Protein 8IHG (pdb70)

Foldseek 3Di:
DAFAAQKEKAQAQDLQLVLQVQDVQFDAHAPHFPVQVLQLLVVLLVVCVFQVFQEEEEEDLQQEDAQWKEKEQEQWAWDWAADPVPNNRGTGTDIAGADNLLLVQLQVLLVVLPTGYYYHHDRHDDDHSLVVRSCCSNHVVNPHHYIYMYQYCCCVVPPLVVSLVSLLSSLLSSLVSRRVVSTHYYYYYHWFFQDPFAPDADPSNRPCVPFDAPDPQQVVLVVVLLVQLQQLVQVVSVVCVVVSCVRRVTRCSSNSVSSSCSNVVNGSDGWDWSGWGTRRNTIGTIIMDRVCVVVNDPGD/DAQWEKEAALDCCCVLPCVLVQSVLRLVLLLVVLVVLVVSVFQEEEEEEQQFEDADAKEKEQAQWQWDKAQDPVRNVRDIQTAIAGADNVLLVLLCVLCVVVVGGYDYDHDHPPDDGSRVRSSCVSSVARDPRYHYMYIYDYLPQDLQNLLVSLLSSLVSVVVVVTHYHYYQYHFFQPDFDPDDDDSVPFFADDVQLVVLVVVLLVCQQQFVLVVNVVSLVCRCVRSVTRSSVSSVSSSCSNVVSGFNGKDWSDWTGDRNITGTMIITHD/DFAAFKEKAFAFDLVLVQQVPDPQFPAHAPHAPVQVLQLLVVLLVVCVFQVFQEEEEEFAQQEDAFWKEKEQEQKEWAWAADPVCNNRGTGTDIAGAPNQLLVQLQVLLVVLPTGYYYHHDRHDDPHSLVVRRCCSNPVVNPHHYIYMYQYCCCPVPPQVVSLVSLLSSLQSSLVSRVVPHTHYYYYYHWFFQPPFAPDADPSNRPCVQFDAPDPVLVVLVVVLLVCLQQLVQVVSVVCVVVSCVRRVTRCSSHSVSSNCSNVVNGSDGKDWSGWGTRRNTIGTIIMDRCDVVPNDDTD/DEQWEKEAALDCCCVLPVVLVQSVLSLVLLLVVLVVLVVSVFQEEEEEELFFEDAPAKEKEQAQWAWAKAQAPPRNVRDIQTAIAGADNVLLVLLCVLCVVVVGNYDYDHDHVPDDHSRVRSSCVSSVARDPRYHYMYIYDYLPQALVNLLQSLLSSLVSVVVVPTHYHYYQYHFFQPDADPDDDDSNVFFADDVQLVVLVVVLQVCQQQFVLVVNVVSLVCRCPRSVTRSSCSSVSSRCSNVVSGFRGKDWSDWTGDRNTTGTMIITHD

Nearest PDB structures (foldseek):
  8ihg-assembly1_D  TM=1.004E+00  e=3.276E-61  Pseudomonas sp.
  3vsj-assembly1_C  TM=9.905E-01  e=7.964E-45  Comamonas testosteroni CNB-1
  7txy-assembly2_E  TM=9.427E-01  e=2.060E-29  Micromonospora rosaria
  8ihg-assembly1_C  TM=8.913E-01  e=3.318E-23  Pseudomonas sp.
  7txy-assembly2_F  TM=9.118E-01  e=8.723E-21  Micromonospora rosaria

B-factor: mean 48.64, std 14.83, range [12.09, 132.32]

Radius of gyration: 36.92 Å; Cα contacts (8 Å, |Δi|>4): 2809; chains: 4; bounding box: 87×72×102 Å

InterPro domains:
  IPR004183 Extradiol ring-cleavage dioxygenase, class III enzyme, subunit B [PF02900] (10-280)
  IPR034943 2-aminophenol 1,6-dioxygenase, beta subunit [cd07372] (4-297)

Organism: Pseudomonas sp. (NCBI:txid306)

Solvent-accessible surface area: 40522 Å² total; per-residue (Å²): 112,107,4,20,11,0,0,0,0,1,0,0,15,9,13,4,1,0,14,4,53,54,7,130,53,2,81,12,143,14,110,15,3,7,19,29,3,55,20,1,0,74,60,0,41,58,6,1,91,109,5,132,12,68,0,2,0,1,0,0,12,56,2,84,0,17,2,4,0,0,0,1,7,19,107,83,5,122,17,61,1,3,8,19,36,23,10,38,1,0,35,1,57,8,60,2,81,13,15,22,132,2,0,68,32,1,2,88,18,0,120,146,59,64,15,43,8,31,32,0,122,14,96,140,8,71,2,8,58,1,2,0,2,0,3,2,1,1,30,36,99,48,86,23,52,3,0,2,1,0,4,5,31,9,5,129,47,114,43,41,131,86,0,20,34,55,0,26,45,2,0,108,6,1,55,74,2,0,59,118,39,41,54,32,0,0,0,0,0,0,0,6,1,4,53,98,9,19,101,115,28,23,143,46,24,17,12,22,13,114,16,52,12,68,38,66,94,0,17,70,16,1,14,114,0,0,56,11,3,72,94,4,105,4,119,52,0,44,129,30,3,54,87,2,10,142,72,0,93,3,17,2,54,4,0,0,2,7,0,0,0,3,0,11,117,85,16,85,36,86,6,84,8,11,1,12,15,17,5,16,3,8,0,1,0,0,0,5,0,19,10,29,147,42,63,117,11,136,124,83,88,20,33,10,0,2,0,0,1,7,26,4,1,0,38,24,57,47,93,18,165,50,1,65,41,0,63,63,6,0,78,71,0,0,102,102,0,62,71,25,150,13,58,0,0,0,0,3,0,2,70,12,86,0,34,23,17,3,15,0,4,9,61,109,107,9,103,52,69,20,7,12,59,33,24,2,84,52,27,58,11,79,16,54,2,44,5,24,47,113,5,0,67,22,0,7,104,33,0,118,96,65,65,54,71,3,65,26,1,75,52,84,29,11,25,12,13,4,0,0,0,2,0,5,67,13,0,137,5,1,52,78,132,19,16,0,0,1,0,0,0,15,79,113,37,78,60,53,15,2,29,154,9,0,40,38,0,16,62,17,0,32,135,116,68,70,101,0,0,0,0,0,0,1,6,1,1,20,2,39,33,45,65,83,45,81,27,90,111,20,137,14,54,98,72,90,4,36,78,17,0,102,78,0,9,52,27,0,86,73,17,70,32,156,29,1,95,136,19,24,92,52,5,35,88,99,0,93,13,55,60,19,2,15,0,1,18,0,0,3,6,5,17,126,17,110,0,136,6,14,76,40,62,56,49,15,12,6,16,0,20,0,0,0,0,0,36,8,46,79,150,4,29,8,0,0,0,0,0,0,0,16,9,13,4,0,0,13,4,52,53,7,130,49,0,91,16,119,13,119,16,2,7,18,33,2,52,21,2,0,72,61,0,34,60,18,1,78,105,5,127,12,70,0,3,0,0,0,0,10,56,1,85,0,27,4,4,0,1,0,1,5,12,113,63,2,126,34,49,2,2,7,20,28,20,10,40,1,0,36,0,64,14,62,2,84,13,17,41,133,1,0,52,28,1,4,111,19,0,134,160,56,66,16,44,4,27,34,0,120,22,106,133,6,76,0,10,60,1,0,0,2,0,2,2,0,0,26,40,97,47,86,21,52,3,0,0,0,0,4,6,30,8,1,133,72,104,66,35,122,55,0,17,34,53,0,31,44,0,0,101,4,0,49,71,1,1,55,131,38,45,55,22,0,0,0,0,0,0,0,5,2,5,52,90,29,18,128,90,27,23,144,59,23,20,14,20,12,112,18,52,14,71,44,64,98,0,17,68,17,0,13,111,0,0,56,10,4,70,102,6,110,2,126,54,0,42,138,24,4,39,85,2,10,134,69,0,113,3,18,2,53,5,0,0,1,7,0,0,0,1,0,10,119,77,20,75,46,80,8,93,13,13,4,13,12,17,3,15,2,9,1,0,0,0,1,7,0,24,20,18,142,38,68,149,12,133,114,92,93,31,24,6,0,0,0,0,2,7,27,7,1,0,39,24,58,45,106,18,82,48,1,72,38,0,61,66,4,0,73,77,0,0,97,101,0,70,75,20,157,13,62,0,0,0,0,2,0,2,74,13,80,0,34,24,18,3,15,0,2,11,54,110,101,8,104,33,47,47,8,11,66,32,26,3,85,55,29,72,8,76,15,55,1,48,6,28,48,115,4,0,68,18,0,6,104,38,0,120,95,65,63,51,58,2,62,24,1,80,54,99,20,10,40,12,13,4,0,0,0,1,0,6,68,9,0,130,3,0,55,81,142,16,23,0,0,0,0,0,0,10,74,144,34,76,61,55,17,2,33,151,7,0,38,33,0,17,65,15,0,34,143,107,62,70,106,0,0,0,0,0,0,1,9,0,1,22,10,38,26,50,66,80,38,84,32,90,98,22,137,21,54,110,74,87,2,34,87,22,0,114,77,1,8,53,26,0,91,78,14,68,18,146,35,1,90,108,22,23,165,59,7,35,87,94,0,142,10,58,62,21,1,12,0,1,17,0,2,1,6,2,18,123,17,109,2,152,7,15,70,39,54,49,48,18,12,5,14,0,20,0,1,0,0,0,32,3,59,81

Secondary structure (DSSP, 8-state):
---EEEEEEE----THHHHHH--TTB-S--S---HHHHHHHHHHHHHHHHH--SEEEEEEEEEEESSSEEEE-SSEEEEEEE-SS-TTT-EEEEEEEB-HHHHHHHHHHHHHTT--EEEE--TT----HHHHHHHHHH-TT--S-EEEEEEESHHHHS-HHHHHHHHHHHHHHHHHHHHHHT-EEEEEE---S-----SS--SSTT-GGG---S-HHHHHHHHHHHHHHHHT-HHHHHHHHHHHHHHS--GGGSSHHHHHHHHTT---SPPEEEEEEEETTEEEEEEEEEHHHHTSS---/-EEEEEEE---SHHHH-TTSHHHHHHHHHHHHHHHHHHHT--SEEEEEEEEEEESSSEEEE--SEEEEEE--SS-GGG--EEEEEEB-HHHHHHHHHHHHHTT--EEEE--TT----HHHHHHHHHTT-SSSSS-EEEEEEETT--HHHHHHHHHHHHHHHHTTT--EEEEEE--SB-----S---GGG---S-HHHHHHHHHHHHHHHHT-HHHHHHHTTTHHHHTTBGGGGHHHHHHHHHTTT--SEEEEEEEEEETTEEEEEEEEE-/--EEEEEEE----HHHHHHH--TTBSS--S---HHHHHHHHHHHHHHHHH--SEEEEEEEEEEESSSEEEE-SSEEEEEEE-SS-TTT-EEEEEEEB-HHHHHHHHHHHHHTT--EEEE--TT----HHHHHHHHHH-TT--S-EEEEEEESHHHHS-SHHHHHHHHHHHHHHHHHHHTTT-EEEEEE---S-----SS--SSTT-GGG---S-HHHHHHHHHHHHHHHHT-HHHHHHSHHHHHHHH--GGGGSHHHHHHHHTT---SPPEEEEEEEETTEEEEEEEEETTTTTSS---/-EEEEEEE---SHHHH-TTSHHHHHHHHHHHHHHHHHHTT--SEEEEEEEEEEESSSEEEE--SEEEEEE--SS-TTS--EEEEEEB-HHHHHHHHHHHHHTT--EEEE--TT----HHHHHHHHHTT-SSSSS-EEEEEEETT--HHHHHHHHHHHHHHHHTTT--EEEEEE--SB-----S---GGG---S-HHHHHHHHHHHHHHHTT-HHHHHHHHHHHHHHTTBGGGGHHHHHHHHHHTT--SEEEEEEEEEETTEEEEEEEEE-

Sequence (1139 aa):
ANGEIISGFIAPHPPHLVYGENPPQNEPKSTGGWEQLRWAYERARASIEELKPDVLLVHSPHWITSVGHHFIGVDHLQGRSVDPIFPNLFRFDYSINFDVELSEACCEEGRKAGLVTKMMRNPRFRPDYGTITTLHMIRPQWDIPVVSISANNTPYYLSMEEGLGEMDVLGKATREAILKSGKRAVLLASNTLSHWHFHEEPVPPEDMSKEHPQTKIGYEWDMRMIELMRQGRMEEVFQLLPQFIEEAFAEVKSGAFTWMHAAMQYPNLPAELHGYGTVIGTGNAVVEWNLVKAGLARVATIVSAFLVPGSPLPHLRPDVKSWESFKVAMQNVGEKLRASKPDVVLIYSTQWFAVLDEIWLTRQRSLDIHVDENWHEFGELPYDIYSDVDLANACIESCRAAGVNARGADYESFPIDTGTIVACNALKVGTSDLPVVVASNNLYDDQAATERLAALAVACISEKGKRIAVIGVGGLSGSVFTTAIDPAEDRVVKAVEDDCNKNILSLMESGNIQALREALKSYSKEARAEMGFKHFHWLLGALDGHFKGATVHHYGALYGSGAAVVEFSINGEIISGFIAPHPPHLVYGENPPQNEPKSTGGWEQLRWAYERARASIEELKPDVLLVHSPHWITSVGHHFIGVDHLQGRSVDPIFPNLFRFDYSINFDVELSEACCEEGRKAGLVTKMMRNPRFRPDYGTITTLHMIRPQWDIPVVSISANNTPYYLSMEEGLGEMDVLGKATREAILKSGKRAVLLASNTLSHWHFHEEPVPPEDMSKEHPQTKIGYEWDMRMIELMRQGRMEEVFQLLPQFIEEAFAEVKSGAFTWMHAAMQYPNLPAELHGYGTVIGTGNAVVEWNLVKAGLARVATIVSAFLVPGSPLPHLRPDVKSWESFKVAMQNVGEKLRASKPDVVLIYSTQWFAVLDEIWLTRQRSLDIHVDENWHEFGELPYDIYSDVDLANACIESCRAAGVNARGADYESFPIDTGTIVACNALKVGTSDLPVVVASNNLYDDQAATERLAALAVACISEKGKRIAVIGVGGLSGSVFTTAIDPAEDRVVKAVEDDCNKNILSLMESGNIQALREALKSYSKEARAEMGFKHFHWLLGALDGHFKGATVHHYGALYGSGAAVVEFSI

Structure (mmCIF, N/CA/C/O backbone):
data_8IHG
#
_entry.id   8IHG
#
_cell.length_a   153.475
_cell.length_b   153.475
_cell.length_c   312.036
_cell.angle_alpha   90.00
_cell.angle_beta   90.00
_cell.angle_gamma   120.00
#
_symmetry.space_group_name_H-M   'P 61 2 2'
#
loop_
_entity.id
_entity.type
_entity.pdbx_description
1 polymer '2-aminophenol 1,6-dioxygenase beta subunit'
2 polymer '2-aminophenol 1,6-dioxygenase alpha subunit'
3 non-polymer 'ZINC ION'
4 non-polymer 2-AMINOPHENOL
5 non-polymer GLYCEROL
6 water water
#
loop_
_atom_site.group_PDB
_atom_site.id
_atom_site.type_symbol
_atom_site.label_atom_id
_atom_site.label_alt_id
_atom_site.label_comp_id
_atom_site.label_asym_id
_atom_site.label_entity_id
_atom_site.label_seq_id
_atom_site.pdbx_PDB_ins_code
_atom_site.Cartn_x
_atom_site.Cartn_y
_atom_site.Cartn_z
_atom_site.occupancy
_atom_site.B_iso_or_equiv
_atom_site.auth_seq_id
_atom_site.auth_comp_id
_atom_site.auth_asym_i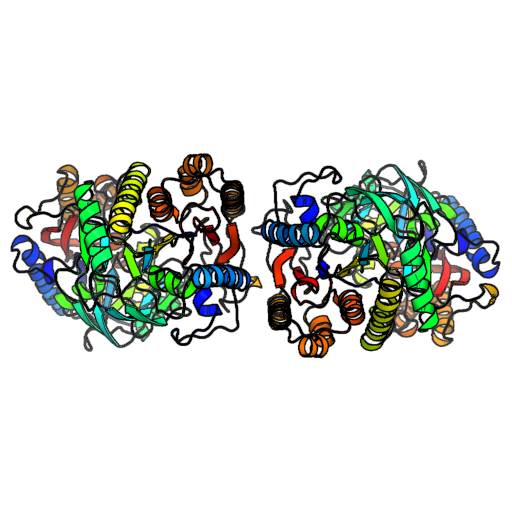d
_atom_site.auth_atom_id
_atom_site.pdbx_PDB_model_num
ATOM 1 N N . ALA A 1 2 ? 51.841 26.532 -77.034 1.00 89.07 2 ALA A N 1
ATOM 2 C CA . ALA A 1 2 ? 52.865 26.934 -76.057 1.00 101.51 2 ALA A CA 1
ATOM 3 C C . ALA A 1 2 ? 52.246 27.699 -74.876 1.00 108.75 2 ALA A C 1
ATOM 4 O O . ALA A 1 2 ? 52.743 28.760 -74.466 1.00 107.01 2 ALA A O 1
ATOM 6 N N . ASN A 1 3 ? 51.173 27.124 -74.324 1.00 105.50 3 ASN A N 1
ATOM 7 C CA . ASN A 1 3 ? 50.342 27.763 -73.309 1.00 91.75 3 ASN A CA 1
ATOM 8 C C . ASN A 1 3 ? 50.458 27.111 -71.936 1.00 84.68 3 ASN A C 1
ATOM 9 O O . ASN A 1 3 ? 49.626 27.391 -71.072 1.00 91.43 3 ASN A O 1
ATOM 14 N N . GLY A 1 4 ? 51.423 26.202 -71.773 1.00 72.46 4 GLY A N 1
ATOM 15 C CA . GLY A 1 4 ? 51.592 25.390 -70.552 1.00 66.76 4 GLY A CA 1
ATOM 16 C C . GLY A 1 4 ? 52.164 26.146 -69.374 1.00 72.89 4 GLY A C 1
ATOM 17 O O . GLY A 1 4 ? 52.776 27.184 -69.601 1.00 78.24 4 GLY A O 1
ATOM 18 N N . GLU A 1 5 ? 51.991 25.616 -68.159 1.00 64.14 5 GLU A N 1
ATOM 19 C CA . GLU A 1 5 ? 52.502 26.310 -66.951 1.00 64.21 5 GLU A CA 1
ATOM 20 C C . GLU A 1 5 ? 52.539 25.390 -65.729 1.00 62.45 5 GLU A C 1
ATOM 21 O O . GLU A 1 5 ? 51.744 24.471 -65.665 1.00 71.23 5 GLU A O 1
ATOM 27 N N . ILE A 1 6 ? 53.433 25.679 -64.785 1.00 48.02 6 ILE A N 1
ATOM 28 C CA . ILE A 1 6 ? 53.542 24.906 -63.519 1.00 49.16 6 ILE A CA 1
ATOM 29 C C . ILE A 1 6 ? 52.491 25.465 -62.568 1.00 59.29 6 ILE A C 1
ATOM 30 O O . ILE A 1 6 ? 52.560 26.648 -62.274 1.00 61.08 6 ILE A O 1
ATOM 35 N N . ILE A 1 7 ? 51.570 24.625 -62.100 1.00 55.85 7 ILE A N 1
ATOM 36 C CA . ILE A 1 7 ? 50.451 25.106 -61.246 1.00 56.75 7 ILE A CA 1
ATOM 37 C C . ILE A 1 7 ? 50.786 24.970 -59.762 1.00 61.95 7 ILE A C 1
ATOM 38 O O . ILE A 1 7 ? 50.261 25.761 -58.984 1.00 52.57 7 ILE A O 1
ATOM 43 N N . SER A 1 8 ? 51.623 24.010 -59.386 1.00 53.46 8 SER A N 1
ATOM 44 C CA . SER A 1 8 ? 51.966 23.857 -57.952 1.00 52.07 8 SER A CA 1
ATOM 45 C C . SER A 1 8 ? 53.297 23.129 -57.796 1.00 47.20 8 SER A C 1
ATOM 46 O O . SER A 1 8 ? 53.703 22.451 -58.712 1.00 45.43 8 SER A O 1
ATOM 49 N N . GLY A 1 9 ? 53.946 23.323 -56.656 1.00 38.92 9 GLY A N 1
ATOM 50 C CA . GLY A 1 9 ? 55.204 22.647 -56.314 1.00 34.00 9 GLY A CA 1
ATOM 51 C C . GLY A 1 9 ? 55.041 22.076 -54.929 1.00 48.10 9 GLY A C 1
ATOM 52 O O . GLY A 1 9 ? 54.439 22.742 -54.125 1.00 43.95 9 GLY A O 1
ATOM 53 N N . PHE A 1 10 ? 55.542 20.876 -54.669 1.00 54.22 10 PHE A N 1
ATOM 54 C CA . PHE A 1 10 ? 55.339 20.277 -53.331 1.00 50.16 10 PHE A CA 1
ATOM 55 C C . PHE A 1 10 ? 56.611 19.610 -52.835 1.00 51.17 10 PHE A C 1
ATOM 56 O O . PHE A 1 10 ? 57.382 19.157 -53.645 1.00 54.01 10 PHE A O 1
ATOM 64 N N . ILE A 1 11 ? 56.819 19.609 -51.525 1.00 53.21 11 ILE A N 1
ATOM 65 C CA . ILE A 1 11 ? 57.910 18.796 -50.930 1.00 50.84 11 ILE A CA 1
ATOM 66 C C . ILE A 1 11 ? 57.177 17.520 -50.553 1.00 51.37 11 ILE A C 1
ATOM 67 O O . ILE A 1 11 ? 56.535 17.534 -49.536 1.00 59.71 11 ILE A O 1
ATOM 72 N N . ALA A 1 12 ? 57.194 16.506 -51.404 1.00 37.50 12 ALA A N 1
ATOM 73 C CA . ALA A 1 12 ? 56.443 15.269 -51.113 1.00 36.73 12 ALA A CA 1
ATOM 74 C C . ALA A 1 12 ? 57.388 14.170 -50.645 1.00 40.58 12 ALA A C 1
ATOM 75 O O . ALA A 1 12 ? 57.785 13.371 -51.456 1.00 31.88 12 ALA A O 1
ATOM 77 N N . PRO A 1 13 ? 57.554 13.957 -49.331 1.00 34.94 13 PRO A N 1
ATOM 78 C CA . PRO A 1 13 ? 58.460 12.952 -48.816 1.00 44.91 13 PRO A CA 1
ATOM 79 C C . PRO A 1 13 ? 57.967 11.546 -49.164 1.00 45.33 13 PRO A C 1
ATOM 80 O O . PRO A 1 13 ? 56.796 11.339 -49.291 1.00 40.51 13 PRO A O 1
ATOM 84 N N . HIS A 1 14 ? 58.869 10.575 -49.145 1.00 43.06 14 HIS A N 1
ATOM 85 C CA . HIS A 1 14 ? 58.495 9.204 -49.562 1.00 37.47 14 HIS A CA 1
ATOM 86 C C . HIS A 1 14 ? 58.765 8.178 -48.462 1.00 39.34 14 HIS A C 1
ATOM 87 O O . HIS A 1 14 ? 59.372 7.166 -48.778 1.00 46.02 14 HIS A O 1
ATOM 94 N N . PRO A 1 15 ? 58.320 8.333 -47.201 1.00 34.81 15 PRO A N 1
ATOM 95 C CA . PRO A 1 15 ? 58.602 7.351 -46.201 1.00 37.42 15 PRO A CA 1
ATOM 96 C C . PRO A 1 15 ? 57.601 6.250 -46.521 1.00 36.87 15 PRO A C 1
ATOM 97 O O . PRO A 1 15 ? 56.467 6.539 -46.650 1.00 39.85 15 PRO A O 1
ATOM 101 N N . PRO A 1 16 ? 58.021 4.980 -46.617 1.00 34.77 16 PRO A N 1
ATOM 102 C CA . PRO A 1 16 ? 57.106 3.885 -46.918 1.00 30.74 16 PRO A CA 1
ATOM 103 C C . PRO A 1 16 ? 56.102 3.490 -45.824 1.00 35.01 16 PRO A C 1
ATOM 104 O O . PRO A 1 16 ? 55.208 2.772 -46.094 1.00 23.00 16 PRO A O 1
ATOM 108 N N . HIS A 1 17 ? 56.280 4.018 -44.621 1.00 38.68 17 HIS A N 1
ATOM 109 C CA . HIS A 1 17 ? 55.430 3.780 -43.437 1.00 36.55 17 HIS A CA 1
ATOM 110 C C . HIS A 1 17 ? 54.050 4.392 -43.650 1.00 39.12 17 HIS A C 1
ATOM 111 O O . HIS A 1 17 ? 53.107 3.882 -43.094 1.00 34.42 17 HIS A O 1
ATOM 118 N N . LEU A 1 18 ? 53.965 5.469 -44.418 1.00 31.04 18 LEU A N 1
ATOM 119 C CA . LEU A 1 18 ? 52.681 6.131 -44.726 1.00 35.21 18 LEU A CA 1
ATOM 120 C C . LEU A 1 18 ? 51.811 5.187 -45.548 1.00 38.74 18 LEU A C 1
ATOM 121 O O . LEU A 1 18 ? 50.626 5.127 -45.301 1.00 34.51 18 LEU A O 1
ATOM 126 N N . VAL A 1 19 ? 52.401 4.512 -46.524 1.00 31.71 19 VAL A N 1
ATOM 127 C CA . VAL A 1 19 ? 51.654 3.557 -47.384 1.00 35.91 19 VAL A CA 1
ATOM 128 C C . VAL A 1 19 ? 51.334 2.336 -46.532 1.00 37.62 19 VAL A C 1
ATOM 129 O O . VAL A 1 19 ? 50.237 1.850 -46.613 1.00 45.57 19 VAL A O 1
ATOM 133 N N . TYR A 1 20 ? 52.279 1.892 -45.721 1.00 30.64 20 TYR A N 1
ATOM 134 C CA . TYR A 1 20 ? 52.074 0.732 -44.828 1.00 31.62 20 TYR A CA 1
ATOM 135 C C . TYR A 1 20 ? 50.841 0.985 -43.978 1.00 41.05 20 TYR A C 1
ATOM 136 O O . TYR A 1 20 ? 49.960 0.130 -43.935 1.00 48.24 20 TYR A O 1
ATOM 145 N N . GLY A 1 21 ? 50.804 2.148 -43.335 1.00 36.17 21 GLY A N 1
ATOM 146 C CA . GLY A 1 21 ? 49.718 2.544 -42.425 1.00 27.44 21 GLY A CA 1
ATOM 147 C C . GLY A 1 21 ? 48.400 2.758 -43.120 1.00 32.45 21 GLY A C 1
ATOM 148 O O . GLY A 1 21 ? 47.383 2.608 -42.477 1.00 46.88 21 GLY A O 1
ATOM 149 N N . GLU A 1 22 ? 48.418 3.107 -44.392 1.00 30.50 22 GLU A N 1
ATOM 150 C CA . GLU A 1 22 ? 47.158 3.353 -45.119 1.00 34.65 22 GLU A CA 1
ATOM 151 C C . GLU A 1 22 ? 46.502 2.037 -45.519 1.00 41.78 22 GLU A C 1
ATOM 152 O O . GLU A 1 22 ? 45.307 2.055 -45.754 1.00 41.14 22 GLU A O 1
ATOM 158 N N . ASN A 1 23 ? 47.277 0.961 -45.616 1.00 40.29 23 ASN A N 1
ATOM 159 C CA . ASN A 1 23 ? 46.759 -0.374 -46.000 1.00 37.75 23 ASN A CA 1
ATOM 160 C C . ASN A 1 23 ? 45.970 -0.265 -47.302 1.00 38.71 23 ASN A C 1
ATOM 161 O O . ASN A 1 23 ? 44.814 -0.670 -47.312 1.00 34.99 23 ASN A O 1
ATOM 166 N N . PRO A 1 24 ? 46.546 0.244 -48.409 1.00 40.91 24 PRO A N 1
ATOM 167 C CA . PRO A 1 24 ? 45.843 0.315 -49.672 1.00 25.40 24 PRO A CA 1
ATOM 168 C C . PRO A 1 24 ? 45.910 -1.061 -50.334 1.00 37.62 24 PRO A C 1
ATOM 169 O O . PRO A 1 24 ? 46.742 -1.836 -49.997 1.00 40.04 24 PRO A O 1
ATOM 173 N N . PRO A 1 25 ? 45.068 -1.376 -51.330 1.00 44.73 25 PRO A N 1
ATOM 174 C CA . PRO A 1 25 ? 45.087 -2.696 -51.936 1.00 37.34 25 PRO A CA 1
ATOM 175 C C . PRO A 1 25 ? 46.352 -3.081 -52.708 1.00 36.98 25 PRO A C 1
ATOM 176 O O . PRO A 1 25 ? 46.525 -4.224 -52.919 1.00 53.37 25 PRO A O 1
ATOM 180 N N . GLN A 1 26 ? 47.180 -2.119 -53.100 1.00 26.66 26 GLN A N 1
ATOM 181 C CA . GLN A 1 26 ? 48.423 -2.392 -53.852 1.00 37.93 26 GLN A CA 1
ATOM 182 C C . GLN A 1 26 ? 49.537 -2.855 -52.915 1.00 42.98 26 GLN A C 1
ATOM 183 O O . GLN A 1 26 ? 50.494 -3.409 -53.410 1.00 52.33 26 GLN A O 1
ATOM 189 N N . ASN A 1 27 ? 49.417 -2.608 -51.615 1.00 33.47 27 ASN A N 1
ATOM 190 C CA . ASN A 1 27 ? 50.469 -3.008 -50.651 1.00 30.96 27 ASN A CA 1
ATOM 191 C C . ASN A 1 27 ? 50.118 -4.356 -50.026 1.00 40.08 27 ASN A C 1
ATOM 192 O O . ASN A 1 27 ? 49.000 -4.521 -49.597 1.00 42.49 27 ASN A O 1
ATOM 197 N N . GLU A 1 28 ? 51.084 -5.255 -49.909 1.00 37.32 28 GLU A N 1
ATOM 198 C CA . GLU A 1 28 ? 50.776 -6.611 -49.410 1.00 31.45 28 GLU A CA 1
ATOM 199 C C . GLU A 1 28 ? 50.724 -6.651 -47.891 1.00 33.17 28 GLU A C 1
ATOM 200 O O . GLU A 1 28 ? 49.829 -7.283 -47.370 1.00 36.71 28 GLU A O 1
ATOM 206 N N . PRO A 1 29 ? 51.645 -6.015 -47.152 1.00 38.27 29 PRO A N 1
ATOM 207 C CA . PRO A 1 29 ? 51.594 -6.042 -45.705 1.00 34.95 29 PRO A CA 1
ATOM 208 C C . PRO A 1 29 ? 50.349 -5.364 -45.125 1.00 38.99 29 PRO A C 1
ATOM 209 O O . PRO A 1 29 ? 49.802 -4.488 -45.721 1.00 48.03 29 PRO A O 1
ATOM 213 N N . LYS A 1 30 ? 49.952 -5.777 -43.931 1.00 32.95 30 LYS A N 1
ATOM 214 C CA . LYS A 1 30 ? 48.773 -5.154 -43.294 1.00 39.20 30 LYS A CA 1
ATOM 215 C C . LYS A 1 30 ? 49.213 -4.527 -41.974 1.00 41.26 30 LYS A C 1
ATOM 216 O O . LYS A 1 30 ? 49.951 -5.164 -41.249 1.00 40.88 30 LYS A O 1
ATOM 222 N N . SER A 1 31 ? 48.750 -3.316 -41.690 1.00 44.15 31 SER A N 1
ATOM 223 C CA . SER A 1 31 ? 49.131 -2.629 -40.434 1.00 49.16 31 SER A CA 1
ATOM 224 C C . SER A 1 31 ? 47.910 -2.428 -39.548 1.00 40.24 31 SER A C 1
ATOM 225 O O . SER A 1 31 ? 46.802 -2.692 -39.994 1.00 36.17 31 SER A O 1
ATOM 228 N N . THR A 1 32 ? 48.148 -1.969 -38.327 1.00 36.00 32 THR A N 1
ATOM 229 C CA . THR A 1 32 ? 47.067 -1.664 -37.367 1.00 33.30 32 THR A CA 1
ATOM 230 C C . THR A 1 32 ? 46.984 -0.146 -37.221 1.00 39.02 32 THR A C 1
ATOM 231 O O . THR A 1 32 ? 46.435 0.308 -36.235 1.00 44.98 32 THR A O 1
ATOM 235 N N . GLY A 1 33 ? 47.531 0.588 -38.187 1.00 37.86 33 GLY A N 1
ATOM 236 C CA . GLY A 1 33 ? 47.556 2.059 -38.189 1.00 42.58 33 GLY A CA 1
ATOM 237 C C . GLY A 1 33 ? 48.976 2.582 -38.154 1.00 52.76 33 GLY A C 1
ATOM 238 O O . GLY A 1 33 ? 49.866 1.837 -38.513 1.00 54.42 33 GLY A O 1
ATOM 239 N N . GLY A 1 34 ? 49.167 3.837 -37.754 1.00 46.53 34 GLY A N 1
ATOM 240 C CA . GLY A 1 34 ? 50.517 4.409 -37.639 1.00 35.76 34 GLY A CA 1
ATOM 241 C C . GLY A 1 34 ? 50.729 5.630 -38.499 1.00 40.74 34 GLY A C 1
ATOM 242 O O . GLY A 1 34 ? 50.227 5.659 -39.597 1.00 48.50 34 GLY A O 1
ATOM 243 N N . TRP A 1 35 ? 51.495 6.592 -37.997 1.00 42.40 35 TRP A N 1
ATOM 244 C CA . TRP A 1 35 ? 51.842 7.834 -38.726 1.00 33.22 35 TRP A CA 1
ATOM 245 C C . TRP A 1 35 ? 50.583 8.514 -39.248 1.00 36.29 35 TRP A C 1
ATOM 246 O O . TRP A 1 35 ? 50.585 8.941 -40.377 1.00 36.27 35 TRP A O 1
ATOM 257 N N . GLU A 1 36 ? 49.587 8.661 -38.389 1.00 33.87 36 GLU A N 1
ATOM 258 C CA . GLU A 1 36 ? 48.289 9.272 -38.747 1.00 35.46 36 GLU A CA 1
ATOM 259 C C . GLU A 1 36 ? 48.447 10.766 -39.008 1.00 37.73 36 GLU A C 1
ATOM 260 O O . GLU A 1 36 ? 47.785 11.256 -39.890 1.00 48.90 36 GLU A O 1
ATOM 266 N N . GLN A 1 37 ? 49.300 11.461 -38.269 1.00 38.57 37 GLN A N 1
ATOM 267 C CA . GLN A 1 37 ? 49.464 12.916 -38.496 1.00 33.07 37 GLN A CA 1
ATOM 268 C C . GLN A 1 37 ? 49.964 13.150 -39.917 1.00 38.07 37 GLN A C 1
ATOM 269 O O . GLN A 1 37 ? 49.404 13.987 -40.596 1.00 44.49 37 GLN A O 1
ATOM 275 N N . LEU A 1 38 ? 50.978 12.409 -40.345 1.00 38.11 38 LEU A N 1
ATOM 276 C CA . LEU A 1 38 ? 51.544 12.587 -41.703 1.00 37.11 38 LEU A CA 1
ATOM 277 C C . LEU A 1 38 ? 50.545 12.137 -42.761 1.00 39.99 38 LEU A C 1
ATOM 278 O O . LEU A 1 38 ? 50.563 12.691 -43.839 1.00 41.65 38 LEU A O 1
ATOM 283 N N . ARG A 1 39 ? 49.717 11.151 -42.457 1.00 36.95 39 ARG A N 1
ATOM 284 C CA . ARG A 1 39 ? 48.706 10.708 -43.440 1.00 40.24 39 ARG A CA 1
ATOM 285 C C . ARG A 1 39 ? 47.626 11.781 -43.557 1.00 43.60 39 ARG A C 1
ATOM 286 O O . ARG A 1 39 ? 47.091 11.939 -44.635 1.00 42.60 39 ARG A O 1
ATOM 294 N N . TRP A 1 40 ? 47.328 12.492 -42.475 1.00 44.61 40 TRP A N 1
ATOM 295 C CA . TRP A 1 40 ? 46.323 13.583 -42.536 1.00 42.03 40 TRP A CA 1
ATOM 296 C C . TRP A 1 40 ? 46.948 14.766 -43.270 1.00 38.90 40 TRP A C 1
ATOM 297 O O . TRP A 1 40 ? 46.231 15.493 -43.920 1.00 43.90 40 TRP A O 1
ATOM 308 N N . ALA A 1 41 ? 48.256 14.938 -43.147 1.00 34.52 41 ALA A N 1
ATOM 309 C CA . ALA A 1 41 ? 48.967 16.019 -43.853 1.00 43.59 41 ALA A CA 1
ATOM 310 C C . ALA A 1 41 ? 48.820 15.811 -45.358 1.00 50.95 41 ALA A C 1
ATOM 311 O O . ALA A 1 41 ? 48.554 16.765 -46.061 1.00 48.42 41 ALA A O 1
ATOM 313 N N . TYR A 1 42 ? 48.963 14.569 -45.806 1.00 50.02 42 TYR A N 1
ATOM 314 C CA . TYR A 1 42 ? 48.905 14.202 -47.240 1.00 48.21 42 TYR A CA 1
ATOM 315 C C . TYR A 1 42 ? 47.472 14.214 -47.756 1.00 48.60 42 TYR A C 1
ATOM 316 O O . TYR A 1 42 ? 47.273 14.364 -48.943 1.00 43.80 42 TYR A O 1
ATOM 325 N N . GLU A 1 43 ? 46.503 14.111 -46.854 1.00 46.59 43 GLU A N 1
ATOM 326 C CA . GLU A 1 43 ? 45.063 14.138 -47.197 1.00 41.79 43 GLU A CA 1
ATOM 327 C C . GLU A 1 43 ? 44.713 15.551 -47.654 1.00 47.20 43 GLU A C 1
ATOM 328 O O . GLU A 1 43 ? 43.841 15.689 -48.495 1.00 46.97 43 GLU A O 1
ATOM 334 N N . ARG A 1 44 ? 45.370 16.554 -47.078 1.00 50.57 44 ARG A N 1
ATOM 335 C CA . ARG A 1 44 ? 45.198 17.980 -47.431 1.00 47.27 44 ARG A CA 1
ATOM 336 C C . ARG A 1 44 ? 45.868 18.239 -48.775 1.00 51.62 44 ARG A C 1
ATOM 337 O O . ARG A 1 44 ? 45.315 18.991 -49.567 1.00 52.01 44 ARG A O 1
ATOM 345 N N . ALA A 1 45 ? 47.024 17.628 -49.004 1.00 43.63 45 ALA A N 1
ATOM 346 C CA . ALA A 1 45 ? 47.747 17.786 -50.280 1.00 45.84 45 ALA A CA 1
ATOM 347 C C . ALA A 1 45 ? 46.947 17.111 -51.391 1.00 40.07 45 ALA A C 1
ATOM 348 O O . ALA A 1 45 ? 46.923 17.641 -52.480 1.00 36.54 45 ALA A O 1
ATOM 350 N N . ARG A 1 46 ? 46.284 15.996 -51.078 1.00 43.31 46 ARG A N 1
ATOM 351 C CA . ARG A 1 46 ? 45.453 15.207 -52.021 1.00 38.24 46 ARG A CA 1
ATOM 352 C C . ARG A 1 46 ? 44.247 16.031 -52.471 1.00 45.19 46 ARG A C 1
ATOM 353 O O . ARG A 1 46 ? 43.793 15.838 -53.590 1.00 37.74 46 ARG A O 1
ATOM 361 N N . ALA A 1 47 ? 43.731 16.882 -51.590 1.00 50.96 47 ALA A N 1
ATOM 362 C CA . ALA A 1 47 ? 42.580 17.762 -51.871 1.00 45.16 47 ALA A CA 1
ATOM 363 C C . ALA A 1 47 ? 43.042 18.899 -52.772 1.00 46.64 47 ALA A C 1
ATOM 364 O O . ALA A 1 47 ? 42.304 19.283 -53.655 1.00 50.05 47 ALA A O 1
ATOM 366 N N . SER A 1 48 ? 44.231 19.423 -52.523 1.00 41.07 48 SER A N 1
ATOM 367 C CA . SER A 1 48 ? 44.772 20.493 -53.388 1.00 42.74 48 SER A CA 1
ATOM 368 C C . SER A 1 48 ? 44.811 19.941 -54.808 1.00 52.95 48 SER A C 1
ATOM 369 O O . SER A 1 48 ? 44.202 20.524 -55.678 1.00 59.02 48 SER A O 1
ATOM 372 N N . ILE A 1 49 ? 45.413 18.769 -54.982 1.00 49.86 49 ILE A N 1
ATOM 373 C CA . ILE A 1 49 ? 45.565 18.075 -56.292 1.00 41.69 49 ILE A CA 1
ATOM 374 C C . ILE A 1 49 ? 44.212 17.864 -56.972 1.00 40.58 49 ILE A C 1
ATOM 375 O O . ILE A 1 49 ? 44.155 17.962 -58.181 1.00 40.72 49 ILE A O 1
ATOM 380 N N . GLU A 1 50 ? 43.172 17.545 -56.215 1.00 44.70 50 GLU A N 1
ATOM 381 C CA . GLU A 1 50 ? 41.820 17.332 -56.775 1.00 38.72 50 GLU A CA 1
ATOM 382 C C . GLU A 1 50 ? 41.286 18.646 -57.345 1.00 44.75 50 GLU A C 1
ATOM 383 O O . GLU A 1 50 ? 40.575 18.587 -58.335 1.00 48.44 50 GLU A O 1
ATOM 389 N N . GLU A 1 51 ? 41.610 19.786 -56.735 1.00 50.96 51 GLU A N 1
ATOM 390 C CA . GLU A 1 51 ? 41.107 21.078 -57.265 1.00 55.45 51 GLU A CA 1
ATOM 391 C C . GLU A 1 51 ? 42.065 21.624 -58.330 1.00 52.28 51 GLU A C 1
ATOM 392 O O . GLU A 1 51 ? 41.596 22.294 -59.232 1.00 49.18 51 GLU A O 1
ATOM 398 N N . LEU A 1 52 ? 43.348 21.286 -58.252 1.00 49.65 52 LEU A N 1
ATOM 399 C CA . LEU A 1 52 ? 44.357 21.769 -59.230 1.00 49.32 52 LEU A CA 1
ATOM 400 C C . LEU A 1 52 ? 44.148 21.087 -60.579 1.00 56.48 52 LEU A C 1
ATOM 401 O O . LEU A 1 52 ? 44.484 21.683 -61.594 1.00 52.05 52 LEU A O 1
ATOM 406 N N . LYS A 1 53 ? 43.677 19.844 -60.555 1.00 55.65 53 LYS A N 1
ATOM 407 C CA . LYS A 1 53 ? 43.406 19.043 -61.774 1.00 59.97 53 LYS A CA 1
ATOM 408 C C . LYS A 1 53 ? 44.605 19.080 -62.717 1.00 63.95 53 LYS A C 1
ATOM 409 O O . LYS A 1 53 ? 44.448 19.516 -63.850 1.00 65.86 53 LYS A O 1
ATOM 415 N N . PRO A 1 54 ? 45.785 18.575 -62.320 1.00 57.17 54 PRO A N 1
ATOM 416 C CA . PRO A 1 54 ? 46.952 18.591 -63.180 1.00 42.60 54 PRO A CA 1
ATOM 417 C C . PRO A 1 54 ? 46.837 17.697 -64.416 1.00 46.22 54 PRO A C 1
ATOM 418 O O . PRO A 1 54 ? 46.051 16.801 -64.451 1.00 46.10 54 PRO A O 1
ATOM 422 N N . ASP A 1 55 ? 47.684 17.966 -65.396 1.00 58.78 55 ASP A N 1
ATOM 423 C CA . ASP A 1 55 ? 47.695 17.155 -66.632 1.00 59.52 55 ASP A CA 1
ATOM 424 C C . ASP A 1 55 ? 48.846 16.163 -66.500 1.00 58.76 55 ASP A C 1
ATOM 425 O O . ASP A 1 55 ? 48.756 15.093 -67.075 1.00 50.81 55 ASP A O 1
ATOM 430 N N . VAL A 1 56 ? 49.873 16.525 -65.734 1.00 57.06 56 VAL A N 1
ATOM 431 C CA . VAL A 1 56 ? 51.062 15.644 -65.572 1.00 54.47 56 VAL A CA 1
ATOM 432 C C . VAL A 1 56 ? 51.673 15.891 -64.194 1.00 58.28 56 VAL A C 1
ATOM 433 O O . VAL A 1 56 ? 51.530 16.990 -63.697 1.00 61.85 56 VAL A O 1
ATOM 437 N N . LEU A 1 57 ? 52.270 14.863 -63.593 1.00 48.69 57 LEU A N 1
ATOM 438 C CA . LEU A 1 57 ? 52.971 14.981 -62.298 1.00 33.26 57 LEU A CA 1
ATOM 439 C C . LEU A 1 57 ? 54.439 14.697 -62.585 1.00 40.52 57 LEU A C 1
ATOM 440 O O . LEU A 1 57 ? 54.703 13.696 -63.201 1.00 47.26 57 LEU A O 1
ATOM 445 N N . LEU A 1 58 ? 55.351 15.564 -62.170 1.00 30.60 58 LEU A N 1
ATOM 446 C CA . LEU A 1 58 ? 56.784 15.300 -62.428 1.00 38.77 58 LEU A CA 1
ATOM 447 C C . LEU A 1 58 ? 57.470 15.053 -61.093 1.00 50.13 58 LEU A C 1
ATOM 448 O O . LEU A 1 58 ? 57.394 15.921 -60.255 1.00 53.75 58 LEU A O 1
ATOM 453 N N . VAL A 1 59 ? 58.144 13.916 -60.945 1.00 48.09 59 VAL A N 1
ATOM 454 C CA . VAL A 1 59 ? 58.823 13.557 -59.670 1.00 40.97 59 VAL A CA 1
ATOM 455 C C . VAL A 1 59 ? 60.334 13.519 -59.879 1.00 37.47 59 VAL A C 1
ATOM 456 O O . VAL A 1 59 ? 60.758 13.202 -60.955 1.00 41.49 59 VAL A O 1
ATOM 460 N N . HIS A 1 60 ? 61.087 13.876 -58.849 1.00 33.45 60 HIS A N 1
ATOM 461 C CA . HIS A 1 60 ? 62.563 13.768 -58.825 1.00 38.21 60 HIS A CA 1
ATOM 462 C C . HIS A 1 60 ? 62.871 12.938 -57.581 1.00 47.73 60 HIS A C 1
ATOM 463 O O . HIS A 1 60 ? 62.588 13.411 -56.503 1.00 52.65 60 HIS A O 1
ATOM 470 N N . SER A 1 61 ? 63.381 11.721 -57.728 1.00 40.34 61 SER A N 1
ATOM 471 C CA . SER A 1 61 ? 63.579 10.878 -56.526 1.00 39.93 61 SER A CA 1
ATOM 472 C C . SER A 1 61 ? 65.044 10.585 -56.256 1.00 35.97 61 SER A C 1
ATOM 473 O O . SER A 1 61 ? 65.753 10.261 -57.171 1.00 38.14 61 SER A O 1
ATOM 476 N N . PRO A 1 62 ? 65.462 10.538 -54.983 1.00 40.54 62 PRO A N 1
ATOM 477 C CA . PRO A 1 62 ? 66.831 10.234 -54.624 1.00 51.95 62 PRO A CA 1
ATOM 478 C C . PRO A 1 62 ? 67.160 8.740 -54.633 1.00 54.40 62 PRO A C 1
ATOM 479 O O . PRO A 1 62 ? 68.286 8.417 -54.398 1.00 55.39 62 PRO A O 1
ATOM 483 N N . HIS A 1 63 ? 66.169 7.894 -54.893 1.00 39.71 63 HIS A N 1
ATOM 484 C CA . HIS A 1 63 ? 66.340 6.427 -54.807 1.00 41.96 63 HIS A CA 1
ATOM 485 C C . HIS A 1 63 ? 66.507 5.818 -56.196 1.00 41.78 63 HIS A C 1
ATOM 486 O O . HIS A 1 63 ? 66.443 4.603 -56.319 1.00 38.56 63 HIS A O 1
ATOM 493 N N . TRP A 1 64 ? 66.692 6.681 -57.187 1.00 44.16 64 TRP A N 1
ATOM 494 C CA . TRP A 1 64 ? 67.062 6.299 -58.570 1.00 44.06 64 TRP A CA 1
ATOM 495 C C . TRP A 1 64 ? 68.331 7.091 -58.871 1.00 47.09 64 TRP A C 1
ATOM 496 O O . TRP A 1 64 ? 68.235 8.126 -59.476 1.00 41.63 64 TRP A O 1
ATOM 507 N N . ILE A 1 65 ? 69.462 6.598 -58.386 1.00 52.41 65 ILE A N 1
ATOM 508 C CA . ILE A 1 65 ? 70.784 7.271 -58.502 1.00 45.14 65 ILE A CA 1
ATOM 509 C C . ILE A 1 65 ? 71.460 6.925 -59.827 1.00 50.09 65 ILE A C 1
ATOM 510 O O . ILE A 1 65 ? 71.686 5.751 -60.071 1.00 53.97 65 ILE A O 1
ATOM 515 N N . THR A 1 66 ? 71.818 7.944 -60.609 1.00 41.53 66 THR A N 1
ATOM 516 C CA . THR A 1 66 ? 72.485 7.742 -61.914 1.00 43.53 66 THR A CA 1
ATOM 517 C C . THR A 1 66 ? 73.839 8.445 -61.913 1.00 35.46 66 THR A C 1
ATOM 518 O O . THR A 1 66 ? 73.895 9.561 -61.472 1.00 41.40 66 THR A O 1
ATOM 522 N N . SER A 1 67 ? 74.880 7.781 -62.403 1.00 34.35 67 SER A N 1
ATOM 523 C CA . SER A 1 67 ? 76.243 8.363 -62.427 1.00 36.39 67 SER A CA 1
ATOM 524 C C . SER A 1 67 ? 76.486 9.090 -63.745 1.00 51.24 67 SER A C 1
ATOM 525 O O . SER A 1 67 ? 77.174 10.095 -63.737 1.00 60.12 67 SER A O 1
ATOM 528 N N . VAL A 1 68 ? 75.907 8.595 -64.832 1.00 55.66 68 VAL A N 1
ATOM 529 C CA . VAL A 1 68 ? 76.103 9.248 -66.153 1.00 50.73 68 VAL A CA 1
ATOM 530 C C . VAL A 1 68 ? 74.907 10.143 -66.460 1.00 49.55 68 VAL A C 1
ATOM 531 O O . VAL A 1 68 ? 74.025 9.706 -67.166 1.00 50.99 68 VAL A O 1
ATOM 535 N N . GLY A 1 69 ? 74.878 11.337 -65.888 1.00 45.95 69 GLY A N 1
ATOM 536 C CA . GLY A 1 69 ? 73.836 12.315 -66.227 1.00 39.50 69 GLY A CA 1
ATOM 537 C C . GLY A 1 69 ? 72.491 12.105 -65.578 1.00 47.32 69 GLY A C 1
ATOM 538 O O . GLY A 1 69 ? 72.434 11.465 -64.547 1.00 55.12 69 GLY A O 1
ATOM 539 N N . HIS A 1 70 ? 71.451 12.672 -66.188 1.00 44.58 70 HIS A N 1
ATOM 540 C CA . HIS A 1 70 ? 70.063 12.624 -65.668 1.00 36.97 70 HIS A CA 1
ATOM 541 C C . HIS A 1 70 ? 69.176 11.795 -66.593 1.00 46.08 70 HIS A C 1
ATOM 542 O O . HIS A 1 70 ? 69.065 12.147 -67.747 1.00 44.25 70 HIS A O 1
ATOM 549 N N . HIS A 1 71 ? 68.557 10.732 -66.076 1.00 48.15 71 HIS A N 1
ATOM 550 C CA . HIS A 1 71 ? 67.716 9.849 -66.922 1.00 49.71 71 HIS A CA 1
ATOM 551 C C . HIS A 1 71 ? 66.234 10.163 -66.756 1.00 45.93 71 HIS A C 1
ATOM 552 O O . HIS A 1 71 ? 65.869 10.702 -65.740 1.00 40.58 71 HIS A O 1
ATOM 559 N N . PHE A 1 72 ? 65.447 9.860 -67.785 1.00 36.15 72 PHE A N 1
ATOM 560 C CA . PHE A 1 72 ? 63.983 10.081 -67.793 1.00 38.86 72 PHE A CA 1
ATOM 561 C C . PHE A 1 72 ? 63.316 8.799 -68.281 1.00 47.15 72 PHE A C 1
ATOM 562 O O . PHE A 1 72 ? 63.836 8.165 -69.177 1.00 52.46 72 PHE A O 1
ATOM 570 N N . ILE A 1 73 ? 62.190 8.429 -67.690 1.00 46.64 73 ILE A N 1
ATOM 571 C CA . ILE A 1 73 ? 61.528 7.167 -68.108 1.00 43.70 73 ILE A CA 1
ATOM 572 C C . ILE A 1 73 ? 60.845 7.414 -69.448 1.00 49.31 73 ILE A C 1
ATOM 573 O O . ILE A 1 73 ? 60.079 8.366 -69.530 1.00 46.80 73 ILE A O 1
ATOM 578 N N . GLY A 1 74 ? 61.120 6.566 -70.443 1.00 53.00 74 GLY A N 1
ATOM 579 C CA . GLY A 1 74 ? 60.574 6.772 -71.794 1.00 46.48 74 GLY A CA 1
ATOM 580 C C . GLY A 1 74 ? 59.753 5.629 -72.337 1.00 43.65 74 GLY A C 1
ATOM 581 O O . GLY A 1 74 ? 59.785 5.426 -73.535 1.00 47.31 74 GLY A O 1
ATOM 582 N N . VAL A 1 75 ? 59.061 4.894 -71.484 1.00 44.41 75 VAL A N 1
ATOM 583 C CA . VAL A 1 75 ? 58.143 3.832 -71.976 1.00 46.35 75 VAL A CA 1
ATOM 584 C C . VAL A 1 75 ? 56.736 4.264 -71.579 1.00 55.49 75 VAL A C 1
ATOM 585 O O . VAL A 1 75 ? 56.596 4.928 -70.571 1.00 52.92 75 VAL A O 1
ATOM 589 N N . ASP A 1 76 ? 55.727 3.904 -72.356 1.00 58.48 76 ASP A N 1
ATOM 590 C CA . ASP A 1 76 ? 54.364 4.379 -72.030 1.00 52.86 76 ASP A CA 1
ATOM 591 C C . ASP A 1 76 ? 53.854 3.773 -70.726 1.00 55.67 76 ASP A C 1
ATOM 592 O O . ASP A 1 76 ? 53.094 4.446 -70.052 1.00 48.42 76 ASP A O 1
ATOM 597 N N . HIS A 1 77 ? 54.239 2.545 -70.390 1.00 44.01 77 HIS A N 1
ATOM 598 C CA . HIS A 1 77 ? 53.644 1.932 -69.180 1.00 38.30 77 HIS A CA 1
ATOM 599 C C . HIS A 1 77 ? 54.570 0.882 -68.578 1.00 37.33 77 HIS A C 1
ATOM 600 O O . HIS A 1 77 ? 55.218 0.202 -69.333 1.00 52.65 77 HIS A O 1
ATOM 607 N N . LEU A 1 78 ? 54.612 0.787 -67.253 1.00 32.61 78 LEU A N 1
ATOM 608 C CA . LEU A 1 78 ? 55.447 -0.207 -66.538 1.00 37.62 78 LEU A CA 1
ATOM 609 C C . LEU A 1 78 ? 54.593 -0.840 -65.438 1.00 45.44 78 LEU A C 1
ATOM 610 O O . LEU A 1 78 ? 53.781 -0.133 -64.875 1.00 50.56 78 LEU A O 1
ATOM 615 N N . GLN A 1 79 ? 54.750 -2.142 -65.194 1.00 44.51 79 GLN A N 1
ATOM 616 C CA . GLN A 1 79 ? 53.995 -2.870 -64.143 1.00 35.10 79 GLN A CA 1
ATOM 617 C C . GLN A 1 79 ? 54.957 -3.800 -63.431 1.00 35.33 79 GLN A C 1
ATOM 618 O O . GLN A 1 79 ? 55.795 -4.365 -64.081 1.00 42.42 79 GLN A O 1
ATOM 624 N N . GLY A 1 80 ? 54.835 -3.912 -62.122 1.00 33.59 80 GLY A N 1
ATOM 625 C CA . GLY A 1 80 ? 55.693 -4.839 -61.379 1.00 39.77 80 GLY A CA 1
ATOM 626 C C . GLY A 1 80 ? 55.435 -4.737 -59.901 1.00 47.26 80 GLY A C 1
ATOM 627 O O . GLY A 1 80 ? 54.481 -4.083 -59.524 1.00 49.93 80 GLY A O 1
ATOM 628 N N . ARG A 1 81 ? 56.263 -5.399 -59.106 1.00 40.22 81 ARG A N 1
ATOM 629 C CA . ARG A 1 81 ? 56.132 -5.294 -57.643 1.00 34.20 81 ARG A CA 1
ATOM 630 C C . ARG A 1 81 ? 57.365 -4.588 -57.097 1.00 41.99 81 ARG A C 1
ATOM 631 O O . ARG A 1 81 ? 58.453 -5.073 -57.314 1.00 55.45 81 ARG A O 1
ATOM 639 N N . SER A 1 82 ? 57.166 -3.452 -56.446 1.00 36.76 82 SER A N 1
ATOM 640 C CA . SER A 1 82 ? 58.280 -2.682 -55.855 1.00 36.46 82 SER A CA 1
ATOM 641 C C . SER A 1 82 ? 58.381 -3.032 -54.377 1.00 36.93 82 SER A C 1
ATOM 642 O O . SER A 1 82 ? 57.482 -2.696 -53.646 1.00 45.03 82 SER A O 1
ATOM 645 N N . VAL A 1 83 ? 59.446 -3.715 -53.987 1.00 37.73 83 VAL A N 1
ATOM 646 C CA . VAL A 1 83 ? 59.672 -4.121 -52.577 1.00 36.75 83 VAL A CA 1
ATOM 647 C C . VAL A 1 83 ? 60.794 -3.253 -52.017 1.00 39.26 83 VAL A C 1
ATOM 648 O O . VAL A 1 83 ? 61.873 -3.305 -52.565 1.00 37.33 83 VAL A O 1
ATOM 652 N N . ASP A 1 84 ? 60.517 -2.477 -50.973 1.00 30.86 84 ASP A N 1
ATOM 653 C CA . ASP A 1 84 ? 61.550 -1.617 -50.353 1.00 39.07 84 ASP A CA 1
ATOM 654 C C . ASP A 1 84 ? 62.635 -2.538 -49.830 1.00 37.30 84 ASP A C 1
ATOM 655 O O . ASP A 1 84 ? 62.291 -3.467 -49.165 1.00 45.85 84 ASP A O 1
ATOM 660 N N . PRO A 1 85 ? 63.929 -2.300 -50.083 1.00 29.58 85 PRO A N 1
ATOM 661 C CA . PRO A 1 85 ? 64.952 -3.210 -49.620 1.00 29.42 85 PRO A CA 1
ATOM 662 C C . PRO A 1 85 ? 65.312 -3.051 -48.148 1.00 36.55 85 PRO A C 1
ATOM 663 O O . PRO A 1 85 ? 65.997 -3.877 -47.647 1.00 41.21 85 PRO A O 1
ATOM 667 N N . ILE A 1 86 ? 64.850 -1.977 -47.523 1.00 40.40 86 ILE A N 1
ATOM 668 C CA . ILE A 1 86 ? 65.211 -1.693 -46.110 1.00 39.55 86 ILE A CA 1
ATOM 669 C C . ILE A 1 86 ? 64.007 -2.009 -45.243 1.00 35.82 86 ILE A C 1
ATOM 670 O O . ILE A 1 86 ? 64.198 -2.471 -44.126 1.00 34.28 86 ILE A O 1
ATOM 675 N N . PHE A 1 87 ? 62.825 -1.776 -45.794 1.00 29.92 87 PHE A N 1
ATOM 676 C CA . PHE A 1 87 ? 61.546 -2.019 -45.094 1.00 36.82 87 PHE A CA 1
ATOM 677 C C . PHE A 1 87 ? 60.678 -2.913 -45.964 1.00 35.31 87 PHE A C 1
ATOM 678 O O . PHE A 1 87 ? 59.607 -2.495 -46.332 1.00 34.58 87 PHE A O 1
ATOM 686 N N . PRO A 1 88 ? 61.049 -4.188 -46.202 1.00 35.14 88 PRO A N 1
ATOM 687 C CA . PRO A 1 88 ? 60.270 -5.099 -47.024 1.00 37.72 88 PRO A CA 1
ATOM 688 C C . PRO A 1 88 ? 59.055 -5.663 -46.279 1.00 37.10 88 PRO A C 1
ATOM 689 O O . PRO A 1 88 ? 58.216 -6.230 -46.887 1.00 37.01 88 PRO A O 1
ATOM 693 N N . ASN A 1 89 ? 59.033 -5.478 -44.964 1.00 37.63 89 ASN A N 1
ATOM 694 C CA . ASN A 1 89 ? 57.942 -5.895 -44.062 1.00 43.07 89 ASN A CA 1
ATOM 695 C C . ASN A 1 89 ? 56.800 -4.883 -44.149 1.00 41.52 89 ASN A C 1
ATOM 696 O O . ASN A 1 89 ? 55.688 -5.251 -43.792 1.00 35.72 89 ASN A O 1
ATOM 701 N N . LEU A 1 90 ? 57.090 -3.670 -44.631 1.00 37.75 90 LEU A N 1
ATOM 702 C CA . LEU A 1 90 ? 56.111 -2.559 -44.723 1.00 36.47 90 LEU A CA 1
ATOM 703 C C . LEU A 1 90 ? 55.755 -2.231 -46.168 1.00 39.34 90 LEU A C 1
ATOM 704 O O . LEU A 1 90 ? 54.655 -1.762 -46.390 1.00 32.37 90 LEU A O 1
ATOM 709 N N . PHE A 1 91 ? 56.677 -2.425 -47.102 1.00 39.88 91 PHE A N 1
ATOM 710 C CA . PHE A 1 91 ? 56.394 -2.012 -48.497 1.00 36.20 91 PHE A CA 1
ATOM 711 C C . PHE A 1 91 ? 56.687 -3.115 -49.506 1.00 38.60 91 PHE A C 1
ATOM 712 O O . PHE A 1 91 ? 57.831 -3.426 -49.731 1.00 47.06 91 PHE A O 1
ATOM 720 N N . ARG A 1 92 ? 55.630 -3.664 -50.090 1.00 41.82 92 ARG A N 1
ATOM 721 C CA . ARG A 1 92 ? 55.664 -4.671 -51.176 1.00 36.82 92 ARG A CA 1
ATOM 722 C C . ARG A 1 92 ? 54.521 -4.250 -52.093 1.00 40.11 92 ARG A C 1
ATOM 723 O O . ARG A 1 92 ? 53.482 -4.879 -52.065 1.00 50.85 92 ARG A O 1
ATOM 731 N N . PHE A 1 93 ? 54.747 -3.192 -52.863 1.00 44.74 93 PHE A N 1
ATOM 732 C CA . PHE A 1 93 ? 53.709 -2.528 -53.692 1.00 43.52 93 PHE A CA 1
ATOM 733 C C . PHE A 1 93 ? 53.679 -3.021 -55.134 1.00 40.77 93 PHE A C 1
ATOM 734 O O . PHE A 1 93 ? 54.714 -3.141 -55.743 1.00 39.15 93 PHE A O 1
ATOM 742 N N . ASP A 1 94 ? 52.478 -3.257 -55.648 1.00 38.62 94 ASP A N 1
ATOM 743 C CA . ASP A 1 94 ? 52.270 -3.659 -57.057 1.00 33.71 94 ASP A CA 1
ATOM 744 C C . ASP A 1 94 ? 51.864 -2.393 -57.800 1.00 41.74 94 ASP A C 1
ATOM 745 O O . ASP A 1 94 ? 50.778 -1.907 -57.536 1.00 46.15 94 ASP A O 1
ATOM 750 N N . TYR A 1 95 ? 52.704 -1.916 -58.714 1.00 32.29 95 TYR A N 1
ATOM 751 C CA . TYR A 1 95 ? 52.443 -0.635 -59.409 1.00 31.80 95 TYR A CA 1
ATOM 752 C C . TYR A 1 95 ? 52.078 -0.856 -60.868 1.00 32.11 95 TYR A C 1
ATOM 753 O O . TYR A 1 95 ? 52.494 -1.813 -61.445 1.00 39.56 95 TYR A O 1
ATOM 762 N N . SER A 1 96 ? 51.301 0.070 -61.406 1.00 40.02 96 SER A N 1
ATOM 763 C CA . SER A 1 96 ? 50.845 0.105 -62.814 1.00 41.05 96 SER A CA 1
ATOM 764 C C . SER A 1 96 ? 50.863 1.578 -63.196 1.00 36.76 96 SER A C 1
ATOM 765 O O . SER A 1 96 ? 49.861 2.243 -63.004 1.00 37.70 96 SER A O 1
ATOM 768 N N . ILE A 1 97 ? 51.990 2.051 -63.711 1.00 35.35 97 ILE A N 1
ATOM 769 C CA . ILE A 1 97 ? 52.143 3.506 -63.971 1.00 39.05 97 ILE A CA 1
ATOM 770 C C . ILE A 1 97 ? 52.139 3.819 -65.463 1.00 49.36 97 ILE A C 1
ATOM 771 O O . ILE A 1 97 ? 52.737 3.085 -66.215 1.00 46.65 97 ILE A O 1
ATOM 776 N N . ASN A 1 98 ? 51.456 4.899 -65.829 1.00 44.99 98 ASN A N 1
ATOM 777 C CA . ASN A 1 98 ? 51.406 5.422 -67.212 1.00 42.69 98 ASN A CA 1
ATOM 778 C C . ASN A 1 98 ? 52.269 6.680 -67.234 1.00 41.76 98 ASN A C 1
ATOM 779 O O . ASN A 1 98 ? 51.967 7.585 -66.495 1.00 43.16 98 ASN A O 1
ATOM 784 N N . PHE A 1 99 ? 53.297 6.722 -68.074 1.00 43.95 99 PHE A N 1
ATOM 785 C CA . PHE A 1 99 ? 54.217 7.883 -68.115 1.00 46.96 99 PHE A CA 1
ATOM 786 C C . PHE A 1 99 ? 53.923 8.805 -69.295 1.00 51.04 99 PHE A C 1
ATOM 787 O O . PHE A 1 99 ? 53.360 8.364 -70.279 1.00 57.26 99 PHE A O 1
ATOM 795 N N . ASP A 1 100 ? 54.298 10.073 -69.155 1.00 47.71 100 ASP A N 1
ATOM 796 C CA . ASP A 1 100 ? 54.145 11.076 -70.237 1.00 51.71 100 ASP A CA 1
ATOM 797 C C . ASP A 1 100 ? 55.479 11.137 -70.970 1.00 50.69 100 ASP A C 1
ATOM 798 O O . ASP A 1 100 ? 56.328 11.918 -70.576 1.00 42.41 100 ASP A O 1
ATOM 803 N N . VAL A 1 101 ? 55.627 10.300 -71.987 1.00 49.60 101 VAL A N 1
ATOM 804 C CA . VAL A 1 101 ? 56.897 10.156 -72.746 1.00 44.30 101 VAL A CA 1
ATOM 805 C C . VAL A 1 101 ? 57.160 11.427 -73.535 1.00 52.29 101 VAL A C 1
ATOM 806 O O . VAL A 1 101 ? 58.300 11.856 -73.578 1.00 61.29 101 VAL A O 1
ATOM 810 N N . GLU A 1 102 ? 56.120 12.001 -74.119 1.00 61.35 102 GLU A N 1
ATOM 811 C CA . GLU A 1 102 ? 56.292 13.227 -74.928 1.00 60.88 102 GLU A CA 1
ATOM 812 C C . GLU A 1 102 ? 56.963 14.304 -74.081 1.00 53.84 102 GLU A C 1
ATOM 813 O O . GLU A 1 102 ? 57.933 14.866 -74.554 1.00 54.82 102 GLU A O 1
ATOM 819 N N . LEU A 1 103 ? 56.476 14.532 -72.864 1.00 48.19 103 LEU A N 1
ATOM 820 C CA . LEU A 1 103 ? 57.025 15.577 -71.967 1.00 51.50 103 LEU A CA 1
ATOM 821 C C . LEU A 1 103 ? 58.348 15.128 -71.355 1.00 52.26 103 LEU A C 1
ATOM 822 O O . LEU A 1 103 ? 59.186 15.976 -71.119 1.00 55.44 103 LEU A O 1
ATOM 827 N N . SER A 1 104 ? 58.533 13.838 -71.107 1.00 53.15 104 SER A N 1
ATOM 828 C CA . SER A 1 104 ? 59.832 13.377 -70.562 1.00 50.69 104 SER A CA 1
ATOM 829 C C . SER A 1 104 ? 60.889 13.591 -71.636 1.00 48.10 104 SER A C 1
ATOM 830 O O . SER A 1 104 ? 61.982 14.010 -71.304 1.00 48.61 104 SER A O 1
ATOM 833 N N . GLU A 1 105 ? 60.537 13.308 -72.888 1.00 48.70 105 GLU A N 1
ATOM 834 C CA . GLU A 1 105 ? 61.443 13.506 -74.039 1.00 43.18 105 GLU A CA 1
ATOM 835 C C . GLU A 1 105 ? 61.794 14.988 -74.118 1.00 45.53 105 GLU A C 1
ATOM 836 O O . GLU A 1 105 ? 62.954 15.299 -74.320 1.00 47.56 105 GLU A O 1
ATOM 842 N N . ALA A 1 106 ? 60.798 15.853 -73.957 1.00 44.83 106 ALA A N 1
ATOM 843 C CA . ALA A 1 106 ? 60.974 17.319 -74.001 1.00 39.73 106 ALA A CA 1
ATOM 844 C C . ALA A 1 106 ? 61.971 17.767 -72.936 1.00 49.17 106 ALA A C 1
ATOM 845 O O . ALA A 1 106 ? 62.874 18.529 -73.261 1.00 48.62 106 ALA A O 1
ATOM 847 N N . CYS A 1 107 ? 61.826 17.272 -71.709 1.00 46.72 107 CYS A N 1
ATOM 848 C CA . CYS A 1 107 ? 62.743 17.647 -70.601 1.00 48.38 107 CYS A CA 1
ATOM 849 C C . CYS A 1 107 ? 64.156 17.142 -70.894 1.00 55.51 107 CYS A C 1
ATOM 850 O O . CYS A 1 107 ? 65.099 17.774 -70.458 1.00 55.99 107 CYS A O 1
ATOM 853 N N . CYS A 1 108 ? 64.283 15.997 -71.551 1.00 60.20 108 CYS A N 1
ATOM 854 C CA . CYS A 1 108 ? 65.607 15.444 -71.904 1.00 57.71 108 CYS A CA 1
ATOM 855 C C . CYS A 1 108 ? 66.250 16.315 -72.982 1.00 56.58 108 CYS A C 1
ATOM 856 O O . CYS A 1 108 ? 67.445 16.547 -72.913 1.00 53.16 108 CYS A O 1
ATOM 859 N N . GLU A 1 109 ? 65.464 16.767 -73.950 1.00 50.52 109 GLU A N 1
ATOM 860 C CA . GLU A 1 109 ? 66.029 17.593 -75.040 1.00 53.35 109 GLU A CA 1
ATOM 861 C C . GLU A 1 109 ? 66.407 18.966 -74.488 1.00 56.71 109 GLU A C 1
ATOM 862 O O . GLU A 1 109 ? 67.400 19.520 -74.927 1.00 52.94 109 GLU A O 1
ATOM 868 N N . GLU A 1 110 ? 65.659 19.464 -73.509 1.00 53.06 110 GLU A N 1
ATOM 869 C CA . GLU A 1 110 ? 65.957 20.792 -72.925 1.00 52.70 110 GLU A CA 1
ATOM 870 C C . GLU A 1 110 ? 67.148 20.707 -71.973 1.00 59.44 110 GLU A C 1
ATOM 871 O O . GLU A 1 110 ? 67.736 21.739 -71.702 1.00 61.59 110 GLU A O 1
ATOM 877 N N . GLY A 1 111 ? 67.484 19.521 -71.490 1.00 56.22 111 GLY A N 1
ATOM 878 C CA . GLY A 1 111 ? 68.636 19.377 -70.593 1.00 50.25 111 GLY A CA 1
ATOM 879 C C . GLY A 1 111 ? 69.915 19.212 -71.373 1.00 52.56 111 GLY A C 1
ATOM 880 O O . GLY A 1 111 ? 70.962 19.518 -70.836 1.00 52.56 111 GLY A O 1
ATOM 881 N N . ARG A 1 112 ? 69.824 18.709 -72.599 1.00 51.86 112 ARG A N 1
ATOM 882 C CA . ARG A 1 112 ? 71.037 18.536 -73.432 1.00 60.83 112 ARG A CA 1
ATOM 883 C C . ARG A 1 112 ? 71.439 19.895 -73.997 1.00 58.28 112 ARG A C 1
ATOM 884 O O . ARG A 1 112 ? 72.628 20.201 -73.999 1.00 60.76 112 ARG A O 1
ATOM 892 N N . LYS A 1 113 ? 70.454 20.694 -74.400 1.00 47.75 113 LYS A N 1
ATOM 893 C CA . LYS A 1 113 ? 70.679 22.052 -74.945 1.00 48.30 113 LYS A CA 1
ATOM 894 C C . LYS A 1 113 ? 71.393 22.919 -73.908 1.00 54.34 113 LYS A C 1
ATOM 895 O O . LYS A 1 113 ? 72.271 23.685 -74.302 1.00 54.50 113 LYS A O 1
ATOM 901 N N . ALA A 1 114 ? 71.027 22.786 -72.632 1.00 56.28 114 ALA A N 1
ATOM 902 C CA . ALA A 1 114 ? 71.602 23.559 -71.512 1.00 47.43 114 ALA A CA 1
ATOM 903 C C . ALA A 1 114 ? 72.971 23.016 -71.095 1.00 51.11 114 ALA A C 1
ATOM 904 O O . ALA A 1 114 ? 73.613 23.661 -70.268 1.00 36.46 114 ALA A O 1
ATOM 906 N N . GLY A 1 115 ? 73.361 21.842 -71.587 1.00 43.42 115 GLY A N 1
ATOM 907 C CA . GLY A 1 115 ? 74.713 21.327 -71.318 1.00 44.78 115 GLY A CA 1
ATOM 908 C C . GLY A 1 115 ? 74.776 20.169 -70.354 1.00 49.85 115 GLY A C 1
ATOM 909 O O . GLY A 1 115 ? 75.879 19.830 -69.943 1.00 50.76 115 GLY A O 1
ATOM 910 N N . LEU A 1 116 ? 73.643 19.582 -70.000 1.00 49.19 116 LEU A N 1
ATOM 911 C CA . LEU A 1 116 ? 73.703 18.444 -69.056 1.00 51.12 116 LEU A CA 1
ATOM 912 C C . LEU A 1 116 ? 73.745 17.150 -69.854 1.00 51.41 116 LEU A C 1
ATOM 913 O O . LEU A 1 116 ? 73.343 17.163 -71.004 1.00 53.99 116 LEU A O 1
ATOM 918 N N . VAL A 1 117 ? 74.218 16.083 -69.225 1.00 49.34 117 VAL A N 1
ATOM 919 C CA . VAL A 1 117 ? 74.213 14.737 -69.857 1.00 53.21 117 VAL A CA 1
ATOM 920 C C . VAL A 1 117 ? 72.829 14.153 -69.573 1.00 58.34 117 VAL A C 1
ATOM 921 O O . VAL A 1 117 ? 72.434 14.159 -68.431 1.00 58.46 117 VAL A O 1
ATOM 925 N N . THR A 1 118 ? 72.078 13.748 -70.587 1.00 45.21 118 THR A N 1
ATOM 926 C CA . THR A 1 118 ? 70.736 13.213 -70.281 1.00 41.68 118 THR A CA 1
ATOM 927 C C . THR A 1 118 ? 70.504 11.929 -71.062 1.00 54.05 118 THR A C 1
ATOM 928 O O . TH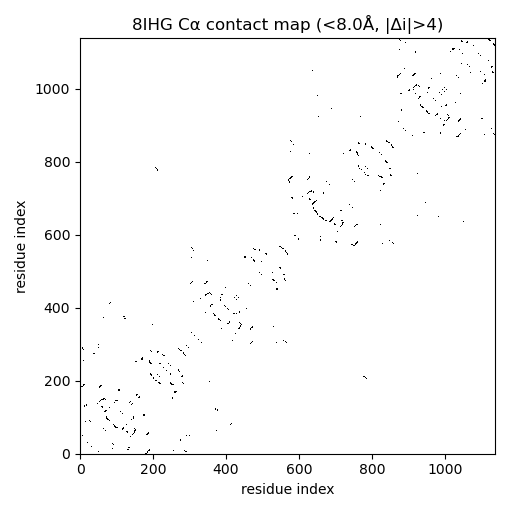R A 1 118 ? 71.046 11.807 -72.149 1.00 60.41 118 THR A O 1
ATOM 932 N N . LYS A 1 119 ? 69.719 11.014 -70.502 1.00 55.47 119 LYS A N 1
ATOM 933 C CA . LYS A 1 119 ? 69.405 9.739 -71.183 1.00 51.14 119 LYS A CA 1
ATOM 934 C C . LYS A 1 119 ? 67.921 9.449 -71.016 1.00 52.64 119 LYS A C 1
ATOM 935 O O . LYS A 1 119 ? 67.327 9.982 -70.104 1.00 48.79 119 LYS A O 1
ATOM 941 N N . MET A 1 120 ? 67.360 8.663 -71.923 1.00 52.51 120 MET A N 1
ATOM 942 C CA . MET A 1 120 ? 65.948 8.251 -71.814 1.00 47.34 120 MET A CA 1
ATOM 943 C C . MET A 1 120 ? 65.972 6.774 -71.451 1.00 47.29 120 MET A C 1
ATOM 944 O O . MET A 1 120 ? 66.782 6.061 -72.017 1.00 58.65 120 MET A O 1
ATOM 949 N N . MET A 1 121 ? 65.167 6.379 -70.476 1.00 40.56 121 MET A N 1
ATOM 950 C CA . MET A 1 121 ? 65.069 4.965 -70.075 1.00 36.08 121 MET A CA 1
ATOM 951 C C . MET A 1 121 ? 64.045 4.347 -71.020 1.00 37.15 121 MET A C 1
ATOM 952 O O . MET A 1 121 ? 62.899 4.733 -70.926 1.00 42.88 121 MET A O 1
ATOM 957 N N . ARG A 1 122 ? 64.466 3.463 -71.922 1.00 36.57 122 ARG A N 1
ATOM 958 C CA . ARG A 1 122 ? 63.534 2.874 -72.918 1.00 44.03 122 ARG A CA 1
ATOM 959 C C . ARG A 1 122 ? 63.352 1.377 -72.665 1.00 48.11 122 ARG A C 1
ATOM 960 O O . ARG A 1 122 ? 62.617 0.747 -73.414 1.00 46.52 122 ARG A O 1
ATOM 968 N N . ASN A 1 123 ? 64.021 0.841 -71.651 1.00 47.76 123 ASN A N 1
ATOM 969 C CA . ASN A 1 123 ? 63.895 -0.590 -71.291 1.00 39.78 123 ASN A CA 1
ATOM 970 C C . ASN A 1 123 ? 62.483 -0.802 -70.762 1.00 39.45 123 ASN A C 1
ATOM 971 O O . ASN A 1 123 ? 62.069 -0.022 -69.939 1.00 49.22 123 ASN A O 1
ATOM 976 N N . PRO A 1 124 ? 61.720 -1.818 -71.194 1.00 45.92 124 PRO A N 1
ATOM 977 C CA . PRO A 1 124 ? 60.370 -1.996 -70.712 1.00 43.93 124 PRO A CA 1
ATOM 978 C C . PRO A 1 124 ? 60.247 -2.924 -69.500 1.00 35.78 124 PRO A C 1
ATOM 979 O O . PRO A 1 124 ? 59.167 -3.151 -69.074 1.00 40.18 124 PRO A O 1
ATOM 983 N N . ARG A 1 125 ? 61.369 -3.420 -68.991 1.00 36.68 125 ARG A N 1
ATOM 984 C CA . ARG A 1 125 ? 61.376 -4.307 -67.806 1.00 36.81 125 ARG A CA 1
ATOM 985 C C . ARG A 1 125 ? 61.990 -3.562 -66.626 1.00 49.24 125 ARG A C 1
ATOM 986 O O . ARG A 1 125 ? 62.190 -4.174 -65.589 1.00 53.04 125 ARG A O 1
ATOM 994 N N . PHE A 1 126 ? 62.262 -2.273 -66.802 1.00 46.33 126 PHE A N 1
ATOM 995 C CA . PHE A 1 126 ? 62.835 -1.425 -65.736 1.00 41.08 126 PHE A CA 1
ATOM 996 C C . PHE A 1 126 ? 61.837 -1.333 -64.593 1.00 45.04 126 PHE A C 1
ATOM 997 O O . PHE A 1 126 ? 60.643 -1.259 -64.836 1.00 50.58 126 PHE A O 1
ATOM 1005 N N . ARG A 1 127 ? 62.350 -1.327 -63.373 1.00 44.61 127 ARG A N 1
ATOM 1006 C CA . ARG A 1 127 ? 61.488 -1.214 -62.186 1.00 41.45 127 ARG A CA 1
ATOM 1007 C C . ARG A 1 127 ? 61.661 0.195 -61.638 1.00 45.37 127 ARG A C 1
ATOM 1008 O O . ARG A 1 127 ? 62.760 0.519 -61.230 1.00 43.40 127 ARG A O 1
ATOM 1016 N N . PRO A 1 128 ? 60.617 1.046 -61.618 1.00 48.53 128 PRO A N 1
ATOM 1017 C CA . PRO A 1 128 ? 60.720 2.378 -61.054 1.00 44.30 128 PRO A CA 1
ATOM 1018 C C . PRO A 1 128 ? 61.029 2.290 -59.557 1.00 41.36 128 PRO A C 1
ATOM 1019 O O . PRO A 1 128 ? 60.559 1.415 -58.906 1.00 53.68 128 PRO A O 1
ATOM 1023 N N . ASP A 1 129 ? 61.746 3.271 -59.032 1.00 35.66 129 ASP A N 1
ATOM 1024 C CA . ASP A 1 129 ? 62.170 3.218 -57.612 1.00 45.23 129 ASP A CA 1
ATOM 1025 C C . ASP A 1 129 ? 60.997 3.298 -56.630 1.00 52.29 129 ASP A C 1
ATOM 1026 O O . ASP A 1 129 ? 59.952 3.851 -56.962 1.00 36.02 129 ASP A O 1
ATOM 1031 N N . TYR A 1 130 ? 61.236 2.774 -55.429 1.00 52.78 130 TYR A N 1
ATOM 1032 C CA . TYR A 1 130 ? 60.251 2.684 -54.331 1.00 40.49 130 TYR A CA 1
ATOM 1033 C C . TYR A 1 130 ? 59.863 4.069 -53.841 1.00 44.50 130 TYR A C 1
ATOM 1034 O O . TYR A 1 130 ? 58.728 4.222 -53.408 1.00 44.70 130 TYR A O 1
ATOM 1043 N N . GLY A 1 131 ? 60.801 5.011 -53.876 1.00 34.58 131 GLY A N 1
ATOM 1044 C CA . GLY A 1 131 ? 60.536 6.383 -53.431 1.00 33.97 131 GLY A CA 1
ATOM 1045 C C . GLY A 1 131 ? 59.632 7.102 -54.397 1.00 40.56 131 GLY A C 1
ATOM 1046 O O . GLY A 1 131 ? 58.774 7.821 -53.950 1.00 49.14 131 GLY A O 1
ATOM 1047 N N . THR A 1 132 ? 59.826 6.907 -55.691 1.00 36.94 132 THR A N 1
ATOM 1048 C CA . THR A 1 132 ? 58.979 7.593 -56.688 1.00 41.75 132 THR A CA 1
ATOM 1049 C C . THR A 1 132 ? 57.549 7.080 -56.568 1.00 49.16 132 THR A C 1
ATOM 1050 O O . THR A 1 132 ? 56.633 7.875 -56.700 1.00 47.33 132 THR A O 1
ATOM 1054 N N . ILE A 1 133 ? 57.394 5.781 -56.345 1.00 43.38 133 ILE A N 1
ATOM 1055 C CA . ILE A 1 133 ? 56.055 5.147 -56.237 1.00 38.34 133 ILE A CA 1
ATOM 1056 C C . ILE A 1 133 ? 55.362 5.609 -54.958 1.00 47.92 133 ILE A C 1
ATOM 1057 O O . ILE A 1 133 ? 54.160 5.795 -54.994 1.00 48.79 133 ILE A O 1
ATOM 1062 N N . THR A 1 134 ? 56.100 5.769 -53.866 1.00 45.44 134 THR A N 1
ATOM 1063 C CA . THR A 1 134 ? 55.491 6.198 -52.587 1.00 32.52 134 THR A CA 1
ATOM 1064 C C . THR A 1 134 ? 55.058 7.653 -52.697 1.00 41.25 134 THR A C 1
ATOM 1065 O O . THR A 1 134 ? 53.945 7.951 -52.317 1.00 47.08 134 THR A O 1
ATOM 1069 N N . THR A 1 135 ? 55.906 8.518 -53.238 1.00 40.86 135 THR A N 1
ATOM 1070 C CA . THR A 1 135 ? 55.529 9.944 -53.370 1.00 41.40 135 THR A CA 1
ATOM 1071 C C . THR A 1 135 ? 54.293 10.074 -54.255 1.00 43.27 135 THR A C 1
ATOM 1072 O O . THR A 1 135 ? 53.450 10.875 -53.929 1.00 46.47 135 THR A O 1
ATOM 1076 N N . LEU A 1 136 ? 54.220 9.313 -55.341 1.00 40.86 136 LEU A N 1
ATOM 1077 C CA . LEU A 1 136 ? 53.093 9.381 -56.296 1.00 36.67 136 LEU A CA 1
ATOM 1078 C C . LEU A 1 136 ? 51.812 8.860 -55.662 1.00 39.20 136 LEU A C 1
ATOM 1079 O O . LEU A 1 136 ? 50.788 9.451 -55.910 1.00 46.13 136 LEU A O 1
ATOM 1084 N N . HIS A 1 137 ? 51.882 7.775 -54.902 1.00 31.35 137 HIS A N 1
ATOM 1085 C CA . HIS A 1 137 ? 50.668 7.191 -54.285 1.00 38.10 137 HIS A CA 1
ATOM 1086 C C . HIS A 1 137 ? 50.155 8.065 -53.151 1.00 47.71 137 HIS A C 1
ATOM 1087 O O . HIS A 1 137 ? 48.962 8.052 -52.896 1.00 35.44 137 HIS A O 1
ATOM 1094 N N . MET A 1 138 ? 51.046 8.772 -52.474 1.00 44.38 138 MET A N 1
ATOM 1095 C CA . MET A 1 138 ? 50.601 9.616 -51.346 1.00 38.41 138 MET A CA 1
ATOM 1096 C C . MET A 1 138 ? 50.013 10.906 -51.900 1.00 37.74 138 MET A C 1
ATOM 1097 O O . MET A 1 138 ? 49.193 11.500 -51.233 1.00 40.18 138 MET A O 1
ATOM 1102 N N . ILE A 1 139 ? 50.424 11.299 -53.095 1.00 31.44 139 ILE A N 1
ATOM 1103 C CA . ILE A 1 139 ? 49.921 12.561 -53.697 1.00 36.12 139 ILE A CA 1
ATOM 1104 C C . ILE A 1 139 ? 48.663 12.253 -54.501 1.00 48.34 139 ILE A C 1
ATOM 1105 O O . ILE A 1 139 ? 47.723 13.029 -54.434 1.00 57.76 139 ILE A O 1
ATOM 1110 N N . ARG A 1 140 ? 48.672 11.155 -55.242 1.00 39.82 140 ARG A N 1
ATOM 1111 C CA . ARG A 1 140 ? 47.501 10.790 -56.065 1.00 38.44 140 ARG A CA 1
ATOM 1112 C C . ARG A 1 140 ? 47.344 9.277 -56.067 1.00 48.40 140 ARG A C 1
ATOM 1113 O O . ARG A 1 140 ? 47.839 8.647 -56.987 1.00 50.11 140 ARG A O 1
ATOM 1121 N N . PRO A 1 141 ? 46.585 8.686 -55.125 1.00 48.32 141 PRO A N 1
ATOM 1122 C CA . PRO A 1 141 ? 46.389 7.244 -55.056 1.00 45.82 141 PRO A CA 1
ATOM 1123 C C . PRO A 1 141 ? 45.418 6.629 -56.068 1.00 39.43 141 PRO A C 1
ATOM 1124 O O . PRO A 1 141 ? 45.186 5.462 -55.986 1.00 45.46 141 PRO A O 1
ATOM 1128 N N . GLN A 1 142 ? 44.860 7.436 -56.960 1.00 40.36 142 GLN A N 1
ATOM 1129 C CA . GLN A 1 142 ? 43.948 6.923 -58.000 1.00 42.79 142 GLN A CA 1
ATOM 1130 C C . GLN A 1 142 ? 44.786 6.464 -59.182 1.00 39.18 142 GLN A C 1
ATOM 1131 O O . GLN A 1 142 ? 44.260 5.749 -60.001 1.00 56.06 142 GLN A O 1
ATOM 1137 N N . TRP A 1 143 ? 46.030 6.917 -59.264 1.00 39.33 143 TRP A N 1
ATOM 1138 C CA . TRP A 1 143 ? 46.956 6.542 -60.361 1.00 39.63 143 TRP A CA 1
ATOM 1139 C C . TRP A 1 143 ? 46.309 6.818 -61.716 1.00 43.19 143 TRP A C 1
ATOM 1140 O O . TRP A 1 143 ? 46.428 5.980 -62.594 1.00 49.25 143 TRP A O 1
ATOM 1151 N N . ASP A 1 144 ? 45.720 8.001 -61.877 1.00 43.56 144 ASP A N 1
ATOM 1152 C CA . ASP A 1 144 ? 44.993 8.361 -63.115 1.00 41.35 144 ASP A CA 1
ATOM 1153 C C . ASP A 1 144 ? 45.598 9.617 -63.726 1.00 47.70 144 ASP A C 1
ATOM 1154 O O . ASP A 1 144 ? 44.942 10.231 -64.557 1.00 43.58 144 ASP A O 1
ATOM 1159 N N . ILE A 1 145 ? 46.805 9.976 -63.314 1.00 43.85 145 ILE A N 1
ATOM 1160 C CA . ILE A 1 145 ? 47.470 11.169 -63.900 1.00 44.53 145 ILE A CA 1
ATOM 1161 C C . ILE A 1 145 ? 48.817 10.719 -64.457 1.00 51.32 145 ILE A C 1
ATOM 1162 O O . ILE A 1 145 ? 49.499 9.980 -63.770 1.00 51.15 145 ILE A O 1
ATOM 1167 N N . PRO A 1 146 ? 49.181 11.073 -65.704 1.00 51.39 146 PRO A N 1
ATOM 1168 C CA . PRO A 1 146 ? 50.463 10.696 -66.284 1.00 48.08 146 PRO A CA 1
ATOM 1169 C C . PRO A 1 146 ? 51.649 11.232 -65.477 1.00 50.01 146 PRO A C 1
ATOM 1170 O O . PRO A 1 146 ? 51.571 12.296 -64.948 1.00 48.62 146 PRO A O 1
ATOM 1174 N N . VAL A 1 147 ? 52.750 10.494 -65.499 1.00 44.72 147 VAL A N 1
ATOM 1175 C CA . VAL A 1 147 ? 53.928 10.807 -64.653 1.00 40.54 147 VAL A CA 1
ATOM 1176 C C . VAL A 1 147 ? 55.163 11.070 -65.510 1.00 45.25 147 VAL A C 1
ATOM 1177 O O . VAL A 1 147 ? 55.246 10.522 -66.585 1.00 52.87 147 VAL A O 1
ATOM 1181 N N . VAL A 1 148 ? 56.026 11.977 -65.066 1.00 31.40 148 VAL A N 1
ATOM 1182 C CA . VAL A 1 148 ? 57.371 12.147 -65.671 1.00 43.30 148 VAL A CA 1
ATOM 1183 C C . VAL A 1 148 ? 58.302 11.713 -64.544 1.00 48.81 148 VAL A C 1
ATOM 1184 O O . VAL A 1 148 ? 58.152 12.242 -63.470 1.00 60.18 148 VAL A O 1
ATOM 1188 N N . SER A 1 149 ? 59.162 10.727 -64.751 1.00 43.68 149 SER A N 1
ATOM 1189 C CA . SER A 1 149 ? 60.024 10.284 -63.631 1.00 46.84 149 SER A CA 1
ATOM 1190 C C . SER A 1 149 ? 61.474 10.654 -63.924 1.00 52.20 149 SER A C 1
ATOM 1191 O O . SER A 1 149 ? 62.011 10.107 -64.858 1.00 60.66 149 SER A O 1
ATOM 1194 N N . ILE A 1 150 ? 62.066 11.545 -63.131 1.00 46.57 150 ILE A N 1
ATOM 1195 C CA . ILE A 1 150 ? 63.470 11.988 -63.354 1.00 42.01 150 ILE A CA 1
ATOM 1196 C C . ILE A 1 150 ? 64.382 11.344 -62.315 1.00 45.68 150 ILE A C 1
ATOM 1197 O O . ILE A 1 150 ? 64.017 11.311 -61.170 1.00 53.32 150 ILE A O 1
ATOM 1202 N N . SER A 1 151 ? 65.544 10.867 -62.742 1.00 47.14 151 SER A N 1
ATOM 1203 C CA . SER A 1 151 ? 66.531 10.225 -61.845 1.00 44.55 151 SER A CA 1
ATOM 1204 C C . SER A 1 151 ? 67.323 11.296 -61.112 1.00 43.06 151 SER A C 1
ATOM 1205 O O . SER A 1 151 ? 67.309 12.426 -61.548 1.00 61.71 151 SER A O 1
ATOM 1208 N N . ALA A 1 152 ? 68.007 10.919 -60.040 1.00 40.94 152 ALA A N 1
ATOM 1209 C CA . ALA A 1 152 ? 68.817 11.868 -59.259 1.00 38.10 152 ALA A CA 1
ATOM 1210 C C . ALA A 1 152 ? 70.282 11.674 -59.617 1.00 49.66 152 ALA A C 1
ATOM 1211 O O . ALA A 1 152 ? 70.874 10.737 -59.108 1.00 42.63 152 ALA A O 1
ATOM 1213 N N . ASN A 1 153 ? 70.839 12.564 -60.434 1.00 54.15 153 ASN A N 1
ATOM 1214 C CA . ASN A 1 153 ? 72.265 12.460 -60.818 1.00 45.81 153 ASN A CA 1
ATOM 1215 C C . ASN A 1 153 ? 73.105 12.555 -59.549 1.00 47.54 153 ASN A C 1
ATOM 1216 O O . ASN A 1 153 ? 72.830 13.419 -58.737 1.00 55.99 153 ASN A O 1
ATOM 1221 N N . ASN A 1 154 ? 74.132 11.726 -59.436 1.00 45.98 154 ASN A N 1
ATOM 1222 C CA . ASN A 1 154 ? 74.931 11.662 -58.192 1.00 51.49 154 ASN A CA 1
ATOM 1223 C C . ASN A 1 154 ? 76.073 12.666 -58.144 1.00 57.01 154 ASN A C 1
ATOM 1224 O O . ASN A 1 154 ? 76.992 12.386 -57.414 1.00 70.40 154 ASN A O 1
ATOM 1229 N N . THR A 1 155 ? 76.020 13.798 -58.836 1.00 58.07 155 THR A N 1
ATOM 1230 C CA . THR A 1 155 ? 77.206 14.692 -58.749 1.00 66.95 155 THR A CA 1
ATOM 1231 C C . THR A 1 155 ? 77.331 15.264 -57.339 1.00 62.83 155 THR A C 1
ATOM 1232 O O . THR A 1 155 ? 78.446 15.301 -56.833 1.00 53.65 155 THR A O 1
ATOM 1236 N N . PRO A 1 156 ? 76.238 15.632 -56.638 1.00 67.84 156 PRO A N 1
ATOM 1237 C CA . PRO A 1 156 ? 76.319 16.127 -55.258 1.00 72.53 156 PRO A CA 1
ATOM 1238 C C . PRO A 1 156 ? 77.097 15.260 -54.251 1.00 77.16 156 PRO A C 1
ATOM 1239 O O . PRO A 1 156 ? 77.626 15.806 -53.324 1.00 77.20 156 PRO A O 1
ATOM 1243 N N . TYR A 1 157 ? 77.105 13.941 -54.432 1.00 72.92 157 TYR A N 1
ATOM 1244 C CA . TYR A 1 157 ? 77.852 13.004 -53.569 1.00 65.76 157 TYR A CA 1
ATOM 1245 C C . TYR A 1 157 ? 79.153 12.582 -54.252 1.00 62.49 157 TYR A C 1
ATOM 1246 O O . TYR A 1 157 ? 79.991 12.006 -53.568 1.00 66.50 157 TYR A O 1
ATOM 1255 N N . TYR A 1 158 ? 79.307 12.847 -55.550 1.00 59.23 158 TYR A N 1
ATOM 1256 C CA . TYR A 1 158 ? 80.524 12.418 -56.290 1.00 69.96 158 TYR A CA 1
ATOM 1257 C C . TYR A 1 158 ? 81.558 13.542 -56.368 1.00 80.20 158 TYR A C 1
ATOM 1258 O O . TYR A 1 158 ? 82.741 13.278 -56.134 1.00 85.76 158 TYR A O 1
ATOM 1267 N N . LEU A 1 159 ? 81.117 14.749 -56.717 1.00 81.32 159 LEU A N 1
ATOM 1268 C CA . LEU A 1 159 ? 82.028 15.914 -56.837 1.00 90.15 159 LEU A CA 1
ATOM 1269 C C . LEU A 1 159 ? 81.854 16.807 -55.611 1.00 87.09 159 LEU A C 1
ATOM 1270 O O . LEU A 1 159 ? 82.102 16.339 -54.505 1.00 91.16 159 LEU A O 1
ATOM 1275 N N . SER A 1 160 ? 81.452 18.056 -55.830 1.00 80.66 160 SER A N 1
ATOM 1276 C CA . SER A 1 160 ? 81.225 19.007 -54.717 1.00 80.59 160 SER A CA 1
ATOM 1277 C C . SER A 1 160 ? 79.722 19.190 -54.535 1.00 82.90 160 SER A C 1
ATOM 1278 O O . SER A 1 160 ? 78.998 19.042 -55.507 1.00 85.87 160 SER A O 1
ATOM 1281 N N . MET A 1 161 ? 79.290 19.566 -53.336 1.00 83.38 161 MET A N 1
ATOM 1282 C CA . MET A 1 161 ? 77.842 19.717 -53.056 1.00 83.91 161 MET A CA 1
ATOM 1283 C C . MET A 1 161 ? 77.292 20.987 -53.700 1.00 74.82 161 MET A C 1
ATOM 1284 O O . MET A 1 161 ? 76.083 21.050 -53.883 1.00 76.97 161 MET A O 1
ATOM 1289 N N . GLU A 1 162 ? 78.139 21.963 -54.009 1.00 68.46 162 GLU A N 1
ATOM 1290 C CA . GLU A 1 162 ? 77.631 23.196 -54.655 1.00 70.08 162 GLU A CA 1
ATOM 1291 C C . GLU A 1 162 ? 77.558 22.944 -56.157 1.00 69.12 162 GLU A C 1
ATOM 1292 O O . GLU A 1 162 ? 76.656 23.466 -56.801 1.00 66.95 162 GLU A O 1
ATOM 1298 N N . GLU A 1 163 ? 78.482 22.147 -56.677 1.00 71.82 163 GLU A N 1
ATOM 1299 C CA . GLU A 1 163 ? 78.485 21.840 -58.126 1.00 78.17 163 GLU A CA 1
ATOM 1300 C C . GLU A 1 163 ? 77.256 21.000 -58.460 1.00 75.59 163 GLU A C 1
ATOM 1301 O O . GLU A 1 163 ? 76.549 21.345 -59.407 1.00 70.47 163 GLU A O 1
ATOM 1307 N N . GLY A 1 164 ? 77.025 19.940 -57.687 1.00 69.19 164 GLY A N 1
ATOM 1308 C CA . GLY A 1 164 ? 75.884 19.041 -57.910 1.00 63.86 164 GLY A CA 1
ATOM 1309 C C . GLY A 1 164 ? 74.571 19.775 -57.802 1.00 66.82 164 GLY A C 1
ATOM 1310 O O . GLY A 1 164 ? 73.686 19.513 -58.601 1.00 66.81 164 GLY A O 1
ATOM 1311 N N . LEU A 1 165 ? 74.461 20.694 -56.852 1.00 63.17 165 LEU A N 1
ATOM 1312 C CA . LEU A 1 165 ? 73.213 21.473 -56.694 1.00 67.69 165 LEU A CA 1
ATOM 1313 C C . LEU A 1 165 ? 73.063 22.438 -57.875 1.00 64.18 165 LEU A C 1
ATOM 1314 O O . LEU A 1 165 ? 71.931 22.722 -58.249 1.00 54.44 165 LEU A O 1
ATOM 1319 N N . GLY A 1 166 ? 74.172 22.912 -58.446 1.00 61.63 166 GLY A N 1
ATOM 1320 C CA . GLY A 1 166 ? 74.119 23.778 -59.633 1.00 40.59 166 GLY A CA 1
ATOM 1321 C C . GLY A 1 166 ? 73.551 23.022 -60.811 1.00 47.64 166 GLY A C 1
ATOM 1322 O O . GLY A 1 166 ? 72.799 23.610 -61.565 1.00 49.76 166 GLY A O 1
ATOM 1323 N N . GLU A 1 167 ? 73.873 21.736 -60.939 1.00 45.04 167 GLU A N 1
ATOM 1324 C CA . GLU A 1 167 ? 73.341 20.911 -62.052 1.00 51.04 167 GLU A CA 1
ATOM 1325 C C . GLU A 1 167 ? 71.835 20.738 -61.881 1.00 58.06 167 GLU A C 1
ATOM 1326 O O . GLU A 1 167 ? 71.133 20.730 -62.886 1.00 58.12 167 GLU A O 1
ATOM 1332 N N . MET A 1 168 ? 71.361 20.654 -60.636 1.00 52.24 168 MET A N 1
ATOM 1333 C CA . MET A 1 168 ? 69.916 20.511 -60.333 1.00 51.00 168 MET A CA 1
ATOM 1334 C C . MET A 1 168 ? 69.190 21.808 -60.683 1.00 54.39 168 MET A C 1
ATOM 1335 O O . MET A 1 168 ? 68.013 21.745 -61.013 1.00 49.73 168 MET A O 1
ATOM 1340 N N . ASP A 1 169 ? 69.879 22.938 -60.564 1.00 48.38 169 ASP A N 1
ATOM 1341 C CA . ASP A 1 169 ? 69.321 24.252 -60.945 1.00 48.43 169 ASP A CA 1
ATOM 1342 C C . ASP A 1 169 ? 69.170 24.273 -62.463 1.00 53.11 169 ASP A C 1
ATOM 1343 O O . ASP A 1 169 ? 68.146 24.732 -62.944 1.00 51.08 169 ASP A O 1
ATOM 1348 N N . VAL A 1 170 ? 70.168 23.784 -63.188 1.00 46.29 170 VAL A N 1
ATOM 1349 C CA . VAL A 1 170 ? 70.032 23.781 -64.669 1.00 56.06 170 VAL A CA 1
ATOM 1350 C C . VAL A 1 170 ? 68.869 22.859 -65.019 1.00 62.33 170 VAL A C 1
ATOM 1351 O O . VAL A 1 170 ? 67.981 23.296 -65.737 1.00 59.37 170 VAL A O 1
ATOM 1355 N N . LEU A 1 171 ? 68.851 21.651 -64.455 1.00 65.93 171 LEU A N 1
ATOM 1356 C CA . LEU A 1 171 ? 67.774 20.658 -64.711 1.00 62.79 171 LEU A CA 1
ATOM 1357 C C . LEU A 1 171 ? 66.402 21.289 -64.490 1.00 54.98 171 LEU A C 1
ATOM 1358 O O . LEU A 1 171 ? 65.531 21.074 -65.314 1.00 44.57 171 LEU A O 1
ATOM 1363 N N . GLY A 1 172 ? 66.218 21.998 -63.383 1.00 47.32 172 GLY A N 1
ATOM 1364 C CA . GLY A 1 172 ? 64.943 22.675 -63.116 1.00 44.59 172 GLY A CA 1
ATOM 1365 C C . GLY A 1 172 ? 64.650 23.712 -64.174 1.00 56.42 172 GLY A C 1
ATOM 1366 O O . GLY A 1 172 ? 63.529 23.765 -64.648 1.00 59.15 172 GLY A O 1
ATOM 1367 N N . LYS A 1 173 ? 65.652 24.483 -64.584 1.00 54.81 173 LYS A N 1
ATOM 1368 C CA . LYS A 1 173 ? 65.425 25.536 -65.605 1.00 47.04 173 LYS A CA 1
ATOM 1369 C C . LYS A 1 173 ? 64.973 24.901 -66.921 1.00 50.39 173 LYS A C 1
ATOM 1370 O O . LYS A 1 173 ? 64.144 25.498 -67.589 1.00 54.47 173 LYS A O 1
ATOM 1376 N N . ALA A 1 174 ? 65.539 23.751 -67.277 1.00 54.55 174 ALA A N 1
ATOM 1377 C CA . ALA A 1 174 ? 65.180 23.010 -68.502 1.00 52.30 174 ALA A CA 1
ATOM 1378 C C . ALA A 1 174 ? 63.782 22.410 -68.358 1.00 50.26 174 ALA A C 1
ATOM 1379 O O . ALA A 1 174 ? 63.083 22.312 -69.351 1.00 57.35 174 ALA A O 1
ATOM 1381 N N . THR A 1 175 ? 63.407 22.001 -67.154 1.00 46.87 175 THR A N 1
ATOM 1382 C CA . THR A 1 175 ? 62.068 21.402 -66.944 1.00 52.34 175 THR A CA 1
ATOM 1383 C C . THR A 1 175 ? 61.010 22.457 -67.236 1.00 55.24 175 THR A C 1
ATOM 1384 O O . THR A 1 175 ? 60.037 22.136 -67.900 1.00 55.85 175 THR A O 1
ATOM 1388 N N . ARG A 1 176 ? 61.223 23.668 -66.738 1.00 56.85 176 ARG A N 1
ATOM 1389 C CA . ARG A 1 176 ? 60.288 24.798 -66.942 1.00 62.83 176 ARG A CA 1
ATOM 1390 C C . ARG A 1 176 ? 60.157 25.075 -68.438 1.00 56.47 176 ARG A C 1
ATOM 1391 O O . ARG A 1 176 ? 59.042 25.289 -68.906 1.00 46.83 176 ARG A O 1
ATOM 1399 N N . GLU A 1 177 ? 61.282 25.071 -69.143 1.00 48.02 177 GLU A N 1
ATOM 1400 C CA . GLU A 1 177 ? 61.308 25.320 -70.601 1.00 54.40 177 GLU A CA 1
ATOM 1401 C C . GLU A 1 177 ? 60.442 24.284 -71.302 1.00 53.86 177 GLU A C 1
ATOM 1402 O O . GLU A 1 177 ? 59.665 24.665 -72.161 1.00 57.43 177 GLU A O 1
ATOM 1408 N N . ALA A 1 178 ? 60.590 23.020 -70.932 1.00 51.22 178 ALA A N 1
ATOM 1409 C CA . ALA A 1 178 ? 59.815 21.935 -71.566 1.00 52.91 178 ALA A CA 1
ATOM 1410 C C . ALA A 1 178 ? 58.351 22.037 -71.154 1.00 56.69 178 ALA A C 1
ATOM 1411 O O . ALA A 1 178 ? 57.495 21.771 -71.978 1.00 63.95 178 ALA A O 1
ATOM 1413 N N . ILE A 1 179 ? 58.080 22.428 -69.916 1.00 52.49 179 ILE A N 1
ATOM 1414 C CA . ILE A 1 179 ? 56.667 22.516 -69.460 1.00 55.29 179 ILE A CA 1
ATOM 1415 C C . ILE A 1 179 ? 55.947 23.598 -70.257 1.00 51.53 179 ILE A C 1
ATOM 1416 O O . ILE A 1 179 ? 54.917 23.305 -70.842 1.00 44.93 179 ILE A O 1
ATOM 1421 N N . LEU A 1 180 ? 56.501 24.801 -70.277 1.00 56.45 180 LEU A N 1
ATOM 1422 C CA . LEU A 1 180 ? 55.868 25.940 -70.980 1.00 63.54 180 LEU A CA 1
ATOM 1423 C C . LEU A 1 180 ? 55.552 25.576 -72.425 1.00 59.07 180 LEU A C 1
ATOM 1424 O O . LEU A 1 180 ? 54.505 25.981 -72.897 1.00 64.63 180 LEU A O 1
ATOM 1429 N N . LYS A 1 181 ? 56.452 24.881 -73.106 1.00 57.88 181 LYS A N 1
ATOM 1430 C CA . LYS A 1 181 ? 56.196 24.526 -74.500 1.00 59.74 181 LYS A CA 1
ATOM 1431 C C . LYS A 1 181 ? 55.147 23.429 -74.616 1.00 64.79 181 LYS A C 1
ATOM 1432 O O . LYS A 1 181 ? 54.459 23.338 -75.636 1.00 67.02 181 LYS A O 1
ATOM 1438 N N . SER A 1 182 ? 54.993 22.615 -73.573 1.00 68.53 182 SER A N 1
ATOM 1439 C CA . SER A 1 182 ? 54.139 21.434 -73.624 1.00 64.75 182 SER A CA 1
ATOM 1440 C C . SER A 1 182 ? 52.649 21.765 -73.715 1.00 58.38 182 SER A C 1
ATOM 1441 O O . SER A 1 182 ? 51.859 20.912 -74.144 1.00 50.39 182 SER A O 1
ATOM 1444 N N . GLY A 1 183 ? 52.245 22.962 -73.303 1.00 62.65 183 GLY A N 1
ATOM 1445 C CA . GLY A 1 183 ? 50.836 23.288 -73.250 1.00 57.56 183 GLY A CA 1
ATOM 1446 C C . GLY A 1 183 ? 50.073 22.652 -72.114 1.00 59.87 183 GLY A C 1
ATOM 1447 O O . GLY A 1 183 ? 48.853 22.809 -72.049 1.00 62.16 183 GLY A O 1
ATOM 1448 N N . LYS A 1 184 ? 50.749 21.945 -71.211 1.00 61.19 184 LYS A N 1
ATOM 1449 C CA . LYS A 1 184 ? 50.114 21.181 -70.145 1.00 50.25 184 LYS A CA 1
ATOM 1450 C C . LYS A 1 184 ? 50.199 21.915 -68.805 1.00 53.55 184 LYS A C 1
ATOM 1451 O O . LYS A 1 184 ? 50.962 22.868 -68.626 1.00 57.17 184 LYS A O 1
ATOM 1457 N N . ARG A 1 185 ? 49.383 21.467 -67.855 1.00 56.54 185 ARG A N 1
ATOM 1458 C CA . ARG A 1 185 ? 49.360 22.041 -66.488 1.00 53.92 185 ARG A CA 1
ATOM 1459 C C . ARG A 1 185 ? 50.085 21.057 -65.581 1.00 48.96 185 ARG A C 1
ATOM 1460 O O . ARG A 1 185 ? 49.520 20.025 -65.286 1.00 49.54 185 ARG A O 1
ATOM 1468 N N . ALA A 1 186 ? 51.291 21.406 -65.155 1.00 44.55 186 ALA A N 1
ATOM 1469 C CA . ALA A 1 186 ? 52.128 20.457 -64.404 1.00 41.69 186 ALA A CA 1
ATOM 1470 C C . ALA A 1 186 ? 52.189 20.761 -62.914 1.00 46.04 186 ALA A C 1
ATOM 1471 O O . ALA A 1 186 ? 52.014 21.900 -62.525 1.00 52.65 186 ALA A O 1
ATOM 1473 N N . VAL A 1 187 ? 52.460 19.717 -62.140 1.00 43.09 187 VAL A N 1
ATOM 1474 C CA . VAL A 1 187 ? 52.654 19.799 -60.671 1.00 43.14 187 VAL A CA 1
ATOM 1475 C C . VAL A 1 187 ? 54.014 19.166 -60.411 1.00 49.47 187 VAL A C 1
ATOM 1476 O O . VAL A 1 187 ? 54.208 18.058 -60.848 1.00 55.18 187 VAL A O 1
ATOM 1480 N N . LEU A 1 188 ? 54.929 19.878 -59.771 1.00 43.08 188 LEU A N 1
ATOM 1481 C CA . LEU A 1 188 ? 56.263 19.304 -59.498 1.00 37.82 188 LEU A CA 1
ATOM 1482 C C . LEU A 1 188 ? 56.224 18.668 -58.119 1.00 42.24 188 LEU A C 1
ATOM 1483 O O . LEU A 1 188 ? 55.582 19.217 -57.263 1.00 56.13 188 LEU A O 1
ATOM 1488 N N . LEU A 1 189 ? 56.908 17.553 -57.932 1.00 33.38 189 LEU A N 1
ATOM 1489 C CA . LEU A 1 189 ? 56.921 16.899 -56.611 1.00 28.96 189 LEU A CA 1
ATOM 1490 C C . LEU A 1 189 ? 58.362 16.599 -56.226 1.00 40.33 189 LEU A C 1
ATOM 1491 O O . LEU A 1 189 ? 58.970 15.782 -56.885 1.00 39.25 189 LEU A O 1
ATOM 1496 N N . ALA A 1 190 ? 58.882 17.263 -55.202 1.00 37.55 190 ALA A N 1
ATOM 1497 C CA . ALA A 1 190 ? 60.246 16.945 -54.747 1.00 38.28 190 ALA A CA 1
ATOM 1498 C C . ALA A 1 190 ? 60.133 15.835 -53.706 1.00 41.87 190 ALA A C 1
ATOM 1499 O O . ALA A 1 190 ? 59.731 16.120 -52.604 1.00 48.37 190 ALA A O 1
ATOM 1501 N N . SER A 1 191 ? 60.466 14.603 -54.066 1.00 46.33 191 SER A N 1
ATOM 1502 C CA . SER A 1 191 ? 60.380 13.480 -53.105 1.00 45.56 191 SER A CA 1
ATOM 1503 C C . SER A 1 191 ? 61.609 13.516 -52.209 1.00 54.90 191 SER A C 1
ATOM 1504 O O . SER A 1 191 ? 62.523 12.741 -52.439 1.00 53.63 191 SER A O 1
ATOM 1507 N N . ASN A 1 192 ? 61.596 14.388 -51.208 1.00 59.86 192 ASN A N 1
ATOM 1508 C CA . ASN A 1 192 ? 62.762 14.555 -50.318 1.00 55.72 192 ASN A CA 1
ATOM 1509 C C . ASN A 1 192 ? 62.310 14.678 -48.878 1.00 56.45 192 ASN A C 1
ATOM 1510 O O . ASN A 1 192 ? 61.292 15.302 -48.633 1.00 55.54 192 ASN A O 1
ATOM 1515 N N . THR A 1 193 ? 63.119 14.119 -47.991 1.00 53.58 193 THR A N 1
ATOM 1516 C CA . THR A 1 193 ? 62.940 14.176 -46.528 1.00 45.22 193 THR A CA 1
ATOM 1517 C C . THR A 1 193 ? 63.807 15.332 -46.018 1.00 45.32 193 THR A C 1
ATOM 1518 O O . THR A 1 193 ? 64.733 15.727 -46.710 1.00 45.68 193 THR A O 1
ATOM 1522 N N . LEU A 1 194 ? 63.520 15.873 -44.841 1.00 39.41 194 LEU A N 1
ATOM 1523 C CA . LEU A 1 194 ? 64.372 16.944 -44.279 1.00 38.73 194 LEU A CA 1
ATOM 1524 C C . LEU A 1 194 ? 65.454 16.275 -43.440 1.00 45.83 194 LEU A C 1
ATOM 1525 O O . LEU A 1 194 ? 66.279 15.616 -44.017 1.00 56.92 194 LEU A O 1
ATOM 1530 N N . SER A 1 195 ? 65.445 16.459 -42.127 1.00 43.62 195 SER A N 1
ATOM 1531 C CA . SER A 1 195 ? 66.432 15.779 -41.255 1.00 45.95 195 SER A CA 1
ATOM 1532 C C . SER A 1 195 ? 66.402 14.276 -41.541 1.00 54.81 195 SER A C 1
ATOM 1533 O O . SER A 1 195 ? 65.327 13.706 -41.507 1.00 63.19 195 SER A O 1
ATOM 1536 N N . HIS A 1 196 ? 67.547 13.662 -41.808 1.00 41.52 196 HIS A N 1
ATOM 1537 C CA . HIS A 1 196 ? 67.537 12.212 -42.105 1.00 40.59 196 HIS A CA 1
ATOM 1538 C C . HIS A 1 196 ? 68.372 11.446 -41.091 1.00 52.71 196 HIS A C 1
ATOM 1539 O O . HIS A 1 196 ? 68.813 10.365 -41.438 1.00 59.68 196 HIS A O 1
ATOM 1546 N N . TRP A 1 197 ? 68.621 12.022 -39.920 1.00 52.51 197 TRP A N 1
ATOM 1547 C CA . TRP A 1 197 ? 69.274 11.235 -38.848 1.00 45.66 197 TRP A CA 1
ATOM 1548 C C . TRP A 1 197 ? 68.194 10.241 -38.451 1.00 48.93 197 TRP A C 1
ATOM 1549 O O . TRP A 1 197 ? 67.086 10.688 -38.244 1.00 66.66 197 TRP A O 1
ATOM 1560 N N . HIS A 1 198 ? 68.500 8.959 -38.316 1.00 47.80 198 HIS A N 1
ATOM 1561 C CA . HIS A 1 198 ? 67.393 8.006 -38.062 1.00 44.68 198 HIS A CA 1
ATOM 1562 C C . HIS A 1 198 ? 67.725 7.017 -36.953 1.00 44.90 198 HIS A C 1
ATOM 1563 O O . HIS A 1 198 ? 68.846 7.028 -36.469 1.00 51.86 198 HIS A O 1
ATOM 1570 N N . PHE A 1 199 ? 66.743 6.194 -36.594 1.00 42.64 199 PHE A N 1
ATOM 1571 C CA . PHE A 1 199 ? 66.880 5.155 -35.550 1.00 43.51 199 PHE A CA 1
ATOM 1572 C C . PHE A 1 199 ? 67.746 4.035 -36.108 1.00 49.16 199 PHE A C 1
ATOM 1573 O O . PHE A 1 199 ? 67.564 3.701 -37.251 1.00 55.85 199 PHE A O 1
ATOM 1581 N N . HIS A 1 200 ? 68.608 3.431 -35.301 1.00 49.09 200 HIS A N 1
ATOM 1582 C CA . HIS A 1 200 ? 69.447 2.328 -35.830 1.00 59.58 200 HIS A CA 1
ATOM 1583 C C . HIS A 1 200 ? 68.732 0.987 -35.640 1.00 58.43 200 HIS A C 1
ATOM 1584 O O . HIS A 1 200 ? 69.158 -0.009 -36.217 1.00 56.65 200 HIS A O 1
ATOM 1591 N N . GLU A 1 201 ? 67.652 0.994 -34.871 1.00 53.31 201 GLU A N 1
ATOM 1592 C CA . GLU A 1 201 ? 66.867 -0.230 -34.617 1.00 44.91 201 GLU A CA 1
ATOM 1593 C C . GLU A 1 201 ? 65.399 0.105 -34.849 1.00 44.53 201 GLU A C 1
ATOM 1594 O O . GLU A 1 201 ? 65.027 1.234 -34.613 1.00 41.10 201 GLU A O 1
ATOM 1600 N N . GLU A 1 202 ? 64.615 -0.866 -35.294 1.00 45.46 202 GLU A N 1
ATOM 1601 C CA . GLU A 1 202 ? 63.184 -0.651 -35.605 1.00 43.53 202 GLU A CA 1
ATOM 1602 C C . GLU A 1 202 ? 62.312 -1.138 -34.445 1.00 43.39 202 GLU A C 1
ATOM 1603 O O . GLU A 1 202 ? 62.624 -2.180 -33.880 1.00 43.73 202 GLU A O 1
ATOM 1609 N N . PRO A 1 203 ? 61.252 -0.401 -34.059 1.00 40.97 203 PRO A N 1
ATOM 1610 C CA . PRO A 1 203 ? 60.367 -0.796 -32.969 1.00 34.14 203 PRO A CA 1
ATOM 1611 C C . PRO A 1 203 ? 59.702 -2.139 -33.278 1.00 38.16 203 PRO A C 1
ATOM 1612 O O . PRO A 1 203 ? 59.310 -2.299 -34.383 1.00 48.46 203 PRO A O 1
ATOM 1616 N N . VAL A 1 204 ? 59.563 -3.020 -32.280 1.00 38.23 204 VAL A N 1
ATOM 1617 C CA . VAL A 1 204 ? 59.060 -4.411 -32.509 1.00 50.50 204 VAL A CA 1
ATOM 1618 C C . VAL A 1 204 ? 57.765 -4.421 -33.308 1.00 48.92 204 VAL A C 1
ATOM 1619 O O . VAL A 1 204 ? 57.710 -5.226 -34.243 1.00 46.96 204 VAL A O 1
ATOM 1623 N N . PRO A 1 205 ? 56.668 -3.761 -32.893 1.00 59.57 205 PRO A N 1
ATOM 1624 C CA . PRO A 1 205 ? 55.528 -3.608 -33.766 1.00 45.29 205 PRO A CA 1
ATOM 1625 C C . PRO A 1 205 ? 56.013 -2.308 -34.407 1.00 44.98 205 PRO A C 1
ATOM 1626 O O . PRO A 1 205 ? 56.097 -1.334 -33.727 1.00 40.58 205 PRO A O 1
ATOM 1630 N N . PRO A 1 206 ? 56.328 -2.254 -35.713 1.00 39.87 206 PRO A N 1
ATOM 1631 C CA . PRO A 1 206 ? 56.836 -1.033 -36.312 1.00 32.53 206 PRO A CA 1
ATOM 1632 C C . PRO A 1 206 ? 55.940 0.198 -36.135 1.00 30.15 206 PRO A C 1
ATOM 1633 O O . PRO A 1 206 ? 56.467 1.254 -36.027 1.00 40.01 206 PRO A O 1
ATOM 1637 N N . GLU A 1 207 ? 54.622 0.011 -36.159 1.00 28.14 207 GLU A N 1
ATOM 1638 C CA . GLU A 1 207 ? 53.637 1.108 -36.040 1.00 35.87 207 GLU A CA 1
ATOM 1639 C C . GLU A 1 207 ? 53.333 1.448 -34.581 1.00 34.96 207 GLU A C 1
ATOM 1640 O O . GLU A 1 207 ? 52.335 2.089 -34.351 1.00 30.12 207 GLU A O 1
ATOM 1646 N N . ASP A 1 208 ? 54.144 0.997 -33.633 1.00 31.90 208 ASP A N 1
ATOM 1647 C CA . ASP A 1 208 ? 53.953 1.446 -32.234 1.00 34.85 208 ASP A CA 1
ATOM 1648 C C . ASP A 1 208 ? 54.392 2.904 -32.231 1.00 27.60 208 ASP A C 1
ATOM 1649 O O . ASP A 1 208 ? 55.577 3.143 -32.223 1.00 34.15 208 ASP A O 1
ATOM 1654 N N . MET A 1 209 ? 53.451 3.842 -32.184 1.00 29.24 209 MET A N 1
ATOM 1655 C CA . MET A 1 209 ? 53.771 5.285 -32.326 1.00 34.40 209 MET A CA 1
ATOM 1656 C C . MET A 1 209 ? 54.316 5.927 -31.052 1.00 39.70 209 MET A C 1
ATOM 1657 O O . MET A 1 209 ? 54.630 7.094 -31.102 1.00 51.11 209 MET A O 1
ATOM 1662 N N . SER A 1 210 ? 54.447 5.183 -29.961 1.00 41.14 210 SER A N 1
ATOM 1663 C CA . SER A 1 210 ? 55.048 5.699 -28.713 1.00 37.70 210 SER A CA 1
ATOM 1664 C C . SER A 1 210 ? 56.562 5.544 -28.814 1.00 43.36 210 SER A C 1
ATOM 1665 O O . SER A 1 210 ? 57.257 6.111 -27.999 1.00 51.88 210 SER A O 1
ATOM 1668 N N . LYS A 1 211 ? 57.043 4.765 -29.775 1.00 40.15 211 LYS A N 1
ATOM 1669 C CA . LYS A 1 211 ? 58.496 4.600 -29.988 1.00 38.52 211 LYS A CA 1
ATOM 1670 C C . LYS A 1 211 ? 58.934 5.522 -31.125 1.00 36.68 211 LYS A C 1
ATOM 1671 O O . LYS A 1 211 ? 60.058 5.411 -31.548 1.00 39.98 211 LYS A O 1
ATOM 1677 N N . GLU A 1 212 ? 58.059 6.422 -31.551 1.00 29.50 212 GLU A N 1
ATOM 1678 C CA . GLU A 1 212 ? 58.329 7.346 -32.668 1.00 33.51 212 GLU A CA 1
ATOM 1679 C C . GLU A 1 212 ? 58.601 8.756 -32.145 1.00 41.77 212 GLU A C 1
ATOM 1680 O O . GLU A 1 212 ? 57.731 9.335 -31.512 1.00 51.04 212 GLU A O 1
ATOM 1686 N N . HIS A 1 213 ? 59.784 9.283 -32.436 1.00 42.37 213 HIS A N 1
ATOM 1687 C CA . HIS A 1 213 ? 60.182 10.645 -32.014 1.00 39.46 213 HIS A CA 1
ATOM 1688 C C . HIS A 1 213 ? 61.338 11.125 -32.885 1.00 48.42 213 HIS A C 1
ATOM 1689 O O . HIS A 1 213 ? 61.876 10.328 -33.626 1.00 53.56 213 HIS A O 1
ATOM 1696 N N . PRO A 1 214 ? 61.707 12.417 -32.866 1.00 47.53 214 PRO A N 1
ATOM 1697 C CA . PRO A 1 214 ? 62.870 12.892 -33.591 1.00 41.44 214 PRO A CA 1
ATOM 1698 C C . PRO A 1 214 ? 64.132 12.180 -33.097 1.00 40.30 214 PRO A C 1
ATOM 1699 O O . PRO A 1 214 ? 64.270 12.007 -31.943 1.00 56.06 214 PRO A O 1
ATOM 1703 N N . GLN A 1 215 ? 65.048 11.837 -33.989 1.00 30.32 215 GLN A N 1
ATOM 1704 C CA . GLN A 1 215 ? 66.259 11.115 -33.545 1.00 35.46 215 GLN A CA 1
ATOM 1705 C C . GLN A 1 215 ? 67.195 12.066 -32.804 1.00 45.50 215 GLN A C 1
ATOM 1706 O O . GLN A 1 215 ? 67.749 11.674 -31.787 1.00 51.80 215 GLN A O 1
ATOM 1712 N N . THR A 1 216 ? 67.335 13.289 -33.295 1.00 48.97 216 THR A N 1
ATOM 1713 C CA . THR A 1 216 ? 68.247 14.258 -32.656 1.00 42.76 216 THR A CA 1
ATOM 1714 C C . THR A 1 216 ? 67.499 15.543 -32.349 1.00 46.56 216 THR A C 1
ATOM 1715 O O . THR A 1 216 ? 66.531 15.829 -33.024 1.00 47.62 216 THR A O 1
ATOM 1719 N N . LYS A 1 217 ? 68.010 16.302 -31.393 1.00 50.67 217 LYS A N 1
ATOM 1720 C CA . LYS A 1 217 ? 67.408 17.598 -31.027 1.00 39.22 217 LYS A CA 1
ATOM 1721 C C . LYS A 1 217 ? 67.798 18.614 -32.092 1.00 43.21 217 LYS A C 1
ATOM 1722 O O . LYS A 1 217 ? 66.968 19.411 -32.462 1.00 51.79 217 LYS A O 1
ATOM 1728 N N . ILE A 1 218 ? 69.026 18.528 -32.585 1.00 52.95 218 ILE A N 1
ATOM 1729 C CA . ILE A 1 218 ? 69.555 19.460 -33.617 1.00 50.76 218 ILE A CA 1
ATOM 1730 C C . ILE A 1 218 ? 68.780 19.303 -34.918 1.00 41.61 218 ILE A C 1
ATOM 1731 O O . ILE A 1 218 ? 68.563 20.302 -35.566 1.00 40.02 218 ILE A O 1
ATOM 1736 N N . GLY A 1 219 ? 68.434 18.079 -35.293 1.00 40.15 219 GLY A N 1
ATOM 1737 C CA . GLY A 1 219 ? 67.696 17.838 -36.542 1.00 44.72 219 GLY A CA 1
ATOM 1738 C C . GLY A 1 219 ? 66.297 18.408 -36.502 1.00 48.52 219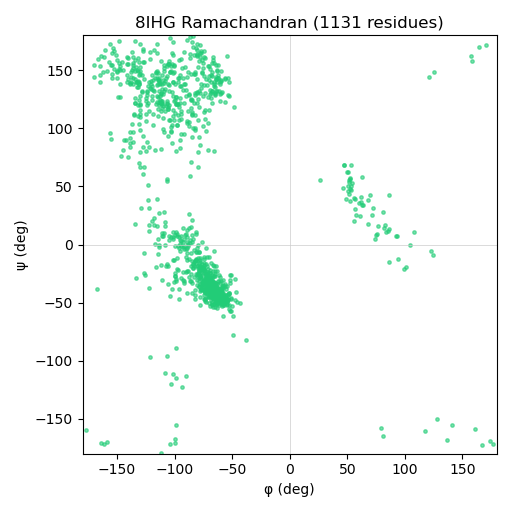 GLY A C 1
ATOM 1739 O O . GLY A 1 219 ? 65.897 19.032 -37.461 1.00 41.22 219 GLY A O 1
ATOM 1740 N N . TYR A 1 220 ? 65.571 18.182 -35.419 1.00 48.45 220 TYR A N 1
ATOM 1741 C CA . TYR A 1 220 ? 64.196 18.713 -35.305 1.00 42.90 220 TYR A CA 1
ATOM 1742 C C . TYR A 1 220 ? 64.264 20.236 -35.403 1.00 50.52 220 TYR A C 1
ATOM 1743 O O . TYR A 1 220 ? 63.519 20.831 -36.166 1.00 49.99 220 TYR A O 1
ATOM 1752 N N . GLU A 1 221 ? 65.184 20.831 -34.655 1.00 46.17 221 GLU A N 1
ATOM 1753 C CA . GLU A 1 221 ? 65.361 22.298 -34.631 1.00 43.87 221 GLU A CA 1
ATOM 1754 C C . GLU A 1 221 ? 65.682 22.804 -36.033 1.00 44.56 221 GLU A C 1
ATOM 1755 O O . GLU A 1 221 ? 65.146 23.826 -36.417 1.00 54.31 221 GLU A O 1
ATOM 1761 N N . TRP A 1 222 ? 66.544 22.112 -36.760 1.00 38.53 222 TRP A N 1
ATOM 1762 C CA . TRP A 1 222 ? 66.881 22.570 -38.126 1.00 39.12 222 TRP A CA 1
ATOM 1763 C C . TRP A 1 222 ? 65.637 22.468 -38.999 1.00 44.94 222 TRP A C 1
ATOM 1764 O O . TRP A 1 222 ? 65.397 23.363 -39.779 1.00 44.45 222 TRP A O 1
ATOM 1775 N N . ASP A 1 223 ? 64.878 21.390 -38.844 1.00 46.91 223 ASP A N 1
ATOM 1776 C CA . ASP A 1 223 ? 63.637 21.178 -39.626 1.00 43.89 223 ASP A CA 1
ATOM 1777 C C . ASP A 1 223 ? 62.637 22.277 -39.302 1.00 42.36 223 ASP A C 1
ATOM 1778 O O . ASP A 1 223 ? 61.969 22.717 -40.203 1.00 47.57 223 ASP A O 1
ATOM 1783 N N . MET A 1 224 ? 62.540 22.679 -38.042 1.00 36.10 224 MET A N 1
ATOM 1784 C CA . MET A 1 224 ? 61.540 23.704 -37.648 1.00 43.08 224 MET A CA 1
ATOM 1785 C C . MET A 1 224 ? 61.975 25.082 -38.136 1.00 45.73 224 MET A C 1
ATOM 1786 O O . MET A 1 224 ? 61.113 25.893 -38.446 1.00 45.83 224 MET A O 1
ATOM 1791 N N . ARG A 1 225 ? 63.276 25.322 -38.196 1.00 40.18 225 ARG A N 1
ATOM 1792 C CA . ARG A 1 225 ? 63.777 26.628 -38.669 1.00 44.63 225 ARG A CA 1
ATOM 1793 C C . ARG A 1 225 ? 63.459 26.775 -40.149 1.00 50.48 225 ARG A C 1
ATOM 1794 O O . ARG A 1 225 ? 62.962 27.817 -40.543 1.00 49.42 225 ARG A O 1
ATOM 1802 N N . MET A 1 226 ? 63.725 25.737 -40.925 1.00 44.20 226 MET A N 1
ATOM 1803 C CA . MET A 1 226 ? 63.520 25.822 -42.386 1.00 44.70 226 MET A CA 1
ATOM 1804 C C . MET A 1 226 ? 62.037 25.855 -42.725 1.00 43.69 226 MET A C 1
ATOM 1805 O O . MET A 1 226 ? 61.686 26.590 -43.622 1.00 42.61 226 MET A O 1
ATOM 1810 N N . ILE A 1 227 ? 61.206 25.087 -42.033 1.00 48.26 227 ILE A N 1
ATOM 1811 C CA . ILE A 1 227 ? 59.753 25.110 -42.363 1.00 47.13 227 ILE A CA 1
ATOM 1812 C C . ILE A 1 227 ? 59.200 26.497 -42.072 1.00 44.97 227 ILE A C 1
ATOM 1813 O O . ILE A 1 227 ? 58.461 26.990 -42.891 1.00 36.80 227 ILE A O 1
ATOM 1818 N N . GLU A 1 228 ? 59.551 27.095 -40.937 1.00 46.57 228 GLU A N 1
ATOM 1819 C CA . GLU A 1 228 ? 59.009 28.438 -40.614 1.00 47.52 228 GLU A CA 1
ATOM 1820 C C . GLU A 1 228 ? 59.413 29.426 -41.707 1.00 53.16 228 GLU A C 1
ATOM 1821 O O . GLU A 1 228 ? 58.549 30.153 -42.161 1.00 55.15 228 GLU A O 1
ATOM 1827 N N . LEU A 1 229 ? 60.663 29.386 -42.163 1.00 49.59 229 LEU A N 1
ATOM 1828 C CA . LEU A 1 229 ? 61.137 30.284 -43.245 1.00 42.98 229 LEU A CA 1
ATOM 1829 C C . LEU A 1 229 ? 60.306 30.071 -44.507 1.00 46.22 229 LEU A C 1
ATOM 1830 O O . LEU A 1 229 ? 59.996 31.038 -45.150 1.00 54.03 229 LEU A O 1
ATOM 1835 N N . MET A 1 230 ? 59.951 28.835 -44.835 1.00 47.51 230 MET A N 1
ATOM 1836 C CA . MET A 1 230 ? 59.142 28.539 -46.042 1.00 55.24 230 MET A CA 1
ATOM 1837 C C . MET A 1 230 ? 57.713 29.049 -45.866 1.00 56.21 230 MET A C 1
ATOM 1838 O O . MET A 1 230 ? 57.085 29.376 -46.861 1.00 53.74 230 MET A O 1
ATOM 1843 N N . ARG A 1 231 ? 57.223 29.096 -44.632 1.00 55.04 231 ARG A N 1
ATOM 1844 C CA . ARG A 1 231 ? 55.843 29.538 -44.329 1.00 42.42 231 ARG A CA 1
ATOM 1845 C C . ARG A 1 231 ? 55.758 31.058 -44.377 1.00 54.28 231 ARG A C 1
ATOM 1846 O O . ARG A 1 231 ? 54.648 31.566 -44.477 1.00 62.38 231 ARG A O 1
ATOM 1854 N N . GLN A 1 232 ? 56.897 31.739 -44.267 1.00 56.46 232 GLN A N 1
ATOM 1855 C CA . GLN A 1 232 ? 56.965 33.217 -44.300 1.00 55.83 232 GLN A CA 1
ATOM 1856 C C . GLN A 1 232 ? 57.348 33.664 -45.706 1.00 62.21 232 GLN A C 1
ATOM 1857 O O . GLN A 1 232 ? 57.285 34.854 -45.975 1.00 69.20 232 GLN A O 1
ATOM 1863 N N . GLY A 1 233 ? 57.774 32.736 -46.548 1.00 56.46 233 GLY A N 1
ATOM 1864 C CA . GLY A 1 233 ? 58.122 33.090 -47.931 1.00 57.36 233 GLY A CA 1
ATOM 1865 C C . GLY A 1 233 ? 59.541 33.579 -48.061 1.00 53.98 233 GLY A C 1
ATOM 1866 O O . GLY A 1 233 ? 59.877 34.078 -49.117 1.00 56.54 233 GLY A O 1
ATOM 1867 N N . ARG A 1 234 ? 60.343 33.417 -47.016 1.00 49.46 234 ARG A N 1
ATOM 1868 C CA . ARG A 1 234 ? 61.752 33.873 -47.028 1.00 55.76 234 ARG A CA 1
ATOM 1869 C C . ARG A 1 234 ? 62.622 32.773 -47.629 1.00 63.35 234 ARG A C 1
ATOM 1870 O O . ARG A 1 234 ? 63.571 32.353 -46.982 1.00 64.83 234 ARG A O 1
ATOM 1878 N N . MET A 1 235 ? 62.317 32.390 -48.866 1.00 63.42 235 MET A N 1
ATOM 1879 C CA . MET A 1 235 ? 62.996 31.287 -49.589 1.00 58.63 235 MET A CA 1
ATOM 1880 C C . MET A 1 235 ? 64.465 31.603 -49.856 1.00 60.32 235 MET A C 1
ATOM 1881 O O . MET A 1 235 ? 65.269 30.679 -49.856 1.00 51.63 235 MET A O 1
ATOM 1886 N N . GLU A 1 236 ? 64.794 32.870 -50.071 1.00 63.56 236 GLU A N 1
ATOM 1887 C CA . GLU A 1 236 ? 66.198 33.262 -50.336 1.00 65.12 236 GLU A CA 1
ATOM 1888 C C . GLU A 1 236 ? 67.074 32.817 -49.167 1.00 58.43 236 GLU A C 1
ATOM 1889 O O . GLU A 1 236 ? 68.146 32.267 -49.408 1.00 52.68 236 GLU A O 1
ATOM 1895 N N . GLU A 1 237 ? 66.625 33.083 -47.946 1.00 57.94 237 GLU A N 1
ATOM 1896 C CA . GLU A 1 237 ? 67.373 32.698 -46.728 1.00 60.03 237 GLU A CA 1
ATOM 1897 C C . GLU A 1 237 ? 67.431 31.177 -46.634 1.00 58.51 237 GLU A C 1
ATOM 1898 O O . GLU A 1 237 ? 68.446 30.644 -46.201 1.00 40.06 237 GLU A O 1
ATOM 1904 N N . VAL A 1 238 ? 66.350 30.518 -47.027 1.00 60.16 238 VAL A N 1
ATOM 1905 C CA . VAL A 1 238 ? 66.294 29.031 -46.994 1.00 58.85 238 VAL A CA 1
ATOM 1906 C C . VAL A 1 238 ? 67.434 28.497 -47.850 1.00 61.48 238 VAL A C 1
ATOM 1907 O O . VAL A 1 238 ? 68.211 27.710 -47.340 1.00 60.26 238 VAL A O 1
ATOM 1911 N N . PHE A 1 239 ? 67.573 29.008 -49.073 1.00 56.63 239 PHE A N 1
ATOM 1912 C CA . PHE A 1 239 ? 68.617 28.547 -50.024 1.00 56.09 239 PHE A CA 1
ATOM 1913 C C . PHE A 1 239 ? 70.006 29.064 -49.650 1.00 61.14 239 PHE A C 1
ATOM 1914 O O . PHE A 1 239 ? 70.973 28.555 -50.210 1.00 62.78 239 PHE A O 1
ATOM 1922 N N . GLN A 1 240 ? 70.087 30.075 -48.789 1.00 64.20 240 GLN A N 1
ATOM 1923 C CA . GLN A 1 240 ? 71.387 30.578 -48.300 1.00 64.40 240 GLN A CA 1
ATOM 1924 C C . GLN A 1 240 ? 71.894 29.576 -47.269 1.00 55.74 240 GLN A C 1
ATOM 1925 O O . GLN A 1 240 ? 73.090 29.346 -47.218 1.00 48.93 240 GLN A O 1
ATOM 1931 N N . LEU A 1 241 ? 70.979 28.965 -46.519 1.00 54.60 241 LEU A N 1
ATOM 1932 C CA . LEU A 1 241 ? 71.357 28.037 -45.423 1.00 56.72 241 LEU A CA 1
ATOM 1933 C C . LEU A 1 241 ? 71.355 26.569 -45.843 1.00 53.52 241 LEU A C 1
ATOM 1934 O O . LEU A 1 241 ? 71.766 25.775 -45.015 1.00 42.30 241 LEU A O 1
ATOM 1939 N N . LEU A 1 242 ? 70.926 26.232 -47.056 1.00 49.42 242 LEU A N 1
ATOM 1940 C CA . LEU A 1 242 ? 70.813 24.805 -47.459 1.00 52.63 242 LEU A CA 1
ATOM 1941 C C . LEU A 1 242 ? 72.087 24.003 -47.189 1.00 58.93 242 LEU A C 1
ATOM 1942 O O . LEU A 1 242 ? 71.970 22.903 -46.664 1.00 51.74 242 LEU A O 1
ATOM 1947 N N . PRO A 1 243 ? 73.296 24.476 -47.530 1.00 62.99 243 PRO A N 1
ATOM 1948 C CA . PRO A 1 243 ? 74.503 23.705 -47.276 1.00 57.72 243 PRO A CA 1
ATOM 1949 C C . PRO A 1 243 ? 74.730 23.362 -45.802 1.00 59.18 243 PRO A C 1
ATOM 1950 O O . PRO A 1 243 ? 75.228 22.314 -45.541 1.00 55.47 243 PRO A O 1
ATOM 1954 N N . GLN A 1 244 ? 74.370 24.268 -44.896 1.00 67.40 244 GLN A N 1
ATOM 1955 C CA . GLN A 1 244 ? 74.554 24.052 -43.437 1.00 56.18 244 GLN A CA 1
ATOM 1956 C C . GLN A 1 244 ? 73.468 23.114 -42.928 1.00 54.24 244 GLN A C 1
ATOM 1957 O O . GLN A 1 244 ? 73.757 22.288 -42.077 1.00 56.13 244 GLN A O 1
ATOM 1963 N N . PHE A 1 245 ? 72.263 23.275 -43.453 1.00 46.51 245 PHE A N 1
ATOM 1964 C CA . PHE A 1 245 ? 71.114 22.421 -43.091 1.00 49.37 245 PHE A CA 1
ATOM 1965 C C . PHE A 1 245 ? 71.433 20.989 -43.509 1.00 57.00 245 PHE A C 1
ATOM 1966 O O . PHE A 1 245 ? 71.223 20.056 -42.738 1.00 51.82 245 PHE A O 1
ATOM 1974 N N . ILE A 1 246 ? 71.976 20.845 -44.710 1.00 53.43 246 ILE A N 1
ATOM 1975 C CA . ILE A 1 246 ? 72.318 19.510 -45.267 1.00 52.66 246 ILE A CA 1
ATOM 1976 C C . ILE A 1 246 ? 73.446 18.891 -44.452 1.00 54.87 246 ILE A C 1
ATOM 1977 O O . ILE A 1 246 ? 73.442 17.695 -44.296 1.00 53.93 246 ILE A O 1
ATOM 1982 N N . GLU A 1 247 ? 74.376 19.688 -43.950 1.00 54.31 247 GLU A N 1
ATOM 1983 C CA . GLU A 1 247 ? 75.525 19.087 -43.238 1.00 54.05 247 GLU A CA 1
ATOM 1984 C C . GLU A 1 247 ? 75.185 18.818 -41.780 1.00 48.72 247 GLU A C 1
ATOM 1985 O O . GLU A 1 247 ? 75.570 17.772 -41.274 1.00 45.08 247 GLU A O 1
ATOM 1991 N N . GLU A 1 248 ? 74.490 19.748 -41.143 1.00 50.72 248 GLU A N 1
ATOM 1992 C CA . GLU A 1 248 ? 74.194 19.615 -39.698 1.00 52.67 248 GLU A CA 1
ATOM 1993 C C . GLU A 1 248 ? 73.008 18.684 -39.456 1.00 50.65 248 GLU A C 1
ATOM 1994 O O . GLU A 1 248 ? 72.998 18.028 -38.423 1.00 41.78 248 GLU A O 1
ATOM 2000 N N . ALA A 1 249 ? 72.058 18.628 -40.382 1.00 44.29 249 ALA A N 1
ATOM 2001 C CA . ALA A 1 249 ? 70.875 17.778 -40.151 1.00 37.03 249 ALA A CA 1
ATOM 2002 C C . ALA A 1 249 ? 70.861 16.575 -41.086 1.00 44.45 249 ALA A C 1
ATOM 2003 O O . ALA A 1 249 ? 69.836 15.907 -41.116 1.00 47.58 249 ALA A O 1
ATOM 2005 N N . PHE A 1 250 ? 71.929 16.357 -41.855 1.00 31.97 250 PHE A N 1
ATOM 2006 C CA . PHE A 1 250 ? 72.020 15.229 -42.818 1.00 48.26 250 PHE A CA 1
ATOM 2007 C C . PHE A 1 250 ? 70.773 15.226 -43.693 1.00 44.70 250 PHE A C 1
ATOM 2008 O O . PHE A 1 250 ? 70.213 14.179 -43.871 1.00 45.75 250 PHE A O 1
ATOM 2016 N N . ALA A 1 251 ? 70.433 16.371 -44.272 1.00 40.21 251 ALA A N 1
ATOM 2017 C CA . ALA A 1 251 ? 69.176 16.556 -45.017 1.00 38.45 251 ALA A CA 1
ATOM 2018 C C . ALA A 1 251 ? 69.171 15.791 -46.328 1.00 41.01 251 ALA A C 1
ATOM 2019 O O . ALA A 1 251 ? 70.177 15.795 -47.008 1.00 36.48 251 ALA A O 1
ATOM 2021 N N . GLU A 1 252 ? 67.997 15.284 -46.710 1.00 34.49 252 GLU A N 1
ATOM 2022 C CA . GLU A 1 252 ? 67.813 14.501 -47.954 1.00 29.28 252 GLU A CA 1
ATOM 2023 C C . GLU A 1 252 ? 67.471 15.418 -49.124 1.00 39.83 252 GLU A C 1
ATOM 2024 O O . GLU A 1 252 ? 67.180 14.897 -50.171 1.00 48.90 252 GLU A O 1
ATOM 2030 N N . VAL A 1 253 ? 67.631 16.738 -48.976 1.00 47.49 253 VAL A N 1
ATOM 2031 C CA . VAL A 1 253 ? 67.425 17.748 -50.057 1.00 46.67 253 VAL A CA 1
ATOM 2032 C C . VAL A 1 253 ? 68.737 17.920 -50.828 1.00 40.50 253 VAL A C 1
ATOM 2033 O O . VAL A 1 253 ? 68.751 18.669 -51.788 1.00 40.82 253 VAL A O 1
ATOM 2037 N N . LYS A 1 254 ? 69.779 17.186 -50.434 1.00 41.21 254 LYS A N 1
ATOM 2038 C CA . LYS A 1 254 ? 71.107 17.109 -51.073 1.00 44.39 254 LYS A CA 1
ATOM 2039 C C . LYS A 1 254 ? 71.016 16.242 -52.330 1.00 47.28 254 LYS A C 1
ATOM 2040 O O . LYS A 1 254 ? 71.946 16.284 -53.107 1.00 49.67 254 LYS A O 1
ATOM 2046 N N . SER A 1 255 ? 69.953 15.451 -52.484 1.00 45.02 255 SER A N 1
ATOM 2047 C CA . SER A 1 255 ? 69.712 14.653 -53.707 1.00 48.05 255 SER A CA 1
ATOM 2048 C C . SER A 1 255 ? 69.493 15.635 -54.854 1.00 49.48 255 SER A C 1
ATOM 2049 O O . SER A 1 255 ? 69.969 15.360 -55.948 1.00 47.94 255 SER A O 1
ATOM 2052 N N . GLY A 1 256 ? 68.754 16.716 -54.599 1.00 48.17 256 GLY A N 1
ATOM 2053 C CA . GLY A 1 256 ? 68.560 17.782 -55.594 1.00 51.92 256 GLY A CA 1
ATOM 2054 C C . GLY A 1 256 ? 67.117 18.051 -55.941 1.00 55.18 256 GLY A C 1
ATOM 2055 O O . GLY A 1 256 ? 66.855 19.011 -56.640 1.00 44.81 256 GLY A O 1
ATOM 2056 N N . ALA A 1 257 ? 66.190 17.269 -55.426 1.00 51.26 257 ALA A N 1
ATOM 2057 C CA . ALA A 1 257 ? 64.791 17.479 -55.840 1.00 47.04 257 ALA A CA 1
ATOM 2058 C C . ALA A 1 257 ? 64.291 18.859 -55.429 1.00 44.13 257 ALA A C 1
ATOM 2059 O O . ALA A 1 257 ? 63.551 19.445 -56.191 1.00 37.39 257 ALA A O 1
ATOM 2061 N N . PHE A 1 258 ? 64.669 19.337 -54.251 1.00 45.33 258 PHE A N 1
ATOM 2062 C CA . PHE A 1 258 ? 64.176 20.647 -53.766 1.00 41.27 258 PHE A CA 1
ATOM 2063 C C . PHE A 1 258 ? 64.653 21.773 -54.680 1.00 52.23 258 PHE A C 1
ATOM 2064 O O . PHE A 1 258 ? 63.843 22.613 -55.070 1.00 46.55 258 PHE A O 1
ATOM 2072 N N . THR A 1 259 ? 65.945 21.763 -54.999 1.00 62.57 259 THR A N 1
ATOM 2073 C CA . THR A 1 259 ? 66.617 22.796 -55.827 1.00 53.48 259 THR A CA 1
ATOM 2074 C C . THR A 1 259 ? 66.080 22.749 -57.252 1.00 46.07 259 THR A C 1
ATOM 2075 O O . THR A 1 259 ? 65.954 23.803 -57.846 1.00 41.59 259 THR A O 1
ATOM 2079 N N . TRP A 1 260 ? 65.799 21.553 -57.754 1.00 53.09 260 TRP A N 1
ATOM 2080 C CA . TRP A 1 260 ? 65.237 21.347 -59.110 1.00 48.08 260 TRP A CA 1
ATOM 2081 C C . TRP A 1 260 ? 63.844 21.960 -59.143 1.00 40.89 260 TRP A C 1
ATOM 2082 O O . TRP A 1 260 ? 63.549 22.694 -60.050 1.00 41.14 260 TRP A O 1
ATOM 2093 N N . MET A 1 261 ? 63.046 21.678 -58.130 1.00 50.63 261 MET A N 1
ATOM 2094 C CA . MET A 1 261 ? 61.648 22.158 -58.042 1.00 47.95 261 MET A CA 1
ATOM 2095 C C . MET A 1 261 ? 61.599 23.674 -57.925 1.00 46.16 261 MET A C 1
ATOM 2096 O O . MET A 1 261 ? 60.702 24.252 -58.491 1.00 46.92 261 MET A O 1
ATOM 2101 N N . HIS A 1 262 ? 62.518 24.273 -57.179 1.00 52.33 262 HIS A N 1
ATOM 2102 C CA . HIS A 1 262 ? 62.498 25.745 -56.997 1.00 55.68 262 HIS A CA 1
ATOM 2103 C C . HIS A 1 262 ? 63.057 26.440 -58.229 1.00 52.25 262 HIS A C 1
ATOM 2104 O O . HIS A 1 262 ? 62.528 27.484 -58.585 1.00 52.56 262 HIS A O 1
ATOM 2111 N N . ALA A 1 263 ? 64.036 25.827 -58.887 1.00 50.03 263 ALA A N 1
ATOM 2112 C CA . ALA A 1 263 ? 64.615 26.406 -60.114 1.00 51.84 263 ALA A CA 1
ATOM 2113 C C . ALA A 1 263 ? 63.563 26.419 -61.220 1.00 54.34 263 ALA A C 1
ATOM 2114 O O . ALA A 1 263 ? 63.524 27.377 -61.971 1.00 54.57 263 ALA A O 1
ATOM 2116 N N . ALA A 1 264 ? 62.705 25.404 -61.271 1.00 52.73 264 ALA A N 1
ATOM 2117 C CA . ALA A 1 264 ? 61.658 25.304 -62.306 1.00 45.24 264 ALA A CA 1
ATOM 2118 C C . ALA A 1 264 ? 60.519 26.272 -62.015 1.00 51.24 264 ALA A C 1
ATOM 2119 O O . ALA A 1 264 ? 59.784 26.590 -62.932 1.00 58.48 264 ALA A O 1
ATOM 2121 N N . MET A 1 265 ? 60.375 26.700 -60.766 1.00 53.15 265 MET A N 1
ATOM 2122 C CA . MET A 1 265 ? 59.306 27.651 -60.376 1.00 52.99 265 MET A CA 1
ATOM 2123 C C . MET A 1 265 ? 59.855 29.080 -60.405 1.00 56.09 265 MET A C 1
ATOM 2124 O O . MET A 1 265 ? 59.107 29.995 -60.060 1.00 47.29 265 MET A O 1
ATOM 2129 N N . GLN A 1 266 ? 61.114 29.222 -60.815 1.00 65.75 266 GLN A N 1
ATOM 2130 C CA . GLN A 1 266 ? 61.875 30.492 -60.929 1.00 64.37 266 GLN A CA 1
ATOM 2131 C C . GLN A 1 266 ? 62.129 31.070 -59.541 1.00 67.95 266 GLN A C 1
ATOM 2132 O O . GLN A 1 266 ? 62.054 32.279 -59.401 1.00 78.78 266 GLN A O 1
ATOM 2138 N N . TYR A 1 267 ? 62.417 30.203 -58.575 1.00 57.57 267 TYR A N 1
ATOM 2139 C CA . TYR A 1 267 ? 62.751 30.606 -57.188 1.00 60.48 267 TYR A CA 1
ATOM 2140 C C . TYR A 1 267 ? 61.758 31.638 -56.653 1.00 66.59 267 TYR A C 1
ATOM 2141 O O . TYR A 1 267 ? 62.155 32.780 -56.414 1.00 57.01 267 TYR A O 1
ATOM 2150 N N . PRO A 1 268 ? 60.485 31.272 -56.413 1.00 58.94 268 PRO A N 1
ATOM 2151 C CA . PRO A 1 268 ? 59.501 32.211 -55.908 1.00 53.02 268 PRO A CA 1
ATOM 2152 C C . PRO A 1 268 ? 59.693 32.502 -54.418 1.00 56.55 268 PRO A C 1
ATOM 2153 O O . PRO A 1 268 ? 60.183 31.674 -53.734 1.00 56.05 268 PRO A O 1
ATOM 2157 N N . ASN A 1 269 ? 59.296 33.693 -53.981 1.00 64.28 269 ASN A N 1
ATOM 2158 C CA . ASN A 1 269 ? 59.459 34.116 -52.569 1.00 66.88 269 ASN A CA 1
ATOM 2159 C C . ASN A 1 269 ? 58.076 34.293 -51.954 1.00 68.60 269 ASN A C 1
ATOM 2160 O O . ASN A 1 269 ? 57.901 35.235 -51.192 1.00 77.00 269 ASN A O 1
ATOM 2165 N N . LEU A 1 270 ? 57.138 33.411 -52.287 1.00 60.41 270 LEU A N 1
ATOM 2166 C CA . LEU A 1 270 ? 55.773 33.520 -51.725 1.00 62.17 270 LEU A CA 1
ATOM 2167 C C . LEU A 1 270 ? 55.614 32.518 -50.586 1.00 64.85 270 LEU A C 1
ATOM 2168 O O . LEU A 1 270 ? 56.320 31.517 -50.578 1.00 56.24 270 LEU A O 1
ATOM 2173 N N . PRO A 1 271 ? 54.711 32.769 -49.622 1.00 61.54 271 PRO A N 1
ATOM 2174 C CA . PRO A 1 271 ? 54.523 31.884 -48.480 1.00 54.19 271 PRO A CA 1
ATOM 2175 C C . PRO A 1 271 ? 53.997 30.494 -48.840 1.00 49.54 271 PRO A C 1
ATOM 2176 O O . PRO A 1 271 ? 53.027 30.403 -49.531 1.00 46.48 271 PRO A O 1
ATOM 2180 N N . ALA A 1 272 ? 54.659 29.467 -48.316 1.00 53.50 272 ALA A N 1
ATOM 2181 C CA . ALA A 1 272 ? 54.291 28.062 -48.568 1.00 44.71 272 ALA A CA 1
ATOM 2182 C C . ALA A 1 272 ? 53.265 27.619 -47.539 1.00 44.67 272 ALA A C 1
ATOM 2183 O O . ALA A 1 272 ? 53.304 28.098 -46.425 1.00 49.68 272 ALA A O 1
ATOM 2185 N N . GLU A 1 273 ? 52.373 26.725 -47.928 1.00 46.70 273 GLU A N 1
ATOM 2186 C CA . GLU A 1 273 ? 51.400 26.230 -46.946 1.00 43.53 273 GLU A CA 1
ATOM 2187 C C . GLU A 1 273 ? 51.935 24.909 -46.419 1.00 49.56 273 GLU A C 1
ATOM 2188 O O . GLU A 1 273 ? 52.187 24.035 -47.222 1.00 57.13 273 GLU A O 1
ATOM 2194 N N . LEU A 1 274 ? 52.161 24.823 -45.116 1.00 48.13 274 LEU A N 1
ATOM 2195 C CA . LEU A 1 274 ? 52.610 23.562 -44.498 1.00 35.45 274 LEU A CA 1
ATOM 2196 C C . LEU A 1 274 ? 51.373 22.688 -44.338 1.00 38.20 274 LEU A C 1
ATOM 2197 O O . LEU A 1 274 ? 50.395 23.151 -43.785 1.00 43.16 274 LEU A O 1
ATOM 2202 N N . HIS A 1 275 ? 51.414 21.480 -44.872 1.00 44.91 275 HIS A N 1
ATOM 2203 C CA . HIS A 1 275 ? 50.253 20.576 -44.740 1.00 44.90 275 HIS A CA 1
ATOM 2204 C C . HIS A 1 275 ? 50.423 19.764 -43.462 1.00 43.68 275 HIS A C 1
ATOM 2205 O O . HIS A 1 275 ? 49.433 19.297 -42.931 1.00 52.69 275 HIS A O 1
ATOM 2212 N N . GLY A 1 276 ? 51.653 19.623 -42.989 1.00 37.46 276 GLY A N 1
ATOM 2213 C CA . GLY A 1 276 ? 51.884 18.870 -41.752 1.00 45.62 276 GLY A CA 1
ATOM 2214 C C . GLY A 1 276 ? 53.297 18.359 -41.669 1.00 41.27 276 GLY A C 1
ATOM 2215 O O . GLY A 1 276 ? 53.945 18.311 -42.676 1.00 38.73 276 GLY A O 1
ATOM 2216 N N . TYR A 1 277 ? 53.733 17.985 -40.477 1.00 42.59 277 TYR A N 1
ATOM 2217 C CA . TYR A 1 277 ? 55.105 17.473 -40.284 1.00 45.09 277 TYR A CA 1
ATOM 2218 C C . TYR A 1 277 ? 55.063 16.320 -39.282 1.00 43.01 277 TYR A C 1
ATOM 2219 O O . TYR A 1 277 ? 54.263 16.346 -38.370 1.00 42.51 277 TYR A O 1
ATOM 2228 N N . GLY A 1 278 ? 55.870 15.296 -39.513 1.00 39.56 278 GLY A N 1
ATOM 2229 C CA . GLY A 1 278 ? 55.968 14.178 -38.569 1.00 43.53 278 GLY A CA 1
ATOM 2230 C C . GLY A 1 278 ? 57.313 13.511 -38.672 1.00 41.12 278 GLY A C 1
ATOM 2231 O O . GLY A 1 278 ? 58.038 13.812 -39.578 1.00 49.53 278 GLY A O 1
ATOM 2232 N N . THR A 1 279 ? 57.634 12.641 -37.735 1.00 31.48 279 THR A N 1
ATOM 2233 C CA . THR A 1 279 ? 58.911 11.911 -37.821 1.00 32.19 279 THR A CA 1
ATOM 2234 C C . THR A 1 279 ? 58.610 10.496 -38.305 1.00 40.37 279 THR A C 1
ATOM 2235 O O . THR A 1 279 ? 57.501 10.033 -38.082 1.00 46.85 279 THR A O 1
ATOM 2239 N N . VAL A 1 280 ? 59.546 9.892 -39.022 1.00 40.52 280 VAL A N 1
ATOM 2240 C CA . VAL A 1 280 ? 59.431 8.486 -39.494 1.00 41.11 280 VAL A CA 1
ATOM 2241 C C . VAL A 1 280 ? 60.794 7.859 -39.230 1.00 45.51 280 VAL A C 1
ATOM 2242 O O . VAL A 1 280 ? 61.713 8.123 -39.974 1.00 41.37 280 VAL A O 1
ATOM 2246 N N . ILE A 1 281 ? 60.903 7.163 -38.102 1.00 49.55 281 ILE A N 1
ATOM 2247 C CA . ILE A 1 281 ? 62.132 6.514 -37.557 1.00 46.36 281 ILE A CA 1
ATOM 2248 C C . ILE A 1 281 ? 63.176 7.591 -37.279 1.00 42.10 281 ILE A C 1
ATOM 2249 O O . ILE A 1 281 ? 64.346 7.313 -37.438 1.00 44.39 281 ILE A O 1
ATOM 2254 N N . GLY A 1 282 ? 62.732 8.755 -36.813 1.00 43.73 282 GLY A N 1
ATOM 2255 C CA . GLY A 1 282 ? 63.610 9.847 -36.379 1.00 40.96 282 GLY A CA 1
ATOM 2256 C C . GLY A 1 282 ? 63.877 10.854 -37.463 1.00 41.36 282 GLY A C 1
ATOM 2257 O O . GLY A 1 282 ? 64.402 11.893 -37.144 1.00 48.03 282 GLY A O 1
ATOM 2258 N N . THR A 1 283 ? 63.537 10.543 -38.705 1.00 40.10 283 THR A N 1
ATOM 2259 C CA . THR A 1 283 ? 63.807 11.477 -39.820 1.00 39.73 283 THR A CA 1
ATOM 2260 C C . THR A 1 283 ? 62.679 12.499 -39.885 1.00 41.22 283 THR A C 1
ATOM 2261 O O . THR A 1 283 ? 61.580 12.123 -39.588 1.00 36.79 283 THR A O 1
ATOM 2265 N N . GLY A 1 284 ? 62.970 13.735 -40.275 1.00 35.19 284 GLY A N 1
ATOM 2266 C CA . GLY A 1 284 ? 61.937 14.779 -40.335 1.00 32.33 284 GLY A CA 1
ATOM 2267 C C . GLY A 1 284 ? 61.303 14.861 -41.698 1.00 37.51 284 GLY A C 1
ATOM 2268 O O . GLY A 1 284 ? 62.005 15.130 -42.635 1.00 37.66 284 GLY A O 1
ATOM 2269 N N . ASN A 1 285 ? 59.992 14.685 -41.776 1.00 32.67 285 ASN A N 1
ATOM 2270 C CA . ASN A 1 285 ? 59.294 14.685 -43.080 1.00 28.09 285 ASN A CA 1
ATOM 2271 C C . ASN A 1 285 ? 58.194 15.737 -43.077 1.00 37.89 285 ASN A C 1
ATOM 2272 O O . ASN A 1 285 ? 57.294 15.606 -42.285 1.00 42.00 285 ASN A O 1
ATOM 2277 N N . ALA A 1 286 ? 58.259 16.712 -43.979 1.00 43.93 286 ALA A N 1
ATOM 2278 C CA . ALA A 1 286 ? 57.239 17.780 -44.011 1.00 44.00 286 ALA A CA 1
ATOM 2279 C C . ALA A 1 286 ? 56.579 17.833 -45.382 1.00 44.35 286 ALA A C 1
ATOM 2280 O O . ALA A 1 286 ? 57.290 17.736 -46.357 1.00 58.20 286 ALA A O 1
ATOM 2282 N N . VAL A 1 287 ? 55.260 17.974 -45.423 1.00 39.96 287 VAL A N 1
ATOM 2283 C CA . VAL A 1 287 ? 54.535 18.100 -46.714 1.00 41.45 287 VAL A CA 1
ATOM 2284 C C . VAL A 1 287 ? 54.302 19.590 -46.926 1.00 44.13 287 VAL A C 1
ATOM 2285 O O . VAL A 1 287 ? 53.431 20.126 -46.285 1.00 54.48 287 VAL A O 1
ATOM 2289 N N . VAL A 1 288 ? 55.093 20.222 -47.786 1.00 39.16 288 VAL A N 1
ATOM 2290 C CA . VAL A 1 288 ? 54.976 21.684 -48.032 1.00 35.50 288 VAL A CA 1
ATOM 2291 C C . VAL A 1 288 ? 54.526 21.918 -49.469 1.00 41.53 288 VAL A C 1
ATOM 2292 O O . VAL A 1 288 ? 54.990 21.207 -50.344 1.00 34.89 288 VAL A O 1
ATOM 2296 N N . GLU A 1 289 ? 53.657 22.903 -49.677 1.00 43.39 289 GLU A N 1
ATOM 2297 C CA . GLU A 1 289 ? 53.136 23.181 -51.035 1.00 44.23 289 GLU A CA 1
ATOM 2298 C C . GLU A 1 289 ? 53.239 24.659 -51.392 1.00 47.58 289 GLU A C 1
ATOM 2299 O O . GLU A 1 289 ? 52.931 25.487 -50.557 1.00 55.84 289 GLU A O 1
ATOM 2305 N N . TRP A 1 290 ? 53.640 24.930 -52.629 1.00 46.68 290 TRP A N 1
ATOM 2306 C CA . TRP A 1 290 ? 53.705 26.285 -53.216 1.00 46.73 290 TRP A CA 1
ATOM 2307 C C . TRP A 1 290 ? 52.634 26.326 -54.298 1.00 57.33 290 TRP A C 1
ATOM 2308 O O . TRP A 1 290 ? 52.958 26.079 -55.432 1.00 61.77 290 TRP A O 1
ATOM 2319 N N . ASN A 1 291 ? 51.390 26.565 -53.906 1.00 54.80 291 ASN A N 1
ATOM 2320 C CA . ASN A 1 291 ? 50.236 26.600 -54.832 1.00 52.19 291 ASN A CA 1
ATOM 2321 C C . ASN A 1 291 ? 50.273 27.900 -55.624 1.00 58.49 291 ASN A C 1
ATOM 2322 O O . ASN A 1 291 ? 49.863 28.910 -55.085 1.00 58.14 291 ASN A O 1
ATOM 2327 N N . LEU A 1 292 ? 50.712 27.849 -56.877 1.00 65.11 292 LEU A N 1
ATOM 2328 C CA . LEU A 1 292 ? 50.842 29.078 -57.698 1.00 67.53 292 LEU A CA 1
ATOM 2329 C C . LEU A 1 292 ? 49.499 29.480 -58.296 1.00 64.11 292 LEU A C 1
ATOM 2330 O O . LEU A 1 292 ? 49.402 30.592 -58.785 1.00 59.40 292 LEU A O 1
ATOM 2335 N N . VAL A 1 293 ? 48.508 28.600 -58.259 1.00 65.22 293 VAL A N 1
ATOM 2336 C CA . VAL A 1 293 ? 47.168 28.978 -58.782 1.00 60.46 293 VAL A CA 1
ATOM 2337 C C . VAL A 1 293 ? 46.525 29.897 -57.749 1.00 66.10 293 VAL A C 1
ATOM 2338 O O . VAL A 1 293 ? 45.810 30.807 -58.140 1.00 73.38 293 VAL A O 1
ATOM 2342 N N . LYS A 1 294 ? 46.818 29.661 -56.473 1.00 63.74 294 LYS A N 1
ATOM 2343 C CA . LYS A 1 294 ? 46.291 30.461 -55.345 1.00 56.72 294 LYS A CA 1
ATOM 2344 C C . LYS A 1 294 ? 47.092 31.757 -55.249 1.00 75.80 294 LYS A C 1
ATOM 2345 O O . LYS A 1 294 ? 46.597 32.720 -54.672 1.00 91.90 294 LYS A O 1
ATOM 2351 N N . ALA A 1 295 ? 48.301 31.769 -55.799 1.00 74.19 295 ALA A N 1
ATOM 2352 C CA . ALA A 1 295 ? 49.146 32.976 -55.777 1.00 82.38 295 ALA A CA 1
ATOM 2353 C C . ALA A 1 295 ? 48.736 33.879 -56.937 1.00 90.81 295 ALA A C 1
ATOM 2354 O O . ALA A 1 295 ? 49.083 35.063 -56.908 1.00 96.59 295 ALA A O 1
ATOM 2356 N N . GLY A 1 296 ? 48.035 33.316 -57.919 1.00 86.90 296 GLY A N 1
ATOM 2357 C CA . GLY A 1 296 ? 47.566 34.076 -59.086 1.00 85.36 296 GLY A CA 1
ATOM 2358 C C . GLY A 1 296 ? 48.561 33.998 -60.221 1.00 87.86 296 GLY A C 1
ATOM 2359 O O . GLY A 1 296 ? 48.354 34.693 -61.213 1.00 92.41 296 GLY A O 1
ATOM 2360 N N . LEU A 1 297 ? 49.594 33.167 -60.079 1.00 83.40 297 LEU A N 1
ATOM 2361 C CA . LEU A 1 297 ? 50.625 33.030 -61.135 1.00 75.10 297 LEU A CA 1
ATOM 2362 C C . LEU A 1 297 ? 50.247 31.924 -62.116 1.00 73.09 297 LEU A C 1
ATOM 2363 O O . LEU A 1 297 ? 50.981 31.743 -63.077 1.00 78.22 297 LEU A O 1
ATOM 2368 N N . ALA A 1 298 ? 49.150 31.216 -61.871 1.00 67.43 298 ALA A N 1
ATOM 2369 C CA . ALA A 1 298 ? 48.738 30.123 -62.776 1.00 67.56 298 ALA A CA 1
ATOM 2370 C C . ALA A 1 298 ? 47.222 30.147 -62.936 1.00 63.14 298 ALA A C 1
ATOM 2371 O O . ALA A 1 298 ? 46.557 30.646 -62.047 1.00 62.92 298 ALA A O 1
ATOM 2373 N N . ARG A 1 299 ? 46.710 29.616 -64.039 1.00 62.25 299 ARG A N 1
ATOM 2374 C CA . ARG A 1 299 ? 45.256 29.695 -64.302 1.00 70.28 299 ARG A CA 1
ATOM 2375 C C . ARG A 1 299 ? 44.505 28.597 -63.559 1.00 79.10 299 ARG A C 1
ATOM 2376 O O . ARG A 1 299 ? 45.063 27.537 -63.369 1.00 86.49 299 ARG A O 1
ATOM 2384 N N . VAL A 1 300 ? 43.273 28.889 -63.162 1.00 77.56 300 VAL A N 1
ATOM 2385 C CA . VAL A 1 300 ? 42.373 27.936 -62.524 1.00 77.30 300 VAL A CA 1
ATOM 2386 C C . VAL A 1 300 ? 41.923 26.888 -63.540 1.00 83.70 300 VAL A C 1
ATOM 2387 O O . VAL A 1 300 ? 41.900 27.131 -64.752 1.00 92.81 300 VAL A O 1
ATOM 2391 N N . ALA A 1 301 ? 41.580 25.702 -63.050 1.00 81.75 301 ALA A N 1
ATOM 2392 C CA . ALA A 1 301 ? 40.969 24.688 -63.893 1.00 85.05 301 ALA A CA 1
ATOM 2393 C C . ALA A 1 301 ? 39.591 25.148 -64.376 1.00 83.93 301 ALA A C 1
ATOM 2394 O O . ALA A 1 301 ? 39.229 24.941 -65.541 1.00 80.63 301 ALA A O 1
ATOM 2396 N N . THR B 2 1 ? 88.326 -25.594 -44.125 1.00 74.19 2 THR B N 1
ATOM 2397 C CA . THR B 2 1 ? 86.854 -25.497 -44.298 1.00 81.34 2 THR B CA 1
ATOM 2398 C C . THR B 2 1 ? 86.522 -24.456 -45.367 1.00 75.38 2 THR B C 1
ATOM 2399 O O . THR B 2 1 ? 85.569 -24.669 -46.114 1.00 70.83 2 THR B O 1
ATOM 2403 N N . ILE B 2 2 ? 87.247 -23.341 -45.375 1.00 65.54 3 ILE B N 1
ATOM 2404 C CA . ILE B 2 2 ? 87.133 -22.374 -46.500 1.00 64.78 3 ILE B CA 1
ATOM 2405 C C . ILE B 2 2 ? 87.987 -23.023 -47.584 1.00 69.09 3 ILE B C 1
ATOM 2406 O O . ILE B 2 2 ? 89.177 -23.198 -47.328 1.00 67.39 3 ILE B O 1
ATOM 2411 N N . VAL B 2 3 ? 87.411 -23.381 -48.728 1.00 64.13 4 VAL B N 1
ATOM 2412 C CA . VAL B 2 3 ? 88.211 -24.130 -49.739 1.00 56.74 4 VAL B CA 1
ATOM 2413 C C . VAL B 2 3 ? 88.601 -23.253 -50.930 1.00 60.22 4 VAL B C 1
ATOM 2414 O O . VAL B 2 3 ? 89.501 -23.655 -51.654 1.00 59.65 4 VAL B O 1
ATOM 2418 N N . SER B 2 4 ? 87.925 -22.129 -51.149 1.00 54.41 5 SER B N 1
ATOM 2419 C CA . SER B 2 4 ? 88.314 -21.219 -52.254 1.00 63.23 5 SER B CA 1
ATOM 2420 C C . SER B 2 4 ? 87.961 -19.778 -51.887 1.00 70.79 5 SER B C 1
ATOM 2421 O O . SER B 2 4 ? 87.128 -19.594 -51.014 1.00 69.47 5 SER B O 1
ATOM 2424 N N . ALA B 2 5 ? 88.594 -18.802 -52.530 1.00 66.42 6 ALA B N 1
ATOM 2425 C CA . ALA B 2 5 ? 88.311 -17.383 -52.244 1.00 63.43 6 ALA B CA 1
ATOM 2426 C C . ALA B 2 5 ? 88.531 -16.584 -53.524 1.00 69.74 6 ALA B C 1
ATOM 2427 O O . ALA B 2 5 ? 89.587 -16.737 -54.115 1.00 72.62 6 ALA B O 1
ATOM 2429 N N . PHE B 2 6 ? 87.544 -15.796 -53.952 1.00 65.62 7 PHE B N 1
ATOM 2430 C CA . PHE B 2 6 ? 87.683 -15.029 -55.214 1.00 59.92 7 PHE B CA 1
ATOM 2431 C C . PHE B 2 6 ? 87.179 -13.601 -55.039 1.00 60.77 7 PHE B C 1
ATOM 2432 O O . PHE B 2 6 ? 86.365 -13.354 -54.175 1.00 65.63 7 PHE B O 1
ATOM 2440 N N . LEU B 2 7 ? 87.700 -12.692 -55.852 1.00 54.40 8 LEU B N 1
ATOM 2441 C CA . LEU B 2 7 ? 87.244 -11.287 -55.873 1.00 53.34 8 LEU B CA 1
ATOM 2442 C C . LEU B 2 7 ? 86.811 -11.016 -57.306 1.00 63.40 8 LEU B C 1
ATOM 2443 O O . LEU B 2 7 ? 87.628 -11.192 -58.196 1.00 75.14 8 LEU B O 1
ATOM 2448 N N . VAL B 2 8 ? 85.562 -10.627 -57.516 1.00 51.18 9 VAL B N 1
ATOM 2449 C CA . VAL B 2 8 ? 85.097 -10.400 -58.907 1.00 40.67 9 VAL B CA 1
ATOM 2450 C C . VAL B 2 8 ? 84.418 -9.041 -58.963 1.00 44.00 9 VAL B C 1
ATOM 2451 O O . VAL B 2 8 ? 83.961 -8.579 -57.937 1.00 52.43 9 VAL B O 1
ATOM 2455 N N . PRO B 2 9 ? 84.396 -8.358 -60.114 1.00 44.61 10 PRO B N 1
ATOM 2456 C CA . PRO B 2 9 ? 83.755 -7.064 -60.203 1.00 48.48 10 PRO B CA 1
ATOM 2457 C C . PRO B 2 9 ? 82.227 -7.175 -60.247 1.00 50.32 10 PRO B C 1
ATOM 2458 O O . PRO B 2 9 ? 81.730 -8.195 -60.604 1.00 48.57 10 PRO B O 1
ATOM 2462 N N . GLY B 2 10 ? 81.526 -6.104 -59.895 1.00 43.87 11 GLY B N 1
ATOM 2463 C CA . GLY B 2 10 ? 80.058 -6.154 -59.876 1.00 43.05 11 GLY B CA 1
ATOM 2464 C C . GLY B 2 10 ? 79.444 -5.432 -61.049 1.00 52.00 11 GLY B C 1
ATOM 2465 O O . GLY B 2 10 ? 78.235 -5.346 -61.105 1.00 50.73 11 GLY B O 1
ATOM 2466 N N . SER B 2 11 ? 80.256 -4.930 -61.968 1.00 50.46 12 SER B N 1
ATOM 2467 C CA . SER B 2 11 ? 79.675 -4.214 -63.126 1.00 52.33 12 SER B CA 1
ATOM 2468 C C . SER B 2 11 ? 78.931 -5.192 -64.025 1.00 57.26 12 SER B C 1
ATOM 2469 O O . SER B 2 11 ? 79.363 -6.333 -64.132 1.00 63.12 12 SER B O 1
ATOM 2472 N N . PRO B 2 12 ? 77.825 -4.781 -64.667 1.00 53.09 13 PRO B N 1
ATOM 2473 C CA . PRO B 2 12 ? 77.110 -5.644 -65.580 1.00 55.01 13 PRO B CA 1
ATOM 2474 C C . PRO B 2 12 ? 77.561 -5.423 -67.028 1.00 52.98 13 PRO B C 1
ATOM 2475 O O . PRO B 2 12 ? 77.098 -6.115 -67.869 1.00 46.83 13 PRO B O 1
ATOM 2479 N N . LEU B 2 13 ? 78.493 -4.499 -67.254 1.00 50.85 14 LEU B N 1
ATOM 2480 C CA . LEU B 2 13 ? 78.963 -4.141 -68.615 1.00 44.84 14 LEU B CA 1
ATOM 2481 C C . LEU B 2 13 ? 79.605 -5.352 -69.287 1.00 45.68 14 LEU B C 1
ATOM 2482 O O . LEU B 2 13 ? 79.314 -5.586 -70.445 1.00 50.02 14 LEU B O 1
ATOM 2487 N N . PRO B 2 14 ? 80.419 -6.169 -68.599 1.00 35.76 15 PRO B N 1
ATOM 2488 C CA . PRO B 2 14 ? 81.010 -7.352 -69.202 1.00 44.24 15 PRO B CA 1
ATOM 2489 C C . PRO B 2 14 ? 80.038 -8.474 -69.588 1.00 47.86 15 PRO B C 1
ATOM 2490 O O . PRO B 2 14 ? 80.421 -9.316 -70.327 1.00 51.71 15 PRO B O 1
ATOM 2494 N N . HIS B 2 15 ? 78.828 -8.465 -69.040 1.00 51.68 16 HIS B N 1
ATOM 2495 C CA . HIS B 2 15 ? 77.816 -9.512 -69.289 1.00 52.76 16 HIS B CA 1
ATOM 2496 C C . HIS B 2 15 ? 76.702 -8.971 -70.176 1.00 60.65 16 HIS B C 1
ATOM 2497 O O . HIS B 2 15 ? 75.982 -9.770 -70.759 1.00 71.05 16 HIS B O 1
ATOM 2504 N N . LEU B 2 16 ? 76.572 -7.657 -70.266 1.00 49.74 17 LEU B N 1
ATOM 2505 C CA . LEU B 2 16 ? 75.510 -7.078 -71.112 1.00 40.63 17 LEU B CA 1
ATOM 2506 C C . LEU B 2 16 ? 76.141 -6.655 -72.431 1.00 52.77 17 LEU B C 1
ATOM 2507 O O . LEU B 2 16 ? 75.437 -6.641 -73.428 1.00 55.02 17 LEU B O 1
ATOM 2512 N N . ARG B 2 17 ? 77.432 -6.335 -72.419 1.00 50.93 18 ARG B N 1
ATOM 2513 C CA . ARG B 2 17 ? 78.089 -5.844 -73.656 1.00 58.52 18 ARG B CA 1
ATOM 2514 C C . ARG B 2 17 ? 79.388 -6.601 -73.920 1.00 66.65 18 ARG B C 1
ATOM 2515 O O . ARG B 2 17 ? 80.434 -5.980 -73.870 1.00 62.07 18 ARG B O 1
ATOM 2523 N N . PRO B 2 18 ? 79.354 -7.894 -74.289 1.00 69.37 19 PRO B N 1
ATOM 2524 C CA . PRO B 2 18 ? 80.556 -8.668 -74.545 1.00 68.64 19 PRO B CA 1
ATOM 2525 C C . PRO B 2 18 ? 81.116 -8.501 -75.964 1.00 65.98 19 PRO B C 1
ATOM 2526 O O . PRO B 2 18 ? 82.075 -9.130 -76.277 1.00 69.74 19 PRO B O 1
ATOM 2530 N N . ASP B 2 19 ? 80.529 -7.619 -76.770 1.00 61.15 20 ASP B N 1
ATOM 2531 C CA . ASP B 2 19 ? 81.063 -7.341 -78.125 1.00 62.05 20 ASP B CA 1
ATOM 2532 C C . ASP B 2 19 ? 82.278 -6.432 -77.963 1.00 66.28 20 ASP B C 1
ATOM 2533 O O . ASP B 2 19 ? 83.121 -6.409 -78.858 1.00 76.58 20 ASP B O 1
ATOM 2538 N N . VAL B 2 20 ? 82.299 -5.650 -76.888 1.00 58.55 21 VAL B N 1
ATOM 2539 C CA . VAL B 2 20 ? 83.452 -4.790 -76.532 1.00 47.40 21 VAL B CA 1
ATOM 2540 C C . VAL B 2 20 ? 84.462 -5.725 -75.880 1.00 62.95 21 VAL B C 1
ATOM 2541 O O . VAL B 2 20 ? 84.236 -6.117 -74.748 1.00 67.75 21 VAL B O 1
ATOM 2545 N N . LYS B 2 21 ? 85.547 -6.038 -76.586 1.00 71.05 22 LYS B N 1
ATOM 2546 C CA . LYS B 2 21 ? 86.591 -6.999 -76.139 1.00 72.16 22 LYS B CA 1
ATOM 2547 C C . LYS B 2 21 ? 87.218 -6.588 -74.806 1.00 63.83 22 LYS B C 1
ATOM 2548 O O . LYS B 2 21 ? 87.564 -7.473 -74.038 1.00 60.34 22 LYS B O 1
ATOM 2554 N N . SER B 2 22 ? 87.381 -5.292 -74.567 1.00 58.87 23 SER B N 1
ATOM 2555 C CA . SER B 2 22 ? 87.943 -4.765 -73.302 1.00 57.06 23 SER B CA 1
ATOM 2556 C C . SER B 2 22 ? 87.132 -5.295 -72.115 1.00 73.96 23 SER B C 1
ATOM 2557 O O . SER B 2 22 ? 87.738 -5.734 -71.133 1.00 75.46 23 SER B O 1
ATOM 2560 N N . TRP B 2 23 ? 85.803 -5.240 -72.224 1.00 75.74 24 TRP B N 1
ATOM 2561 C CA . TRP B 2 23 ? 84.844 -5.665 -71.174 1.00 66.73 24 TRP B CA 1
ATOM 2562 C C . TRP B 2 23 ? 84.616 -7.169 -71.251 1.00 62.86 24 TRP B C 1
ATOM 2563 O O . TRP B 2 23 ? 84.209 -7.748 -70.260 1.00 58.47 24 TRP B O 1
ATOM 2574 N N . GLU B 2 24 ? 84.921 -7.781 -72.388 1.00 51.80 25 GLU B N 1
ATOM 2575 C CA . GLU B 2 24 ? 84.694 -9.237 -72.543 1.00 54.88 25 GLU B CA 1
ATOM 2576 C C . GLU B 2 24 ? 85.748 -10.035 -71.777 1.00 57.27 25 GLU B C 1
ATOM 2577 O O . GLU B 2 24 ? 85.483 -11.180 -71.470 1.00 62.04 25 GLU B O 1
ATOM 2583 N N . SER B 2 25 ? 86.896 -9.440 -71.470 1.00 58.38 26 SER B N 1
ATOM 2584 C CA . SER B 2 25 ? 87.971 -10.143 -70.731 1.00 63.23 26 SER B CA 1
ATOM 2585 C C . SER B 2 25 ? 87.523 -10.504 -69.316 1.00 63.49 26 SER B C 1
ATOM 2586 O O . SER B 2 25 ? 87.981 -11.523 -68.805 1.00 55.00 26 SER B O 1
ATOM 2589 N N . PHE B 2 26 ? 86.685 -9.673 -68.704 1.00 59.27 27 PHE B N 1
ATOM 2590 C CA . PHE B 2 26 ? 86.178 -9.937 -67.339 1.00 48.93 27 PHE B CA 1
ATOM 2591 C C . PHE B 2 26 ? 85.222 -11.126 -67.370 1.00 53.45 27 PHE B C 1
ATOM 2592 O O . PHE B 2 26 ? 85.347 -11.979 -66.509 1.00 65.12 27 PHE B O 1
ATOM 2600 N N . LYS B 2 27 ? 84.321 -11.186 -68.346 1.00 49.06 28 LYS B N 1
ATOM 2601 C CA . LYS B 2 27 ? 83.357 -12.311 -68.411 1.00 47.73 28 LYS B CA 1
ATOM 2602 C C . LYS B 2 27 ? 84.114 -13.632 -68.449 1.00 56.25 28 LYS B C 1
ATOM 2603 O O . LYS B 2 27 ? 83.813 -14.502 -67.647 1.00 63.17 28 LYS B O 1
ATOM 2609 N N . VAL B 2 28 ? 85.082 -13.743 -69.348 1.00 63.09 29 VAL B N 1
ATOM 2610 C CA . VAL B 2 28 ? 85.887 -14.985 -69.495 1.00 63.78 29 VAL B CA 1
ATOM 2611 C C . VAL B 2 28 ? 86.611 -15.286 -68.185 1.00 62.33 29 VAL B C 1
ATOM 2612 O O . VAL B 2 28 ? 86.519 -16.410 -67.722 1.00 63.76 29 VAL B O 1
ATOM 2616 N N . ALA B 2 29 ? 87.295 -14.306 -67.608 1.00 57.59 30 ALA B N 1
ATOM 2617 C CA . ALA B 2 29 ? 88.012 -14.534 -66.336 1.00 55.10 30 ALA B CA 1
ATOM 2618 C C . ALA B 2 29 ? 87.024 -15.038 -65.290 1.00 57.56 30 ALA B C 1
ATOM 2619 O O . ALA B 2 29 ? 87.324 -16.024 -64.622 1.00 51.06 30 ALA B O 1
ATOM 2621 N N . MET B 2 30 ? 85.893 -14.349 -65.164 1.00 59.00 31 MET B N 1
ATOM 2622 C CA . MET B 2 30 ? 84.825 -14.713 -64.203 1.00 59.30 31 MET B CA 1
ATOM 2623 C C . MET B 2 30 ? 84.334 -16.123 -64.518 1.00 60.53 31 MET B C 1
ATOM 2624 O O . MET B 2 30 ? 84.210 -16.911 -63.600 1.00 59.81 31 MET B O 1
ATOM 2629 N N . GLN B 2 31 ? 84.109 -16.440 -65.788 1.00 53.81 32 GLN B N 1
ATOM 2630 C CA . GLN B 2 31 ? 83.684 -17.810 -66.158 1.00 45.04 32 GLN B CA 1
ATOM 2631 C C . GLN B 2 31 ? 84.770 -18.807 -65.750 1.00 52.89 32 GLN B C 1
ATOM 2632 O O . GLN B 2 31 ? 84.417 -19.869 -65.272 1.00 56.14 32 GLN B O 1
ATOM 2638 N N . ASN B 2 32 ? 86.042 -18.459 -65.949 1.00 59.28 33 ASN B N 1
ATOM 2639 C CA . ASN B 2 32 ? 87.194 -19.332 -65.608 1.00 60.77 33 ASN B CA 1
ATOM 2640 C C . ASN B 2 32 ? 87.258 -19.581 -64.103 1.00 65.15 33 ASN B C 1
ATOM 2641 O O . ASN B 2 32 ? 87.295 -20.741 -63.715 1.00 66.76 33 ASN B O 1
ATOM 2646 N N . VAL B 2 33 ? 87.213 -18.538 -63.270 1.00 65.13 34 VAL B N 1
ATOM 2647 C CA . VAL B 2 33 ? 87.285 -18.761 -61.790 1.00 65.74 34 VAL B CA 1
ATOM 2648 C C . VAL B 2 33 ? 86.123 -19.629 -61.288 1.00 71.43 34 VAL B C 1
ATOM 2649 O O . VAL B 2 33 ? 86.338 -20.366 -60.338 1.00 70.99 34 VAL B O 1
ATOM 2653 N N . GLY B 2 34 ? 84.932 -19.548 -61.882 1.00 70.99 35 GLY B N 1
ATOM 2654 C CA . GLY B 2 34 ? 83.824 -20.429 -61.479 1.00 67.98 35 GLY B CA 1
ATOM 2655 C C . GLY B 2 34 ? 84.203 -21.891 -61.627 1.00 74.18 35 GLY B C 1
ATOM 2656 O O . GLY B 2 34 ? 83.857 -22.679 -60.741 1.00 72.12 35 GLY B O 1
ATOM 2657 N N . GLU B 2 35 ? 84.881 -22.239 -62.724 1.00 74.58 36 GLU B N 1
ATOM 2658 C CA . GLU B 2 35 ? 85.365 -23.616 -62.974 1.00 73.91 36 GLU B CA 1
ATOM 2659 C C . GLU B 2 35 ? 86.337 -24.003 -61.861 1.00 70.20 36 GLU B C 1
ATOM 2660 O O . GLU B 2 35 ? 86.274 -25.138 -61.393 1.00 65.83 36 GLU B O 1
ATOM 2666 N N . LYS B 2 36 ? 87.215 -23.084 -61.480 1.00 65.57 37 LYS B N 1
ATOM 2667 C CA . LYS B 2 36 ? 88.172 -23.343 -60.383 1.00 66.38 37 LYS B CA 1
ATOM 2668 C C . LYS B 2 36 ? 87.391 -23.385 -59.076 1.00 62.96 37 LYS B C 1
ATOM 2669 O O . LYS B 2 36 ? 87.710 -24.205 -58.234 1.00 63.30 37 LYS B O 1
ATOM 2675 N N . LEU B 2 37 ? 86.411 -22.503 -58.923 1.00 64.93 38 LEU B N 1
ATOM 2676 C CA . LEU B 2 37 ? 85.597 -22.470 -57.685 1.00 62.56 38 LEU B CA 1
ATOM 2677 C C . LEU B 2 37 ? 84.866 -23.798 -57.558 1.00 64.46 38 LEU B C 1
ATOM 2678 O O . LEU B 2 37 ? 84.909 -24.396 -56.491 1.00 62.93 38 LEU B O 1
ATOM 2683 N N . ARG B 2 38 ? 84.295 -24.268 -58.663 1.00 67.02 39 ARG B N 1
ATOM 2684 C CA . ARG B 2 38 ? 83.519 -25.531 -58.680 1.00 64.16 39 ARG B CA 1
ATOM 2685 C C . ARG B 2 38 ? 84.437 -26.742 -58.518 1.00 62.75 39 ARG B C 1
ATOM 2686 O O . ARG B 2 38 ? 83.968 -27.756 -58.013 1.00 50.72 39 ARG B O 1
ATOM 2694 N N . ALA B 2 39 ? 85.714 -26.610 -58.882 1.00 69.33 40 ALA B N 1
ATOM 2695 C CA . ALA B 2 39 ? 86.729 -27.680 -58.777 1.00 63.27 40 ALA B CA 1
ATOM 2696 C C . ALA B 2 39 ? 87.101 -27.959 -57.323 1.00 66.23 40 ALA B C 1
ATOM 2697 O O . ALA B 2 39 ? 87.575 -29.050 -57.061 1.00 66.19 40 ALA B O 1
ATOM 2699 N N . SER B 2 40 ? 86.856 -27.022 -56.406 1.00 63.70 41 SER B N 1
ATOM 2700 C CA . SER B 2 40 ? 87.184 -27.196 -54.970 1.00 56.44 41 SER B CA 1
ATOM 2701 C C . SER B 2 40 ? 86.054 -27.902 -54.226 1.00 62.40 41 SER B C 1
ATOM 2702 O O . SER B 2 40 ? 86.175 -28.039 -53.016 1.00 68.94 41 SER B O 1
ATOM 2705 N N . LYS B 2 41 ? 84.983 -28.274 -54.922 1.00 63.87 42 LYS B N 1
ATOM 2706 C CA . LYS B 2 41 ? 83.860 -29.029 -54.330 1.00 60.30 42 LYS B CA 1
ATOM 2707 C C . LYS B 2 41 ? 83.353 -28.332 -53.070 1.00 64.10 42 LYS B C 1
ATOM 2708 O O . LYS B 2 41 ? 83.324 -28.971 -52.027 1.00 66.24 42 LYS B O 1
ATOM 2714 N N . PRO B 2 42 ? 82.929 -27.056 -53.131 1.00 66.90 43 PRO B N 1
ATOM 2715 C CA . PRO B 2 42 ? 82.396 -26.371 -51.965 1.00 64.33 43 PRO B CA 1
ATOM 2716 C C . PRO B 2 42 ? 80.949 -26.819 -51.755 1.00 62.95 43 PRO B C 1
ATOM 2717 O O . PRO B 2 42 ? 80.341 -27.275 -52.684 1.00 63.01 43 PRO B O 1
ATOM 2721 N N . ASP B 2 43 ? 80.439 -26.675 -50.538 1.00 63.43 44 ASP B N 1
ATOM 2722 C CA . ASP B 2 43 ? 79.045 -27.100 -50.267 1.00 60.40 44 ASP B CA 1
ATOM 2723 C C . ASP B 2 43 ? 78.139 -25.875 -50.335 1.00 61.61 44 ASP B C 1
ATOM 2724 O O . ASP B 2 43 ? 76.949 -26.039 -50.542 1.00 59.59 44 ASP B O 1
ATOM 2729 N N . VAL B 2 44 ? 78.720 -24.693 -50.168 1.00 58.69 45 VAL B N 1
ATOM 2730 C CA . VAL B 2 44 ? 77.935 -23.432 -50.183 1.00 52.39 45 VAL B CA 1
ATOM 2731 C C . VAL B 2 44 ? 78.872 -22.298 -50.583 1.00 65.20 45 VAL B C 1
ATOM 2732 O O . VAL B 2 44 ? 80.065 -22.435 -50.362 1.00 70.59 45 VAL B O 1
ATOM 2736 N N . VAL B 2 45 ? 78.332 -21.220 -51.148 1.00 58.58 46 VAL B N 1
ATOM 2737 C CA . VAL B 2 45 ? 79.165 -20.053 -51.541 1.00 52.23 46 VAL B CA 1
ATOM 2738 C C . VAL B 2 45 ? 78.757 -18.864 -50.680 1.00 57.27 46 VAL B C 1
ATOM 2739 O O . VAL B 2 45 ? 77.576 -18.579 -50.620 1.00 60.99 46 VAL B O 1
ATOM 2743 N N . LEU B 2 46 ? 79.727 -18.227 -50.029 1.00 56.06 47 LEU B N 1
ATOM 2744 C CA . LEU B 2 46 ? 79.494 -17.048 -49.160 1.00 52.96 47 LEU B CA 1
ATOM 2745 C C . LEU B 2 46 ? 79.728 -15.794 -50.000 1.00 53.17 47 LEU B C 1
ATOM 2746 O O . LEU B 2 46 ? 80.865 -15.536 -50.344 1.00 56.93 47 LEU B O 1
ATOM 2751 N N . ILE B 2 47 ? 78.684 -15.023 -50.282 1.00 51.48 48 ILE B N 1
ATOM 2752 C CA . ILE B 2 47 ? 78.851 -13.844 -51.174 1.00 55.09 48 ILE B CA 1
ATOM 2753 C C . ILE B 2 47 ? 78.618 -12.552 -50.400 1.00 50.61 48 ILE B C 1
ATOM 2754 O O . ILE B 2 47 ? 77.765 -12.556 -49.538 1.00 51.72 48 ILE B O 1
ATOM 2759 N N . TYR B 2 48 ? 79.401 -11.517 -50.699 1.00 38.06 49 TYR B N 1
ATOM 2760 C CA . TYR B 2 48 ? 79.212 -10.168 -50.123 1.00 38.68 49 TYR B CA 1
ATOM 2761 C C . TYR B 2 48 ? 79.394 -9.155 -51.243 1.00 38.68 49 TYR B C 1
ATOM 2762 O O . TYR B 2 48 ? 80.500 -8.933 -51.628 1.00 54.25 49 TYR B O 1
ATOM 2771 N N . SER B 2 49 ? 78.314 -8.585 -51.759 1.00 46.91 50 SER B N 1
ATOM 2772 C CA . SER B 2 49 ? 78.441 -7.580 -52.840 1.00 45.58 50 SER B CA 1
ATOM 2773 C C . SER B 2 49 ? 78.309 -6.170 -52.263 1.00 43.60 50 SER B C 1
ATOM 2774 O O . SER B 2 49 ? 77.573 -5.992 -51.302 1.00 41.48 50 SER B O 1
ATOM 2777 N N . THR B 2 50 ? 78.996 -5.207 -52.867 1.00 39.66 51 THR B N 1
ATOM 2778 C CA . THR B 2 50 ? 78.987 -3.808 -52.388 1.00 40.54 51 THR B CA 1
ATOM 2779 C C . THR B 2 50 ? 77.708 -3.082 -52.796 1.00 46.83 51 THR B C 1
ATOM 2780 O O . THR B 2 50 ? 77.446 -2.046 -52.217 1.00 48.38 51 THR B O 1
ATOM 2784 N N . GLN B 2 51 ? 76.947 -3.625 -53.740 1.00 48.99 52 GLN B N 1
ATOM 2785 C CA . GLN B 2 51 ? 75.744 -2.951 -54.284 1.00 44.88 52 GLN B CA 1
ATOM 2786 C C . GLN B 2 51 ? 74.481 -3.290 -53.499 1.00 47.61 52 GLN B C 1
ATOM 2787 O O . GLN B 2 51 ? 73.445 -2.741 -53.840 1.00 53.18 52 GLN B O 1
ATOM 2793 N N . TRP B 2 52 ? 74.560 -4.164 -52.503 1.00 44.57 53 TRP B N 1
ATOM 2794 C CA . TRP B 2 52 ? 73.361 -4.487 -51.689 1.00 40.31 53 TRP B CA 1
ATOM 2795 C C . TRP B 2 52 ? 73.475 -3.761 -50.355 1.00 48.48 53 TRP B C 1
ATOM 2796 O O . TRP B 2 52 ? 74.158 -4.251 -49.483 1.00 47.43 53 TRP B O 1
ATOM 2807 N N . PHE B 2 53 ? 72.766 -2.652 -50.211 1.00 53.08 54 PHE B N 1
ATOM 2808 C CA . PHE B 2 53 ? 72.887 -1.819 -48.996 1.00 54.88 54 PHE B CA 1
ATOM 2809 C C . PHE B 2 53 ? 71.923 -2.246 -47.898 1.00 52.94 54 PHE B C 1
ATOM 2810 O O . PHE B 2 53 ? 70.792 -2.609 -48.180 1.00 59.27 54 PHE B O 1
ATOM 2818 N N . ALA B 2 54 ? 72.402 -2.139 -46.665 1.00 45.48 55 ALA B N 1
ATOM 2819 C CA . ALA B 2 54 ? 71.607 -2.368 -45.448 1.00 45.83 55 ALA B CA 1
ATOM 2820 C C . ALA B 2 54 ? 71.777 -1.111 -44.602 1.00 48.97 55 ALA B C 1
ATOM 2821 O O . ALA B 2 54 ? 72.853 -0.561 -44.605 1.00 51.71 55 ALA B O 1
ATOM 2823 N N . VAL B 2 55 ? 70.738 -0.661 -43.917 1.00 50.21 56 VAL B N 1
ATOM 2824 C CA . VAL B 2 55 ? 70.895 0.604 -43.156 1.00 52.45 56 VAL B CA 1
ATOM 2825 C C . VAL B 2 55 ? 70.591 0.367 -41.682 1.00 56.33 56 VAL B C 1
ATOM 2826 O O . VAL B 2 55 ? 71.258 0.957 -40.853 1.00 62.47 56 VAL B O 1
ATOM 2830 N N . LEU B 2 56 ? 69.608 -0.466 -41.378 1.00 57.87 57 LEU B N 1
ATOM 2831 C CA . LEU B 2 56 ? 69.268 -0.700 -39.958 1.00 45.54 57 LEU B CA 1
ATOM 2832 C C . LEU B 2 56 ? 69.937 -1.992 -39.518 1.00 42.76 57 LEU B C 1
ATOM 2833 O O . LEU B 2 56 ? 71.081 -1.942 -39.110 1.00 52.41 57 LEU B O 1
ATOM 2838 N N . ASP B 2 57 ? 69.249 -3.112 -39.691 1.00 41.20 58 ASP B N 1
ATOM 2839 C CA . ASP B 2 57 ? 69.786 -4.436 -39.299 1.00 42.82 58 ASP B CA 1
ATOM 2840 C C . ASP B 2 57 ? 70.731 -4.966 -40.379 1.00 46.10 58 ASP B C 1
ATOM 2841 O O . ASP B 2 57 ? 70.783 -4.397 -41.458 1.00 52.11 58 ASP B O 1
ATOM 2846 N N . GLU B 2 58 ? 71.454 -6.038 -40.071 1.00 44.65 59 GLU B N 1
ATOM 2847 C CA . GLU B 2 58 ? 72.314 -6.711 -41.071 1.00 47.94 59 GLU B CA 1
ATOM 2848 C C . GLU B 2 58 ? 71.405 -7.691 -41.801 1.00 49.12 59 GLU B C 1
ATOM 2849 O O . GLU B 2 58 ? 70.796 -8.506 -41.131 1.00 50.86 59 GLU B O 1
ATOM 2855 N N . ILE B 2 59 ? 71.331 -7.608 -43.121 1.00 41.38 60 ILE B N 1
ATOM 2856 C CA . ILE B 2 59 ? 70.383 -8.467 -43.876 1.00 37.10 60 ILE B CA 1
ATOM 2857 C C . ILE B 2 59 ? 71.093 -9.649 -44.522 1.00 36.83 60 ILE B C 1
ATOM 2858 O O . ILE B 2 59 ? 72.179 -9.470 -45.030 1.00 41.06 60 ILE B O 1
ATOM 2863 N N . TRP B 2 60 ? 70.442 -10.808 -44.478 1.00 49.37 61 TRP B N 1
ATOM 2864 C CA . TRP B 2 60 ? 70.913 -12.074 -45.089 1.00 43.65 61 TRP B CA 1
ATOM 2865 C C . TRP B 2 60 ? 69.818 -12.564 -46.024 1.00 42.90 61 TRP B C 1
ATOM 2866 O O . TRP B 2 60 ? 68.685 -12.562 -45.616 1.00 49.75 61 TRP B O 1
ATOM 2877 N N . LEU B 2 61 ? 70.167 -12.930 -47.246 1.00 36.29 62 LEU B N 1
ATOM 2878 C CA . LEU B 2 61 ? 69.158 -13.430 -48.202 1.00 42.72 62 LEU B CA 1
ATOM 2879 C C . LEU B 2 61 ? 68.677 -14.782 -47.689 1.00 48.62 62 LEU B C 1
ATOM 2880 O O . LEU B 2 61 ? 69.528 -15.587 -47.360 1.00 49.72 62 LEU B O 1
ATOM 2885 N N . THR B 2 62 ? 67.365 -15.003 -47.606 1.00 43.85 63 THR B N 1
ATOM 2886 C CA . THR B 2 62 ? 66.858 -16.294 -47.080 1.00 40.91 63 THR B CA 1
ATOM 2887 C C . THR B 2 62 ? 65.743 -16.860 -47.955 1.00 48.30 63 THR B C 1
ATOM 2888 O O . THR B 2 62 ? 65.034 -17.723 -47.477 1.00 58.94 63 THR B O 1
ATOM 2892 N N . ARG B 2 63 ? 65.598 -16.399 -49.188 1.00 45.79 64 ARG B N 1
ATOM 2893 C CA . ARG B 2 63 ? 64.550 -16.976 -50.056 1.00 46.04 64 ARG B CA 1
ATOM 2894 C C . ARG B 2 63 ? 65.127 -18.259 -50.640 1.00 47.06 64 ARG B C 1
ATOM 2895 O O . ARG B 2 63 ? 66.232 -18.195 -51.155 1.00 45.88 64 ARG B O 1
ATOM 2903 N N . GLN B 2 64 ? 64.400 -19.365 -50.518 1.00 45.30 65 GLN B N 1
ATOM 2904 C CA . GLN B 2 64 ? 64.854 -20.685 -51.014 1.00 47.20 65 GLN B CA 1
ATOM 2905 C C . GLN B 2 64 ? 65.331 -20.540 -52.454 1.00 48.66 65 GLN B C 1
ATOM 2906 O O . GLN B 2 64 ? 66.494 -20.798 -52.697 1.00 43.25 65 GLN B O 1
ATOM 2912 N N . ARG B 2 65 ? 64.435 -20.140 -53.354 1.00 55.57 66 ARG B N 1
ATOM 2913 C CA . ARG B 2 65 ? 64.772 -19.933 -54.783 1.00 46.14 66 ARG B CA 1
ATOM 2914 C C . ARG B 2 65 ? 64.259 -18.559 -55.208 1.00 41.87 66 ARG B C 1
ATOM 2915 O O . ARG B 2 65 ? 63.068 -18.350 -55.165 1.00 55.14 66 ARG B O 1
ATOM 2923 N N . SER B 2 66 ? 65.163 -17.653 -55.561 1.00 48.41 67 SER B N 1
ATOM 2924 C CA . SER B 2 66 ? 64.806 -16.285 -56.014 1.00 52.48 67 SER B CA 1
ATOM 2925 C C . SER B 2 66 ? 64.950 -16.210 -57.532 1.00 47.49 67 SER B C 1
ATOM 2926 O O . SER B 2 66 ? 66.048 -16.000 -58.010 1.00 41.54 67 SER B O 1
ATOM 2929 N N . LEU B 2 67 ? 63.840 -16.368 -58.237 1.00 49.20 68 LEU B N 1
ATOM 2930 C CA . LEU B 2 67 ? 63.796 -16.402 -59.715 1.00 39.04 68 LEU B CA 1
ATOM 2931 C C . LEU B 2 67 ? 63.156 -15.116 -60.239 1.00 34.37 68 LEU B C 1
ATOM 2932 O O . LEU B 2 67 ? 61.992 -14.922 -59.983 1.00 43.47 68 LEU B O 1
ATOM 2937 N N . ASP B 2 68 ? 63.914 -14.283 -60.952 1.00 40.72 69 ASP B N 1
ATOM 2938 C CA . ASP B 2 68 ? 63.384 -13.009 -61.502 1.00 45.46 69 ASP B CA 1
ATOM 2939 C C . ASP B 2 68 ? 64.238 -12.522 -62.672 1.00 51.11 69 ASP B C 1
ATOM 2940 O O . ASP B 2 68 ? 65.078 -13.274 -63.138 1.00 49.76 69 ASP B O 1
ATOM 2945 N N . ILE B 2 69 ? 63.990 -11.287 -63.108 1.00 49.21 70 ILE B N 1
ATOM 2946 C CA . ILE B 2 69 ? 64.732 -10.595 -64.202 1.00 46.27 70 ILE B CA 1
ATOM 2947 C C . ILE B 2 69 ? 65.044 -9.179 -63.718 1.00 46.81 70 ILE B C 1
ATOM 2948 O O . ILE B 2 69 ? 64.110 -8.450 -63.442 1.00 53.83 70 ILE B O 1
ATOM 2953 N N . HIS B 2 70 ? 66.316 -8.802 -63.672 1.00 48.16 71 HIS B N 1
ATOM 2954 C CA . HIS B 2 70 ? 66.735 -7.479 -63.153 1.00 41.93 71 HIS B CA 1
ATOM 2955 C C . HIS B 2 70 ? 67.189 -6.563 -64.288 1.00 44.49 71 HIS B C 1
ATOM 2956 O O . HIS B 2 70 ? 67.771 -7.052 -65.234 1.00 48.23 71 HIS B O 1
ATOM 2963 N N . VAL B 2 71 ? 66.885 -5.276 -64.181 1.00 25.80 72 VAL B N 1
ATOM 2964 C CA . VAL B 2 71 ? 67.340 -4.264 -65.167 1.00 25.30 72 VAL B CA 1
ATOM 2965 C C . VAL B 2 71 ? 68.128 -3.227 -64.380 1.00 34.19 72 VAL B C 1
ATOM 2966 O O . VAL B 2 71 ? 67.519 -2.546 -63.589 1.00 38.09 72 VAL B O 1
ATOM 2970 N N . ASP B 2 72 ? 69.427 -3.094 -64.633 1.00 36.73 73 ASP B N 1
ATOM 2971 C CA . ASP B 2 72 ? 70.305 -2.156 -63.889 1.00 32.95 73 ASP B CA 1
ATOM 2972 C C . ASP B 2 72 ? 69.775 -0.730 -63.968 1.00 38.79 73 ASP B C 1
ATOM 2973 O O . ASP B 2 72 ? 69.332 -0.329 -65.018 1.00 46.72 73 ASP B O 1
ATOM 2978 N N . GLU B 2 73 ? 69.911 0.024 -62.886 1.00 46.95 74 GLU B N 1
ATOM 2979 C CA . GLU B 2 73 ? 69.418 1.417 -62.824 1.00 45.58 74 GLU B CA 1
ATOM 2980 C C . GLU B 2 73 ? 70.278 2.330 -63.683 1.00 44.34 74 GLU B C 1
ATOM 2981 O O . GLU B 2 73 ? 69.774 3.336 -64.131 1.00 52.72 74 GLU B O 1
ATOM 2987 N N . ASN B 2 74 ? 71.544 1.991 -63.871 1.00 49.76 75 ASN B N 1
ATOM 2988 C CA . ASN B 2 74 ? 72.434 2.882 -64.651 1.00 43.71 75 ASN B CA 1
ATOM 2989 C C . ASN B 2 74 ? 72.622 2.313 -66.046 1.00 49.90 75 ASN B C 1
ATOM 2990 O O . ASN B 2 74 ? 72.688 3.083 -66.998 1.00 57.79 75 ASN B O 1
ATOM 2995 N N . TRP B 2 75 ? 72.723 0.998 -66.137 1.00 48.22 76 TRP B N 1
ATOM 2996 C CA . TRP B 2 75 ? 72.966 0.371 -67.452 1.00 52.19 76 TRP B CA 1
ATOM 2997 C C . TRP B 2 75 ? 71.699 -0.299 -67.943 1.00 48.39 76 TRP B C 1
ATOM 2998 O O . TRP B 2 75 ? 71.754 -1.449 -68.333 1.00 49.64 76 TRP B O 1
ATOM 3009 N N . HIS B 2 76 ? 70.628 0.478 -68.003 1.00 44.74 77 HIS B N 1
ATOM 3010 C CA . HIS B 2 76 ? 69.314 -0.041 -68.439 1.00 39.93 77 HIS B CA 1
ATOM 3011 C C . HIS B 2 76 ? 69.250 -0.068 -69.962 1.00 42.87 77 HIS B C 1
ATOM 3012 O O . HIS B 2 76 ? 68.409 -0.769 -70.484 1.00 45.76 77 HIS B O 1
ATOM 3019 N N . GLU B 2 77 ? 70.172 0.609 -70.639 1.00 48.71 78 GLU B N 1
ATOM 3020 C CA . GLU B 2 77 ? 70.164 0.683 -72.119 1.00 52.40 78 GLU B CA 1
ATOM 3021 C C . GLU B 2 77 ? 70.894 -0.502 -72.753 1.00 54.71 78 GLU B C 1
ATOM 3022 O O . GLU B 2 77 ? 70.988 -0.513 -73.964 1.00 51.96 78 GLU B O 1
ATOM 3028 N N . PHE B 2 78 ? 71.362 -1.470 -71.969 1.00 53.29 79 PHE B N 1
ATOM 3029 C CA . PHE B 2 78 ? 72.117 -2.601 -72.550 1.00 50.95 79 PHE B CA 1
ATOM 3030 C C . PHE B 2 78 ? 71.351 -3.913 -72.405 1.00 63.41 79 PHE B C 1
ATOM 3031 O O . PHE B 2 78 ? 71.854 -4.923 -72.876 1.00 72.47 79 PHE B O 1
ATOM 3039 N N . GLY B 2 79 ? 70.179 -3.900 -71.778 1.00 62.28 80 GLY B N 1
ATOM 3040 C CA . GLY B 2 79 ? 69.398 -5.146 -71.682 1.00 58.91 80 GLY B CA 1
ATOM 3041 C C . GLY B 2 79 ? 68.966 -5.493 -70.275 1.00 53.85 80 GLY B C 1
ATOM 3042 O O . GLY B 2 79 ? 68.751 -4.587 -69.488 1.00 55.67 80 GLY B O 1
ATOM 3043 N N . GLU B 2 80 ? 68.823 -6.787 -70.000 1.00 46.97 81 GLU B N 1
ATOM 3044 C CA . GLU B 2 80 ? 68.388 -7.261 -68.669 1.00 42.75 81 GLU B CA 1
ATOM 3045 C C . GLU B 2 80 ? 69.224 -8.461 -68.250 1.00 50.17 81 GLU B C 1
ATOM 3046 O O . GLU B 2 80 ? 69.873 -9.032 -69.094 1.00 55.10 81 GLU B O 1
ATOM 3052 N N . LEU B 2 81 ? 69.162 -8.823 -66.976 1.00 52.48 82 LEU B N 1
ATOM 3053 C CA . LEU B 2 81 ? 69.950 -9.954 -66.444 1.00 49.97 82 LEU B CA 1
ATOM 3054 C C . LEU B 2 81 ? 69.031 -10.919 -65.709 1.00 54.90 82 LEU B C 1
ATOM 3055 O O . LEU B 2 81 ? 68.812 -10.685 -64.535 1.00 53.68 82 LEU B O 1
ATOM 3060 N N . PRO B 2 82 ? 68.504 -11.981 -66.351 1.00 53.86 83 PRO B N 1
ATOM 3061 C CA . PRO B 2 82 ? 67.655 -12.951 -65.686 1.00 48.52 83 PRO B CA 1
ATOM 3062 C C . PRO B 2 82 ? 68.453 -13.757 -64.662 1.00 44.01 83 PRO B C 1
ATOM 3063 O O . PRO B 2 82 ? 69.590 -13.995 -64.885 1.00 47.95 83 PRO B O 1
ATOM 3067 N N . TYR B 2 83 ? 67.817 -14.174 -63.579 1.00 32.22 84 TYR B N 1
ATOM 3068 C CA . TYR B 2 83 ? 68.569 -14.940 -62.561 1.00 39.79 84 TYR B CA 1
ATOM 3069 C C . TYR B 2 83 ? 67.671 -15.993 -61.916 1.00 48.39 84 TYR B C 1
ATOM 3070 O O . TYR B 2 83 ? 66.459 -15.877 -61.977 1.00 43.28 84 TYR B O 1
ATOM 3079 N N . ASP B 2 84 ? 68.305 -17.019 -61.363 1.00 41.61 85 ASP B N 1
ATOM 3080 C CA . ASP B 2 84 ? 67.641 -18.137 -60.657 1.00 43.11 85 ASP B CA 1
ATOM 3081 C C . ASP B 2 84 ? 68.589 -18.505 -59.528 1.00 48.47 85 ASP B C 1
ATOM 3082 O O . ASP B 2 84 ? 69.360 -19.435 -59.705 1.00 45.99 85 ASP B O 1
ATOM 3087 N N . ILE B 2 85 ? 68.532 -17.754 -58.432 1.00 41.55 86 ILE B N 1
ATOM 3088 C CA . ILE B 2 85 ? 69.474 -17.945 -57.296 1.00 31.95 86 ILE B CA 1
ATOM 3089 C C . ILE B 2 85 ? 68.816 -18.755 -56.187 1.00 44.85 86 ILE B C 1
ATOM 3090 O O . ILE B 2 85 ? 67.779 -18.365 -55.711 1.00 43.33 86 ILE B O 1
ATOM 3095 N N . TYR B 2 86 ? 69.454 -19.855 -55.819 1.00 46.17 87 TYR B N 1
ATOM 3096 C CA . TYR B 2 86 ? 68.981 -20.730 -54.733 1.00 43.70 87 TYR B CA 1
ATOM 3097 C C . TYR B 2 86 ? 69.844 -20.433 -53.511 1.00 50.50 87 TYR B C 1
ATOM 3098 O O . TYR B 2 86 ? 71.051 -20.395 -53.661 1.00 58.95 87 TYR B O 1
ATOM 3107 N N . SER B 2 87 ? 69.236 -20.219 -52.347 1.00 47.44 88 SER B N 1
ATOM 3108 C CA . SER B 2 87 ? 70.037 -19.924 -51.137 1.00 45.36 88 SER B CA 1
ATOM 3109 C C . SER B 2 87 ? 69.925 -21.082 -50.155 1.00 46.41 88 SER B C 1
ATOM 3110 O O . SER B 2 87 ? 68.993 -21.848 -50.276 1.00 52.82 88 SER B O 1
ATOM 3113 N N . ASP B 2 88 ? 70.896 -21.208 -49.259 1.00 41.05 89 ASP B N 1
ATOM 3114 C CA . ASP B 2 88 ? 70.832 -22.228 -48.191 1.00 45.02 89 ASP B CA 1
ATOM 3115 C C . ASP B 2 88 ? 70.069 -21.566 -47.056 1.00 51.91 89 ASP B C 1
ATOM 3116 O O . ASP B 2 88 ? 70.653 -20.757 -46.356 1.00 57.10 89 ASP B O 1
ATOM 3121 N N . VAL B 2 89 ? 68.797 -21.904 -46.914 1.00 51.71 90 VAL B N 1
ATOM 3122 C CA . VAL B 2 89 ? 67.918 -21.243 -45.916 1.00 52.35 90 VAL B CA 1
ATOM 3123 C C . VAL B 2 89 ? 68.341 -21.627 -44.507 1.00 54.25 90 VAL B C 1
ATOM 3124 O O . VAL B 2 89 ? 68.163 -20.819 -43.623 1.00 58.93 90 VAL B O 1
ATOM 3128 N N . ASP B 2 90 ? 68.867 -22.827 -44.316 1.00 54.15 91 ASP B N 1
ATOM 3129 C CA . ASP B 2 90 ? 69.253 -23.243 -42.948 1.00 54.69 91 ASP B CA 1
ATOM 3130 C C . ASP B 2 90 ? 70.517 -22.509 -42.542 1.00 49.44 91 ASP B C 1
ATOM 3131 O O . ASP B 2 90 ? 70.551 -21.990 -41.445 1.00 46.16 91 ASP B O 1
ATOM 3136 N N . LEU B 2 91 ? 71.503 -22.487 -43.427 1.00 46.44 92 LEU B N 1
ATOM 3137 C CA . LEU B 2 91 ? 72.798 -21.836 -43.139 1.00 46.11 92 LEU B CA 1
ATOM 3138 C C . LEU B 2 91 ? 72.599 -20.334 -42.980 1.00 51.00 92 LEU B C 1
ATOM 3139 O O . LEU B 2 91 ? 73.160 -19.776 -42.053 1.00 43.35 92 LEU B O 1
ATOM 3144 N N . ALA B 2 92 ? 71.805 -19.717 -43.848 1.00 45.57 93 ALA B N 1
ATOM 3145 C CA . ALA B 2 92 ? 71.580 -18.260 -43.776 1.00 46.27 93 ALA B CA 1
ATOM 3146 C C . ALA B 2 92 ? 70.929 -17.889 -42.447 1.00 48.98 93 ALA B C 1
ATOM 3147 O O . ALA B 2 92 ? 71.317 -16.887 -41.870 1.00 42.68 93 ALA B O 1
ATOM 3149 N N . ASN B 2 93 ? 69.983 -18.697 -41.982 1.00 48.80 94 ASN B N 1
ATOM 3150 C CA . ASN B 2 93 ? 69.278 -18.438 -40.705 1.00 47.09 94 ASN B CA 1
ATOM 3151 C C . ASN B 2 93 ? 70.231 -18.656 -39.536 1.00 50.36 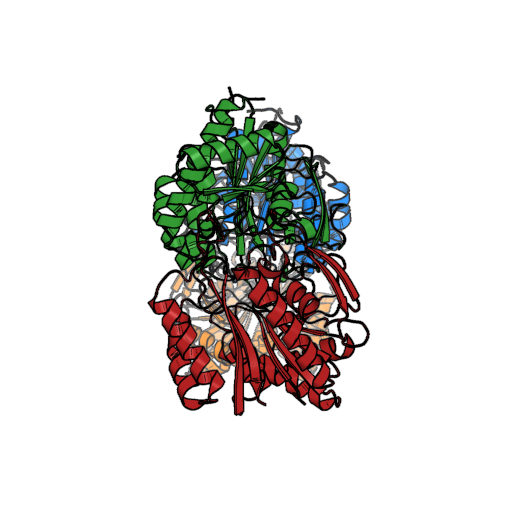94 ASN B C 1
ATOM 3152 O O . ASN B 2 93 ? 70.109 -17.956 -38.545 1.00 58.47 94 ASN B O 1
ATOM 3157 N N . ALA B 2 94 ? 71.184 -19.569 -39.688 1.00 51.19 95 ALA B N 1
ATOM 3158 C CA . ALA B 2 94 ? 72.190 -19.849 -38.645 1.00 48.74 95 ALA B CA 1
ATOM 3159 C C . ALA B 2 94 ? 73.131 -18.657 -38.542 1.00 53.98 95 ALA B C 1
ATOM 3160 O O . ALA B 2 94 ? 73.649 -18.422 -37.471 1.00 60.16 95 ALA B O 1
ATOM 3162 N N . CYS B 2 95 ? 73.378 -17.977 -39.652 1.00 45.50 96 CYS B N 1
ATOM 3163 C CA . CYS B 2 95 ? 74.235 -16.775 -39.654 1.00 49.61 96 CYS B CA 1
ATOM 3164 C C . CYS B 2 95 ? 73.454 -15.623 -39.032 1.00 53.31 96 CYS B C 1
ATOM 3165 O O . CYS B 2 95 ? 74.055 -14.779 -38.405 1.00 57.85 96 CYS B O 1
ATOM 3168 N N . ILE B 2 96 ? 72.145 -15.603 -39.219 1.00 53.79 97 ILE B N 1
ATOM 3169 C CA . ILE B 2 96 ? 71.317 -14.526 -38.619 1.00 46.38 97 ILE B CA 1
ATOM 3170 C C . ILE B 2 96 ? 71.345 -14.712 -37.106 1.00 53.24 97 ILE B C 1
ATOM 3171 O O . ILE B 2 96 ? 71.430 -13.724 -36.403 1.00 62.73 97 ILE B O 1
ATOM 3176 N N . GLU B 2 97 ? 71.294 -15.953 -36.635 1.00 54.52 98 GLU B N 1
ATOM 3177 C CA . GLU B 2 97 ? 71.297 -16.223 -35.177 1.00 59.51 98 GLU B CA 1
ATOM 3178 C C . GLU B 2 97 ? 72.712 -16.097 -34.626 1.00 53.75 98 GLU B C 1
ATOM 3179 O O . GLU B 2 97 ? 72.855 -15.904 -33.434 1.00 55.34 98 GLU B O 1
ATOM 3185 N N . SER B 2 98 ? 73.717 -16.214 -35.479 1.00 49.50 99 SER B N 1
ATOM 3186 C CA . SER B 2 98 ? 75.107 -16.117 -34.990 1.00 50.14 99 SER B CA 1
ATOM 3187 C C . SER B 2 98 ? 75.444 -14.660 -34.723 1.00 51.58 99 SER B C 1
ATOM 3188 O O . SER B 2 98 ? 76.172 -14.413 -33.785 1.00 53.19 99 SER B O 1
ATOM 3191 N N . CYS B 2 99 ? 74.928 -13.751 -35.546 1.00 53.92 100 CYS B N 1
ATOM 3192 C CA . CYS B 2 99 ? 75.189 -12.302 -35.374 1.00 47.57 100 CYS B CA 1
ATOM 3193 C C . CYS B 2 99 ? 74.519 -11.846 -34.089 1.00 55.56 100 CYS B C 1
ATOM 3194 O O . CYS B 2 99 ? 75.183 -11.257 -33.250 1.00 59.36 100 CYS B O 1
ATOM 3197 N N . ARG B 2 100 ? 73.236 -12.162 -33.957 1.00 55.80 101 ARG B N 1
ATOM 3198 C CA . ARG B 2 100 ? 72.396 -11.813 -32.789 1.00 48.25 101 ARG B CA 1
ATOM 3199 C C . ARG B 2 100 ? 73.136 -12.120 -31.490 1.00 53.93 101 ARG B C 1
ATOM 3200 O O . ARG B 2 100 ? 73.216 -11.229 -30.658 1.00 52.30 101 ARG B O 1
ATOM 3208 N N . ALA B 2 101 ? 73.701 -13.321 -31.353 1.00 60.70 102 ALA B N 1
ATOM 3209 C CA . ALA B 2 101 ? 74.476 -13.727 -30.160 1.00 65.44 102 ALA B CA 1
ATOM 3210 C C . ALA B 2 101 ? 75.705 -12.836 -29.956 1.00 60.26 102 ALA B C 1
ATOM 3211 O O . ALA B 2 101 ? 76.070 -12.636 -28.810 1.00 56.79 102 ALA B O 1
ATOM 3213 N N . ALA B 2 102 ? 76.315 -12.320 -31.025 1.00 59.83 103 ALA B N 1
ATOM 3214 C CA . ALA B 2 102 ? 77.512 -11.456 -30.927 1.00 55.91 103 ALA B CA 1
ATOM 3215 C C . ALA B 2 102 ? 77.131 -9.980 -30.822 1.00 60.61 103 ALA B C 1
ATOM 3216 O O . ALA B 2 102 ? 78.026 -9.149 -30.932 1.00 62.15 103 ALA B O 1
ATOM 3218 N N . GLY B 2 103 ? 75.847 -9.677 -30.654 1.00 57.52 104 GLY B N 1
ATOM 3219 C CA . GLY B 2 103 ? 75.383 -8.293 -30.470 1.00 48.40 104 GLY B CA 1
ATOM 3220 C C . GLY B 2 103 ? 75.142 -7.593 -31.780 1.00 54.48 104 GLY B C 1
ATOM 3221 O O . GLY B 2 103 ? 74.985 -6.381 -31.763 1.00 57.59 104 GLY B O 1
ATOM 3222 N N . VAL B 2 104 ? 75.110 -8.344 -32.874 1.00 55.28 105 VAL B N 1
ATOM 3223 C CA . VAL B 2 104 ? 74.898 -7.744 -34.218 1.00 47.41 105 VAL B CA 1
ATOM 3224 C C . VAL B 2 104 ? 73.450 -7.967 -34.633 1.00 49.34 105 VAL B C 1
ATOM 3225 O O . VAL B 2 104 ? 73.081 -9.088 -34.873 1.00 51.36 105 VAL B O 1
ATOM 3229 N N . ASN B 2 105 ? 72.667 -6.899 -34.685 1.00 52.66 106 ASN B N 1
ATOM 3230 C CA . ASN B 2 105 ? 71.243 -6.995 -35.070 1.00 43.48 106 ASN B CA 1
ATOM 3231 C C . ASN B 2 105 ? 71.169 -7.545 -36.484 1.00 50.30 106 ASN B C 1
ATOM 3232 O O . ASN B 2 105 ? 71.742 -6.930 -37.358 1.00 56.94 106 ASN B O 1
ATOM 3237 N N . ALA B 2 106 ? 70.450 -8.643 -36.683 1.00 51.93 107 ALA B N 1
ATOM 3238 C CA . ALA B 2 106 ? 70.353 -9.251 -38.023 1.00 46.67 107 ALA B CA 1
ATOM 3239 C C . ALA B 2 106 ? 68.934 -9.749 -38.262 1.00 46.55 107 ALA B C 1
ATOM 3240 O O . ALA B 2 106 ? 68.215 -9.928 -37.305 1.00 53.04 107 ALA B O 1
ATOM 3242 N N . ARG B 2 107 ? 68.569 -9.945 -39.520 1.00 40.66 108 ARG B N 1
ATOM 3243 C CA . ARG B 2 107 ? 67.234 -10.474 -39.880 1.00 41.35 108 ARG B CA 1
ATOM 3244 C C . ARG B 2 107 ? 67.299 -11.012 -41.307 1.00 42.15 108 ARG B C 1
ATOM 3245 O O . ARG B 2 107 ? 68.207 -10.642 -42.026 1.00 45.41 108 ARG B O 1
ATOM 3253 N N . GLY B 2 108 ? 66.351 -11.854 -41.693 1.00 39.83 109 GLY B N 1
ATOM 3254 C CA . GLY B 2 108 ? 66.383 -12.432 -43.043 1.00 43.21 109 GLY B CA 1
ATOM 3255 C C . GLY B 2 108 ? 65.657 -11.589 -44.061 1.00 45.09 109 GLY B C 1
ATOM 3256 O O . GLY B 2 108 ? 65.075 -10.587 -43.696 1.00 53.24 109 GLY B O 1
ATOM 3257 N N . ALA B 2 109 ? 65.718 -12.005 -45.316 1.00 42.69 110 ALA B N 1
ATOM 3258 C CA . ALA B 2 109 ? 65.026 -11.304 -46.409 1.00 37.73 110 ALA B CA 1
ATOM 3259 C C . ALA B 2 109 ? 64.439 -12.376 -47.307 1.00 41.02 110 ALA B C 1
ATOM 3260 O O . ALA B 2 109 ? 65.153 -12.879 -48.133 1.00 45.09 110 ALA B O 1
ATOM 3262 N N . ASP B 2 110 ? 63.168 -12.693 -47.122 1.00 45.88 111 ASP B N 1
ATOM 3263 C CA . ASP B 2 110 ? 62.522 -13.757 -47.922 1.00 50.41 111 ASP B CA 1
ATOM 3264 C C . ASP B 2 110 ? 61.216 -13.216 -48.493 1.00 46.21 111 ASP B C 1
ATOM 3265 O O . ASP B 2 110 ? 60.186 -13.489 -47.924 1.00 38.12 111 ASP B O 1
ATOM 3270 N N . TYR B 2 111 ? 61.288 -12.439 -49.568 1.00 46.37 112 TYR B N 1
ATOM 3271 C CA . TYR B 2 111 ? 60.076 -11.841 -50.173 1.00 40.35 112 TYR B CA 1
ATOM 3272 C C . TYR B 2 111 ? 60.157 -11.963 -51.690 1.00 40.31 112 TYR B C 1
ATOM 3273 O O . TYR B 2 111 ? 61.240 -11.981 -52.238 1.00 36.39 112 TYR B O 1
ATOM 3282 N N . GLU B 2 112 ? 59.005 -12.058 -52.334 1.00 47.13 113 GLU B N 1
ATOM 3283 C CA . GLU B 2 112 ? 58.966 -12.129 -53.807 1.00 49.06 113 GLU B CA 1
ATOM 3284 C C . GLU B 2 112 ? 59.202 -10.711 -54.304 1.00 48.98 113 GLU B C 1
ATOM 3285 O O . GLU B 2 112 ? 58.632 -9.809 -53.694 1.00 53.48 113 GLU B O 1
ATOM 3291 N N . SER B 2 113 ? 60.020 -10.573 -55.346 1.00 44.00 114 SER B N 1
ATOM 3292 C CA . SER B 2 113 ? 60.428 -9.311 -56.012 1.00 38.61 114 SER B CA 1
ATOM 3293 C C . SER B 2 113 ? 61.382 -8.509 -55.134 1.00 35.04 114 SER B C 1
ATOM 3294 O O . SER B 2 113 ? 61.457 -7.301 -55.294 1.00 37.91 114 SER B O 1
ATOM 3297 N N . PHE B 2 114 ? 62.100 -9.180 -54.250 1.00 32.26 115 PHE B N 1
ATOM 3298 C CA . PHE B 2 114 ? 63.070 -8.458 -53.404 1.00 38.82 115 PHE B CA 1
ATOM 3299 C C . PHE B 2 114 ? 64.226 -7.987 -54.282 1.00 42.44 115 PHE B C 1
ATOM 3300 O O . PHE B 2 114 ? 64.793 -8.778 -55.025 1.00 38.75 115 PHE B O 1
ATOM 3308 N N . PRO B 2 115 ? 64.604 -6.701 -54.210 1.00 46.25 116 PRO B N 1
ATOM 3309 C CA . PRO B 2 115 ? 65.655 -6.165 -55.050 1.00 41.04 116 PRO B CA 1
ATOM 3310 C C . PRO B 2 115 ? 67.070 -6.702 -54.819 1.00 46.43 116 PRO B C 1
ATOM 3311 O O . PRO B 2 115 ? 67.839 -6.032 -54.206 1.00 51.62 116 PRO B O 1
ATOM 3315 N N . ILE B 2 116 ? 67.379 -7.880 -55.359 1.00 43.21 117 ILE B N 1
ATOM 3316 C CA . ILE B 2 116 ? 68.768 -8.410 -55.279 1.00 48.19 117 ILE B CA 1
ATOM 3317 C C . ILE B 2 116 ? 69.616 -7.494 -56.159 1.00 47.20 117 ILE B C 1
ATOM 3318 O O . ILE B 2 116 ? 69.141 -7.128 -57.226 1.00 52.45 117 ILE B O 1
ATOM 3323 N N . ASP B 2 117 ? 70.830 -7.164 -55.724 1.00 37.03 118 ASP B N 1
ATOM 3324 C CA . ASP B 2 117 ? 71.704 -6.211 -56.450 1.00 43.42 118 ASP B CA 1
ATOM 3325 C C . ASP B 2 117 ? 72.285 -6.838 -57.712 1.00 45.45 118 ASP B C 1
ATOM 3326 O O . ASP B 2 117 ? 72.341 -8.049 -57.781 1.00 50.19 118 ASP B O 1
ATOM 3331 N N . THR B 2 118 ? 72.737 -6.003 -58.643 1.00 40.63 119 THR B N 1
ATOM 3332 C CA . THR B 2 118 ? 73.322 -6.468 -59.918 1.00 44.69 119 THR B CA 1
ATOM 3333 C C . THR B 2 118 ? 74.612 -7.241 -59.668 1.00 45.98 119 THR B C 1
ATOM 3334 O O . THR B 2 118 ? 74.874 -8.179 -60.393 1.00 46.58 119 THR B O 1
ATOM 3338 N N . GLY B 2 119 ? 75.388 -6.840 -58.676 1.00 36.25 120 GLY B N 1
ATOM 3339 C CA . GLY B 2 119 ? 76.669 -7.507 -58.416 1.00 38.55 120 GLY B CA 1
ATOM 3340 C C . GLY B 2 119 ? 76.487 -8.954 -58.051 1.00 39.85 120 GLY B C 1
ATOM 3341 O O . GLY B 2 119 ? 77.221 -9.766 -58.543 1.00 48.59 120 GLY B O 1
ATOM 3342 N N . THR B 2 120 ? 75.544 -9.248 -57.173 1.00 38.30 121 THR B N 1
ATOM 3343 C CA . THR B 2 120 ? 75.292 -10.644 -56.757 1.00 37.94 121 THR B CA 1
ATOM 3344 C C . THR B 2 120 ? 74.730 -11.427 -57.944 1.00 44.21 121 THR B C 1
ATOM 3345 O O . THR B 2 120 ? 75.064 -12.592 -58.081 1.00 40.06 121 THR B O 1
ATOM 3349 N N . ILE B 2 121 ? 73.912 -10.789 -58.774 1.00 47.82 122 ILE B N 1
ATOM 3350 C CA . ILE B 2 121 ? 73.281 -11.477 -59.933 1.00 45.95 122 ILE B CA 1
ATOM 3351 C C . ILE B 2 121 ? 74.341 -11.859 -60.963 1.00 46.61 122 ILE B C 1
ATOM 3352 O O . ILE B 2 121 ? 74.373 -13.014 -61.347 1.00 42.76 122 ILE B O 1
ATOM 3357 N N . VAL B 2 122 ? 75.184 -10.924 -61.387 1.00 45.29 123 VAL B N 1
ATOM 3358 C CA . VAL B 2 122 ? 76.198 -11.261 -62.428 1.00 46.31 123 VAL B CA 1
ATOM 3359 C C . VAL B 2 122 ? 77.248 -12.214 -61.866 1.00 45.09 123 VAL B C 1
ATOM 3360 O O . VAL B 2 122 ? 77.772 -12.988 -62.629 1.00 55.56 123 VAL B O 1
ATOM 3364 N N . ALA B 2 123 ? 77.551 -12.155 -60.580 1.00 31.55 124 ALA B N 1
ATOM 3365 C CA . ALA B 2 123 ? 78.558 -13.093 -60.056 1.00 40.48 124 ALA B CA 1
ATOM 3366 C C . ALA B 2 123 ? 77.967 -14.497 -60.039 1.00 51.09 124 ALA B C 1
ATOM 3367 O O . ALA B 2 123 ? 78.692 -15.439 -60.281 1.00 50.96 124 ALA B O 1
ATOM 3369 N N . CYS B 2 124 ? 76.674 -14.613 -59.765 1.00 53.64 125 CYS B N 1
ATOM 3370 C CA . CYS B 2 124 ? 76.014 -15.938 -59.705 1.00 56.48 125 CYS B CA 1
ATOM 3371 C C . CYS B 2 124 ? 75.844 -16.480 -61.121 1.00 54.94 125 CYS B C 1
ATOM 3372 O O . CYS B 2 124 ? 76.028 -17.665 -61.322 1.00 43.52 125 CYS B O 1
ATOM 3375 N N . ASN B 2 125 ? 75.523 -15.607 -62.063 1.00 50.69 126 ASN B N 1
ATOM 3376 C CA . ASN B 2 125 ? 75.291 -16.031 -63.463 1.00 55.78 126 ASN B CA 1
ATOM 3377 C C . ASN B 2 125 ? 76.610 -16.386 -64.149 1.00 56.71 126 ASN B C 1
ATOM 3378 O O . ASN B 2 125 ? 76.642 -17.385 -64.855 1.00 55.49 126 ASN B O 1
ATOM 3383 N N . ALA B 2 126 ? 77.659 -15.601 -63.926 1.00 50.93 127 ALA B N 1
ATOM 3384 C CA . ALA B 2 126 ? 78.948 -15.831 -64.614 1.00 44.25 127 ALA B CA 1
ATOM 3385 C C . ALA B 2 126 ? 79.701 -17.006 -64.007 1.00 51.03 127 ALA B C 1
ATOM 3386 O O . ALA B 2 126 ? 80.276 -17.773 -64.752 1.00 56.51 127 ALA B O 1
ATOM 3388 N N . LEU B 2 127 ? 79.652 -17.164 -62.691 1.00 52.28 128 LEU B N 1
ATOM 3389 C CA . LEU B 2 127 ? 80.401 -18.268 -62.047 1.00 46.04 128 LEU B CA 1
ATOM 3390 C C . LEU B 2 127 ? 79.547 -19.527 -61.975 1.00 49.56 128 LEU B C 1
ATOM 3391 O O . LEU B 2 127 ? 80.019 -20.475 -61.384 1.00 56.40 128 LEU B O 1
ATOM 3396 N N . LYS B 2 128 ? 78.328 -19.506 -62.510 1.00 48.88 129 LYS B N 1
ATOM 3397 C CA . LYS B 2 128 ? 77.407 -20.669 -62.506 1.00 53.63 129 LYS B CA 1
ATOM 3398 C C . LYS B 2 128 ? 77.299 -21.184 -61.077 1.00 55.38 129 LYS B C 1
ATOM 3399 O O . LYS B 2 128 ? 77.466 -22.381 -60.852 1.00 51.78 129 LYS B O 1
ATOM 3405 N N . VAL B 2 129 ? 76.964 -20.270 -60.176 1.00 49.48 130 VAL B N 1
ATOM 3406 C CA . VAL B 2 129 ? 76.886 -20.541 -58.721 1.00 53.65 130 VAL B CA 1
ATOM 3407 C C . VAL B 2 129 ? 75.515 -20.092 -58.224 1.00 53.82 130 VAL B C 1
ATOM 3408 O O . VAL B 2 129 ? 74.895 -19.271 -58.885 1.00 52.31 130 VAL B O 1
ATOM 3412 N N . GLY B 2 130 ? 75.057 -20.641 -57.107 1.00 41.00 131 GLY B N 1
ATOM 3413 C CA . GLY B 2 130 ? 73.728 -20.268 -56.605 1.00 48.10 131 GLY B CA 1
ATOM 3414 C C . GLY B 2 130 ? 72.686 -21.135 -57.255 1.00 54.39 131 GLY B C 1
ATOM 3415 O O . GLY B 2 130 ? 71.654 -20.625 -57.655 1.00 49.75 131 GLY B O 1
ATOM 3416 N N . THR B 2 131 ? 72.994 -22.419 -57.360 1.00 56.48 132 THR B N 1
ATOM 3417 C CA . THR B 2 131 ? 72.094 -23.388 -58.015 1.00 54.51 132 THR B CA 1
ATOM 3418 C C . THR B 2 131 ? 71.540 -24.347 -56.972 1.00 68.46 132 THR B C 1
ATOM 3419 O O . THR B 2 131 ? 71.889 -24.230 -55.805 1.00 73.33 132 THR B O 1
ATOM 3423 N N . SER B 2 132 ? 70.717 -25.280 -57.415 1.00 69.17 133 SER B N 1
ATOM 3424 C CA . SER B 2 132 ? 70.097 -26.255 -56.490 1.00 76.52 133 SER B CA 1
ATOM 3425 C C . SER B 2 132 ? 71.171 -27.035 -55.729 1.00 80.46 133 SER B C 1
ATOM 3426 O O . SER B 2 132 ? 71.011 -27.204 -54.513 1.00 73.95 133 SER B O 1
ATOM 3429 N N . ASP B 2 133 ? 72.231 -27.471 -56.415 1.00 79.85 134 ASP B N 1
ATOM 3430 C CA . ASP B 2 133 ? 73.273 -28.315 -55.776 1.00 79.63 134 ASP B CA 1
ATOM 3431 C C . ASP B 2 133 ? 74.392 -27.469 -55.175 1.00 72.21 134 ASP B C 1
ATOM 3432 O O . ASP B 2 133 ? 75.087 -27.969 -54.288 1.00 74.11 134 ASP B O 1
ATOM 3437 N N . LEU B 2 134 ? 74.576 -26.253 -55.666 1.00 59.43 135 LEU B N 1
ATOM 3438 C CA . LEU B 2 134 ? 75.617 -25.364 -55.105 1.00 50.24 135 LEU B CA 1
ATOM 3439 C C . LEU B 2 134 ? 74.926 -24.047 -54.773 1.00 55.35 135 LEU B C 1
ATOM 3440 O O . LEU B 2 134 ? 74.936 -23.152 -55.608 1.00 55.24 135 LEU B O 1
ATOM 3445 N N . PRO B 2 135 ? 74.288 -23.919 -53.596 1.00 54.05 136 PRO B N 1
ATOM 3446 C CA . PRO B 2 135 ? 73.552 -22.720 -53.239 1.00 52.05 136 PRO B CA 1
ATOM 3447 C C . PRO B 2 135 ? 74.458 -21.632 -52.660 1.00 51.86 136 PRO B C 1
ATOM 3448 O O . PRO B 2 135 ? 75.627 -21.853 -52.532 1.00 44.36 136 PRO B O 1
ATOM 3452 N N . VAL B 2 136 ? 73.873 -20.489 -52.315 1.00 43.46 137 VAL B N 1
ATOM 3453 C CA . VAL B 2 136 ? 74.684 -19.359 -51.793 1.00 37.85 137 VAL B CA 1
ATOM 3454 C C . VAL B 2 136 ? 74.113 -18.867 -50.473 1.00 39.79 137 VAL B C 1
ATOM 3455 O O . VAL B 2 136 ? 73.019 -19.248 -50.128 1.00 32.63 137 VAL B O 1
ATOM 3459 N N . VAL B 2 137 ? 74.900 -18.057 -49.777 1.00 39.44 138 VAL B N 1
ATOM 3460 C CA . VAL B 2 137 ? 74.487 -17.360 -48.532 1.00 38.44 138 VAL B CA 1
ATOM 3461 C C . VAL B 2 137 ? 75.007 -15.946 -48.736 1.00 45.16 138 VAL B C 1
ATOM 3462 O O . VAL B 2 137 ? 76.205 -15.805 -48.774 1.00 55.97 138 VAL B O 1
ATOM 3466 N N . VAL B 2 138 ? 74.129 -14.967 -48.916 1.00 34.22 139 VAL B N 1
ATOM 3467 C CA . VAL B 2 138 ? 74.597 -13.589 -49.227 1.00 33.41 139 VAL B CA 1
ATOM 3468 C C . VAL B 2 138 ? 74.369 -12.656 -48.047 1.00 39.48 139 VAL B C 1
ATOM 3469 O O . VAL B 2 138 ? 73.280 -12.652 -47.516 1.00 51.38 139 VAL B O 1
ATOM 3473 N N . ALA B 2 139 ? 75.391 -11.887 -47.691 1.00 34.82 140 ALA B N 1
ATOM 3474 C CA . ALA B 2 139 ? 75.304 -10.894 -46.604 1.00 34.05 140 ALA B CA 1
ATOM 3475 C C . ALA B 2 139 ? 75.271 -9.505 -47.228 1.00 41.20 140 ALA B C 1
ATOM 3476 O O . ALA B 2 139 ? 75.936 -9.288 -48.229 1.00 45.24 140 ALA B O 1
ATOM 3478 N N . SER B 2 140 ? 74.535 -8.588 -46.620 1.00 41.88 141 SER B N 1
ATOM 3479 C CA . SER B 2 140 ? 74.403 -7.241 -47.212 1.00 43.35 141 SER B CA 1
ATOM 3480 C C . SER B 2 140 ? 75.561 -6.340 -46.803 1.00 43.46 141 SER B C 1
ATOM 3481 O O . SER B 2 140 ? 76.395 -6.741 -46.021 1.00 44.46 141 SER B O 1
ATOM 3484 N N . ASN B 2 141 ? 75.581 -5.153 -47.378 1.00 42.57 142 ASN B N 1
ATOM 3485 C CA . ASN B 2 141 ? 76.615 -4.151 -47.074 1.00 45.17 142 ASN B CA 1
ATOM 3486 C C . ASN B 2 141 ? 75.995 -3.131 -46.131 1.00 54.22 142 ASN B C 1
ATOM 3487 O O . ASN B 2 141 ? 75.429 -2.169 -46.611 1.00 55.87 142 ASN B O 1
ATOM 3492 N N . ASN B 2 142 ? 76.041 -3.380 -44.830 1.00 49.68 143 ASN B N 1
ATOM 3493 C CA . ASN B 2 142 ? 75.515 -2.346 -43.915 1.00 45.54 143 ASN B CA 1
ATOM 3494 C C . ASN B 2 142 ? 76.419 -1.130 -44.069 1.00 48.03 143 ASN B C 1
ATOM 3495 O O . ASN B 2 142 ? 77.609 -1.274 -43.894 1.00 53.12 143 ASN B O 1
ATOM 3500 N N . LEU B 2 143 ? 75.846 0.043 -44.306 1.00 41.92 144 LEU B N 1
ATOM 3501 C CA . LEU B 2 143 ? 76.636 1.274 -44.547 1.00 40.01 144 LEU B CA 1
ATOM 3502 C C . LEU B 2 143 ? 77.293 1.803 -43.273 1.00 44.71 144 LEU B C 1
ATOM 3503 O O . LEU B 2 143 ? 78.200 2.608 -43.399 1.00 55.36 144 LEU B O 1
ATOM 3508 N N . TYR B 2 144 ? 76.851 1.373 -42.096 1.00 45.60 145 TYR B N 1
ATOM 3509 C CA . TYR B 2 144 ? 77.460 1.826 -40.827 1.00 37.91 145 TYR B CA 1
ATOM 3510 C C . TYR B 2 144 ? 78.460 0.781 -40.349 1.00 44.92 145 TYR B C 1
ATOM 3511 O O . TYR B 2 144 ? 78.919 0.877 -39.228 1.00 55.06 145 TYR B O 1
ATOM 3520 N N . ASP B 2 145 ? 78.758 -0.202 -41.189 1.00 49.18 146 ASP B N 1
ATOM 3521 C CA . ASP B 2 145 ? 79.762 -1.234 -40.842 1.00 51.60 146 ASP B CA 1
ATOM 3522 C C . ASP B 2 145 ? 81.066 -0.837 -41.520 1.00 51.22 146 ASP B C 1
ATOM 3523 O O . ASP B 2 145 ? 81.065 -0.742 -42.735 1.00 55.81 146 ASP B O 1
ATOM 3528 N N . ASP B 2 146 ? 82.128 -0.637 -40.744 1.00 52.67 147 ASP B N 1
ATOM 3529 C CA . ASP B 2 146 ? 83.430 -0.204 -41.309 1.00 49.96 147 ASP B CA 1
ATOM 3530 C C . ASP B 2 146 ? 84.249 -1.414 -41.749 1.00 55.56 147 ASP B C 1
ATOM 3531 O O . ASP B 2 146 ? 83.792 -2.534 -41.592 1.00 55.22 147 ASP B O 1
ATOM 3536 N N . GLN B 2 147 ? 85.425 -1.157 -42.302 1.00 57.91 148 GLN B N 1
ATOM 3537 C CA . GLN B 2 147 ? 86.313 -2.216 -42.827 1.00 60.08 148 GLN B CA 1
ATOM 3538 C C . GLN B 2 147 ? 86.572 -3.276 -41.761 1.00 59.12 148 GLN B C 1
ATOM 3539 O O . GLN B 2 147 ? 86.437 -4.458 -42.057 1.00 55.76 148 GLN B O 1
ATOM 3545 N N . ALA B 2 148 ? 86.906 -2.851 -40.554 1.00 54.55 149 ALA B N 1
ATOM 3546 C CA . ALA B 2 148 ? 87.218 -3.804 -39.472 1.00 50.78 149 ALA B CA 1
ATOM 3547 C C . ALA B 2 148 ? 85.982 -4.604 -39.083 1.00 50.88 149 ALA B C 1
ATOM 3548 O O . ALA B 2 148 ? 86.139 -5.750 -38.708 1.00 49.36 149 ALA B O 1
ATOM 3550 N N . ALA B 2 149 ? 84.805 -3.993 -39.142 1.00 49.25 150 ALA B N 1
ATOM 3551 C CA . ALA B 2 149 ? 83.563 -4.684 -38.742 1.00 44.29 150 ALA B CA 1
ATOM 3552 C C . ALA B 2 149 ? 83.202 -5.728 -39.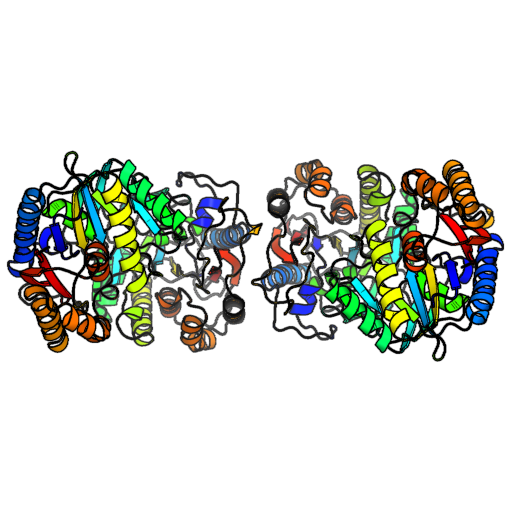789 1.00 49.31 150 ALA B C 1
ATOM 3553 O O . ALA B 2 149 ? 82.656 -6.755 -39.422 1.00 44.21 150 ALA B O 1
ATOM 3555 N N . THR B 2 150 ? 83.525 -5.448 -41.048 1.00 55.40 151 THR B N 1
ATOM 3556 C CA . THR B 2 150 ? 83.231 -6.362 -42.177 1.00 53.98 151 THR B CA 1
ATOM 3557 C C . THR B 2 150 ? 84.071 -7.629 -42.058 1.00 47.85 151 THR B C 1
ATOM 3558 O O . THR B 2 150 ? 83.606 -8.661 -42.487 1.00 56.42 151 THR B O 1
ATOM 3562 N N . GLU B 2 151 ? 85.276 -7.524 -41.518 1.00 44.72 152 GLU B N 1
ATOM 3563 C CA . GLU B 2 151 ? 86.146 -8.703 -41.327 1.00 46.43 152 GLU B CA 1
ATOM 3564 C C . GLU B 2 151 ? 85.546 -9.570 -40.228 1.00 49.20 152 GLU B C 1
ATOM 3565 O O . GLU B 2 151 ? 85.579 -10.781 -40.346 1.00 43.96 152 GLU B O 1
ATOM 3571 N N . ARG B 2 152 ? 85.006 -8.934 -39.198 1.00 48.98 153 ARG B N 1
ATOM 3572 C CA . ARG B 2 152 ? 84.397 -9.660 -38.064 1.00 53.78 153 ARG B CA 1
ATOM 3573 C C . ARG B 2 152 ? 83.138 -10.372 -38.545 1.00 54.27 153 ARG B C 1
ATOM 3574 O O . ARG B 2 152 ? 82.870 -11.453 -38.064 1.00 57.52 153 ARG B O 1
ATOM 3582 N N . LEU B 2 153 ? 82.399 -9.756 -39.460 1.00 56.08 154 LEU B N 1
ATOM 3583 C CA . LEU B 2 153 ? 81.151 -10.348 -39.991 1.00 51.41 154 LEU B CA 1
ATOM 3584 C C . LEU B 2 153 ? 81.515 -11.532 -40.873 1.00 52.23 154 LEU B C 1
ATOM 3585 O O . LEU B 2 153 ? 80.803 -12.518 -40.847 1.00 57.96 154 LEU B O 1
ATOM 3590 N N . ALA B 2 154 ? 82.599 -11.420 -41.627 1.00 45.30 155 ALA B N 1
ATOM 3591 C CA . ALA B 2 154 ? 83.017 -12.536 -42.494 1.00 41.68 155 ALA B CA 1
ATOM 3592 C C . ALA B 2 154 ? 83.579 -13.636 -41.605 1.00 47.76 155 ALA B C 1
ATOM 3593 O O . ALA B 2 154 ? 83.292 -14.794 -41.841 1.00 47.77 155 ALA B O 1
ATOM 3595 N N . ALA B 2 155 ? 84.303 -13.252 -40.562 1.00 48.25 156 ALA B N 1
ATOM 3596 C CA . ALA B 2 155 ? 84.915 -14.234 -39.647 1.00 56.80 156 ALA B CA 1
ATOM 3597 C C . ALA B 2 155 ? 83.838 -15.042 -38.927 1.00 64.22 156 ALA B C 1
ATOM 3598 O O . ALA B 2 155 ? 84.052 -16.229 -38.693 1.00 72.16 156 ALA B O 1
ATOM 3600 N N . LEU B 2 156 ? 82.742 -14.383 -38.570 1.00 61.73 157 LEU B N 1
ATOM 3601 C CA . LEU B 2 156 ? 81.601 -14.954 -37.820 1.00 58.37 157 LEU B CA 1
ATOM 3602 C C . LEU B 2 156 ? 80.824 -15.917 -38.710 1.00 60.99 157 LEU B C 1
ATOM 3603 O O . LEU B 2 156 ? 80.469 -16.989 -38.244 1.00 65.23 157 LEU B O 1
ATOM 3608 N N . ALA B 2 157 ? 80.575 -15.518 -39.950 1.00 55.61 158 ALA B N 1
ATOM 3609 C CA . ALA B 2 157 ? 79.793 -16.333 -40.898 1.00 51.18 158 ALA B CA 1
ATOM 3610 C C . ALA B 2 157 ? 80.576 -17.578 -41.292 1.00 60.04 158 ALA B C 1
ATOM 3611 O O . ALA B 2 157 ? 79.956 -18.590 -41.580 1.00 66.23 158 ALA B O 1
ATOM 3613 N N . VAL B 2 158 ? 81.897 -17.479 -41.343 1.00 62.40 159 VAL B N 1
ATOM 3614 C CA . VAL B 2 158 ? 82.713 -18.663 -41.718 1.00 61.12 159 VAL B CA 1
ATOM 3615 C C . VAL B 2 158 ? 82.712 -19.627 -40.539 1.00 55.94 159 VAL B C 1
ATOM 3616 O O . VAL B 2 158 ? 82.396 -20.761 -40.754 1.00 50.70 159 VAL B O 1
ATOM 3620 N N . ALA B 2 159 ? 82.989 -19.149 -39.332 1.00 56.36 160 ALA B N 1
ATOM 3621 C CA . ALA B 2 159 ? 83.015 -20.025 -38.141 1.00 54.62 160 ALA B CA 1
ATOM 3622 C C . ALA B 2 159 ? 81.696 -20.775 -38.015 1.00 52.48 160 ALA B C 1
ATOM 3623 O O . ALA B 2 159 ? 81.706 -21.981 -37.827 1.00 57.41 160 ALA B O 1
ATOM 3625 N N . CYS B 2 160 ? 80.602 -20.042 -38.120 1.00 53.76 161 CYS B N 1
ATOM 3626 C CA . CYS B 2 160 ? 79.239 -20.597 -38.039 1.00 47.32 161 CYS B CA 1
ATOM 3627 C C . CYS B 2 160 ? 79.054 -21.732 -39.048 1.00 52.00 161 CYS B C 1
ATOM 3628 O O . CYS B 2 160 ? 78.605 -22.789 -38.644 1.00 63.09 161 CYS B O 1
ATOM 3631 N N . ILE B 2 161 ? 79.376 -21.506 -40.319 1.00 48.21 162 ILE B N 1
ATOM 3632 C CA . ILE B 2 161 ? 79.169 -22.526 -41.386 1.00 43.67 162 ILE B CA 1
ATOM 3633 C C . ILE B 2 161 ? 80.219 -23.624 -41.272 1.00 54.73 162 ILE B C 1
ATOM 3634 O O . ILE B 2 161 ? 79.913 -24.749 -41.615 1.00 63.89 162 ILE B O 1
ATOM 3639 N N . SER B 2 162 ? 81.416 -23.292 -40.795 1.00 63.08 163 SER B N 1
ATOM 3640 C CA . SER B 2 162 ? 82.512 -24.280 -40.633 1.00 66.26 163 SER B CA 1
ATOM 3641 C C . SER B 2 162 ? 82.126 -25.343 -39.610 1.00 69.72 163 SER B C 1
ATOM 3642 O O . SER B 2 162 ? 82.477 -26.505 -39.823 1.00 69.44 163 SER B O 1
ATOM 3645 N N . GLU B 2 163 ? 81.388 -24.949 -38.568 1.00 63.02 164 GLU B N 1
ATOM 3646 C CA . GLU B 2 163 ? 80.957 -25.836 -37.458 1.00 63.88 164 GLU B CA 1
ATOM 3647 C C . GLU B 2 163 ? 79.825 -26.776 -37.875 1.00 68.79 164 GLU B C 1
ATOM 3648 O O . GLU B 2 163 ? 79.507 -27.655 -37.087 1.00 71.72 164 GLU B O 1
ATOM 3654 N N . LYS B 2 164 ? 79.218 -26.576 -39.041 1.00 60.61 165 LYS B N 1
ATOM 3655 C CA . LYS B 2 164 ? 78.165 -27.482 -39.543 1.00 56.26 165 LYS B CA 1
ATOM 3656 C C . LYS B 2 164 ? 78.803 -28.509 -40.483 1.00 57.52 165 LYS B C 1
ATOM 3657 O O . LYS B 2 164 ? 78.069 -29.297 -41.067 1.00 57.06 165 LYS B O 1
ATOM 3663 N N . GLY B 2 165 ? 80.128 -28.474 -40.621 1.00 66.41 166 GLY B N 1
ATOM 3664 C CA . GLY B 2 165 ? 80.880 -29.422 -41.461 1.00 72.93 166 GLY B CA 1
ATOM 3665 C C . GLY B 2 165 ? 80.699 -29.178 -42.944 1.00 70.83 166 GLY B C 1
ATOM 3666 O O . GLY B 2 165 ? 80.773 -30.144 -43.706 1.00 72.37 166 GLY B O 1
ATOM 3667 N N . LYS B 2 166 ? 80.507 -27.925 -43.344 1.00 56.85 167 LYS B N 1
ATOM 3668 C CA . LYS B 2 166 ? 80.296 -27.619 -44.775 1.00 52.48 167 LYS B CA 1
ATOM 3669 C C . LYS B 2 166 ? 81.576 -27.021 -45.334 1.00 53.92 167 LYS B C 1
ATOM 3670 O O . LYS B 2 166 ? 82.258 -26.386 -44.584 1.00 56.84 167 LYS B O 1
ATOM 3676 N N . ARG B 2 167 ? 81.858 -27.247 -46.613 1.00 51.59 168 ARG B N 1
ATOM 3677 C CA . ARG B 2 167 ? 83.049 -26.703 -47.309 1.00 62.47 168 ARG B CA 1
ATOM 3678 C C . ARG B 2 167 ? 82.642 -25.358 -47.901 1.00 62.95 168 ARG B C 1
ATOM 3679 O O . ARG B 2 167 ? 81.659 -25.325 -48.630 1.00 62.20 168 ARG B O 1
ATOM 3687 N N . ILE B 2 168 ? 83.400 -24.305 -47.623 1.00 57.19 169 ILE B N 1
ATOM 3688 C CA . ILE B 2 168 ? 82.963 -22.953 -48.058 1.00 51.37 169 ILE B CA 1
ATOM 3689 C C . ILE B 2 168 ? 83.869 -22.366 -49.132 1.00 56.96 169 ILE B C 1
ATOM 3690 O O . ILE B 2 168 ? 85.081 -22.485 -49.019 1.00 67.36 169 ILE B O 1
ATOM 3695 N N . ALA B 2 169 ? 83.245 -21.741 -50.125 1.00 53.45 170 ALA B N 1
ATOM 3696 C CA . ALA B 2 169 ? 83.928 -20.948 -51.160 1.00 49.97 170 ALA B CA 1
ATOM 3697 C C . ALA B 2 169 ? 83.488 -19.509 -50.881 1.00 53.62 170 ALA B C 1
ATOM 3698 O O . ALA B 2 169 ? 82.306 -19.317 -50.682 1.00 53.99 170 ALA B O 1
ATOM 3700 N N . VAL B 2 170 ? 84.401 -18.547 -50.803 1.00 41.25 171 VAL B N 1
ATOM 3701 C CA . VAL B 2 170 ? 83.943 -17.173 -50.463 1.00 42.30 171 VAL B CA 1
ATOM 3702 C C . VAL B 2 170 ? 84.252 -16.211 -51.602 1.00 51.70 171 VAL B C 1
ATOM 3703 O O . VAL B 2 170 ? 85.375 -16.190 -52.059 1.00 61.37 171 VAL B O 1
ATOM 3707 N N . ILE B 2 171 ? 83.268 -15.409 -51.993 1.00 52.35 172 ILE B N 1
ATOM 3708 C CA . ILE B 2 171 ? 83.438 -14.419 -53.088 1.00 45.73 172 ILE B CA 1
ATOM 3709 C C . ILE B 2 171 ? 83.170 -13.031 -52.530 1.00 51.06 172 ILE B C 1
ATOM 3710 O O . ILE B 2 171 ? 82.248 -12.888 -51.762 1.00 55.09 172 ILE B O 1
ATOM 3715 N N . GLY B 2 172 ? 83.979 -12.056 -52.910 1.00 47.57 173 GLY B N 1
ATOM 3716 C CA . GLY B 2 172 ? 83.717 -10.661 -52.542 1.00 36.41 173 GLY B CA 1
ATOM 3717 C C . GLY B 2 172 ? 83.421 -9.939 -53.827 1.00 37.22 173 GLY B C 1
ATOM 3718 O O . GLY B 2 172 ? 84.281 -9.953 -54.666 1.00 47.69 173 GLY B O 1
ATOM 3719 N N . VAL B 2 173 ? 82.222 -9.398 -54.002 1.00 39.60 174 VAL B N 1
ATOM 3720 C CA . VAL B 2 173 ? 81.886 -8.729 -55.290 1.00 42.93 174 VAL B CA 1
ATOM 3721 C C . VAL B 2 173 ? 82.050 -7.215 -55.148 1.00 53.20 174 VAL B C 1
ATOM 3722 O O . VAL B 2 173 ? 81.503 -6.642 -54.226 1.00 65.22 174 VAL B O 1
ATOM 3726 N N . GLY B 2 174 ? 82.816 -6.604 -56.039 1.00 51.80 175 GLY B N 1
ATOM 3727 C CA . GLY B 2 174 ? 83.045 -5.151 -55.989 1.00 58.27 175 GLY B CA 1
ATOM 3728 C C . GLY B 2 174 ? 84.229 -4.764 -56.844 1.00 55.82 175 GLY B C 1
ATOM 3729 O O . GLY B 2 174 ? 84.944 -5.658 -57.264 1.00 64.52 175 GLY B O 1
ATOM 3730 N N . GLY B 2 175 ? 84.450 -3.474 -57.066 1.00 46.95 176 GLY B N 1
ATOM 3731 C CA . GLY B 2 175 ? 85.552 -3.063 -57.956 1.00 57.30 176 GLY B CA 1
ATOM 3732 C C . GLY B 2 175 ? 86.811 -2.654 -57.227 1.00 56.71 176 GLY B C 1
ATOM 3733 O O . GLY B 2 175 ? 87.047 -3.148 -56.159 1.00 53.91 176 GLY B O 1
ATOM 3734 N N . LEU B 2 176 ? 87.638 -1.826 -57.850 1.00 54.18 177 LEU B N 1
ATOM 3735 C CA . LEU B 2 176 ? 88.876 -1.332 -57.204 1.00 49.82 177 LEU B CA 1
ATOM 3736 C C . LEU B 2 176 ? 88.781 0.189 -57.177 1.00 49.58 177 LEU B C 1
ATOM 3737 O O . LEU B 2 176 ? 88.099 0.699 -56.317 1.00 45.00 177 LEU B O 1
ATOM 3742 N N . SER B 2 177 ? 89.388 0.869 -58.141 1.00 53.44 178 SER B N 1
ATOM 3743 C CA . SER B 2 177 ? 89.304 2.348 -58.216 1.00 61.33 178 SER B CA 1
ATOM 3744 C C . SER B 2 177 ? 87.844 2.746 -58.462 1.00 64.75 178 SER B C 1
ATOM 3745 O O . SER B 2 177 ? 87.173 2.064 -59.221 1.00 67.87 178 SER B O 1
ATOM 3748 N N . GLY B 2 178 ? 87.376 3.849 -57.889 1.00 60.14 179 GLY B N 1
ATOM 3749 C CA . GLY B 2 178 ? 85.950 4.173 -58.047 1.00 55.43 179 GLY B CA 1
ATOM 3750 C C . GLY B 2 178 ? 85.638 5.316 -58.984 1.00 58.18 179 GLY B C 1
ATOM 3751 O O . GLY B 2 178 ? 84.483 5.426 -59.354 1.00 62.16 179 GLY B O 1
ATOM 3752 N N . SER B 2 179 ? 86.602 6.161 -59.333 1.00 70.49 180 SER B N 1
ATOM 3753 C CA . SER B 2 179 ? 86.269 7.284 -60.246 1.00 78.51 180 SER B CA 1
ATOM 3754 C C . SER B 2 179 ? 85.766 6.686 -61.549 1.00 67.41 180 SER B C 1
ATOM 3755 O O . SER B 2 179 ? 86.443 5.827 -62.056 1.00 75.37 180 SER B O 1
ATOM 3758 N N . VAL B 2 180 ? 84.617 7.129 -62.041 1.00 54.69 181 VAL B N 1
ATOM 3759 C CA . VAL B 2 180 ? 84.088 6.583 -63.320 1.00 59.77 181 VAL B CA 1
ATOM 3760 C C . VAL B 2 180 ? 83.783 7.743 -64.263 1.00 64.87 181 VAL B C 1
ATOM 3761 O O . VAL B 2 180 ? 83.798 8.880 -63.816 1.00 75.69 181 VAL B O 1
ATOM 3765 N N . PHE B 2 181 ? 83.521 7.451 -65.531 1.00 63.02 182 PHE B N 1
ATOM 3766 C CA . PHE B 2 181 ? 83.194 8.536 -66.483 1.00 64.02 182 PHE B CA 1
ATOM 3767 C C . PHE B 2 181 ? 81.761 8.973 -66.208 1.00 60.36 182 PHE B C 1
ATOM 3768 O O . PHE B 2 181 ? 80.971 8.144 -65.799 1.00 59.03 182 PHE B O 1
ATOM 3776 N N . THR B 2 182 ? 81.459 10.246 -66.424 1.00 61.94 183 THR B N 1
ATOM 3777 C CA . THR B 2 182 ? 80.098 10.755 -66.160 1.00 60.14 183 THR B CA 1
ATOM 3778 C C . THR B 2 182 ? 79.495 11.255 -67.465 1.00 58.44 183 THR B C 1
ATOM 3779 O O . THR B 2 182 ? 78.582 12.061 -67.414 1.00 58.07 183 THR B O 1
ATOM 3783 N N . THR B 2 183 ? 80.004 10.758 -68.586 1.00 65.66 184 THR B N 1
ATOM 3784 C CA . THR B 2 183 ? 79.510 11.156 -69.924 1.00 68.94 184 THR B CA 1
ATOM 3785 C C . THR B 2 183 ? 79.485 9.928 -70.829 1.00 68.12 184 THR B C 1
ATOM 3786 O O . THR B 2 183 ? 80.148 8.954 -70.507 1.00 66.79 184 THR B O 1
ATOM 3790 N N . ALA B 2 184 ? 78.730 9.990 -71.918 1.00 64.34 185 ALA B N 1
ATOM 3791 C CA . ALA B 2 184 ? 78.665 8.855 -72.857 1.00 57.34 185 ALA B CA 1
ATOM 3792 C C . ALA B 2 184 ? 79.955 8.805 -73.671 1.00 68.92 185 ALA B C 1
ATOM 3793 O O . ALA B 2 184 ? 80.183 9.730 -74.444 1.00 80.16 185 ALA B O 1
ATOM 3795 N N . ILE B 2 185 ? 80.755 7.755 -73.491 1.00 58.07 186 ILE B N 1
ATOM 3796 C CA . ILE B 2 185 ? 82.033 7.597 -74.239 1.00 57.47 186 ILE B CA 1
ATOM 3797 C C . ILE B 2 185 ? 81.934 6.372 -75.140 1.00 60.56 186 ILE B C 1
ATOM 3798 O O . ILE B 2 185 ? 81.025 5.577 -74.948 1.00 57.67 186 ILE B O 1
ATOM 3803 N N . ASP B 2 186 ? 82.851 6.250 -76.094 1.00 63.07 187 ASP B N 1
ATOM 3804 C CA . ASP B 2 186 ? 82.888 5.049 -76.957 1.00 68.10 187 ASP B CA 1
ATOM 3805 C C . ASP B 2 186 ? 83.608 3.994 -76.132 1.00 59.81 187 ASP B C 1
ATOM 3806 O O . ASP B 2 186 ? 84.667 4.295 -75.618 1.00 56.59 187 ASP B O 1
ATOM 3811 N N . PRO B 2 187 ? 83.097 2.761 -75.990 1.00 51.84 188 PRO B N 1
ATOM 3812 C CA . PRO B 2 187 ? 83.764 1.745 -75.188 1.00 54.09 188 PRO B CA 1
ATOM 3813 C C . PRO B 2 187 ? 85.244 1.435 -75.458 1.00 55.97 188 PRO B C 1
ATOM 3814 O O . PRO B 2 187 ? 85.890 1.020 -74.549 1.00 61.46 188 PRO B O 1
ATOM 3818 N N . ALA B 2 188 ? 85.755 1.662 -76.669 1.00 55.24 189 ALA B N 1
ATOM 3819 C CA . ALA B 2 188 ? 87.164 1.366 -77.014 1.00 57.55 189 ALA B CA 1
ATOM 3820 C C . ALA B 2 188 ? 88.131 2.382 -76.401 1.00 60.39 189 ALA B C 1
ATOM 3821 O O . ALA B 2 188 ? 89.316 2.070 -76.324 1.00 64.43 189 ALA B O 1
ATOM 3823 N N . GLU B 2 189 ? 87.636 3.541 -75.971 1.00 52.76 190 GLU B N 1
ATOM 3824 C CA . GLU B 2 189 ? 88.473 4.592 -75.347 1.00 67.11 190 GLU B CA 1
ATOM 3825 C C . GLU B 2 189 ? 88.495 4.413 -73.827 1.00 72.07 190 GLU B C 1
ATOM 3826 O O . GLU B 2 189 ? 89.065 5.261 -73.150 1.00 85.07 190 GLU B O 1
ATOM 3832 N N . ASP B 2 190 ? 87.891 3.345 -73.323 1.00 61.76 191 ASP B N 1
ATOM 3833 C CA . ASP B 2 190 ? 87.821 3.071 -71.870 1.00 61.89 191 ASP B CA 1
ATOM 3834 C C . ASP B 2 190 ? 89.213 2.787 -71.311 1.00 62.26 191 ASP B C 1
ATOM 3835 O 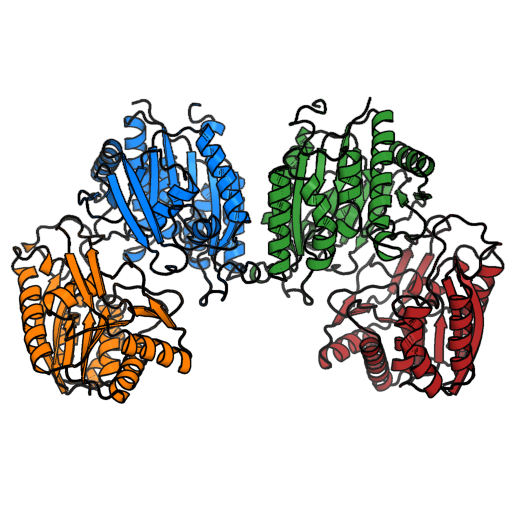O . ASP B 2 190 ? 89.973 2.069 -71.946 1.00 59.54 191 ASP B O 1
ATOM 3840 N N . ARG B 2 191 ? 89.483 3.312 -70.120 1.00 65.41 192 ARG B N 1
ATOM 3841 C CA . ARG B 2 191 ? 90.766 3.138 -69.399 1.00 62.00 192 ARG B CA 1
ATOM 3842 C C . ARG B 2 191 ? 90.582 3.686 -67.986 1.00 63.77 192 ARG B C 1
ATOM 3843 O O . ARG B 2 191 ? 89.731 4.548 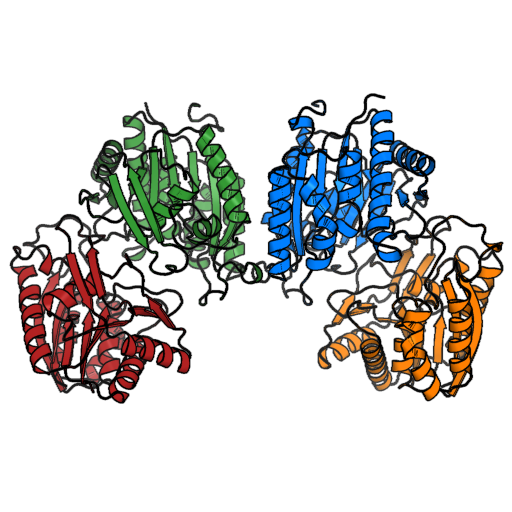-67.813 1.00 67.56 192 ARG B O 1
ATOM 3851 N N . VAL B 2 192 ? 91.341 3.217 -67.003 1.00 63.59 193 VAL B N 1
ATOM 3852 C CA . VAL B 2 192 ? 91.111 3.819 -65.661 1.00 68.06 193 VAL B CA 1
ATOM 3853 C C . VAL B 2 192 ? 91.500 5.294 -65.720 1.00 77.96 193 VAL B C 1
ATOM 3854 O O . VAL B 2 192 ? 92.598 5.602 -66.183 1.00 62.61 193 VAL B O 1
ATOM 3858 N N . VAL B 2 193 ? 90.583 6.136 -65.249 1.00 92.45 194 VAL B N 1
ATOM 3859 C CA . VAL B 2 193 ? 90.625 7.629 -65.225 1.00 94.30 194 VAL B CA 1
ATOM 3860 C C . VAL B 2 193 ? 92.021 8.186 -64.920 1.00 86.66 194 VAL B C 1
ATOM 3861 O O . VAL B 2 193 ? 92.699 8.608 -65.869 1.00 63.28 194 VAL B O 1
ATOM 3865 N N . LYS B 2 194 ? 92.389 8.251 -63.638 1.00 84.23 195 LYS B N 1
ATOM 3866 C CA . LYS B 2 194 ? 93.686 8.836 -63.217 1.00 78.24 195 LYS B CA 1
ATOM 3867 C C . LYS B 2 194 ? 94.764 7.760 -63.162 1.00 79.23 195 LYS B C 1
ATOM 3868 O O . LYS B 2 194 ? 94.437 6.611 -62.913 1.00 77.39 195 LYS B O 1
ATOM 3874 N N . ALA B 2 195 ? 96.015 8.160 -63.359 1.00 86.37 196 ALA B N 1
ATOM 3875 C CA . ALA B 2 195 ? 97.147 7.213 -63.346 1.00 81.53 196 ALA B CA 1
ATOM 3876 C C . ALA B 2 195 ? 97.504 6.849 -61.904 1.00 91.17 196 ALA B C 1
ATOM 3877 O O . ALA B 2 195 ? 98.052 5.761 -61.681 1.00 93.46 196 ALA B O 1
ATOM 3879 N N . VAL B 2 196 ? 97.218 7.742 -60.963 1.00 90.29 197 VAL B N 1
ATOM 3880 C CA . VAL B 2 196 ? 97.540 7.453 -59.539 1.00 85.69 197 VAL B CA 1
ATOM 3881 C C . VAL B 2 196 ? 96.827 6.163 -59.153 1.00 81.48 197 VAL B C 1
ATOM 3882 O O . VAL B 2 196 ? 97.485 5.250 -58.653 1.00 73.32 197 VAL B O 1
ATOM 3886 N N . GLU B 2 197 ? 95.523 6.113 -59.406 1.00 80.01 198 GLU B N 1
ATOM 3887 C CA . GLU B 2 197 ? 94.697 4.925 -59.087 1.00 72.56 198 GLU B CA 1
ATOM 3888 C C . GLU B 2 197 ? 95.193 3.729 -59.891 1.00 70.70 198 GLU B C 1
ATOM 3889 O O . GLU B 2 197 ? 95.236 2.639 -59.335 1.00 65.56 198 GLU B O 1
ATOM 3895 N N . ASP B 2 198 ? 95.554 3.930 -61.153 1.00 70.84 199 ASP B N 1
ATOM 3896 C CA . ASP B 2 198 ? 96.035 2.775 -61.946 1.00 65.94 199 ASP B CA 1
ATOM 3897 C C . ASP B 2 198 ? 97.266 2.176 -61.275 1.00 64.96 199 ASP B C 1
ATOM 3898 O O . ASP B 2 198 ? 97.332 0.967 -61.164 1.00 63.10 199 ASP B O 1
ATOM 3903 N N . ASP B 2 199 ? 98.211 3.003 -60.847 1.00 72.61 200 ASP B N 1
ATOM 3904 C CA . ASP B 2 199 ? 99.421 2.453 -60.190 1.00 79.15 200 ASP B CA 1
ATOM 3905 C C . ASP B 2 199 ? 99.013 1.873 -58.840 1.00 70.05 200 ASP B C 1
ATOM 3906 O O . ASP B 2 199 ? 99.490 0.800 -58.484 1.00 67.35 200 ASP B O 1
ATOM 3911 N N . CYS B 2 200 ? 98.133 2.569 -58.133 1.00 68.82 201 CYS B N 1
ATOM 3912 C CA . CYS B 2 200 ? 97.653 2.079 -56.822 1.00 67.60 201 CYS B CA 1
ATOM 3913 C C . CYS B 2 200 ? 96.991 0.723 -57.026 1.00 69.01 201 CYS B C 1
ATOM 3914 O O . CYS B 2 200 ? 97.279 -0.188 -56.267 1.00 73.29 201 CYS B O 1
ATOM 3917 N N . ASN B 2 201 ? 96.134 0.615 -58.036 1.00 66.17 202 ASN B N 1
ATOM 3918 C CA . ASN B 2 201 ? 95.441 -0.659 -58.343 1.00 64.10 202 ASN B CA 1
ATOM 3919 C C . ASN B 2 201 ? 96.488 -1.727 -58.629 1.00 63.17 202 ASN B C 1
ATOM 3920 O O . ASN B 2 201 ? 96.373 -2.825 -58.095 1.00 59.82 202 ASN B O 1
ATOM 3925 N N . LYS B 2 202 ? 97.487 -1.386 -59.439 1.00 67.08 203 LYS B N 1
ATOM 3926 C CA . LYS B 2 202 ? 98.557 -2.341 -59.815 1.00 63.85 203 LYS B CA 1
ATOM 3927 C C . LYS B 2 202 ? 99.369 -2.710 -58.579 1.00 60.65 203 LYS B C 1
ATOM 3928 O O . LYS B 2 202 ? 99.760 -3.863 -58.464 1.00 64.92 203 LYS B O 1
ATOM 3934 N N . ASN B 2 203 ? 99.593 -1.752 -57.690 1.00 58.54 204 ASN B N 1
ATOM 3935 C CA . ASN B 2 203 ? 100.404 -2.005 -56.476 1.00 67.94 204 ASN B CA 1
ATOM 3936 C C . ASN B 2 203 ? 99.658 -2.926 -55.510 1.00 72.31 204 ASN B C 1
ATOM 3937 O O . ASN B 2 203 ? 100.241 -3.924 -55.102 1.00 72.84 204 ASN B O 1
ATOM 3942 N N . ILE B 2 204 ? 98.402 -2.627 -55.185 1.00 72.08 205 ILE B N 1
ATOM 3943 C CA . ILE B 2 204 ? 97.677 -3.488 -54.204 1.00 75.45 205 ILE B CA 1
ATOM 3944 C C . ILE B 2 204 ? 97.483 -4.895 -54.772 1.00 78.76 205 ILE B C 1
ATOM 3945 O O . ILE B 2 204 ? 97.587 -5.844 -54.006 1.00 73.20 205 ILE B O 1
ATOM 3950 N N . LEU B 2 205 ? 97.247 -5.020 -56.075 1.00 83.30 206 LEU B N 1
ATOM 3951 C CA . LEU B 2 205 ? 97.081 -6.362 -56.674 1.00 80.69 206 LEU B CA 1
ATOM 3952 C C . LEU B 2 205 ? 98.398 -7.118 -56.505 1.00 87.48 206 LEU B C 1
ATOM 3953 O O . LEU B 2 205 ? 98.368 -8.259 -56.058 1.00 90.54 206 LEU B O 1
ATOM 3958 N N . SER B 2 206 ? 99.516 -6.447 -56.774 1.00 83.12 207 SER B N 1
ATOM 3959 C CA . SER B 2 206 ? 100.877 -7.030 -56.666 1.00 74.59 207 SER B CA 1
ATOM 3960 C C . SER B 2 206 ? 101.113 -7.647 -55.287 1.00 72.56 207 SER B C 1
ATOM 3961 O O . SER B 2 206 ? 101.715 -8.715 -55.224 1.00 69.74 207 SER B O 1
ATOM 3964 N N . LEU B 2 207 ? 100.681 -6.971 -54.224 1.00 68.05 208 LEU B N 1
ATOM 3965 C CA . LEU B 2 207 ? 100.875 -7.470 -52.844 1.00 69.76 208 LEU B CA 1
ATOM 3966 C C . LEU B 2 207 ? 99.983 -8.681 -52.590 1.00 71.70 208 LEU B C 1
ATOM 3967 O O . LEU B 2 207 ? 100.353 -9.503 -51.762 1.00 73.44 208 LEU B O 1
ATOM 3972 N N . MET B 2 208 ? 98.863 -8.779 -53.294 1.00 63.98 209 MET B N 1
ATOM 3973 C CA . MET B 2 208 ? 97.955 -9.929 -53.090 1.00 59.09 209 MET B CA 1
ATOM 3974 C C . MET B 2 208 ? 98.574 -11.177 -53.711 1.00 69.53 209 MET B C 1
ATOM 3975 O O . MET B 2 208 ? 98.448 -12.242 -53.124 1.00 70.06 209 MET B O 1
ATOM 3980 N N . GLU B 2 209 ? 99.249 -11.039 -54.848 1.00 78.22 210 GLU B N 1
ATOM 3981 C CA . GLU B 2 209 ? 99.835 -12.237 -55.499 1.00 80.67 210 GLU B CA 1
ATOM 3982 C C . GLU B 2 209 ? 101.105 -12.659 -54.760 1.00 74.20 210 GLU B C 1
ATOM 3983 O O . GLU B 2 209 ? 101.450 -13.839 -54.825 1.00 74.03 210 GLU B O 1
ATOM 3989 N N . SER B 2 210 ? 101.752 -11.723 -54.068 1.00 78.64 211 SER B N 1
ATOM 3990 C CA . SER B 2 210 ? 103.009 -12.019 -53.336 1.00 76.51 211 SER B CA 1
ATOM 3991 C C . SER B 2 210 ? 102.733 -12.724 -52.008 1.00 76.04 211 SER B C 1
ATOM 3992 O O . SER B 2 210 ? 103.642 -13.381 -51.508 1.00 74.00 211 SER B O 1
ATOM 3995 N N . GLY B 2 211 ? 101.551 -12.533 -51.427 1.00 74.59 212 GLY B N 1
ATOM 3996 C CA . GLY B 2 211 ? 101.221 -13.175 -50.141 1.00 70.92 212 GLY B CA 1
ATOM 3997 C C . GLY B 2 211 ? 101.754 -12.382 -48.965 1.00 71.58 212 GLY B C 1
ATOM 3998 O O . GLY B 2 211 ? 101.718 -12.893 -47.849 1.00 61.04 212 GLY B O 1
ATOM 3999 N N . ASN B 2 212 ? 102.213 -11.158 -49.221 1.00 75.04 213 ASN B N 1
ATOM 4000 C CA . ASN B 2 212 ? 102.785 -10.259 -48.189 1.00 83.35 213 ASN B CA 1
ATOM 4001 C C . ASN B 2 212 ? 101.653 -9.628 -47.388 1.00 85.93 213 ASN B C 1
ATOM 4002 O O . ASN B 2 212 ? 101.269 -8.510 -47.714 1.00 89.85 213 ASN B O 1
ATOM 4007 N N . ILE B 2 213 ? 101.171 -10.315 -46.360 1.00 80.06 214 ILE B N 1
ATOM 4008 C CA . ILE B 2 213 ? 100.054 -9.765 -45.545 1.00 79.64 214 ILE B CA 1
ATOM 4009 C C . ILE B 2 213 ? 100.529 -8.502 -44.832 1.00 77.48 214 ILE B C 1
ATOM 4010 O O . ILE B 2 213 ? 99.844 -7.484 -44.922 1.00 78.80 214 ILE B O 1
ATOM 4015 N N . GLN B 2 214 ? 101.680 -8.574 -44.172 1.00 73.46 215 GLN B N 1
ATOM 4016 C CA . GLN B 2 214 ? 102.221 -7.416 -43.422 1.00 81.81 215 GLN B CA 1
ATOM 4017 C C . GLN B 2 214 ? 102.299 -6.189 -44.331 1.00 88.24 215 GLN B C 1
ATOM 4018 O O . GLN B 2 214 ? 101.872 -5.120 -43.903 1.00 89.02 215 GLN B O 1
ATOM 4024 N N . ALA B 2 215 ? 102.830 -6.340 -45.541 1.00 87.07 216 ALA B N 1
ATOM 4025 C CA . ALA B 2 215 ? 102.940 -5.192 -46.464 1.00 86.22 216 ALA B CA 1
ATOM 4026 C C . ALA B 2 215 ? 101.559 -4.793 -46.970 1.00 81.34 216 ALA B C 1
ATOM 4027 O O . ALA B 2 215 ? 101.354 -3.614 -47.246 1.00 75.11 216 ALA B O 1
ATOM 4029 N N . LEU B 2 216 ? 100.662 -5.765 -47.105 1.00 80.57 217 LEU B N 1
ATOM 4030 C CA . LEU B 2 216 ? 99.301 -5.479 -47.612 1.00 72.56 217 LEU B CA 1
ATOM 4031 C C . LEU B 2 216 ? 98.573 -4.567 -46.632 1.00 74.41 217 LEU B C 1
ATOM 4032 O O . LEU B 2 216 ? 97.913 -3.646 -47.081 1.00 82.00 217 LEU B O 1
ATOM 4037 N N . ARG B 2 217 ? 98.722 -4.803 -45.335 1.00 72.05 218 ARG B N 1
ATOM 4038 C CA . ARG B 2 217 ? 98.014 -3.957 -44.346 1.00 73.63 218 ARG B CA 1
ATOM 4039 C C . ARG B 2 217 ? 98.571 -2.536 -44.388 1.00 78.92 218 ARG B C 1
ATOM 4040 O O . ARG B 2 217 ? 97.798 -1.594 -44.229 1.00 82.34 218 ARG B O 1
ATOM 4048 N N . GLU B 2 218 ? 99.872 -2.396 -44.609 1.00 87.50 219 GLU B N 1
ATOM 4049 C CA . GLU B 2 218 ? 100.507 -1.059 -44.676 1.00 91.69 219 GLU B CA 1
ATOM 4050 C C . GLU B 2 218 ? 99.937 -0.294 -45.870 1.00 93.88 219 GLU B C 1
ATOM 4051 O O . GLU B 2 218 ? 99.676 0.901 -45.737 1.00 89.29 219 GLU B O 1
ATOM 4057 N N . ALA B 2 219 ? 99.722 -0.989 -46.987 1.00 89.70 220 ALA B N 1
ATOM 4058 C CA . ALA B 2 219 ? 99.204 -0.379 -48.227 1.00 74.40 220 ALA B CA 1
ATOM 4059 C C . ALA B 2 219 ? 97.716 -0.074 -48.084 1.00 79.05 220 ALA B C 1
ATOM 4060 O O . ALA B 2 219 ? 97.241 0.859 -48.730 1.00 80.59 220 ALA B O 1
ATOM 4062 N N . LEU B 2 220 ? 97.030 -0.795 -47.200 1.00 79.78 221 LEU B N 1
ATOM 4063 C CA . LEU B 2 220 ? 95.567 -0.645 -47.007 1.00 76.94 221 LEU B CA 1
ATOM 4064 C C . LEU B 2 220 ? 95.214 0.575 -46.152 1.00 84.92 221 LEU B C 1
ATOM 4065 O O . LEU B 2 220 ? 94.021 0.868 -46.051 1.00 90.83 221 LEU B O 1
ATOM 4070 N N . LYS B 2 221 ? 96.197 1.271 -45.583 1.00 78.07 222 LYS B N 1
ATOM 4071 C CA . LYS B 2 221 ? 95.925 2.464 -44.748 1.00 69.88 222 LYS B CA 1
ATOM 4072 C C . LYS B 2 221 ? 95.809 3.709 -45.628 1.00 68.81 222 LYS B C 1
ATOM 4073 O O . LYS B 2 221 ? 95.421 4.747 -45.110 1.00 69.88 222 LYS B O 1
ATOM 4075 N N . SER B 2 222 ? 96.104 3.592 -46.918 1.00 70.30 223 SER B N 1
ATOM 4076 C CA . SER B 2 222 ? 96.056 4.756 -47.833 1.00 69.75 223 SER B CA 1
ATOM 4077 C C . SER B 2 222 ? 95.327 4.380 -49.118 1.00 72.40 223 SER B C 1
ATOM 4078 O O . SER B 2 222 ? 94.724 5.262 -49.727 1.00 68.29 223 SER B O 1
ATOM 4081 N N . TYR B 2 223 ? 95.390 3.105 -49.488 1.00 76.05 224 TYR B N 1
ATOM 4082 C CA . TYR B 2 223 ? 94.793 2.624 -50.757 1.00 76.96 224 TYR B CA 1
ATOM 4083 C C . TYR B 2 223 ? 93.349 3.084 -50.904 1.00 75.99 224 TYR B C 1
ATOM 4084 O O . TYR B 2 223 ? 93.015 3.643 -51.945 1.00 76.53 224 TYR B O 1
ATOM 4093 N N . SER B 2 224 ? 92.526 2.821 -49.895 1.00 74.44 225 SER B N 1
ATOM 4094 C CA . SER B 2 224 ? 91.100 3.213 -49.975 1.00 72.64 225 SER B CA 1
ATOM 4095 C C . SER B 2 224 ? 90.979 4.706 -50.286 1.00 78.03 225 SER B C 1
ATOM 4096 O O . SER B 2 224 ? 90.244 5.055 -51.204 1.00 77.76 225 SER B O 1
ATOM 4099 N N . LYS B 2 225 ? 91.710 5.554 -49.571 1.00 76.74 226 LYS B N 1
ATOM 4100 C CA . LYS B 2 225 ? 91.580 7.011 -49.807 1.00 76.50 226 LYS B CA 1
ATOM 4101 C C . LYS B 2 225 ? 92.278 7.404 -51.104 1.00 77.33 226 LYS B C 1
ATOM 4102 O O . LYS B 2 225 ? 91.680 8.134 -51.888 1.00 76.23 226 LYS B O 1
ATOM 4104 N N . GLU B 2 226 ? 93.499 6.922 -51.311 1.00 78.60 227 GLU B N 1
ATOM 4105 C CA . GLU B 2 226 ? 94.283 7.322 -52.503 1.00 81.08 227 GLU B CA 1
ATOM 4106 C C . GLU B 2 226 ? 93.581 6.921 -53.798 1.00 88.28 227 GLU B C 1
ATOM 4107 O O . GLU B 2 226 ? 93.424 7.779 -54.667 1.00 93.71 227 GLU B O 1
ATOM 4113 N N . ALA B 2 227 ? 93.201 5.656 -53.925 1.00 83.64 228 ALA B N 1
ATOM 4114 C CA . ALA B 2 227 ? 92.619 5.164 -55.188 1.00 71.24 228 ALA B CA 1
ATOM 4115 C C . ALA B 2 227 ? 91.122 5.437 -55.270 1.00 74.68 228 ALA B C 1
ATOM 4116 O O . ALA B 2 227 ? 90.538 5.024 -56.267 1.00 70.87 228 ALA B O 1
ATOM 4118 N N . ARG B 2 228 ? 90.545 6.093 -54.263 1.00 77.56 229 ARG B N 1
ATOM 4119 C CA . ARG B 2 228 ? 89.082 6.346 -54.207 1.00 75.59 229 ARG B CA 1
ATOM 4120 C C . ARG B 2 228 ? 88.391 5.002 -54.430 1.00 70.95 229 ARG B C 1
ATOM 4121 O O . ARG B 2 228 ? 87.561 4.903 -55.327 1.00 75.45 229 ARG B O 1
ATOM 4129 N N . ALA B 2 229 ? 88.734 4.015 -53.605 1.00 66.02 230 ALA B N 1
ATOM 4130 C CA . ALA B 2 229 ? 88.234 2.632 -53.746 1.00 60.76 230 ALA B CA 1
ATOM 4131 C C . ALA B 2 229 ? 86.722 2.562 -53.576 1.00 53.20 230 ALA B C 1
ATOM 4132 O O . ALA B 2 229 ? 86.170 3.344 -52.815 1.00 55.30 230 ALA B O 1
ATOM 4134 N N . GLU B 2 230 ? 86.100 1.602 -54.252 1.00 58.11 231 GLU B N 1
ATOM 4135 C CA . GLU B 2 230 ? 84.634 1.430 -54.170 1.00 59.31 231 GLU B CA 1
ATOM 4136 C C . GLU B 2 230 ? 84.253 0.942 -52.776 1.00 58.17 231 GLU B C 1
ATOM 4137 O O . GLU B 2 230 ? 84.799 -0.064 -52.340 1.00 57.04 231 GLU B O 1
ATOM 4143 N N . MET B 2 231 ? 83.346 1.664 -52.128 1.00 46.02 232 MET B N 1
ATOM 4144 C CA . MET B 2 231 ? 82.828 1.318 -50.786 1.00 45.56 232 MET B CA 1
ATOM 4145 C C . MET B 2 231 ? 83.973 1.092 -49.809 1.00 50.64 232 MET B C 1
ATOM 4146 O O . MET B 2 231 ? 83.851 0.210 -48.974 1.00 43.01 232 MET B O 1
ATOM 4151 N N . GLY B 2 232 ? 85.033 1.883 -49.921 1.00 60.00 233 GLY B N 1
ATOM 4152 C CA . GLY B 2 232 ? 86.168 1.781 -48.984 1.00 59.51 233 GLY B CA 1
ATOM 4153 C C . GLY B 2 232 ? 86.851 0.429 -49.015 1.00 68.00 233 GLY B C 1
ATOM 4154 O O . GLY B 2 232 ? 87.444 0.070 -48.002 1.00 73.07 233 GLY B O 1
ATOM 4155 N N . PHE B 2 233 ? 86.749 -0.297 -50.132 1.00 62.46 234 PHE B N 1
ATOM 4156 C CA . PHE B 2 233 ? 87.309 -1.653 -50.333 1.00 54.01 234 PHE B CA 1
ATOM 4157 C C . PHE B 2 233 ? 86.793 -2.596 -49.249 1.00 53.36 234 PHE B C 1
ATOM 4158 O O . PHE B 2 233 ? 87.536 -3.466 -48.854 1.00 56.77 234 PHE B O 1
ATOM 4166 N N . LYS B 2 234 ? 85.519 -2.503 -48.875 1.00 47.01 235 LYS B N 1
ATOM 4167 C CA . LYS B 2 234 ? 84.967 -3.364 -47.801 1.00 46.51 235 LYS B CA 1
ATOM 4168 C C . LYS B 2 234 ? 84.761 -4.791 -48.306 1.00 45.91 235 LYS B C 1
ATOM 4169 O O . LYS B 2 234 ? 84.741 -5.691 -47.488 1.00 43.52 235 LYS B O 1
ATOM 4175 N N . HIS B 2 235 ? 84.650 -4.990 -49.617 1.00 44.31 236 HIS B N 1
ATOM 4176 C CA . HIS B 2 235 ? 84.448 -6.349 -50.168 1.00 45.58 236 HIS B CA 1
ATOM 4177 C C . HIS B 2 235 ? 85.745 -7.154 -50.121 1.00 50.27 236 HIS B C 1
ATOM 4178 O O . HIS B 2 235 ? 85.656 -8.369 -50.218 1.00 51.65 236 HIS B O 1
ATOM 4185 N N . PHE B 2 236 ? 86.900 -6.499 -50.019 1.00 40.91 237 PHE B N 1
ATOM 4186 C CA . PHE B 2 236 ? 88.164 -7.259 -49.917 1.00 42.56 237 PHE B CA 1
ATOM 4187 C C . PHE B 2 236 ? 88.385 -7.585 -48.444 1.00 46.83 237 PHE B C 1
ATOM 4188 O O . PHE B 2 236 ? 88.897 -8.651 -48.117 1.00 47.14 237 PHE B O 1
ATOM 4196 N N . HIS B 2 237 ? 87.914 -6.692 -47.579 1.00 43.36 238 HIS B N 1
ATOM 4197 C CA . HIS B 2 237 ? 87.980 -6.894 -46.111 1.00 47.61 238 HIS B CA 1
ATOM 4198 C C . HIS B 2 237 ? 87.076 -8.068 -45.739 1.00 54.81 238 HIS B C 1
ATOM 4199 O O . HIS B 2 237 ? 87.428 -8.828 -44.852 1.00 60.53 238 HIS B O 1
ATOM 4206 N N . TRP B 2 238 ? 85.945 -8.212 -46.421 1.00 50.99 239 TRP B N 1
ATOM 4207 C CA . TRP B 2 238 ? 85.060 -9.377 -46.207 1.00 55.46 239 TRP B CA 1
ATOM 4208 C C . TRP B 2 238 ? 85.874 -10.645 -46.462 1.00 60.57 239 TRP B C 1
ATOM 4209 O O . TRP B 2 238 ? 85.829 -11.549 -45.633 1.00 63.07 239 TRP B O 1
ATOM 4220 N N . LEU B 2 239 ? 86.599 -10.686 -47.576 1.00 62.44 240 LEU B N 1
ATOM 4221 C CA . LEU B 2 239 ? 87.444 -11.845 -47.954 1.00 57.55 240 LEU B CA 1
ATOM 4222 C C . LEU B 2 239 ? 88.523 -12.058 -46.901 1.00 58.61 240 LEU B C 1
ATOM 4223 O O . LEU B 2 239 ? 88.728 -13.194 -46.494 1.00 59.87 240 LEU B O 1
ATOM 4228 N N . LEU B 2 240 ? 89.195 -10.985 -46.511 1.00 52.21 241 LEU B N 1
ATOM 4229 C CA . LEU B 2 240 ? 90.264 -11.069 -45.493 1.00 57.10 241 LEU B CA 1
ATOM 4230 C C . LEU B 2 240 ? 89.716 -11.769 -44.254 1.00 69.46 241 LEU B C 1
ATOM 4231 O O . LEU B 2 240 ? 90.318 -12.739 -43.820 1.00 70.58 241 LEU B O 1
ATOM 4236 N N . GLY B 2 241 ? 88.580 -11.294 -43.746 1.00 73.22 242 GLY B N 1
ATOM 4237 C CA . GLY B 2 241 ? 87.947 -11.847 -42.537 1.00 68.81 242 GLY B CA 1
ATOM 4238 C C . GLY B 2 241 ? 87.723 -13.340 -42.604 1.00 61.92 242 GLY B C 1
ATOM 4239 O O . GLY B 2 241 ? 87.967 -14.005 -41.607 1.00 59.66 242 GLY B O 1
ATOM 4240 N N . ALA B 2 242 ? 87.287 -13.851 -43.748 1.00 59.09 243 ALA B N 1
ATOM 4241 C CA . ALA B 2 242 ? 87.006 -15.292 -43.899 1.00 56.94 243 ALA B CA 1
ATOM 4242 C C . ALA B 2 242 ? 88.298 -16.101 -44.010 1.00 58.88 243 ALA B C 1
ATOM 4243 O O . ALA B 2 242 ? 88.245 -17.301 -43.772 1.00 64.30 243 ALA B O 1
ATOM 4245 N N . LEU B 2 243 ? 89.412 -15.466 -44.361 1.00 48.44 244 LEU B N 1
ATOM 4246 C CA . LEU B 2 243 ? 90.689 -16.200 -44.492 1.00 44.06 244 LEU B CA 1
ATOM 4247 C C . LEU B 2 243 ? 91.510 -16.035 -43.218 1.00 57.78 244 LEU B C 1
ATOM 4248 O O . LEU B 2 243 ? 92.657 -16.440 -43.219 1.00 57.79 244 LEU B O 1
ATOM 4253 N N . ASP B 2 244 ? 90.929 -15.429 -42.190 1.00 63.21 245 ASP B N 1
ATOM 4254 C CA . ASP B 2 244 ? 91.588 -15.216 -40.875 1.00 69.78 245 ASP B CA 1
ATOM 4255 C C . ASP B 2 244 ? 92.802 -14.296 -41.006 1.00 68.23 245 ASP B C 1
ATOM 4256 O O . ASP B 2 244 ? 93.753 -14.476 -40.252 1.00 66.84 245 ASP B O 1
ATOM 4261 N N . GLY B 2 245 ? 92.728 -13.331 -41.921 1.00 69.23 246 GLY B N 1
ATOM 4262 C CA . GLY B 2 245 ? 93.770 -12.315 -42.132 1.00 65.90 246 GLY B CA 1
ATOM 4263 C C . GLY B 2 245 ? 94.993 -12.819 -42.866 1.00 76.43 246 GLY B C 1
ATOM 4264 O O . GLY B 2 245 ? 95.940 -12.039 -42.968 1.00 74.41 246 GLY B O 1
ATOM 4265 N N . HIS B 2 246 ? 94.968 -14.039 -43.409 1.00 80.83 247 HIS B N 1
ATOM 4266 C CA . HIS B 2 246 ? 96.194 -14.553 -44.072 1.00 81.19 247 HIS B CA 1
ATOM 4267 C C . HIS B 2 246 ? 95.882 -15.468 -45.257 1.00 75.98 247 HIS B C 1
ATOM 4268 O O . HIS B 2 246 ? 94.970 -16.271 -45.162 1.00 75.91 247 HIS B O 1
ATOM 4275 N N . PHE B 2 247 ? 96.629 -15.310 -46.343 1.00 75.12 248 PHE B N 1
ATOM 4276 C CA . PHE B 2 247 ? 96.550 -16.212 -47.515 1.00 85.07 248 PHE B CA 1
ATOM 4277 C C . PHE B 2 247 ? 97.970 -16.320 -48.076 1.00 92.03 248 PHE B C 1
ATOM 4278 O O . PHE B 2 247 ? 98.725 -15.363 -47.938 1.00 100.14 248 PHE B O 1
ATOM 4286 N N . LYS B 2 248 ? 98.326 -17.444 -48.689 1.00 84.68 249 LYS B N 1
ATOM 4287 C CA . LYS B 2 248 ? 99.725 -17.605 -49.158 1.00 83.34 249 LYS B CA 1
ATOM 4288 C C . LYS B 2 248 ? 100.016 -16.739 -50.389 1.00 89.76 249 LYS B C 1
ATOM 4289 O O . LYS B 2 248 ? 101.174 -16.364 -50.571 1.00 91.87 249 LYS B O 1
ATOM 4295 N N . GLY B 2 249 ? 99.013 -16.441 -51.207 1.00 87.49 250 GLY B N 1
ATOM 4296 C CA . GLY B 2 249 ? 99.235 -15.599 -52.397 1.00 78.96 250 GLY B CA 1
ATOM 4297 C C . GLY B 2 249 ? 97.990 -15.528 -53.254 1.00 76.36 250 GLY B C 1
ATOM 4298 O O . GLY B 2 249 ? 96.961 -16.037 -52.814 1.00 73.34 250 GLY B O 1
ATOM 4299 N N . ALA B 2 250 ? 98.088 -14.999 -54.468 1.00 73.37 251 ALA B N 1
ATOM 4300 C CA . ALA B 2 250 ? 96.875 -14.929 -55.302 1.00 66.88 251 ALA B CA 1
ATOM 4301 C C . ALA B 2 250 ? 97.236 -14.945 -56.785 1.00 66.70 251 ALA B C 1
ATOM 4302 O O . ALA B 2 250 ? 98.395 -14.738 -57.107 1.00 74.55 251 ALA B O 1
ATOM 4304 N N . THR B 2 251 ? 96.238 -15.167 -57.637 1.00 65.57 252 THR B N 1
ATOM 4305 C CA . THR B 2 251 ? 96.424 -15.186 -59.104 1.00 64.13 252 THR B CA 1
ATOM 4306 C C . THR B 2 251 ? 95.467 -14.184 -59.742 1.00 71.02 252 THR B C 1
ATOM 4307 O O . THR B 2 251 ? 94.280 -14.471 -59.785 1.00 66.95 252 THR B O 1
ATOM 4311 N N . VAL B 2 252 ? 95.980 -13.053 -60.210 1.00 71.72 253 VAL B N 1
ATOM 4312 C CA . VAL B 2 252 ? 95.136 -12.045 -60.906 1.00 62.64 253 VAL B CA 1
ATOM 4313 C C . VAL B 2 252 ? 94.811 -12.599 -62.293 1.00 60.62 253 VAL B C 1
ATOM 4314 O O . VAL B 2 252 ? 95.706 -12.641 -63.111 1.00 68.57 253 VAL B O 1
ATOM 4318 N N . HIS B 2 253 ? 93.571 -13.015 -62.537 1.00 58.16 254 HIS B N 1
ATOM 4319 C CA . HIS B 2 253 ? 93.179 -13.563 -63.859 1.00 61.44 254 HIS B CA 1
ATOM 4320 C C . HIS B 2 253 ? 93.064 -12.443 -64.888 1.00 64.36 254 HIS B C 1
ATOM 4321 O O . HIS B 2 253 ? 93.313 -12.718 -66.053 1.00 65.21 254 HIS B O 1
ATOM 4328 N N . HIS B 2 254 ? 92.629 -11.257 -64.472 1.00 62.93 255 HIS B N 1
ATOM 4329 C CA . HIS B 2 254 ? 92.546 -10.085 -65.379 1.00 62.30 255 HIS B CA 1
ATOM 4330 C C . HIS B 2 254 ? 92.378 -8.819 -64.552 1.00 51.91 255 HIS B C 1
ATOM 4331 O O . HIS B 2 254 ? 91.688 -8.877 -63.563 1.00 56.85 255 HIS B O 1
ATOM 4338 N N . TYR B 2 255 ? 93.047 -7.748 -64.946 1.00 48.24 256 TYR B N 1
ATOM 4339 C CA . TYR B 2 255 ? 92.877 -6.429 -64.308 1.00 50.18 256 TYR B CA 1
ATOM 4340 C C . TYR B 2 255 ? 92.638 -5.439 -65.439 1.00 52.73 256 TYR B C 1
ATOM 4341 O O . TYR B 2 255 ? 93.389 -5.446 -66.390 1.00 47.09 256 TYR B O 1
ATOM 4350 N N . GLY B 2 256 ? 91.579 -4.649 -65.355 1.00 59.57 257 GLY B N 1
ATOM 4351 C CA . GLY B 2 256 ? 91.300 -3.704 -66.446 1.00 63.38 257 GLY B CA 1
ATOM 4352 C C . GLY B 2 256 ? 90.368 -2.610 -66.002 1.00 66.46 257 GLY B C 1
ATOM 4353 O O . GLY B 2 256 ? 90.080 -2.554 -64.819 1.00 72.88 257 GLY B O 1
ATOM 4354 N N . ALA B 2 257 ? 89.906 -1.786 -66.937 1.00 65.78 258 ALA B N 1
ATOM 4355 C CA . ALA B 2 257 ? 89.002 -0.669 -66.600 1.00 66.25 258 ALA B CA 1
ATOM 4356 C C . ALA B 2 257 ? 87.565 -1.009 -66.993 1.00 68.51 258 ALA B C 1
ATOM 4357 O O . ALA B 2 257 ? 87.389 -1.756 -67.951 1.00 74.43 258 ALA B O 1
ATOM 4359 N N . LEU B 2 258 ? 86.592 -0.481 -66.245 1.00 66.87 259 LEU B N 1
ATOM 4360 C CA . LEU B 2 258 ? 85.143 -0.665 -66.524 1.00 65.15 259 LEU B CA 1
ATOM 4361 C C . LEU B 2 258 ? 84.461 0.692 -66.358 1.00 61.65 259 LEU B C 1
ATOM 4362 O O . LEU B 2 258 ? 84.047 1.010 -65.256 1.00 56.52 259 LEU B O 1
ATOM 4367 N N . TYR B 2 259 ? 84.418 1.471 -67.432 1.00 61.26 260 TYR B N 1
ATOM 4368 C CA . TYR B 2 259 ? 83.835 2.838 -67.468 1.00 57.19 260 TYR B CA 1
ATOM 4369 C C . TYR B 2 259 ? 84.599 3.785 -66.539 1.00 58.10 260 TYR B C 1
ATOM 4370 O O . TYR B 2 259 ? 83.996 4.703 -65.999 1.00 55.52 260 TYR B O 1
ATOM 4379 N N . GLY B 2 260 ? 85.909 3.586 -66.424 1.00 53.49 261 GLY B N 1
ATOM 4380 C CA . GLY B 2 260 ? 86.778 4.435 -65.598 1.00 47.65 261 GLY B CA 1
ATOM 4381 C C . GLY B 2 260 ? 87.087 3.763 -64.289 1.00 58.59 261 GLY B C 1
ATOM 4382 O O . GLY B 2 260 ? 88.041 4.148 -63.640 1.00 67.58 261 GLY B O 1
ATOM 4383 N N . SER B 2 261 ? 86.278 2.783 -63.922 1.00 69.21 262 SER B N 1
ATOM 4384 C CA . SER B 2 261 ? 86.468 2.079 -62.637 1.00 57.99 262 SER B CA 1
ATOM 4385 C C . SER B 2 261 ? 87.589 1.061 -62.802 1.00 56.04 262 SER B C 1
ATOM 4386 O O . SER B 2 261 ? 87.821 0.643 -63.917 1.00 54.87 262 SER B O 1
ATOM 4389 N N . GLY B 2 262 ? 88.288 0.737 -61.724 1.00 51.62 263 GLY B N 1
ATOM 4390 C CA . GLY B 2 262 ? 89.335 -0.289 -61.803 1.00 54.65 263 GLY B CA 1
ATOM 4391 C C . GLY B 2 262 ? 88.747 -1.608 -61.369 1.00 64.43 263 GLY B C 1
ATOM 4392 O O . GLY B 2 262 ? 88.229 -1.666 -60.270 1.00 73.04 263 GLY B O 1
ATOM 4393 N N . ALA B 2 263 ? 88.778 -2.620 -62.222 1.00 60.13 264 ALA B N 1
ATOM 4394 C CA . ALA B 2 263 ? 88.191 -3.919 -61.838 1.00 60.24 264 ALA B CA 1
ATOM 4395 C C . ALA B 2 263 ? 89.261 -5.002 -61.916 1.00 67.84 264 ALA B C 1
ATOM 4396 O O . ALA B 2 263 ? 90.293 -4.742 -62.520 1.00 76.19 264 ALA B O 1
ATOM 4398 N N . ALA B 2 264 ? 88.999 -6.168 -61.332 1.00 63.41 265 ALA B N 1
ATOM 4399 C CA . ALA B 2 264 ? 89.966 -7.284 -61.358 1.00 63.74 265 ALA B CA 1
ATOM 4400 C C . ALA B 2 264 ? 89.278 -8.582 -60.947 1.00 71.47 265 ALA B C 1
ATOM 4401 O O . ALA B 2 264 ? 88.379 -8.530 -60.125 1.00 73.27 265 ALA B O 1
ATOM 4403 N N . VAL B 2 265 ? 89.702 -9.698 -61.531 1.00 67.34 266 VAL B N 1
ATOM 4404 C CA . VAL B 2 265 ? 89.205 -11.038 -61.118 1.00 58.50 266 VAL B CA 1
ATOM 4405 C C . VAL B 2 265 ? 90.407 -11.678 -60.440 1.00 52.50 266 VAL B C 1
ATOM 4406 O O . VAL B 2 265 ? 91.357 -11.944 -61.133 1.00 50.17 266 VAL B O 1
ATOM 4410 N N . VAL B 2 266 ? 90.383 -11.837 -59.123 1.00 49.33 267 VAL B N 1
ATOM 4411 C CA . VAL B 2 266 ? 91.563 -12.412 -58.420 1.00 53.47 267 VAL B CA 1
ATOM 4412 C C . VAL B 2 266 ? 91.161 -13.735 -57.780 1.00 60.81 267 VAL B C 1
ATOM 4413 O O . VAL B 2 266 ? 90.006 -13.875 -57.428 1.00 67.87 267 VAL B O 1
ATOM 4417 N N . GLU B 2 267 ? 92.092 -14.681 -57.707 1.00 65.10 268 GLU B N 1
ATOM 4418 C CA . GLU B 2 267 ? 91.842 -16.005 -57.096 1.00 65.36 268 GLU B CA 1
ATOM 4419 C C . GLU B 2 267 ? 92.892 -16.199 -56.008 1.00 60.14 268 GLU B C 1
ATOM 4420 O O . GLU B 2 267 ? 94.048 -16.051 -56.319 1.00 61.67 268 GLU B O 1
ATOM 4426 N N . PHE B 2 268 ? 92.486 -16.554 -54.794 1.00 51.68 269 PHE B N 1
ATOM 4427 C CA . PHE B 2 268 ? 93.456 -16.660 -53.682 1.00 50.00 269 PHE B CA 1
ATOM 4428 C C . PHE B 2 268 ? 93.832 -18.110 -53.408 1.00 64.95 269 PHE B C 1
ATOM 4429 O O . PHE B 2 268 ? 93.006 -18.987 -53.613 1.00 77.56 269 PHE B O 1
ATOM 4437 N N . SER B 2 269 ? 95.075 -18.326 -52.981 1.00 65.61 270 SER B N 1
ATOM 4438 C CA . SER B 2 269 ? 95.549 -19.646 -52.603 1.00 69.01 270 SER B CA 1
ATOM 4439 C C . SER B 2 269 ? 95.553 -19.747 -51.085 1.00 80.62 270 SER B C 1
ATOM 4440 O O . SER B 2 269 ? 96.107 -18.880 -50.400 1.00 79.37 270 SER B O 1
ATOM 4443 N N . ILE B 2 270 ? 94.923 -20.790 -50.564 1.00 87.36 271 ILE B N 1
ATOM 4444 C CA . ILE B 2 270 ? 94.668 -20.847 -49.135 1.00 90.03 271 ILE B CA 1
ATOM 4445 C C . ILE B 2 270 ? 95.851 -21.458 -48.410 1.00 85.21 271 ILE B C 1
ATOM 4446 O O . ILE B 2 270 ? 96.416 -20.826 -47.525 1.00 88.77 271 ILE B O 1
ATOM 4451 N N . ASN C 1 3 ? 18.288 37.178 -32.693 1.00 50.62 3 ASN C N 1
ATOM 4452 C CA . ASN C 1 3 ? 18.519 36.226 -31.595 1.00 66.72 3 ASN C CA 1
ATOM 4453 C C . ASN C 1 3 ? 19.827 35.432 -31.751 1.00 71.55 3 ASN C C 1
ATOM 4454 O O . ASN C 1 3 ? 20.266 35.152 -32.864 1.00 71.25 3 ASN C O 1
ATOM 4459 N N . GLY C 1 4 ? 20.444 35.046 -30.621 1.00 67.07 4 GLY C N 1
ATOM 4460 C CA . GLY C 1 4 ? 21.788 34.512 -30.637 1.00 57.20 4 GLY C CA 1
ATOM 4461 C C . GLY C 1 4 ? 21.888 33.057 -31.077 1.00 60.95 4 GLY C C 1
ATOM 4462 O O . GLY C 1 4 ? 20.891 32.358 -31.287 1.00 61.83 4 GLY C O 1
ATOM 4463 N N . GLU C 1 5 ? 23.132 32.615 -31.269 1.00 49.45 5 GLU C N 1
ATOM 4464 C CA . GLU C 1 5 ? 23.418 31.230 -31.710 1.00 46.51 5 GLU C CA 1
ATOM 4465 C C . GLU C 1 5 ? 24.895 30.909 -31.519 1.00 49.65 5 GLU C C 1
ATOM 4466 O O . GLU C 1 5 ? 25.684 31.828 -31.447 1.00 47.86 5 GLU C O 1
ATOM 4472 N N . ILE C 1 6 ? 25.220 29.621 -31.464 1.00 47.60 6 ILE C N 1
ATOM 4473 C CA . ILE C 1 6 ? 26.621 29.140 -31.331 1.00 41.75 6 ILE C CA 1
ATOM 4474 C C . ILE C 1 6 ? 27.176 29.037 -32.743 1.00 39.79 6 ILE C C 1
ATOM 4475 O O . ILE C 1 6 ? 26.543 28.406 -33.548 1.00 49.79 6 ILE C O 1
ATOM 4480 N N . ILE C 1 7 ? 28.329 29.629 -33.010 1.00 39.01 7 ILE C N 1
ATOM 4481 C CA . ILE C 1 7 ? 28.861 29.640 -34.400 1.00 47.80 7 ILE C CA 1
ATOM 4482 C C . ILE C 1 7 ? 29.917 28.554 -34.600 1.00 50.22 7 ILE C C 1
ATOM 4483 O O . ILE C 1 7 ? 30.029 28.060 -35.700 1.00 46.63 7 ILE C O 1
ATOM 4488 N N . SER C 1 8 ? 30.644 28.185 -33.559 1.00 45.26 8 SER C N 1
ATOM 4489 C CA . SER C 1 8 ? 31.680 27.143 -33.709 1.00 38.86 8 SER C CA 1
ATOM 4490 C C . SER C 1 8 ? 31.981 26.552 -32.341 1.00 51.24 8 SER C C 1
ATOM 4491 O O . SER C 1 8 ? 31.831 27.251 -31.361 1.00 50.15 8 SER C O 1
ATOM 4494 N N . GLY C 1 9 ? 32.358 25.282 -32.323 1.00 53.96 9 GLY C N 1
ATOM 4495 C CA . GLY C 1 9 ? 32.736 24.571 -31.097 1.00 43.71 9 GLY C CA 1
ATOM 4496 C C . GLY C 1 9 ? 34.074 23.927 -31.327 1.00 45.23 9 GLY C C 1
ATOM 4497 O O . GLY C 1 9 ? 34.224 23.280 -32.341 1.00 49.30 9 GLY C O 1
ATOM 4498 N N . PHE C 1 10 ? 35.009 24.106 -30.407 1.00 34.36 10 PHE C N 1
ATOM 4499 C CA . PHE C 1 10 ? 36.358 23.546 -30.615 1.00 30.32 10 PHE C CA 1
ATOM 4500 C C . PHE C 1 10 ? 36.821 22.753 -29.404 1.00 35.03 10 PHE C C 1
ATOM 4501 O O . PHE C 1 10 ? 36.462 23.103 -28.309 1.00 45.84 10 PHE C O 1
ATOM 4509 N N . ILE C 1 11 ? 37.592 21.701 -29.643 1.00 34.08 11 ILE C N 1
ATOM 4510 C CA . ILE C 1 11 ? 38.313 21.013 -28.545 1.00 37.04 11 ILE C CA 1
ATOM 4511 C C . ILE C 1 11 ? 39.575 21.860 -28.443 1.00 45.44 11 ILE C C 1
ATOM 4512 O O . ILE C 1 11 ? 40.300 21.901 -29.411 1.00 48.33 11 ILE C O 1
ATOM 4517 N N . ALA C 1 12 ? 39.789 22.568 -27.346 1.00 40.72 12 ALA C N 1
ATOM 4518 C CA . ALA C 1 12 ? 40.954 23.467 -27.275 1.00 36.88 12 ALA C CA 1
ATOM 4519 C C . ALA C 1 12 ? 41.808 23.119 -26.071 1.00 43.45 12 ALA C C 1
ATOM 4520 O O . ALA C 1 12 ? 41.647 23.760 -25.064 1.00 36.84 12 ALA C O 1
ATOM 4522 N N . PRO C 1 13 ? 42.774 22.191 -26.176 1.00 42.38 13 PRO C N 1
ATOM 4523 C CA . PRO C 1 13 ? 43.622 21.810 -25.062 1.00 37.77 13 PRO C CA 1
ATOM 4524 C C . PRO C 1 13 ? 44.370 22.950 -24.365 1.00 41.15 13 PRO C C 1
ATOM 4525 O O . PRO C 1 13 ? 44.679 23.949 -24.953 1.00 44.80 13 PRO C O 1
ATOM 4529 N N . HIS C 1 14 ? 44.834 22.668 -23.155 1.00 40.64 14 HIS C N 1
ATOM 4530 C CA . HIS C 1 14 ? 45.460 23.717 -22.319 1.00 33.08 14 HIS C CA 1
ATOM 4531 C C . HIS C 1 14 ? 46.883 23.380 -21.884 1.00 36.47 14 HIS C C 1
ATOM 4532 O O . HIS C 1 14 ? 47.197 23.736 -20.765 1.00 44.57 14 HIS C O 1
ATOM 4539 N N . PRO C 1 15 ? 47.784 22.756 -22.668 1.00 35.78 15 PRO C N 1
ATOM 4540 C CA . PRO C 1 15 ? 49.118 22.489 -22.181 1.00 43.31 15 PRO C CA 1
ATOM 4541 C C . PRO C 1 15 ? 49.892 23.803 -22.083 1.00 34.19 15 PRO C C 1
ATOM 4542 O O . PRO C 1 15 ? 49.932 24.525 -23.014 1.00 36.21 15 PRO C O 1
ATOM 4546 N N . PRO C 1 16 ? 50.492 24.124 -20.933 1.00 27.73 16 PRO C N 1
ATOM 4547 C CA . PRO C 1 16 ? 51.254 25.343 -20.817 1.00 31.70 16 PRO C CA 1
ATOM 4548 C C . PRO C 1 16 ? 52.468 25.334 -21.754 1.00 41.90 16 PRO C C 1
ATOM 4549 O O . PRO C 1 16 ? 52.946 26.362 -22.074 1.00 37.64 16 PRO C O 1
ATOM 4553 N N . HIS C 1 17 ? 52.933 24.162 -22.167 1.00 29.05 17 HIS C N 1
ATOM 4554 C CA . HIS C 1 17 ? 54.072 24.121 -23.068 1.00 32.88 17 HIS C CA 1
ATOM 4555 C C . HIS C 1 17 ? 53.831 24.920 -24.353 1.00 39.07 17 HIS C C 1
ATOM 4556 O O . HIS C 1 17 ? 54.769 25.520 -24.894 1.00 43.95 17 HIS C O 1
ATOM 4563 N N . LEU C 1 18 ? 52.594 24.959 -24.853 1.00 34.45 18 LEU C N 1
ATOM 4564 C CA . LEU C 1 18 ? 52.351 25.684 -26.097 1.00 39.95 18 LEU C CA 1
ATOM 4565 C C . LEU C 1 18 ? 52.619 27.175 -25.917 1.00 47.09 18 LEU C C 1
ATOM 4566 O O . LEU C 1 18 ? 53.286 27.800 -26.752 1.00 50.17 18 LEU C O 1
ATOM 4571 N N . VAL C 1 19 ? 52.145 27.759 -24.817 1.00 44.70 19 VAL C N 1
ATOM 4572 C CA . VAL C 1 19 ? 52.461 29.159 -24.543 1.00 40.60 19 VAL C CA 1
ATOM 4573 C C . VAL C 1 19 ? 53.973 29.342 -24.405 1.00 36.32 19 VAL C C 1
ATOM 4574 O O . VAL C 1 19 ? 54.576 30.210 -25.053 1.00 42.94 19 VAL C O 1
ATOM 4578 N N . TYR C 1 20 ? 54.604 28.511 -23.578 1.00 38.68 20 TYR C N 1
ATOM 4579 C CA . TYR C 1 20 ? 56.056 28.541 -23.404 1.00 40.45 20 TYR C CA 1
ATOM 4580 C C . TYR C 1 20 ? 56.783 28.573 -24.749 1.00 43.45 20 TYR C C 1
ATOM 4581 O O . TYR C 1 20 ? 57.680 29.398 -24.972 1.00 46.24 20 TYR C O 1
ATOM 4590 N N . GLY C 1 21 ? 56.389 27.696 -25.674 1.00 38.68 21 GLY C N 1
ATOM 4591 C CA . GLY C 1 21 ? 57.043 27.677 -26.971 1.00 40.61 21 GLY C CA 1
ATOM 4592 C C . GLY C 1 21 ? 56.814 28.935 -27.784 1.00 41.60 21 GLY C C 1
ATOM 4593 O O . GLY C 1 21 ? 57.687 29.351 -28.555 1.00 43.26 21 GLY C O 1
ATOM 4594 N N . GLU C 1 22 ? 55.646 29.560 -27.625 1.00 41.67 22 GLU C N 1
ATOM 4595 C CA . GLU C 1 22 ? 55.309 30.720 -28.435 1.00 34.55 22 GLU C CA 1
ATOM 4596 C C . GLU C 1 22 ? 56.045 31.975 -27.993 1.00 40.77 22 GLU C C 1
ATOM 4597 O O . GLU C 1 22 ? 56.364 32.827 -28.832 1.00 51.22 22 GLU C O 1
ATOM 4603 N N . ASN C 1 23 ? 56.327 32.098 -26.702 1.00 36.37 23 ASN C N 1
ATOM 4604 C CA . ASN C 1 23 ? 57.039 33.242 -26.145 1.00 37.60 23 ASN C CA 1
ATOM 4605 C C . ASN C 1 23 ? 56.240 34.528 -26.341 1.00 42.71 23 ASN C C 1
ATOM 4606 O O . ASN C 1 23 ? 56.743 35.473 -26.964 1.00 47.56 23 ASN C O 1
ATOM 4611 N N . PRO C 1 24 ? 55.007 34.612 -25.832 1.00 40.19 24 PRO C N 1
ATOM 4612 C CA . PRO C 1 24 ? 54.257 35.878 -25.910 1.00 40.33 24 PRO C CA 1
ATOM 4613 C C . PRO C 1 24 ? 54.750 36.845 -24.849 1.00 41.49 24 PRO C C 1
ATOM 4614 O O . PRO C 1 24 ? 55.439 36.433 -23.904 1.00 50.75 24 PRO C O 1
ATOM 4618 N N . PRO C 1 25 ? 54.419 38.135 -24.957 1.00 38.01 25 PRO C N 1
ATOM 4619 C CA . PRO C 1 25 ? 54.916 39.096 -23.945 1.00 37.06 25 PRO C CA 1
ATOM 4620 C C . PRO C 1 25 ? 54.371 38.841 -22.544 1.00 41.27 25 PRO C C 1
ATOM 4621 O O . PRO C 1 25 ? 55.031 39.184 -21.554 1.00 36.37 25 PRO C O 1
ATOM 4625 N N . GLN C 1 26 ? 53.204 38.210 -22.426 1.00 38.86 26 GLN C N 1
ATOM 4626 C CA . GLN C 1 26 ? 52.585 37.990 -21.125 1.00 34.35 26 GLN C CA 1
ATOM 4627 C C . GLN C 1 26 ? 53.291 36.941 -20.270 1.00 38.75 26 GLN C C 1
ATOM 4628 O O . GLN C 1 26 ? 52.945 36.799 -19.095 1.00 50.38 26 GLN C O 1
ATOM 4634 N N . ASN C 1 27 ? 54.231 36.183 -20.817 1.00 35.77 27 ASN C N 1
ATOM 4635 C CA . ASN C 1 27 ? 54.772 35.005 -20.144 1.00 38.28 27 ASN C CA 1
ATOM 4636 C C . ASN C 1 27 ? 56.249 35.255 -19.860 1.00 39.83 27 ASN C C 1
ATOM 4637 O O . ASN C 1 27 ? 57.024 35.500 -20.790 1.00 42.82 27 ASN C O 1
ATOM 4642 N N . GLU C 1 28 ? 56.633 35.209 -18.571 1.00 38.94 28 GLU C N 1
ATOM 4643 C CA . GLU C 1 28 ? 57.979 35.644 -18.184 1.00 42.36 28 GLU C CA 1
ATOM 4644 C C . GLU C 1 28 ? 59.084 34.742 -18.719 1.00 49.26 28 GLU C C 1
ATOM 4645 O O . GLU C 1 28 ? 60.034 35.267 -19.333 1.00 49.05 28 GLU C O 1
ATOM 4651 N N . PRO C 1 29 ? 59.067 33.422 -18.494 1.00 48.31 29 PRO C N 1
ATOM 4652 C CA . PRO C 1 29 ? 60.159 32.590 -19.001 1.00 44.92 29 PRO C CA 1
ATOM 4653 C C . PRO C 1 29 ? 60.101 32.473 -20.514 1.00 48.99 29 PRO C C 1
ATOM 4654 O O . PRO C 1 29 ? 59.038 32.587 -21.133 1.00 57.68 29 PRO C O 1
ATOM 4658 N N . LYS C 1 30 ? 61.268 32.239 -21.110 1.00 47.31 30 LYS C N 1
ATOM 4659 C CA . LYS C 1 30 ? 61.400 32.140 -22.560 1.00 44.73 30 LYS C CA 1
ATOM 4660 C C . LYS C 1 30 ? 61.906 30.758 -22.964 1.00 42.46 30 LYS C C 1
ATOM 4661 O O . LYS C 1 30 ? 62.753 30.165 -22.277 1.00 49.77 30 LYS C O 1
ATOM 4667 N N . SER C 1 31 ? 61.368 30.239 -24.067 1.00 29.91 31 SER C N 1
ATOM 4668 C CA . SER C 1 31 ? 61.852 28.996 -24.653 1.00 41.91 31 SER C CA 1
ATOM 4669 C C . SER C 1 31 ? 62.746 29.284 -25.860 1.00 48.17 31 SER C C 1
ATOM 4670 O O . SER C 1 31 ? 62.898 30.423 -26.308 1.00 54.42 31 SER C O 1
ATOM 4673 N N . THR C 1 32 ? 63.334 28.219 -26.389 1.00 46.33 32 THR C N 1
ATOM 4674 C CA . THR C 1 32 ? 64.032 28.252 -27.663 1.00 41.69 32 THR C CA 1
ATOM 4675 C C . THR C 1 32 ? 63.202 27.675 -28.803 1.00 47.02 32 THR C C 1
ATOM 4676 O O . THR C 1 32 ? 63.697 27.601 -29.934 1.00 56.82 32 THR C O 1
ATOM 4680 N N . GLY C 1 33 ? 61.938 27.314 -28.544 1.00 43.22 33 GLY C N 1
ATOM 4681 C CA . GLY C 1 33 ? 61.090 26.611 -29.486 1.00 41.63 33 GLY C CA 1
ATOM 4682 C C . GLY C 1 33 ? 60.332 25.497 -28.788 1.00 40.25 33 GLY C C 1
ATOM 4683 O O . GLY C 1 33 ? 60.328 25.390 -27.562 1.00 43.69 33 GLY C O 1
ATOM 4684 N N . GLY C 1 34 ? 59.706 24.616 -29.559 1.00 37.28 34 GLY C N 1
ATOM 4685 C CA . GLY C 1 34 ? 59.049 23.441 -28.959 1.00 40.03 34 GLY C CA 1
ATOM 4686 C C . GLY C 1 34 ? 57.593 23.301 -29.320 1.00 39.81 34 GLY C C 1
ATOM 4687 O O . GLY C 1 34 ? 56.951 24.295 -29.483 1.00 46.82 34 GLY C O 1
ATOM 4688 N N . TRP C 1 35 ? 57.104 22.072 -29.411 1.00 40.44 35 TRP C N 1
ATOM 4689 C CA . TRP C 1 35 ? 55.681 21.761 -29.704 1.00 42.01 35 TRP C CA 1
ATOM 4690 C C . TRP C 1 35 ? 55.165 22.595 -30.870 1.00 41.50 35 TRP C C 1
ATOM 4691 O O . TRP C 1 35 ? 54.085 23.128 -30.764 1.00 44.43 35 TRP C O 1
ATOM 4702 N N . GLU C 1 36 ? 55.920 22.627 -31.952 1.00 42.53 36 GLU C N 1
ATOM 4703 C CA . GLU C 1 36 ? 55.571 23.431 -33.142 1.00 41.07 36 GLU C CA 1
ATOM 4704 C C . GLU C 1 36 ? 54.359 22.849 -33.873 1.00 38.06 36 GLU C C 1
ATOM 4705 O O . GLU C 1 36 ? 53.556 23.628 -34.328 1.00 40.46 36 GLU C O 1
ATOM 4711 N N . GLN C 1 37 ? 54.225 21.533 -33.972 1.00 41.02 37 GLN C N 1
ATOM 4712 C CA . GLN C 1 37 ? 53.073 20.960 -34.720 1.00 43.59 37 GLN C CA 1
ATOM 4713 C C . GLN C 1 37 ? 51.741 21.319 -34.049 1.00 48.03 37 GLN C C 1
ATOM 4714 O O . GLN C 1 37 ? 50.768 21.482 -34.765 1.00 47.24 37 GLN C O 1
ATOM 4720 N N . LEU C 1 38 ? 51.698 21.407 -32.722 1.00 53.16 38 LEU C N 1
ATOM 4721 C CA . LEU C 1 38 ? 50.475 21.809 -31.980 1.00 41.62 38 LEU C CA 1
ATOM 4722 C C . LEU C 1 38 ? 50.284 23.320 -32.062 1.00 40.72 38 LEU C C 1
ATOM 4723 O O . LEU C 1 38 ? 49.161 23.767 -32.017 1.00 35.69 38 LEU C O 1
ATOM 4728 N N . ARG C 1 39 ? 51.362 24.073 -32.196 1.00 33.05 39 ARG C N 1
ATOM 4729 C CA . ARG C 1 39 ? 51.226 25.541 -32.292 1.00 30.68 39 ARG C CA 1
ATOM 4730 C C . ARG C 1 39 ? 50.694 25.903 -33.677 1.00 40.92 39 ARG C C 1
ATOM 4731 O O . ARG C 1 39 ? 49.954 26.869 -33.774 1.00 39.38 39 ARG C O 1
ATOM 4739 N N . TRP C 1 40 ? 51.063 25.134 -34.700 1.00 44.72 40 TRP C N 1
ATOM 4740 C CA . TRP C 1 40 ? 50.571 25.359 -36.084 1.00 45.89 40 TRP C CA 1
ATOM 4741 C C . TRP C 1 40 ? 49.105 24.930 -36.150 1.00 53.42 40 TRP C C 1
ATOM 4742 O O . TRP C 1 40 ? 48.360 25.487 -36.944 1.00 49.92 40 TRP C O 1
ATOM 4753 N N . ALA C 1 41 ? 48.727 23.953 -35.333 1.00 44.00 41 ALA C N 1
ATOM 4754 C CA . ALA C 1 41 ? 47.331 23.491 -35.260 1.00 41.27 41 ALA C CA 1
ATOM 4755 C C . ALA C 1 41 ? 46.478 24.651 -34.764 1.00 46.71 41 ALA C C 1
ATOM 4756 O O . ALA C 1 41 ? 45.443 24.901 -35.342 1.00 49.47 41 ALA C O 1
ATOM 4758 N N . TYR C 1 42 ? 46.958 25.365 -33.752 1.00 42.30 42 TYR C N 1
ATOM 4759 C CA . TYR C 1 42 ? 46.220 26.502 -33.152 1.00 44.86 42 TYR C CA 1
ATOM 4760 C C . TYR C 1 42 ? 46.293 27.731 -34.061 1.00 49.93 42 TYR C C 1
ATOM 4761 O O . TYR C 1 42 ? 45.466 28.616 -33.910 1.00 45.63 42 TYR C O 1
ATOM 4770 N N . GLU C 1 43 ? 47.253 27.778 -34.984 1.00 37.85 43 GLU C N 1
ATOM 4771 C CA . GLU C 1 43 ? 47.352 28.902 -35.942 1.00 30.65 43 GLU C CA 1
ATOM 4772 C C . GLU C 1 43 ? 46.151 28.818 -36.873 1.00 43.80 43 GLU C C 1
ATOM 4773 O O . GLU C 1 43 ? 45.603 29.849 -37.216 1.00 43.47 43 GLU C O 1
ATOM 4779 N N . ARG C 1 44 ? 45.774 27.604 -37.251 1.00 46.69 44 ARG C N 1
ATOM 4780 C CA . ARG C 1 44 ? 44.620 27.355 -38.139 1.00 41.65 44 ARG C CA 1
ATOM 4781 C C . ARG C 1 44 ? 43.329 27.609 -37.378 1.00 44.43 44 ARG C C 1
ATOM 4782 O O . ARG C 1 44 ? 42.358 27.977 -38.007 1.00 45.01 44 ARG C O 1
ATOM 4790 N N . ALA C 1 45 ? 43.334 27.355 -36.076 1.00 51.88 45 ALA C N 1
ATOM 4791 C CA . ALA C 1 45 ? 42.138 27.582 -35.241 1.00 49.10 45 ALA C CA 1
ATOM 4792 C C . ALA C 1 45 ? 41.942 29.086 -35.110 1.00 45.85 45 ALA C C 1
ATOM 4793 O O . ALA C 1 45 ? 40.837 29.553 -35.335 1.00 45.82 45 ALA C O 1
ATOM 4795 N N . ARG C 1 46 ? 43.028 29.808 -34.841 1.00 40.72 46 ARG C N 1
ATOM 4796 C CA . ARG C 1 46 ? 43.014 31.285 -34.714 1.00 36.71 46 ARG C CA 1
ATOM 4797 C C . ARG C 1 46 ? 42.426 31.911 -35.979 1.00 45.41 46 ARG C C 1
ATOM 4798 O O . ARG C 1 46 ? 41.630 32.822 -35.846 1.00 54.29 46 ARG C O 1
ATOM 4806 N N . ALA C 1 47 ? 42.807 31.422 -37.159 1.00 42.55 47 ALA C N 1
ATOM 4807 C CA . ALA C 1 47 ? 42.311 31.917 -38.461 1.00 38.70 47 ALA C CA 1
ATOM 4808 C C . ALA C 1 47 ? 40.799 31.769 -38.563 1.00 43.53 47 ALA C C 1
ATOM 4809 O O . ALA C 1 47 ? 40.183 32.616 -39.179 1.00 52.17 47 ALA C O 1
ATOM 4811 N N . SER C 1 48 ? 40.240 30.690 -38.029 1.00 40.50 48 SER C N 1
ATOM 4812 C CA . SER C 1 48 ? 38.775 30.488 -38.056 1.00 44.14 48 SER C CA 1
ATOM 4813 C C . SER C 1 48 ? 38.143 31.518 -37.127 1.00 53.68 48 SER C C 1
ATOM 4814 O O . SER C 1 48 ? 37.125 32.068 -37.471 1.00 51.14 48 SER C O 1
ATOM 4817 N N . ILE C 1 49 ? 38.797 31.803 -36.009 1.00 51.42 49 ILE C N 1
ATOM 4818 C CA . ILE C 1 49 ? 38.287 32.789 -35.020 1.00 49.97 49 ILE C CA 1
ATOM 4819 C C . ILE C 1 49 ? 38.328 34.187 -35.634 1.00 55.16 49 ILE C C 1
ATOM 4820 O O . ILE C 1 49 ? 37.441 34.973 -35.329 1.00 58.76 49 ILE C O 1
ATOM 4825 N N . GLU C 1 50 ? 39.315 34.468 -36.482 1.00 47.83 50 GLU C N 1
ATOM 4826 C CA . GLU C 1 50 ? 39.403 35.788 -37.148 1.00 49.97 50 GLU C CA 1
ATOM 4827 C C . GLU C 1 50 ? 38.265 35.895 -38.161 1.00 48.34 50 GLU C C 1
ATOM 4828 O O . GLU C 1 50 ? 37.749 36.980 -38.351 1.00 43.90 50 GLU C O 1
ATOM 4834 N N . GLU C 1 51 ? 37.891 34.789 -38.785 1.00 39.01 51 GLU C N 1
ATOM 4835 C CA . GLU C 1 51 ? 36.811 34.834 -39.794 1.00 46.57 51 GLU C CA 1
ATOM 4836 C C . GLU C 1 51 ? 35.450 34.697 -39.121 1.00 48.36 51 GLU C C 1
ATOM 4837 O O . GLU C 1 51 ? 34.503 35.267 -39.633 1.00 54.30 51 GLU C O 1
ATOM 4843 N N . LEU C 1 52 ? 35.369 33.972 -38.012 1.00 46.65 52 LEU C N 1
ATOM 4844 C CA . LEU C 1 52 ? 34.066 33.775 -37.335 1.00 37.67 52 LEU C CA 1
ATOM 4845 C C . LEU C 1 52 ? 33.621 35.071 -36.675 1.00 49.24 52 LEU C C 1
ATOM 4846 O O . LEU C 1 52 ? 32.430 35.316 -36.674 1.00 54.37 52 LEU C O 1
ATOM 4851 N N . LYS C 1 53 ? 34.560 35.831 -36.117 1.00 55.57 53 LYS C N 1
ATOM 4852 C CA . LYS C 1 53 ? 34.268 37.100 -35.402 1.00 51.68 53 LYS C CA 1
ATOM 4853 C C . LYS C 1 53 ? 33.208 36.852 -34.334 1.00 52.02 53 LYS C C 1
ATOM 4854 O O . LYS C 1 53 ? 32.108 37.368 -34.477 1.00 55.73 53 LYS C O 1
ATOM 4860 N N . PRO C 1 54 ? 33.507 36.104 -33.256 1.00 52.37 54 PRO C N 1
ATOM 4861 C CA . PRO C 1 54 ? 32.532 35.849 -32.214 1.00 44.72 54 PRO C CA 1
ATOM 4862 C C . PRO C 1 54 ? 32.381 37.062 -31.292 1.00 39.75 54 PRO C C 1
ATOM 4863 O O . PRO C 1 54 ? 33.227 37.896 -31.290 1.00 44.37 54 PRO C O 1
ATOM 4867 N N . ASP C 1 55 ? 31.285 37.110 -30.547 1.00 37.80 55 ASP C N 1
ATOM 4868 C CA . ASP C 1 55 ? 31.021 38.238 -29.627 1.00 40.61 55 ASP C CA 1
ATOM 4869 C C . ASP C 1 55 ? 31.472 37.844 -28.223 1.00 44.24 55 ASP C C 1
ATOM 4870 O O . ASP C 1 55 ? 31.743 38.737 -27.441 1.00 40.51 55 ASP C O 1
ATOM 4875 N N . VAL C 1 56 ? 31.570 36.544 -27.950 1.00 37.96 56 VAL C N 1
ATOM 4876 C CA . VAL C 1 56 ? 31.960 36.034 -26.609 1.00 28.36 56 VAL C CA 1
ATOM 4877 C C . VAL C 1 56 ? 32.589 34.654 -26.767 1.00 40.17 56 VAL C C 1
ATOM 4878 O O . VAL C 1 56 ? 32.207 33.951 -27.674 1.00 54.86 56 VAL C O 1
ATOM 4882 N N . LEU C 1 57 ? 33.554 34.321 -25.915 1.00 36.42 57 LEU C N 1
ATOM 4883 C CA . LEU C 1 57 ? 34.190 32.989 -25.889 1.00 28.31 57 LEU C CA 1
ATOM 4884 C C . LEU C 1 57 ? 33.751 32.333 -24.587 1.00 34.98 57 LEU C C 1
ATOM 4885 O O . LEU C 1 57 ? 33.887 32.965 -23.566 1.00 45.93 57 LEU C O 1
ATOM 4890 N N . LEU C 1 58 ? 33.241 31.110 -24.638 1.00 33.32 58 LEU C N 1
ATOM 4891 C CA . LEU C 1 58 ? 32.813 30.408 -23.405 1.00 31.59 58 LEU C CA 1
ATOM 4892 C C . LEU C 1 58 ? 33.782 29.255 -23.189 1.00 43.39 58 LEU C C 1
ATOM 4893 O O . LEU C 1 58 ? 34.049 28.569 -24.138 1.00 50.00 58 LEU C O 1
ATOM 4898 N N . VAL C 1 59 ? 34.286 29.060 -21.977 1.00 41.52 59 VAL C N 1
ATOM 4899 C CA . VAL C 1 59 ? 35.284 27.976 -21.769 1.00 37.88 59 VAL C CA 1
ATOM 4900 C C . VAL C 1 59 ? 34.967 27.209 -20.486 1.00 39.45 59 VAL C C 1
ATOM 4901 O O . VAL C 1 59 ? 34.593 27.836 -19.520 1.00 50.36 59 VAL C O 1
ATOM 4905 N N . HIS C 1 60 ? 35.083 25.885 -20.531 1.00 30.25 60 HIS C N 1
ATOM 4906 C CA . HIS C 1 60 ? 34.879 24.971 -19.382 1.00 22.61 60 HIS C CA 1
ATOM 4907 C C . HIS C 1 60 ? 36.254 24.402 -19.060 1.00 36.03 60 HIS C C 1
ATOM 4908 O O . HIS C 1 60 ? 36.833 23.816 -19.940 1.00 43.47 60 HIS C O 1
ATOM 4915 N N . SER C 1 61 ? 36.764 24.579 -17.848 1.00 32.95 61 SER C N 1
ATOM 4916 C CA . SER C 1 61 ? 38.144 24.115 -17.578 1.00 25.01 61 SER C CA 1
ATOM 4917 C C . SER C 1 61 ? 38.192 23.085 -16.464 1.00 32.45 61 SER C C 1
ATOM 4918 O O . SER C 1 61 ? 37.511 23.268 -15.488 1.00 35.56 61 SER C O 1
ATOM 4921 N N . PRO C 1 62 ? 39.024 22.034 -16.576 1.00 34.58 62 PRO C N 1
ATOM 4922 C CA . PRO C 1 62 ? 39.158 21.025 -15.538 1.00 31.39 62 PRO C CA 1
ATOM 4923 C C . PRO C 1 62 ? 40.032 21.439 -14.355 1.00 40.65 62 PRO C C 1
ATOM 4924 O O . PRO C 1 62 ? 40.091 20.704 -13.422 1.00 45.89 62 PRO C O 1
ATOM 4928 N N . HIS C 1 63 ? 40.673 22.599 -14.446 1.00 33.36 63 HIS C N 1
ATOM 4929 C CA . HIS C 1 63 ? 41.616 23.069 -13.410 1.00 34.56 63 HIS C CA 1
ATOM 4930 C C . HIS C 1 63 ? 40.940 24.079 -12.493 1.00 32.11 63 HIS C C 1
ATOM 4931 O O . HIS C 1 63 ? 41.616 24.699 -11.706 1.00 46.58 63 HIS C O 1
ATOM 4938 N N . TRP C 1 64 ? 39.639 24.240 -12.644 1.00 29.42 64 TRP C N 1
ATOM 4939 C CA . TRP C 1 64 ? 38.845 25.021 -11.673 1.00 33.23 64 TRP C CA 1
ATOM 4940 C C . TRP C 1 64 ? 37.779 24.050 -11.170 1.00 41.41 64 TRP C C 1
ATOM 4941 O O . TRP C 1 64 ? 36.706 24.021 -11.734 1.00 41.84 64 TRP C O 1
ATOM 4952 N N . ILE C 1 65 ? 38.144 23.241 -10.182 1.00 43.15 65 ILE C N 1
ATOM 4953 C CA . ILE C 1 65 ? 37.280 22.172 -9.617 1.00 31.13 65 ILE C CA 1
ATOM 4954 C C . ILE C 1 65 ? 36.463 22.736 -8.462 1.00 35.75 65 ILE C C 1
ATOM 4955 O O . ILE C 1 65 ? 37.043 23.392 -7.621 1.00 46.11 65 ILE C O 1
ATOM 4960 N N . THR C 1 66 ? 35.164 22.457 -8.443 1.00 25.23 66 THR C N 1
ATOM 4961 C CA . THR C 1 66 ? 34.281 22.952 -7.367 1.00 28.28 66 THR C CA 1
ATOM 4962 C C . THR C 1 66 ? 33.410 21.810 -6.853 1.00 30.90 66 THR C C 1
ATOM 4963 O O . THR C 1 66 ? 32.950 21.054 -7.665 1.00 33.29 66 THR C O 1
ATOM 4967 N N . SER C 1 67 ? 33.196 21.742 -5.539 1.00 39.29 67 SER C N 1
ATOM 4968 C CA . SER C 1 67 ? 32.399 20.683 -4.865 1.00 32.50 67 SER C CA 1
ATOM 4969 C C . SER C 1 67 ? 30.912 20.998 -4.927 1.00 37.49 67 SER C C 1
ATOM 4970 O O . SER C 1 67 ? 30.135 20.114 -5.230 1.00 36.79 67 SER C O 1
ATOM 4973 N N . VAL C 1 68 ? 30.567 22.236 -4.615 1.00 43.78 68 VAL C N 1
ATOM 4974 C CA . VAL C 1 68 ? 29.154 22.679 -4.536 1.00 40.90 68 VAL C CA 1
ATOM 4975 C C . VAL C 1 68 ? 28.713 23.307 -5.846 1.00 41.80 68 VAL C C 1
ATOM 4976 O O . VAL C 1 68 ? 28.762 24.515 -5.943 1.00 48.47 68 VAL C O 1
ATOM 4980 N N . GLY C 1 69 ? 28.316 22.488 -6.808 1.00 45.86 69 GLY C N 1
ATOM 4981 C CA . GLY C 1 69 ? 27.729 22.986 -8.059 1.00 44.80 69 GLY C CA 1
ATOM 4982 C C . GLY C 1 69 ? 28.695 23.472 -9.107 1.00 35.66 69 GLY C C 1
ATOM 4983 O O . GLY C 1 69 ? 29.860 23.180 -9.012 1.00 32.42 69 GLY C O 1
ATOM 4984 N N . HIS C 1 70 ? 28.157 24.193 -10.085 1.00 34.12 70 HIS C N 1
ATOM 4985 C CA . HIS C 1 70 ? 28.906 24.744 -11.234 1.00 24.97 70 HIS C CA 1
ATOM 4986 C C . HIS C 1 70 ? 29.058 26.245 -11.045 1.00 31.13 70 HIS C C 1
ATOM 4987 O O . HIS C 1 70 ? 28.059 26.888 -10.880 1.00 40.45 70 HIS C O 1
ATOM 4994 N N . HIS C 1 71 ? 30.283 26.763 -11.051 1.00 30.26 71 HIS C N 1
ATOM 4995 C CA . HIS C 1 71 ? 30.508 28.214 -10.835 1.00 37.49 71 HIS C CA 1
ATOM 4996 C C . HIS C 1 71 ? 30.806 28.935 -12.153 1.00 40.94 71 HIS C C 1
ATOM 4997 O O . HIS C 1 71 ? 31.303 28.310 -13.064 1.00 39.11 71 HIS C O 1
ATOM 5004 N N . PHE C 1 72 ? 30.500 30.228 -12.207 1.00 37.39 72 PHE C N 1
ATOM 5005 C CA . PHE C 1 72 ? 30.715 31.082 -13.399 1.00 34.13 72 PHE C CA 1
ATOM 5006 C C . PHE C 1 72 ? 31.345 32.391 -12.949 1.00 43.05 72 PHE C C 1
ATOM 5007 O O . PHE C 1 72 ? 30.777 33.019 -12.090 1.00 45.14 72 PHE C O 1
ATOM 5015 N N . ILE C 1 73 ? 32.477 32.779 -13.519 1.00 33.11 73 ILE C N 1
ATOM 5016 C CA . ILE C 1 73 ? 33.093 34.061 -13.085 1.00 38.38 73 ILE C CA 1
ATOM 5017 C C . ILE C 1 73 ? 32.094 35.181 -13.360 1.00 38.69 73 ILE C C 1
ATOM 5018 O O . ILE C 1 73 ? 31.565 35.228 -14.453 1.00 45.32 73 ILE C O 1
ATOM 5023 N N . GLY C 1 74 ? 31.844 36.032 -12.374 1.00 32.83 74 GLY C N 1
ATOM 5024 C CA . GLY C 1 74 ? 30.847 37.101 -12.532 1.00 40.89 74 GLY C CA 1
ATOM 5025 C C . GLY C 1 74 ? 31.398 38.456 -12.156 1.00 44.36 74 GLY C C 1
ATOM 5026 O O . GLY C 1 74 ? 30.648 39.277 -11.668 1.00 43.12 74 GLY C O 1
ATOM 5027 N N . VAL C 1 75 ? 32.687 38.655 -12.377 1.00 39.75 75 VAL C N 1
ATOM 5028 C CA . VAL C 1 75 ? 33.327 39.960 -12.092 1.00 26.39 75 VAL C CA 1
ATOM 5029 C C . VAL C 1 75 ? 33.564 40.658 -13.420 1.00 41.19 75 VAL C C 1
ATOM 5030 O O . VAL C 1 75 ? 33.624 39.999 -14.435 1.00 48.00 75 VAL C O 1
ATOM 5034 N N . ASP C 1 76 ? 33.697 41.972 -13.354 1.00 46.86 76 ASP C N 1
ATOM 5035 C CA . ASP C 1 76 ? 33.954 42.838 -14.521 1.00 46.88 76 ASP C CA 1
ATOM 5036 C C . ASP C 1 76 ? 35.239 42.387 -15.215 1.00 64.67 76 ASP C C 1
ATOM 5037 O O . ASP C 1 76 ? 35.182 41.999 -16.369 1.00 69.91 76 ASP C O 1
ATOM 5042 N N . HIS C 1 77 ? 36.360 42.443 -14.506 1.00 58.90 77 HIS C N 1
ATOM 5043 C CA . HIS C 1 77 ? 37.670 42.081 -15.091 1.00 43.67 77 HIS C CA 1
ATOM 5044 C C . HIS C 1 77 ? 38.589 41.586 -13.978 1.00 48.32 77 HIS C C 1
ATOM 5045 O O . HIS C 1 77 ? 38.367 41.972 -12.847 1.00 52.65 77 HIS C O 1
ATOM 5052 N N . LEU C 1 78 ? 39.530 40.701 -14.295 1.00 42.22 78 LEU C N 1
ATOM 5053 C CA . LEU C 1 78 ? 40.494 40.176 -13.300 1.00 34.23 78 LEU C CA 1
ATOM 5054 C C . LEU C 1 78 ? 41.881 40.354 -13.891 1.00 34.91 78 LEU C C 1
ATOM 5055 O O . LEU C 1 78 ? 42.007 40.242 -15.083 1.00 45.22 78 LEU C O 1
ATOM 5060 N N . GLN C 1 79 ? 42.875 40.623 -13.061 1.00 42.42 79 GLN C N 1
ATOM 5061 C CA . GLN C 1 79 ? 44.260 40.786 -13.552 1.00 36.22 79 GLN C CA 1
ATOM 5062 C C . GLN C 1 79 ? 45.213 40.358 -12.450 1.00 32.78 79 GLN C C 1
ATOM 5063 O O . GLN C 1 79 ? 44.877 40.495 -11.306 1.00 39.89 79 GLN C O 1
ATOM 5069 N N . GLY C 1 80 ? 46.364 39.844 -12.825 1.00 37.56 80 GLY C N 1
ATOM 5070 C CA . GLY C 1 80 ? 47.364 39.386 -11.856 1.00 33.43 80 GLY C CA 1
ATOM 5071 C C . GLY C 1 80 ? 48.334 38.451 -12.534 1.00 37.68 80 GLY C C 1
ATOM 5072 O O . GLY C 1 80 ? 48.435 38.509 -13.736 1.00 39.15 80 GLY C O 1
ATOM 5073 N N . ARG C 1 81 ? 49.020 37.609 -11.779 1.00 31.03 81 ARG C N 1
ATOM 5074 C CA . ARG C 1 81 ? 49.952 36.678 -12.442 1.00 39.22 81 ARG C CA 1
ATOM 5075 C C . ARG C 1 81 ? 49.547 35.247 -12.122 1.00 41.67 81 ARG C C 1
ATOM 5076 O O . ARG C 1 81 ? 49.288 34.971 -10.974 1.00 55.48 81 ARG C O 1
ATOM 5084 N N . SER C 1 82 ? 49.501 34.395 -13.136 1.00 31.84 82 SER C N 1
ATOM 5085 C CA . SER C 1 82 ? 49.158 32.970 -12.955 1.00 38.94 82 SER C CA 1
ATOM 5086 C C . SER C 1 82 ? 50.432 32.150 -13.097 1.00 44.18 82 SER C C 1
ATOM 5087 O O . SER C 1 82 ? 51.041 32.217 -14.143 1.00 53.66 82 SER C O 1
ATOM 5090 N N . VAL C 1 83 ? 50.820 31.441 -12.046 1.00 34.52 83 VAL C N 1
ATOM 5091 C CA . VAL C 1 83 ? 52.030 30.579 -12.081 1.00 34.64 83 VAL C CA 1
ATOM 5092 C C . VAL C 1 83 ? 51.543 29.140 -12.020 1.00 37.85 83 VAL C C 1
ATOM 5093 O O . VAL C 1 83 ? 50.835 28.824 -11.084 1.00 41.99 83 VAL C O 1
ATOM 5097 N N . ASP C 1 84 ? 51.883 28.334 -13.020 1.00 33.10 84 ASP C N 1
ATOM 5098 C CA . ASP C 1 84 ? 51.470 26.914 -13.055 1.00 35.18 84 ASP C CA 1
ATOM 5099 C C . ASP C 1 84 ? 52.133 26.226 -11.874 1.00 39.27 84 ASP C C 1
ATOM 5100 O O . ASP C 1 84 ? 53.312 26.420 -11.699 1.00 43.19 84 ASP C O 1
ATOM 5105 N N . PRO C 1 85 ? 51.419 25.430 -11.063 1.00 34.51 85 PRO C N 1
ATOM 5106 C CA . PRO C 1 85 ? 52.034 24.796 -9.920 1.00 28.77 85 PRO C CA 1
ATOM 5107 C C . PRO C 1 85 ? 52.907 23.600 -10.288 1.00 35.02 85 PRO C C 1
ATOM 5108 O O . PRO C 1 85 ? 53.726 23.233 -9.510 1.00 41.66 85 PRO C O 1
ATOM 5112 N N . ILE C 1 86 ? 52.678 23.032 -11.463 1.00 26.30 86 ILE C N 1
ATOM 5113 C CA . ILE C 1 86 ? 53.423 21.826 -11.905 1.00 42.84 86 ILE C CA 1
ATOM 5114 C C . ILE C 1 86 ? 54.520 22.245 -12.877 1.00 40.01 86 ILE C C 1
ATOM 5115 O O . ILE C 1 86 ? 55.582 21.641 -12.852 1.00 33.01 86 ILE C O 1
ATOM 5120 N N . PHE C 1 87 ? 54.273 23.301 -13.645 1.00 44.17 87 PHE C N 1
ATOM 5121 C CA . PHE C 1 87 ? 55.239 23.790 -14.656 1.00 38.59 87 PHE C CA 1
ATOM 5122 C C . PHE C 1 87 ? 55.509 25.280 -14.476 1.00 38.74 87 PHE C C 1
ATOM 5123 O O . PHE C 1 87 ? 55.349 26.018 -15.419 1.00 33.57 87 PHE C O 1
ATOM 5131 N N . PRO C 1 88 ? 56.032 25.755 -13.329 1.00 43.53 88 PRO C N 1
ATOM 5132 C CA . PRO C 1 88 ? 56.325 27.167 -13.143 1.00 45.67 88 PRO C CA 1
ATOM 5133 C C . PRO C 1 88 ? 57.579 27.629 -13.898 1.00 53.72 88 PRO C C 1
ATOM 5134 O O . PRO C 1 88 ? 57.747 28.777 -14.063 1.00 59.41 88 PRO C O 1
ATOM 5138 N N . ASN C 1 89 ? 58.386 26.700 -14.408 1.00 51.04 89 ASN C N 1
ATOM 5139 C CA . ASN C 1 89 ? 59.585 27.019 -15.213 1.00 48.82 89 ASN C CA 1
ATOM 5140 C C . ASN C 1 89 ? 59.170 27.372 -16.640 1.00 46.80 89 ASN C C 1
ATOM 5141 O O . ASN C 1 89 ? 59.999 27.929 -17.339 1.00 39.36 89 ASN C O 1
ATOM 5146 N N . LEU C 1 90 ? 57.940 27.036 -17.045 1.00 47.88 90 LEU C N 1
ATOM 5147 C CA . LEU C 1 90 ? 57.421 27.329 -18.399 1.00 34.68 90 LEU C CA 1
ATOM 5148 C C . LEU C 1 90 ? 56.234 28.286 -18.362 1.00 39.02 90 LEU C C 1
ATOM 5149 O O . LEU C 1 90 ? 55.951 28.854 -19.393 1.00 42.27 90 LEU C O 1
ATOM 5154 N N . PHE C 1 91 ? 55.553 28.448 -17.236 1.00 35.82 91 PHE C N 1
ATOM 5155 C CA . PHE C 1 91 ? 54.344 29.310 -17.262 1.00 38.34 91 PHE C CA 1
ATOM 5156 C C . PHE C 1 91 ? 54.280 30.258 -16.067 1.00 44.85 91 PHE C C 1
ATOM 5157 O O . PHE C 1 91 ? 54.089 29.812 -14.963 1.00 58.56 91 PHE C O 1
ATOM 5165 N N . ARG C 1 92 ? 54.414 31.551 -16.337 1.00 44.49 92 ARG C N 1
ATOM 5166 C CA . ARG C 1 92 ? 54.325 32.657 -15.352 1.00 35.47 92 ARG C CA 1
ATOM 5167 C C . ARG C 1 92 ? 53.714 33.813 -16.131 1.00 33.65 92 ARG C C 1
ATOM 5168 O O . ARG C 1 92 ? 54.430 34.705 -16.516 1.00 34.60 92 ARG C O 1
ATOM 5176 N N . PHE C 1 93 ? 52.410 33.724 -16.352 1.00 40.48 93 PHE C N 1
ATOM 5177 C CA . PHE C 1 93 ? 51.622 34.619 -17.228 1.00 38.43 93 PHE C CA 1
ATOM 5178 C C . PHE C 1 93 ? 51.011 35.792 -16.480 1.00 38.39 93 PHE C C 1
ATOM 5179 O O . PHE C 1 93 ? 50.399 35.597 -15.464 1.00 43.03 93 PHE C O 1
ATOM 5187 N N . ASP C 1 94 ? 51.163 36.983 -17.031 1.00 33.51 94 ASP C N 1
ATOM 5188 C CA . ASP C 1 94 ? 50.531 38.183 -16.451 1.00 29.55 94 ASP C CA 1
ATOM 5189 C C . ASP C 1 94 ? 49.240 38.363 -17.229 1.00 33.92 94 ASP C C 1
ATOM 5190 O O . ASP C 1 94 ? 49.317 38.751 -18.365 1.00 41.46 94 ASP C O 1
ATOM 5195 N N . TYR C 1 95 ? 48.106 38.072 -16.616 1.00 29.67 95 TYR C N 1
ATOM 5196 C CA . TYR C 1 95 ? 46.837 38.130 -17.369 1.00 32.99 95 TYR C CA 1
ATOM 5197 C C . TYR C 1 95 ? 46.083 39.415 -17.061 1.00 45.91 95 TYR C C 1
ATOM 5198 O O . TYR C 1 95 ? 46.393 40.100 -16.108 1.00 46.61 95 TYR C O 1
ATOM 5207 N N . SER C 1 96 ? 45.129 39.711 -17.930 1.00 41.77 96 SER C N 1
ATOM 5208 C CA . SER C 1 96 ? 44.183 40.841 -17.837 1.00 40.76 96 SER C CA 1
ATOM 5209 C C . SER C 1 96 ? 42.986 40.408 -18.665 1.00 33.48 96 SER C C 1
ATOM 5210 O O . SER C 1 96 ? 43.051 40.536 -19.865 1.00 29.89 96 SER C O 1
ATOM 5213 N N . ILE C 1 97 ? 41.969 39.860 -18.013 1.00 32.08 97 ILE C N 1
ATOM 5214 C CA . ILE C 1 97 ? 40.793 39.290 -18.724 1.00 37.41 97 ILE C CA 1
ATOM 5215 C C . ILE C 1 97 ? 39.544 40.105 -18.433 1.00 37.13 97 ILE C C 1
ATOM 5216 O O . ILE C 1 97 ? 39.405 40.564 -17.330 1.00 45.88 97 ILE C O 1
ATOM 5221 N N . ASN C 1 98 ? 38.691 40.248 -19.441 1.00 39.63 98 ASN C N 1
ATOM 5222 C CA . ASN C 1 98 ? 37.399 40.967 -19.366 1.00 36.56 98 ASN C CA 1
ATOM 5223 C C . ASN C 1 98 ? 36.310 39.920 -19.531 1.00 43.12 98 ASN C C 1
ATOM 5224 O O . ASN C 1 98 ? 36.362 39.195 -20.505 1.00 52.06 98 ASN C O 1
ATOM 5229 N N . PHE C 1 99 ? 35.352 39.877 -18.617 1.00 37.26 99 PHE C N 1
ATOM 5230 C CA . PHE C 1 99 ? 34.329 38.814 -18.680 1.00 27.83 99 PHE C CA 1
ATOM 5231 C C . PHE C 1 99 ? 32.971 39.364 -19.090 1.00 39.88 99 PHE C C 1
ATOM 5232 O O . PHE C 1 99 ? 32.687 40.520 -18.832 1.00 43.63 99 PHE C O 1
ATOM 5240 N N . ASP C 1 100 ? 32.192 38.525 -19.766 1.00 39.24 100 ASP C N 1
ATOM 5241 C CA . ASP C 1 100 ? 30.806 38.860 -20.157 1.00 32.47 100 ASP C CA 1
ATOM 5242 C C . ASP C 1 100 ? 29.966 38.502 -18.944 1.00 40.80 100 ASP C C 1
ATOM 5243 O O . ASP C 1 100 ? 29.606 37.351 -18.815 1.00 45.94 100 ASP C O 1
ATOM 5248 N N . VAL C 1 101 ? 29.740 39.467 -18.069 1.00 44.08 101 VAL C N 1
ATOM 5249 C CA . VAL C 1 101 ? 29.017 39.249 -16.788 1.00 42.21 101 VAL C CA 1
ATOM 5250 C C . VAL C 1 101 ? 27.585 38.810 -17.058 1.00 40.01 101 VAL C C 1
ATOM 5251 O O . VAL C 1 101 ? 27.139 37.873 -16.432 1.00 37.31 101 VAL C O 1
ATOM 5255 N N . GLU C 1 102 ? 26.920 39.478 -17.985 1.00 51.06 102 GLU C N 1
ATOM 5256 C CA . GLU C 1 102 ? 25.495 39.225 -18.294 1.00 48.50 102 GLU C CA 1
ATOM 5257 C C . GLU C 1 102 ? 25.275 37.823 -18.852 1.00 49.31 102 GLU C C 1
ATOM 5258 O O . GLU C 1 102 ? 24.255 37.242 -18.523 1.00 43.04 102 GLU C O 1
ATOM 5264 N N . LEU C 1 103 ? 26.164 37.327 -19.706 1.00 42.72 103 LEU C N 1
ATOM 5265 C CA . LEU C 1 103 ? 25.962 35.966 -20.248 1.00 35.70 103 LEU C CA 1
ATOM 5266 C C . LEU C 1 103 ? 26.281 34.964 -19.147 1.00 43.62 103 LEU C C 1
ATOM 5267 O O . LEU C 1 103 ? 25.652 33.919 -19.108 1.00 49.66 103 LEU C O 1
ATOM 5272 N N . SER C 1 104 ? 27.226 35.289 -18.277 1.00 32.85 104 SER C N 1
ATOM 5273 C CA . SER C 1 104 ? 27.545 34.370 -17.165 1.00 35.32 104 SER C CA 1
ATOM 5274 C C . SER C 1 104 ? 26.350 34.291 -16.224 1.00 43.69 104 SER C C 1
ATOM 5275 O O . SER C 1 104 ? 26.000 33.193 -15.834 1.00 48.09 104 SER C O 1
ATOM 5278 N N . GLU C 1 105 ? 25.736 35.426 -15.903 1.00 37.99 105 GLU C N 1
ATOM 5279 C CA . GLU C 1 105 ? 24.576 35.429 -14.985 1.00 32.63 105 GLU C CA 1
ATOM 5280 C C . GLU C 1 105 ? 23.437 34.643 -15.624 1.00 35.76 105 GLU C C 1
ATOM 5281 O O . GLU C 1 105 ? 22.777 33.896 -14.923 1.00 46.17 105 GLU C O 1
ATOM 5287 N N . ALA C 1 106 ? 23.228 34.819 -16.920 1.00 28.40 106 ALA C N 1
ATOM 5288 C CA . ALA C 1 106 ? 22.156 34.103 -17.629 1.00 33.32 106 ALA C CA 1
ATOM 5289 C C . ALA C 1 106 ? 22.475 32.614 -17.645 1.00 43.43 106 ALA C C 1
ATOM 5290 O O . ALA C 1 106 ? 21.567 31.826 -17.488 1.00 37.05 106 ALA C O 1
ATOM 5292 N N . CYS C 1 107 ? 23.744 32.263 -17.810 1.00 44.23 107 CYS C N 1
ATOM 5293 C CA . CYS C 1 107 ? 24.175 30.845 -17.831 1.00 43.39 107 CYS C CA 1
ATOM 5294 C C . CYS C 1 107 ? 23.933 30.231 -16.458 1.00 45.30 107 CYS C C 1
ATOM 5295 O O . CYS C 1 107 ? 23.587 29.071 -16.407 1.00 33.52 107 CYS C O 1
ATOM 5298 N N . CYS C 1 108 ? 24.162 31.001 -15.400 1.00 46.71 108 CYS C N 1
ATOM 5299 C CA . CYS C 1 108 ? 23.943 30.556 -14.005 1.00 39.14 108 CYS C CA 1
ATOM 5300 C C . CYS C 1 108 ? 22.439 30.484 -13.741 1.00 42.78 108 CYS C C 1
ATOM 5301 O O . CYS C 1 108 ? 22.009 29.552 -13.089 1.00 40.58 108 CYS C O 1
ATOM 5304 N N . GLU C 1 109 ? 21.670 31.429 -14.270 1.00 41.56 109 GLU C N 1
ATOM 5305 C CA . GLU C 1 109 ? 20.203 31.436 -14.060 1.00 46.34 109 GLU C CA 1
ATOM 5306 C C . GLU C 1 109 ? 19.561 30.235 -14.750 1.00 46.92 109 GLU C C 1
ATOM 5307 O O . GLU C 1 109 ? 18.683 29.641 -14.161 1.00 48.19 109 GLU C O 1
ATOM 5313 N N . GLU C 1 110 ? 19.988 29.917 -15.964 1.00 35.37 110 GLU C N 1
ATOM 5314 C CA . GLU C 1 110 ? 19.389 28.802 -16.729 1.00 42.25 110 GLU C CA 1
ATOM 5315 C C . GLU C 1 110 ? 19.829 27.458 -16.163 1.00 53.87 110 GLU C C 1
ATOM 5316 O O . GLU C 1 110 ? 19.123 26.491 -16.383 1.00 59.66 110 GLU C O 1
ATOM 5322 N N . GLY C 1 111 ? 20.970 27.402 -15.492 1.00 50.58 111 GLY C N 1
ATOM 5323 C CA . GLY C 1 111 ? 21.422 26.126 -14.918 1.00 45.57 111 GLY C CA 1
ATOM 5324 C C . GLY C 1 111 ? 20.635 25.790 -13.677 1.00 51.15 111 GLY C C 1
ATOM 5325 O O . GLY C 1 111 ? 20.353 24.625 -13.462 1.00 48.14 111 GLY C O 1
ATOM 5326 N N . ARG C 1 112 ? 20.303 26.813 -12.900 1.00 46.85 112 ARG C N 1
ATOM 5327 C CA . ARG C 1 112 ? 19.526 26.681 -11.651 1.00 39.67 112 ARG C CA 1
ATOM 5328 C C . ARG C 1 112 ? 18.115 26.248 -12.007 1.00 44.92 112 ARG C C 1
ATOM 5329 O O . ARG C 1 112 ? 17.562 25.407 -11.312 1.00 48.70 112 ARG C O 1
ATOM 5337 N N . LYS C 1 113 ? 17.600 26.792 -13.102 1.00 43.41 113 LYS C N 1
ATOM 5338 C CA . LYS C 1 113 ? 16.245 26.515 -13.628 1.00 33.90 113 LYS C CA 1
ATOM 5339 C C . LYS C 1 113 ? 16.151 25.054 -14.049 1.00 33.93 113 LYS C C 1
ATOM 5340 O O . LYS C 1 113 ? 15.099 24.471 -13.875 1.00 31.62 113 LYS C O 1
ATOM 5346 N N . ALA C 1 114 ? 17.243 24.497 -14.569 1.00 40.89 114 ALA C N 1
ATOM 5347 C CA . ALA C 1 114 ? 17.324 23.099 -15.034 1.00 34.07 114 ALA C CA 1
ATOM 5348 C C . ALA C 1 114 ? 17.607 22.144 -13.875 1.00 38.91 114 ALA C C 1
ATOM 5349 O O . ALA C 1 114 ? 17.673 20.960 -14.126 1.00 35.40 114 ALA C O 1
ATOM 5351 N N . GLY C 1 115 ? 17.826 22.652 -12.668 1.00 35.28 115 GLY C N 1
ATOM 5352 C CA . GLY C 1 115 ? 18.006 21.773 -11.503 1.00 29.45 115 GLY C CA 1
ATOM 5353 C C . GLY C 1 115 ? 19.433 21.644 -11.030 1.00 48.92 115 GLY C C 1
ATOM 5354 O O . GLY C 1 115 ? 19.648 20.915 -10.067 1.00 54.06 115 GLY C O 1
ATOM 5355 N N . LEU C 1 116 ? 20.375 22.310 -11.687 1.00 46.53 116 LEU C N 1
ATOM 5356 C CA . LEU C 1 116 ? 21.788 22.231 -11.257 1.00 44.11 116 LEU C CA 1
ATOM 5357 C C . LEU C 1 116 ? 22.014 23.222 -10.124 1.00 47.92 116 LEU C C 1
ATOM 5358 O O . LEU C 1 116 ? 21.210 24.124 -9.965 1.00 40.09 116 LEU C O 1
ATOM 5363 N N . VAL C 1 117 ? 23.106 23.049 -9.389 1.00 46.13 117 VAL C N 1
ATOM 5364 C CA . VAL C 1 117 ? 23.474 24.002 -8.310 1.00 37.21 117 VAL C CA 1
ATOM 5365 C C . VAL C 1 117 ? 24.455 24.966 -8.958 1.00 39.01 117 VAL C C 1
ATOM 5366 O O . VAL C 1 117 ? 25.343 24.484 -9.601 1.00 40.46 117 VAL C O 1
ATOM 5370 N N . THR C 1 118 ? 24.219 26.270 -8.884 1.00 36.83 118 THR C N 1
ATOM 5371 C CA . THR C 1 118 ? 25.150 27.203 -9.555 1.00 37.83 118 THR C CA 1
ATOM 5372 C C . THR C 1 118 ? 25.509 28.364 -8.630 1.00 43.49 118 THR C C 1
ATOM 5373 O O . THR C 1 118 ? 24.715 28.691 -7.760 1.00 43.24 118 THR C O 1
ATOM 5377 N N . LYS C 1 119 ? 26.690 28.940 -8.822 1.00 37.10 119 LYS C N 1
ATOM 5378 C CA . LYS C 1 119 ? 27.132 30.085 -8.002 1.00 35.19 119 LYS C CA 1
ATOM 5379 C C . LYS C 1 119 ? 27.865 31.061 -8.907 1.00 44.20 119 LYS C C 1
ATOM 5380 O O . LYS C 1 119 ? 28.501 30.600 -9.821 1.00 49.36 119 LYS C O 1
ATOM 5386 N N . MET C 1 120 ? 27.744 32.357 -8.644 1.00 34.98 120 MET C N 1
ATOM 5387 C CA . MET C 1 120 ? 28.491 33.368 -9.419 1.00 31.67 120 MET C CA 1
ATOM 5388 C C . MET C 1 120 ? 29.741 33.690 -8.613 1.00 42.29 120 MET C C 1
ATOM 5389 O O . MET C 1 120 ? 29.644 33.695 -7.398 1.00 50.53 120 MET C O 1
ATOM 5394 N N . MET C 1 121 ? 30.859 33.927 -9.290 1.00 35.56 121 MET C N 1
ATOM 5395 C CA . MET C 1 121 ? 32.147 34.275 -8.652 1.00 24.35 121 MET C CA 1
ATOM 5396 C C . MET C 1 121 ? 32.295 35.795 -8.705 1.00 32.47 121 MET C C 1
ATOM 5397 O O . MET C 1 121 ? 32.639 36.306 -9.748 1.00 29.63 121 MET C O 1
ATOM 5402 N N . ARG C 1 122 ? 32.058 36.486 -7.597 1.00 33.16 122 ARG C N 1
ATOM 5403 C CA . ARG C 1 122 ? 32.097 37.966 -7.625 1.00 26.39 122 ARG C CA 1
ATOM 5404 C C . ARG C 1 122 ? 33.322 38.522 -6.913 1.00 33.25 122 ARG C C 1
ATOM 5405 O O . ARG C 1 122 ? 33.446 39.723 -6.893 1.00 44.42 122 ARG C O 1
ATOM 5413 N N . ASN C 1 123 ? 34.179 37.677 -6.360 1.00 32.99 123 ASN C N 1
ATOM 5414 C CA . ASN C 1 123 ? 35.385 38.143 -5.634 1.00 33.83 123 ASN C CA 1
ATOM 5415 C C . ASN C 1 123 ? 36.392 38.741 -6.605 1.00 41.12 123 ASN C C 1
ATOM 5416 O O . ASN C 1 123 ? 36.940 37.992 -7.387 1.00 43.60 123 ASN C O 1
ATOM 5421 N N . PRO C 1 124 ? 36.724 40.042 -6.527 1.00 39.44 124 PRO C N 1
ATOM 5422 C CA . PRO C 1 124 ? 37.656 40.651 -7.469 1.00 33.26 124 PRO C CA 1
ATOM 5423 C C . PRO C 1 124 ? 39.147 40.310 -7.347 1.00 37.64 124 PRO C C 1
ATOM 5424 O O . PRO C 1 124 ? 39.899 40.737 -8.161 1.00 39.35 124 PRO C O 1
ATOM 5428 N N . ARG C 1 125 ? 39.523 39.529 -6.344 1.00 38.78 125 ARG C N 1
ATOM 5429 C CA . ARG C 1 125 ? 40.934 39.125 -6.172 1.00 34.75 125 ARG C CA 1
ATOM 5430 C C . ARG C 1 125 ? 41.087 37.670 -6.595 1.00 31.41 125 ARG C C 1
ATOM 5431 O O . ARG C 1 125 ? 42.150 37.125 -6.401 1.00 32.03 125 ARG C O 1
ATOM 5439 N N . PHE C 1 126 ? 40.041 37.083 -7.158 1.00 32.91 126 PHE C N 1
ATOM 5440 C CA . PHE C 1 126 ? 40.098 35.677 -7.606 1.00 35.42 126 PHE C CA 1
ATOM 5441 C C . PHE C 1 126 ? 41.120 35.538 -8.722 1.00 39.79 126 PHE C C 1
ATOM 5442 O O . PHE C 1 126 ? 41.213 36.418 -9.555 1.00 34.15 126 PHE C O 1
ATOM 5450 N N . ARG C 1 127 ? 41.856 34.431 -8.725 1.00 33.01 127 ARG C N 1
ATOM 5451 C CA . ARG C 1 127 ? 42.824 34.181 -9.805 1.00 32.12 127 ARG C CA 1
ATOM 5452 C C . ARG C 1 127 ? 42.217 33.187 -10.782 1.00 34.45 127 ARG C C 1
ATOM 5453 O O . ARG C 1 127 ? 41.989 32.062 -10.382 1.00 29.95 127 ARG C O 1
ATOM 5461 N N . PRO C 1 128 ? 41.947 33.551 -12.051 1.00 39.13 128 PRO C N 1
ATOM 5462 C CA . PRO C 1 128 ? 41.420 32.607 -13.011 1.00 28.46 128 PRO C CA 1
ATOM 5463 C C . PRO C 1 128 ? 42.440 31.483 -13.207 1.00 26.45 128 PRO C C 1
ATOM 5464 O O . PRO C 1 128 ? 43.591 31.733 -13.278 1.00 36.20 128 PRO C O 1
ATOM 5468 N N . ASP C 1 129 ? 41.967 30.262 -13.383 1.00 25.94 129 ASP C N 1
ATOM 5469 C CA . ASP C 1 129 ? 42.873 29.093 -13.474 1.00 37.53 129 ASP C CA 1
ATOM 5470 C C . ASP C 1 129 ? 43.828 29.170 -14.665 1.00 45.48 129 ASP C C 1
ATOM 5471 O O . ASP C 1 129 ? 43.484 29.755 -15.688 1.00 42.03 129 ASP C O 1
ATOM 5476 N N . TYR C 1 130 ? 44.966 28.495 -14.532 1.00 37.07 130 TYR C N 1
ATOM 5477 C CA . TYR C 1 130 ? 46.009 28.442 -15.576 1.00 34.84 130 TYR C CA 1
ATOM 5478 C C . TYR C 1 130 ? 45.478 27.753 -16.830 1.00 39.79 130 TYR C C 1
ATOM 5479 O O . TYR C 1 130 ? 45.884 28.134 -17.918 1.00 35.56 130 TYR C O 1
ATOM 5488 N N . GLY C 1 131 ? 44.624 26.747 -16.671 1.00 35.57 131 GLY C N 1
ATOM 5489 C CA . GLY C 1 131 ? 44.063 26.019 -17.817 1.00 27.47 131 GLY C CA 1
ATOM 5490 C C . GLY C 1 131 ? 43.173 26.898 -18.659 1.00 35.29 131 GLY C C 1
ATOM 5491 O O . GLY C 1 131 ? 43.253 26.800 -19.857 1.00 33.71 131 GLY C O 1
ATOM 5492 N N . THR C 1 132 ? 42.339 27.718 -18.029 1.00 35.57 132 THR C N 1
ATOM 5493 C CA . THR C 1 132 ? 41.425 28.636 -18.748 1.00 27.62 132 THR C CA 1
ATOM 5494 C C . THR C 1 132 ? 42.253 29.709 -19.449 1.00 36.48 132 THR C C 1
ATOM 5495 O O . THR C 1 132 ? 41.919 30.058 -20.561 1.00 38.39 132 THR C O 1
ATOM 5499 N N . ILE C 1 133 ? 43.290 30.210 -18.789 1.00 30.46 133 ILE C N 1
ATOM 5500 C CA . ILE C 1 133 ? 44.162 31.255 -19.386 1.00 34.22 133 ILE C CA 1
ATOM 5501 C C . ILE C 1 133 ? 44.894 30.650 -20.578 1.00 38.71 133 ILE C C 1
ATOM 5502 O O . ILE C 1 133 ? 45.027 31.331 -21.569 1.00 41.65 133 ILE C O 1
ATOM 5507 N N . THR C 1 134 ? 45.344 29.406 -20.480 1.00 36.49 134 THR C N 1
ATOM 5508 C CA . THR C 1 134 ? 46.075 28.810 -21.621 1.00 38.77 134 THR C CA 1
ATOM 5509 C C . THR C 1 134 ? 45.143 28.652 -22.816 1.00 37.45 134 THR C C 1
ATOM 5510 O O . THR C 1 134 ? 45.499 29.099 -23.874 1.00 37.71 134 THR C O 1
ATOM 5514 N N . THR C 1 135 ? 43.986 28.037 -22.636 1.00 41.66 135 THR C N 1
ATOM 5515 C CA . THR C 1 135 ? 43.061 27.843 -23.773 1.00 40.43 135 THR C CA 1
ATOM 5516 C C . THR C 1 135 ? 42.718 29.183 -24.416 1.00 39.29 135 THR C C 1
ATOM 5517 O O . THR C 1 135 ? 42.765 29.261 -25.614 1.00 44.93 135 THR C O 1
ATOM 5521 N N . LEU C 1 136 ? 42.404 30.200 -23.629 1.00 34.28 136 LEU C N 1
ATOM 5522 C CA . LEU C 1 136 ? 42.001 31.496 -24.216 1.00 35.55 136 LEU C CA 1
ATOM 5523 C C . LEU C 1 136 ? 43.156 32.124 -24.985 1.00 42.02 136 LEU C C 1
ATOM 5524 O O . LEU C 1 136 ? 42.899 32.714 -26.007 1.00 51.09 136 LEU C O 1
ATOM 5529 N N . HIS C 1 137 ? 44.383 32.020 -24.495 1.00 37.48 137 HIS C N 1
ATOM 5530 C CA . HIS C 1 137 ? 45.520 32.639 -25.218 1.00 40.90 137 HIS C CA 1
ATOM 5531 C C . HIS C 1 137 ? 45.847 31.875 -26.492 1.00 44.66 137 HIS C C 1
ATOM 5532 O O . HIS C 1 137 ? 46.406 32.469 -27.384 1.00 48.70 137 HIS C O 1
ATOM 5539 N N . MET C 1 138 ? 45.546 30.587 -26.552 1.00 35.03 138 MET C N 1
ATOM 5540 C CA . MET C 1 138 ? 45.890 29.825 -27.769 1.00 44.31 138 MET C CA 1
ATOM 5541 C C . MET C 1 138 ? 44.792 30.009 -28.808 1.00 47.62 138 MET C C 1
ATOM 5542 O O . MET C 1 138 ? 45.057 29.779 -29.971 1.00 49.58 138 MET C O 1
ATOM 5547 N N . ILE C 1 139 ? 43.620 30.459 -28.387 1.00 37.96 139 ILE C N 1
ATOM 5548 C CA . ILE C 1 139 ? 42.488 30.628 -29.336 1.00 34.45 139 ILE C CA 1
ATOM 5549 C C . ILE C 1 139 ? 42.397 32.091 -29.761 1.00 32.49 139 ILE C C 1
ATOM 5550 O O . ILE C 1 139 ? 42.015 32.355 -30.883 1.00 43.49 139 ILE C O 1
ATOM 5555 N N . ARG C 1 140 ? 42.772 33.001 -28.881 1.00 33.99 140 ARG C N 1
ATOM 5556 C CA . ARG C 1 140 ? 42.697 34.439 -29.209 1.00 45.68 140 ARG C CA 1
ATOM 5557 C C . ARG C 1 140 ? 43.714 35.178 -28.350 1.00 44.92 140 ARG C C 1
ATOM 5558 O O . ARG C 1 140 ? 43.330 35.663 -27.303 1.00 45.32 140 ARG C O 1
ATOM 5566 N N . PRO C 1 141 ? 44.965 35.371 -28.810 1.00 40.20 141 PRO C N 1
ATOM 5567 C CA . PRO C 1 141 ? 46.002 36.031 -28.029 1.00 39.13 141 PRO C CA 1
ATOM 5568 C C . PRO C 1 141 ? 45.985 37.567 -28.026 1.00 35.72 141 PRO C C 1
ATOM 5569 O O . PRO C 1 141 ? 46.912 38.159 -27.559 1.00 34.18 141 PRO C O 1
ATOM 5573 N N . GLN C 1 142 ? 44.929 38.151 -28.575 1.00 36.05 142 GLN C N 1
ATOM 5574 C CA . GLN C 1 142 ? 44.702 39.608 -28.601 1.00 38.32 142 GLN C CA 1
ATOM 5575 C C . GLN C 1 142 ? 43.955 39.977 -27.328 1.00 40.79 142 GLN C C 1
ATOM 5576 O O . GLN C 1 142 ? 44.036 41.130 -26.927 1.00 50.03 142 GLN C O 1
ATOM 5582 N N . TRP C 1 143 ? 43.264 39.008 -26.738 1.00 34.36 143 TRP C N 1
ATOM 5583 C CA . TRP C 1 143 ? 42.473 39.193 -25.500 1.00 43.48 143 TRP C CA 1
ATOM 5584 C C . TRP C 1 143 ? 41.508 40.352 -25.718 1.00 43.64 143 TRP C C 1
ATOM 5585 O O . TRP C 1 143 ? 41.488 41.247 -24.904 1.00 40.12 143 TRP C O 1
ATOM 5596 N N . ASP C 1 144 ? 40.735 40.294 -26.795 1.00 41.89 144 ASP C N 1
ATOM 5597 C CA . ASP C 1 144 ? 39.786 41.376 -27.130 1.00 35.04 144 ASP C CA 1
ATOM 5598 C C . ASP C 1 144 ? 38.371 40.822 -27.222 1.00 40.83 144 ASP C C 1
ATOM 5599 O O . ASP C 1 144 ? 37.512 41.539 -27.697 1.00 43.36 144 ASP C O 1
ATOM 5604 N N . ILE C 1 145 ? 38.147 39.591 -26.789 1.00 37.98 145 ILE C N 1
ATOM 5605 C CA . ILE C 1 145 ? 36.769 39.038 -26.858 1.00 37.07 145 ILE C CA 1
ATOM 5606 C C . ILE C 1 145 ? 36.328 38.703 -25.441 1.00 50.11 145 ILE C C 1
ATOM 5607 O O . ILE C 1 145 ? 37.101 38.072 -24.746 1.00 49.04 145 ILE C O 1
ATOM 5612 N N . PRO C 1 146 ? 35.160 39.184 -24.972 1.00 53.20 146 PRO C N 1
ATOM 5613 C CA . PRO C 1 146 ? 34.647 38.852 -23.652 1.00 46.39 146 PRO C CA 1
ATOM 5614 C C . PRO C 1 146 ? 34.589 37.340 -23.429 1.00 48.08 146 PRO C C 1
ATOM 5615 O O . PRO C 1 146 ? 34.172 36.625 -24.283 1.00 53.18 146 PRO C O 1
ATOM 5619 N N . VAL C 1 147 ? 34.948 36.933 -22.221 1.00 42.45 147 VAL C N 1
ATOM 5620 C CA . VAL C 1 147 ? 35.065 35.507 -21.837 1.00 32.94 147 VAL C CA 1
ATOM 5621 C C . VAL C 1 147 ? 33.969 35.150 -20.844 1.00 42.52 147 VAL C C 1
ATOM 5622 O O . VAL C 1 147 ? 33.556 36.020 -20.118 1.00 50.45 147 VAL C O 1
ATOM 5626 N N . VAL C 1 148 ? 33.466 33.923 -20.917 1.00 34.14 148 VAL C N 1
ATOM 5627 C CA . VAL C 1 148 ? 32.549 33.378 -19.884 1.00 41.78 148 VAL C CA 1
ATOM 5628 C C . VAL C 1 148 ? 33.300 32.173 -19.322 1.00 45.74 148 VAL C C 1
ATOM 5629 O O . VAL C 1 148 ? 33.518 31.242 -20.067 1.00 47.47 148 VAL C O 1
ATOM 5633 N N . SER C 1 149 ? 33.727 32.229 -18.065 1.00 42.26 149 SER C N 1
ATOM 5634 C CA . SER C 1 149 ? 34.497 31.107 -17.481 1.00 30.37 149 SER C CA 1
ATOM 5635 C C . SER C 1 149 ? 33.604 30.233 -16.603 1.00 33.08 149 SER C C 1
ATOM 5636 O O . SER C 1 149 ? 33.002 30.748 -15.690 1.00 41.80 149 SER C O 1
ATOM 5639 N N . ILE C 1 150 ? 33.539 28.941 -16.905 1.00 40.49 150 ILE C N 1
ATOM 5640 C CA . ILE C 1 150 ? 32.721 27.979 -16.121 1.00 34.99 150 ILE C CA 1
ATOM 5641 C C . ILE C 1 150 ? 33.656 27.005 -15.417 1.00 33.35 150 ILE C C 1
ATOM 5642 O O . ILE C 1 150 ? 34.641 26.615 -16.005 1.00 51.19 150 ILE C O 1
ATOM 5647 N N . SER C 1 151 ? 33.341 26.643 -14.185 1.00 32.23 151 SER C N 1
ATOM 5648 C CA . SER C 1 151 ? 34.185 25.682 -13.442 1.00 36.56 151 SER C CA 1
ATOM 5649 C C . SER C 1 151 ? 33.796 24.256 -13.806 1.00 33.31 151 SER C C 1
ATOM 5650 O O . SER C 1 151 ? 32.792 24.059 -14.459 1.00 35.92 151 SER C O 1
ATOM 5653 N N . ALA C 1 152 ? 34.598 23.297 -13.367 1.00 36.49 152 ALA C N 1
ATOM 5654 C CA . ALA C 1 152 ? 34.296 21.875 -13.607 1.00 37.34 152 ALA C CA 1
ATOM 5655 C C . ALA C 1 152 ? 33.797 21.265 -12.304 1.00 40.27 152 ALA C C 1
ATOM 5656 O O . ALA C 1 152 ? 34.604 21.096 -11.410 1.00 36.55 152 ALA C O 1
ATOM 5658 N N . ASN C 1 153 ? 32.500 20.990 -12.217 1.00 44.60 153 ASN C N 1
ATOM 5659 C CA . ASN C 1 153 ? 31.926 20.364 -11.006 1.00 34.13 153 ASN C CA 1
ATOM 5660 C C . ASN C 1 153 ? 32.512 18.961 -10.897 1.00 38.88 153 ASN C C 1
ATOM 5661 O O . ASN C 1 153 ? 32.529 18.267 -11.892 1.00 36.85 153 ASN C O 1
ATOM 5666 N N . ASN C 1 154 ? 32.889 18.543 -9.692 1.00 41.55 154 ASN C N 1
ATOM 5667 C CA . ASN C 1 154 ? 33.568 17.243 -9.470 1.00 40.68 154 ASN C CA 1
ATOM 5668 C C . ASN C 1 154 ? 32.611 16.063 -9.319 1.00 49.36 154 ASN C C 1
ATOM 5669 O O . ASN C 1 154 ? 33.046 15.064 -8.783 1.00 64.06 154 ASN C O 1
ATOM 5674 N N . THR C 1 155 ? 31.377 16.150 -9.800 1.00 52.87 155 THR C N 1
ATOM 5675 C CA . THR C 1 155 ? 30.444 15.005 -9.698 1.00 64.87 155 THR C CA 1
ATOM 5676 C C . THR C 1 155 ? 31.081 13.809 -10.395 1.00 66.20 155 THR C C 1
ATOM 5677 O O . THR C 1 155 ? 31.044 12.738 -9.820 1.00 68.72 155 THR C O 1
ATOM 5681 N N . PRO C 1 156 ? 31.683 13.945 -11.594 1.00 69.18 156 PRO C N 1
ATOM 5682 C CA . PRO C 1 156 ? 32.351 12.835 -12.274 1.00 80.01 156 PRO C CA 1
ATOM 5683 C C . PRO C 1 156 ? 33.392 12.010 -11.495 1.00 82.74 156 PRO C C 1
ATOM 5684 O O . PRO C 1 156 ? 33.590 10.890 -11.862 1.00 82.54 156 PRO C O 1
ATOM 5688 N N . TYR C 1 157 ? 34.054 12.574 -10.483 1.00 80.22 157 TYR C N 1
ATOM 5689 C CA . TYR C 1 157 ? 35.059 11.803 -9.714 1.00 77.15 157 TYR C CA 1
ATOM 5690 C C . TYR C 1 157 ? 34.571 11.543 -8.290 1.00 83.97 157 TYR C C 1
ATOM 5691 O O . TYR C 1 157 ? 35.117 10.649 -7.639 1.00 88.69 157 TYR C O 1
ATOM 5700 N N . TYR C 1 158 ? 33.574 12.300 -7.837 1.00 80.87 158 TYR C N 1
ATOM 5701 C CA . TYR C 1 158 ? 33.079 12.198 -6.441 1.00 79.61 158 TYR C CA 1
ATOM 5702 C C . TYR C 1 158 ? 31.853 11.283 -6.362 1.00 74.85 158 TYR C C 1
ATOM 5703 O O . TYR C 1 158 ? 31.730 10.523 -5.401 1.00 74.47 158 TYR C O 1
ATOM 5712 N N . LEU C 1 159 ? 30.976 11.347 -7.357 1.00 66.40 159 LEU C N 1
ATOM 5713 C CA . LEU C 1 159 ? 29.754 10.513 -7.329 1.00 80.05 159 LEU C CA 1
ATOM 5714 C C . LEU C 1 159 ? 29.941 9.310 -8.250 1.00 96.51 159 LEU C C 1
ATOM 5715 O O . LEU C 1 159 ? 30.732 8.428 -7.910 1.00 100.28 159 LEU C O 1
ATOM 5720 N N . SER C 1 160 ? 29.205 9.279 -9.361 1.00 100.26 160 SER C N 1
ATOM 5721 C CA . SER C 1 160 ? 29.304 8.181 -10.356 1.00 84.99 160 SER C CA 1
ATOM 5722 C C . SER C 1 160 ? 30.307 8.597 -11.425 1.00 81.71 160 SER C C 1
ATOM 5723 O O . SER C 1 160 ? 31.441 8.899 -11.062 1.00 84.02 160 SER C O 1
ATOM 5726 N N . MET C 1 161 ? 29.879 8.619 -12.684 1.00 79.20 161 MET C N 1
ATOM 5727 C CA . MET C 1 161 ? 30.760 9.013 -13.813 1.00 74.72 161 MET C CA 1
ATOM 5728 C C . MET C 1 161 ? 29.872 9.218 -15.035 1.00 68.02 161 MET C C 1
ATOM 5729 O O . MET C 1 161 ? 30.131 10.130 -15.804 1.00 60.03 161 MET C O 1
ATOM 5734 N N . GLU C 1 162 ? 28.866 8.369 -15.188 1.00 72.46 162 GLU C N 1
ATOM 5735 C CA . GLU C 1 162 ? 27.881 8.556 -16.274 1.00 74.04 162 GLU C CA 1
ATOM 5736 C C . GLU C 1 162 ? 26.862 9.568 -15.758 1.00 60.68 162 GLU C C 1
ATOM 5737 O O . GLU C 1 162 ? 26.280 10.281 -16.565 1.00 60.82 162 GLU C O 1
ATOM 5743 N N . GLU C 1 163 ? 26.682 9.611 -14.441 1.00 49.20 163 GLU C N 1
ATOM 5744 C CA . GLU C 1 163 ? 25.763 10.565 -13.789 1.00 63.49 163 GLU C CA 1
ATOM 5745 C C . GLU C 1 163 ? 26.447 11.924 -13.778 1.00 58.08 163 GLU C C 1
ATOM 5746 O O . GLU C 1 163 ? 25.759 12.925 -13.891 1.00 53.86 163 GLU C O 1
ATOM 5748 N N . GLY C 1 164 ? 27.763 11.929 -13.623 1.00 56.74 164 GLY C N 1
ATOM 5749 C CA . GLY C 1 164 ? 28.512 13.193 -13.619 1.00 48.11 164 GLY C CA 1
ATOM 5750 C C . GLY C 1 164 ? 28.492 13.807 -14.994 1.00 54.81 164 GLY C C 1
ATOM 5751 O O . GLY C 1 164 ? 28.328 15.006 -15.082 1.00 56.31 164 GLY C O 1
ATOM 5752 N N . LEU C 1 165 ? 28.600 12.976 -16.028 1.00 52.85 165 LEU C N 1
ATOM 5753 C CA . LEU C 1 165 ? 28.571 13.437 -17.436 1.00 41.54 165 LEU C CA 1
ATOM 5754 C C . LEU C 1 165 ? 27.140 13.816 -17.806 1.00 46.61 165 LEU C C 1
ATOM 5755 O O . LEU C 1 165 ? 26.969 14.619 -18.691 1.00 52.08 165 LEU C O 1
ATOM 5760 N N . GLY C 1 166 ? 26.149 13.228 -17.146 1.00 50.85 166 GLY C N 1
ATOM 5761 C CA . GLY C 1 166 ? 24.745 13.599 -17.377 1.00 36.49 166 GLY C CA 1
ATOM 5762 C C . GLY C 1 166 ? 24.506 15.000 -16.866 1.00 44.62 166 GLY C C 1
ATOM 5763 O O . GLY C 1 166 ? 23.811 15.747 -17.514 1.00 44.38 166 GLY C O 1
ATOM 5764 N N . GLU C 1 167 ? 25.151 15.354 -15.757 1.00 48.32 167 GLU C N 1
ATOM 5765 C CA . GLU C 1 167 ? 25.077 16.710 -15.160 1.00 45.13 167 GLU C CA 1
ATOM 5766 C C . GLU C 1 167 ? 25.734 17.708 -16.114 1.00 48.94 167 GLU C C 1
ATOM 5767 O O . GLU C 1 167 ? 25.308 18.849 -16.133 1.00 49.61 167 GLU C O 1
ATOM 5773 N N . MET C 1 168 ? 26.762 17.289 -16.848 1.00 34.77 168 MET C N 1
ATOM 5774 C CA . MET C 1 168 ? 27.421 18.166 -17.837 1.00 27.02 168 MET C CA 1
ATOM 5775 C C . MET C 1 168 ? 26.508 18.334 -19.051 1.00 31.43 168 MET C C 1
ATOM 5776 O O . MET C 1 168 ? 26.542 19.381 -19.652 1.00 36.96 168 MET C O 1
ATOM 5781 N N . ASP C 1 169 ? 25.715 17.321 -19.380 1.00 40.41 169 ASP C N 1
ATOM 5782 C CA . ASP C 1 169 ? 24.751 17.409 -20.506 1.00 37.84 169 ASP C CA 1
ATOM 5783 C C . ASP C 1 169 ? 23.730 18.492 -20.170 1.00 36.19 169 ASP C C 1
ATOM 5784 O O . ASP C 1 169 ? 23.398 19.273 -21.037 1.00 31.37 169 ASP C O 1
ATOM 5789 N N . VAL C 1 170 ? 23.271 18.523 -18.927 1.00 30.93 170 VAL C N 1
ATOM 5790 C CA . VAL C 1 170 ? 22.267 19.520 -18.473 1.00 30.88 170 VAL C CA 1
ATOM 5791 C C . VAL C 1 170 ? 22.871 20.920 -18.508 1.00 40.88 170 VAL C C 1
ATOM 5792 O O . VAL C 1 170 ? 22.168 21.834 -18.899 1.00 45.09 170 VAL C O 1
ATOM 5796 N N . LEU C 1 171 ? 24.139 21.055 -18.134 1.00 45.73 171 LEU C N 1
ATOM 5797 C CA . LEU C 1 171 ? 24.838 22.363 -18.108 1.00 46.83 171 LEU C CA 1
ATOM 5798 C C . LEU C 1 171 ? 24.997 22.903 -19.525 1.00 48.68 171 LEU C C 1
ATOM 5799 O O . LEU C 1 171 ? 24.985 24.111 -19.683 1.00 45.99 171 LEU C O 1
ATOM 5804 N N . GLY C 1 172 ? 25.162 22.027 -20.509 1.00 43.64 172 GLY C N 1
ATOM 5805 C CA . GLY C 1 172 ? 25.319 22.460 -21.905 1.00 45.00 172 GLY C CA 1
ATOM 5806 C C . GLY C 1 172 ? 24.008 22.930 -22.483 1.00 44.79 172 GLY C C 1
ATOM 5807 O O . GLY C 1 172 ? 23.999 23.929 -23.172 1.00 45.03 172 GLY C O 1
ATOM 5808 N N . LYS C 1 173 ? 22.924 22.237 -22.168 1.00 45.28 173 LYS C N 1
ATOM 5809 C CA . LYS C 1 173 ? 21.582 22.608 -22.672 1.00 43.63 173 LYS C CA 1
ATOM 5810 C C . LYS C 1 173 ? 21.191 23.968 -22.107 1.00 41.54 173 LYS C C 1
ATOM 5811 O O . LYS C 1 173 ? 20.540 24.714 -22.809 1.00 40.01 173 LYS C O 1
ATOM 5817 N N . ALA C 1 174 ? 21.536 24.219 -20.850 1.00 39.79 174 ALA C N 1
ATOM 5818 C CA . ALA C 1 174 ? 21.231 25.475 -20.143 1.00 41.15 174 ALA C CA 1
ATOM 5819 C C . ALA C 1 174 ? 22.105 26.600 -20.680 1.00 40.24 174 ALA C C 1
ATOM 5820 O O . ALA C 1 174 ? 21.674 27.733 -20.638 1.00 42.32 174 ALA C O 1
ATOM 5822 N N . THR C 1 175 ? 23.295 26.261 -21.151 1.00 32.83 175 THR C N 1
ATOM 5823 C CA . THR C 1 175 ? 24.269 27.233 -21.687 1.00 34.73 175 THR C CA 1
ATOM 5824 C C . THR C 1 175 ? 23.787 27.692 -23.056 1.00 48.44 175 THR C C 1
ATOM 5825 O O . THR C 1 175 ? 24.077 28.811 -23.431 1.00 52.18 175 THR C O 1
ATOM 5829 N N . ARG C 1 176 ? 23.077 26.826 -23.767 1.00 47.79 176 ARG C N 1
ATOM 5830 C CA . ARG C 1 176 ? 22.542 27.177 -25.100 1.00 43.65 176 ARG C CA 1
ATOM 5831 C C . ARG C 1 176 ? 21.290 28.026 -24.908 1.00 44.35 176 ARG C C 1
ATOM 5832 O O . ARG C 1 176 ? 21.042 28.888 -25.715 1.00 47.75 176 ARG C O 1
ATOM 5840 N N . GLU C 1 177 ? 20.549 27.790 -23.838 1.00 32.37 177 GLU C N 1
ATOM 5841 C CA . GLU C 1 177 ? 19.319 28.566 -23.592 1.00 42.64 177 GLU C CA 1
ATOM 5842 C C . GLU C 1 177 ? 19.697 30.017 -23.352 1.00 48.11 177 GLU C C 1
ATOM 5843 O O . GLU C 1 177 ? 19.007 30.882 -23.836 1.00 50.23 177 GLU C O 1
ATOM 5849 N N . ALA C 1 178 ? 20.759 30.240 -22.596 1.00 39.61 178 ALA C N 1
ATOM 5850 C CA . ALA C 1 178 ? 21.226 31.594 -22.261 1.00 40.29 178 ALA C CA 1
ATOM 5851 C C . ALA C 1 178 ? 21.794 32.264 -23.506 1.00 41.69 178 ALA C C 1
ATOM 5852 O O . ALA C 1 178 ? 21.564 33.438 -23.686 1.00 39.38 178 ALA C O 1
ATOM 5854 N N . ILE C 1 179 ? 22.505 31.514 -24.333 1.00 43.20 179 ILE C N 1
ATOM 5855 C CA . ILE C 1 179 ? 23.105 32.092 -25.562 1.00 44.97 179 ILE C CA 1
ATOM 5856 C C . ILE C 1 179 ? 21.994 32.530 -26.508 1.00 40.28 179 ILE C C 1
ATOM 5857 O O . ILE C 1 179 ? 22.076 33.629 -27.021 1.00 42.47 179 ILE C O 1
ATOM 5862 N N . LEU C 1 180 ? 20.959 31.718 -26.671 1.00 33.57 180 LEU C N 1
ATOM 5863 C CA . LEU C 1 180 ? 19.849 32.058 -27.594 1.00 32.85 180 LEU C CA 1
ATOM 5864 C C . LEU C 1 180 ? 19.119 33.323 -27.148 1.00 37.60 180 LEU C C 1
ATOM 5865 O O . LEU C 1 180 ? 18.657 34.042 -28.002 1.00 44.15 180 LEU C O 1
ATOM 5870 N N . LYS C 1 181 ? 19.006 33.577 -25.854 1.00 40.33 181 LYS C N 1
ATOM 5871 C CA . LYS C 1 181 ? 18.282 34.777 -25.387 1.00 41.90 181 LYS C CA 1
ATOM 5872 C C . LYS C 1 181 ? 19.219 35.982 -25.299 1.00 47.33 181 LYS C C 1
ATOM 5873 O O . LYS C 1 181 ? 18.731 37.055 -24.975 1.00 52.55 181 LYS C O 1
ATOM 5879 N N . SER C 1 182 ? 20.502 35.815 -25.605 1.00 43.01 182 SER C N 1
ATOM 5880 C CA . SER C 1 182 ? 21.493 36.906 -25.454 1.00 36.92 182 SER C CA 1
ATOM 5881 C C . SER C 1 182 ? 21.652 37.709 -26.740 1.00 49.33 182 SER C C 1
ATOM 5882 O O . SER C 1 182 ? 22.010 38.880 -26.655 1.00 44.50 182 SER C O 1
ATOM 5885 N N . GLY C 1 183 ? 21.461 37.067 -27.885 1.00 56.29 183 GLY C N 1
ATOM 5886 C CA . GLY C 1 183 ? 21.586 37.746 -29.184 1.00 53.73 183 GLY C CA 1
ATOM 5887 C C . GLY C 1 183 ? 23.026 37.848 -29.618 1.00 50.46 183 GLY C C 1
ATOM 5888 O O . GLY C 1 183 ? 23.294 38.595 -30.551 1.00 56.36 183 GLY C O 1
ATOM 5889 N N . LYS C 1 184 ? 23.911 37.094 -28.975 1.00 43.18 184 LYS C N 1
ATOM 5890 C CA . LYS C 1 184 ? 25.352 37.149 -29.296 1.00 36.60 184 LYS C CA 1
ATOM 5891 C C . LYS C 1 184 ? 25.755 35.898 -30.062 1.00 41.00 184 LYS C C 1
ATOM 5892 O O . LYS C 1 184 ? 25.075 34.901 -29.938 1.00 36.32 184 LYS C O 1
ATOM 5898 N N . ARG C 1 185 ? 26.820 36.003 -30.846 1.00 33.58 185 ARG C N 1
ATOM 5899 C CA . ARG C 1 185 ? 27.371 34.859 -31.601 1.00 47.95 185 ARG C CA 1
ATOM 5900 C C . ARG C 1 185 ? 28.468 34.265 -30.722 1.00 48.61 185 ARG C C 1
ATOM 5901 O O . ARG C 1 185 ? 29.449 34.941 -30.490 1.00 49.39 185 ARG C O 1
ATOM 5909 N N . ALA C 1 186 ? 28.287 33.034 -30.261 1.00 32.21 186 ALA C N 1
ATOM 5910 C CA . ALA C 1 186 ? 29.233 32.458 -29.291 1.00 36.34 186 ALA C CA 1
ATOM 5911 C C . ALA C 1 186 ? 30.106 31.354 -29.877 1.00 42.21 186 ALA C C 1
ATOM 5912 O O . ALA C 1 186 ? 29.713 30.708 -30.825 1.00 46.70 186 ALA C O 1
ATOM 5914 N N . VAL C 1 187 ? 31.270 31.168 -29.272 1.00 36.50 187 VAL C N 1
ATOM 5915 C CA . VAL C 1 187 ? 32.214 30.087 -29.646 1.00 33.71 187 VAL C CA 1
ATOM 5916 C C . VAL C 1 187 ? 32.472 29.314 -28.362 1.00 42.12 187 VAL C C 1
ATOM 5917 O O . VAL C 1 187 ? 32.793 29.951 -27.383 1.00 45.48 187 VAL C O 1
ATOM 5921 N N . LEU C 1 188 ? 32.269 28.002 -28.363 1.00 41.86 188 LEU C N 1
ATOM 5922 C CA . LEU C 1 188 ? 32.509 27.217 -27.130 1.00 39.54 188 LEU C CA 1
ATOM 5923 C C . LEU C 1 188 ? 33.917 26.650 -27.193 1.00 36.40 188 LEU C C 1
ATOM 5924 O O . LEU C 1 188 ? 34.370 26.372 -28.272 1.00 46.95 188 LEU C O 1
ATOM 5929 N N . LEU C 1 189 ? 34.581 26.531 -26.058 1.00 29.95 189 LEU C N 1
ATOM 5930 C CA . LEU C 1 189 ? 35.948 25.983 -26.071 1.00 30.79 189 LEU C CA 1
ATOM 5931 C C . LEU C 1 189 ? 36.044 24.902 -25.005 1.00 38.68 189 LEU C C 1
ATOM 5932 O O . LEU C 1 189 ? 36.093 25.248 -23.843 1.00 35.68 189 LEU C O 1
ATOM 5937 N N . ALA C 1 190 ? 36.021 23.639 -25.416 1.00 36.83 190 ALA C N 1
ATOM 5938 C CA . ALA C 1 190 ? 36.178 22.514 -24.475 1.00 36.30 190 ALA C CA 1
ATOM 5939 C C . ALA C 1 190 ? 37.676 22.351 -24.250 1.00 35.69 190 ALA C C 1
ATOM 5940 O O . ALA C 1 190 ? 38.333 21.767 -25.072 1.00 34.88 190 ALA C O 1
ATOM 5942 N N . SER C 1 191 ? 38.171 22.870 -23.138 1.00 34.80 191 SER C N 1
ATOM 5943 C CA . SER C 1 191 ? 39.608 22.893 -22.776 1.00 41.78 191 SER C CA 1
ATOM 5944 C C . SER C 1 191 ? 40.041 21.544 -22.222 1.00 38.34 191 SER C C 1
ATOM 5945 O O . SER C 1 191 ? 40.455 21.502 -21.083 1.00 39.67 191 SER C O 1
ATOM 5948 N N . ASN C 1 192 ? 40.044 20.516 -23.059 1.00 31.31 192 ASN C N 1
ATOM 5949 C CA . ASN C 1 192 ? 40.335 19.144 -22.602 1.00 41.16 192 ASN C CA 1
ATOM 5950 C C . ASN C 1 192 ? 41.375 18.473 -23.480 1.00 37.35 192 ASN C C 1
ATOM 5951 O O . ASN C 1 192 ? 41.383 18.706 -24.667 1.00 31.59 192 ASN C O 1
ATOM 5956 N N . THR C 1 193 ? 42.180 17.640 -22.841 1.00 35.81 193 THR C N 1
ATOM 5957 C CA . THR C 1 193 ? 43.212 16.781 -23.463 1.00 33.74 193 THR C CA 1
ATOM 5958 C C . THR C 1 193 ? 42.560 15.424 -23.773 1.00 38.10 193 THR C C 1
ATOM 5959 O O . THR C 1 193 ? 41.444 15.190 -23.337 1.00 40.14 193 THR C O 1
ATOM 5963 N N . LEU C 1 194 ? 43.197 14.592 -24.587 1.00 36.96 194 LEU C N 1
ATOM 5964 C CA . LEU C 1 194 ? 42.668 13.245 -24.867 1.00 36.25 194 LEU C CA 1
ATOM 5965 C C . LEU C 1 194 ? 43.436 12.275 -23.970 1.00 45.71 194 LEU C C 1
ATOM 5966 O O . LEU C 1 194 ? 43.293 12.398 -22.774 1.00 51.55 194 LEU C O 1
ATOM 5971 N N . SER C 1 195 ? 44.219 11.370 -24.539 1.00 36.25 195 SER C N 1
ATOM 5972 C CA . SER C 1 195 ? 45.033 10.407 -23.758 1.00 40.56 195 SER C CA 1
ATOM 5973 C C . SER C 1 195 ? 45.799 11.136 -22.653 1.00 45.48 195 SER C C 1
ATOM 5974 O O . SER C 1 195 ? 46.618 11.973 -22.968 1.00 55.03 195 SER C O 1
ATOM 5977 N N . HIS C 1 196 ? 45.540 10.807 -21.395 1.00 38.67 196 HIS C N 1
ATOM 5978 C CA . HIS C 1 196 ? 46.231 11.537 -20.309 1.00 43.07 196 HIS C CA 1
ATOM 5979 C C . HIS C 1 196 ? 47.204 10.670 -19.516 1.00 50.03 196 HIS C C 1
ATOM 5980 O O . HIS C 1 196 ? 47.373 10.951 -18.348 1.00 57.73 196 HIS C O 1
ATOM 5987 N N . TRP C 1 197 ? 47.768 9.623 -20.100 1.00 42.08 197 TRP C N 1
ATOM 5988 C CA . TRP C 1 197 ? 48.877 8.948 -19.390 1.00 40.36 197 TRP C CA 1
ATOM 5989 C C . TRP C 1 197 ? 50.072 9.844 -19.710 1.00 49.16 197 TRP C C 1
ATOM 5990 O O . TRP C 1 197 ? 50.237 10.123 -20.873 1.00 56.36 197 TRP C O 1
ATOM 6001 N N . HIS C 1 198 ? 50.872 10.262 -18.736 1.00 39.47 198 HIS C N 1
ATOM 6002 C CA . HIS C 1 198 ? 51.951 11.237 -19.029 1.00 30.88 198 HIS C CA 1
ATOM 6003 C C . HIS C 1 198 ? 53.302 10.781 -18.484 1.00 37.48 198 HIS C C 1
ATOM 6004 O O . HIS C 1 198 ? 53.342 9.805 -17.777 1.00 44.42 198 HIS C O 1
ATOM 6011 N N . PHE C 1 199 ? 54.364 11.508 -18.816 1.00 36.61 199 PHE C N 1
ATOM 6012 C CA . PHE C 1 199 ? 55.739 11.190 -18.368 1.00 37.07 199 PHE C CA 1
ATOM 6013 C C . PHE C 1 199 ? 55.870 11.447 -16.874 1.00 41.32 199 PHE C C 1
ATOM 6014 O O . PHE C 1 199 ? 55.404 12.461 -16.429 1.00 44.05 199 PHE C O 1
ATOM 6022 N N . HIS C 1 200 ? 56.595 10.603 -16.153 1.00 35.88 200 HIS C N 1
ATOM 6023 C CA . HIS C 1 200 ? 56.759 10.828 -14.700 1.00 39.91 200 HIS C CA 1
ATOM 6024 C C . HIS C 1 200 ? 57.956 11.749 -14.461 1.00 40.96 200 HIS C C 1
ATOM 6025 O O . HIS C 1 200 ? 58.115 12.231 -13.352 1.00 44.68 200 HIS C O 1
ATOM 6032 N N . GLU C 1 201 ? 58.758 11.971 -15.493 1.00 41.94 201 GLU C N 1
ATOM 6033 C CA . GLU C 1 201 ? 59.970 12.814 -15.397 1.00 44.10 201 GLU C CA 1
ATOM 6034 C C . GLU C 1 201 ? 59.959 13.824 -16.537 1.00 46.43 201 GLU C C 1
ATOM 6035 O O . GLU C 1 201 ? 59.472 13.488 -17.588 1.00 49.88 201 GLU C O 1
ATOM 6041 N N . GLU C 1 202 ? 60.529 15.002 -16.325 1.00 44.50 202 GLU C N 1
ATOM 6042 C CA . GLU C 1 202 ? 60.551 16.055 -17.363 1.00 39.30 202 GLU C CA 1
ATOM 6043 C C . GLU C 1 202 ? 61.922 16.084 -18.037 1.00 36.59 202 GLU C C 1
ATOM 6044 O O . GLU C 1 202 ? 62.908 15.867 -17.352 1.00 33.75 202 GLU C O 1
ATOM 6050 N N . PRO C 1 203 ? 61.992 16.272 -19.366 1.00 33.54 203 PRO C N 1
ATOM 6051 C CA . PRO C 1 203 ? 63.256 16.373 -20.091 1.00 34.36 203 PRO C CA 1
ATOM 6052 C C . PRO C 1 203 ? 64.040 17.617 -19.668 1.00 36.11 203 PRO C C 1
ATOM 6053 O O . PRO C 1 203 ? 63.455 18.640 -19.643 1.00 43.67 203 PRO C O 1
ATOM 6057 N N . VAL C 1 204 ? 65.348 17.490 -19.438 1.00 42.91 204 VAL C N 1
ATOM 6058 C CA . VAL C 1 204 ? 66.156 18.616 -18.878 1.00 55.08 204 VAL C CA 1
ATOM 6059 C C . VAL C 1 204 ? 65.992 19.899 -19.681 1.00 59.94 204 VAL C C 1
ATOM 6060 O O . VAL C 1 204 ? 65.835 20.944 -19.035 1.00 40.71 204 VAL C O 1
ATOM 6064 N N . PRO C 1 205 ? 66.233 19.944 -21.000 1.00 63.62 205 PRO C N 1
ATOM 6065 C CA . PRO C 1 205 ? 65.842 21.122 -21.737 1.00 44.02 205 PRO C CA 1
ATOM 6066 C C . PRO C 1 205 ? 64.393 20.674 -21.954 1.00 47.72 205 PRO C C 1
ATOM 6067 O O . PRO C 1 205 ? 64.186 19.731 -22.649 1.00 40.80 205 PRO C O 1
ATOM 6071 N N . PRO C 1 206 ? 63.364 21.310 -21.359 1.00 44.23 206 PRO C N 1
ATOM 6072 C CA . PRO C 1 206 ? 61.989 20.856 -21.512 1.00 45.51 206 PRO C CA 1
ATOM 6073 C C . PRO C 1 206 ? 61.484 20.828 -22.959 1.00 52.28 206 PRO C C 1
ATOM 6074 O O . PRO C 1 206 ? 60.660 20.002 -23.243 1.00 57.35 206 PRO C O 1
ATOM 6078 N N . GLU C 1 207 ? 61.976 21.743 -23.797 1.00 43.64 207 GLU C N 1
ATOM 6079 C CA . GLU C 1 207 ? 61.588 21.872 -25.218 1.00 32.53 207 GLU C CA 1
ATOM 6080 C C . GLU C 1 207 ? 62.448 20.977 -26.108 1.00 32.68 207 GLU C C 1
ATOM 6081 O O . GLU C 1 207 ? 62.439 21.199 -27.295 1.00 39.73 207 GLU C O 1
ATOM 6087 N N . ASP C 1 208 ? 63.187 20.030 -25.542 1.00 28.37 208 ASP C N 1
ATOM 6088 C CA . ASP C 1 208 ? 63.954 19.049 -26.348 1.00 30.83 208 ASP C CA 1
ATOM 6089 C C . ASP C 1 208 ? 62.933 18.090 -26.960 1.00 38.98 208 ASP C C 1
ATOM 6090 O O . ASP C 1 208 ? 62.509 17.185 -26.271 1.00 40.23 208 ASP C O 1
ATOM 6095 N N . MET C 1 209 ? 62.537 18.312 -28.208 1.00 39.32 209 MET C N 1
ATOM 6096 C CA . MET C 1 209 ? 61.482 17.491 -28.842 1.00 30.04 209 MET C CA 1
ATOM 6097 C C . MET C 1 209 ? 61.987 16.093 -29.166 1.00 34.34 209 MET C C 1
ATOM 6098 O O . MET C 1 209 ? 61.172 15.245 -29.451 1.00 43.91 209 MET C O 1
ATOM 6103 N N . SER C 1 210 ? 63.296 15.907 -29.214 1.00 39.42 210 SER C N 1
ATOM 6104 C CA . SER C 1 210 ? 63.836 14.552 -29.242 1.00 43.09 210 SER C CA 1
ATOM 6105 C C . SER C 1 210 ? 63.202 13.645 -28.179 1.00 43.28 210 SER C C 1
ATOM 6106 O O . SER C 1 210 ? 63.056 12.440 -28.402 1.00 36.19 210 SER C O 1
ATOM 6109 N N . LYS C 1 211 ? 62.772 14.214 -27.053 1.00 44.54 211 LYS C N 1
ATOM 6110 C CA . LYS C 1 211 ? 62.274 13.470 -25.900 1.00 38.00 211 LYS C CA 1
ATOM 6111 C C . LYS C 1 211 ? 60.743 13.484 -25.778 1.00 40.95 211 LYS C C 1
ATOM 6112 O O . LYS C 1 211 ? 60.201 12.939 -24.809 1.00 50.00 211 LYS C O 1
ATOM 6118 N N . GLU C 1 212 ? 60.071 14.032 -26.780 1.00 37.94 212 GLU C N 1
ATOM 6119 C CA . GLU C 1 212 ? 58.597 14.146 -26.809 1.00 34.26 212 GLU C CA 1
ATOM 6120 C C . GLU C 1 212 ? 57.999 13.008 -27.639 1.00 44.85 212 GLU C C 1
ATOM 6121 O O . GLU C 1 212 ? 58.309 12.904 -28.814 1.00 60.46 212 GLU C O 1
ATOM 6127 N N . HIS C 1 213 ? 57.142 12.202 -27.031 1.00 39.22 213 HIS C N 1
ATOM 6128 C CA . HIS C 1 213 ? 56.490 11.069 -27.728 1.00 38.80 213 HIS C CA 1
ATOM 6129 C C . HIS C 1 213 ? 55.297 10.615 -26.905 1.00 43.35 213 HIS C C 1
ATOM 6130 O O . HIS C 1 213 ? 55.232 10.938 -25.740 1.00 46.67 213 HIS C O 1
ATOM 6137 N N . PRO C 1 214 ? 54.336 9.867 -27.459 1.00 44.11 214 PRO C N 1
ATOM 6138 C CA . PRO C 1 214 ? 53.223 9.383 -26.668 1.00 42.84 214 PRO C CA 1
ATOM 6139 C C . PRO C 1 214 ? 53.700 8.494 -25.515 1.00 42.45 214 PRO C C 1
ATOM 6140 O O . PRO C 1 214 ? 54.591 7.739 -25.691 1.00 44.66 214 PRO C O 1
ATOM 6144 N N . GLN C 1 215 ? 53.067 8.599 -24.357 1.00 33.42 215 GLN C N 1
ATOM 6145 C CA . GLN C 1 215 ? 53.489 7.777 -23.200 1.00 30.67 215 GLN C CA 1
ATOM 6146 C C . GLN C 1 215 ? 53.144 6.308 -23.439 1.00 33.03 215 GLN C C 1
ATOM 6147 O O . GLN C 1 215 ? 53.926 5.454 -23.049 1.00 38.38 215 GLN C O 1
ATOM 6153 N N . THR C 1 216 ? 51.997 6.024 -24.038 1.00 35.11 216 THR C N 1
ATOM 6154 C CA . THR C 1 216 ? 51.653 4.604 -24.256 1.00 49.45 216 THR C CA 1
ATOM 6155 C C . THR C 1 216 ? 51.193 4.380 -25.687 1.00 49.26 216 THR C C 1
ATOM 6156 O O . THR C 1 216 ? 50.784 5.329 -26.322 1.00 43.74 216 THR C O 1
ATOM 6160 N N . LYS C 1 217 ? 51.238 3.127 -26.121 1.00 42.25 217 LYS C N 1
ATOM 6161 C CA . LYS C 1 217 ? 50.807 2.713 -27.471 1.00 38.84 217 LYS C CA 1
ATOM 6162 C C . LYS C 1 217 ? 49.286 2.728 -27.507 1.00 40.64 217 LYS C C 1
ATOM 6163 O O . LYS C 1 217 ? 48.743 3.263 -28.437 1.00 37.00 217 LYS C O 1
ATOM 6169 N N . ILE C 1 218 ? 48.647 2.209 -26.469 1.00 39.62 218 ILE C N 1
ATOM 6170 C CA . ILE C 1 218 ? 47.161 2.156 -26.391 1.00 34.33 218 ILE C CA 1
ATOM 6171 C C . ILE C 1 218 ? 46.602 3.568 -26.280 1.00 32.68 218 ILE C C 1
ATOM 6172 O O . ILE C 1 218 ? 45.538 3.801 -26.811 1.00 37.95 218 ILE C O 1
ATOM 6177 N N . GLY C 1 219 ? 47.303 4.469 -25.610 1.00 30.46 219 GLY C N 1
ATOM 6178 C CA . GLY C 1 219 ? 46.791 5.840 -25.489 1.00 34.27 219 GLY C CA 1
ATOM 6179 C C . GLY C 1 219 ? 46.667 6.495 -26.841 1.00 38.28 219 GLY C C 1
ATOM 6180 O O . GLY C 1 219 ? 45.620 7.028 -27.120 1.00 41.42 219 GLY C O 1
ATOM 6181 N N . TYR C 1 220 ? 47.724 6.448 -27.641 1.00 40.40 220 TYR C N 1
ATOM 6182 C CA . TYR C 1 220 ? 47.732 7.047 -28.993 1.00 36.58 220 TYR C CA 1
ATOM 6183 C C . TYR C 1 220 ? 46.679 6.361 -29.855 1.00 37.50 220 TYR C C 1
ATOM 6184 O O . TYR C 1 220 ? 45.911 7.026 -30.508 1.00 31.58 220 TYR C O 1
ATOM 6193 N N . GLU C 1 221 ? 46.611 5.039 -29.779 1.00 37.20 221 GLU C N 1
ATOM 6194 C CA . GLU C 1 221 ? 45.666 4.233 -30.586 1.00 34.94 221 GLU C CA 1
ATOM 6195 C C . GLU C 1 221 ? 44.229 4.639 -30.280 1.00 47.90 221 GLU C C 1
ATOM 6196 O O . GLU C 1 221 ? 43.422 4.648 -31.198 1.00 48.05 221 GLU C O 1
ATOM 6202 N N . TRP C 1 222 ? 43.924 4.902 -29.015 1.00 47.18 222 TRP C N 1
ATOM 6203 C CA . TRP C 1 222 ? 42.570 5.333 -28.610 1.00 38.25 222 TRP C CA 1
ATOM 6204 C C . TRP C 1 222 ? 42.323 6.744 -29.125 1.00 43.25 222 TRP C C 1
ATOM 6205 O O . TRP C 1 222 ? 41.201 7.037 -29.498 1.00 48.89 222 TRP C O 1
ATOM 6216 N N . ASP C 1 223 ? 43.355 7.578 -29.125 1.00 35.57 223 ASP C N 1
ATOM 6217 C CA . ASP C 1 223 ? 43.233 8.973 -29.616 1.00 37.42 223 ASP C CA 1
ATOM 6218 C C . ASP C 1 223 ? 42.909 8.947 -31.102 1.00 38.00 223 ASP C C 1
ATOM 6219 O O . ASP C 1 223 ? 41.971 9.582 -31.502 1.00 42.77 223 ASP C O 1
ATOM 6224 N N . MET C 1 224 ? 43.664 8.189 -31.880 1.00 36.30 224 MET C N 1
ATOM 6225 C CA . MET C 1 224 ? 43.468 8.136 -33.346 1.00 32.90 224 MET C CA 1
ATOM 6226 C C . MET C 1 224 ? 42.090 7.588 -33.693 1.00 34.85 224 MET C C 1
ATOM 6227 O O . MET C 1 224 ? 41.522 8.043 -34.665 1.00 45.40 224 MET C O 1
ATOM 6232 N N . ARG C 1 225 ? 41.599 6.618 -32.940 1.00 32.72 225 ARG C N 1
ATOM 6233 C CA . ARG C 1 225 ? 40.266 6.043 -33.205 1.00 33.98 225 ARG C CA 1
ATOM 6234 C C . ARG C 1 225 ? 39.209 7.121 -33.015 1.00 37.49 225 ARG C C 1
ATOM 6235 O O . ARG C 1 225 ? 38.349 7.254 -33.861 1.00 42.45 225 ARG C O 1
ATOM 6243 N N . MET C 1 226 ? 39.299 7.865 -31.924 1.00 44.17 226 MET C N 1
ATOM 6244 C CA . MET C 1 226 ? 38.277 8.889 -31.604 1.00 49.45 226 MET C CA 1
ATOM 6245 C C . MET C 1 226 ? 38.384 10.097 -32.532 1.00 48.14 226 MET C C 1
ATOM 6246 O O . MET C 1 226 ? 37.350 10.644 -32.866 1.00 47.81 226 MET C O 1
ATOM 6251 N N . ILE C 1 227 ? 39.587 10.486 -32.941 1.00 44.18 227 ILE C N 1
ATOM 6252 C CA . ILE C 1 227 ? 39.732 11.651 -33.857 1.00 41.61 227 ILE C CA 1
ATOM 6253 C C . ILE C 1 227 ? 39.154 11.283 -35.220 1.00 46.43 227 ILE C C 1
ATOM 6254 O O . ILE C 1 227 ? 38.377 12.057 -35.750 1.00 38.01 227 ILE C O 1
ATOM 6259 N N . GLU C 1 228 ? 39.518 10.120 -35.746 1.00 38.04 228 GLU C N 1
ATOM 6260 C CA . GLU C 1 228 ? 39.023 9.687 -37.074 1.00 41.48 228 GLU C CA 1
ATOM 6261 C C . GLU C 1 228 ? 37.504 9.624 -37.050 1.00 40.96 228 GLU C C 1
ATOM 6262 O O . GLU C 1 228 ? 36.900 9.991 -38.034 1.00 43.79 228 GLU C O 1
ATOM 6268 N N . LEU C 1 229 ? 36.926 9.195 -35.939 1.00 34.73 229 LEU C N 1
ATOM 6269 C CA . LEU C 1 229 ? 35.452 9.104 -35.815 1.00 42.64 229 LEU C CA 1
ATOM 6270 C C . LEU C 1 229 ? 34.851 10.506 -35.862 1.00 50.80 229 LEU C C 1
ATOM 6271 O O . LEU C 1 229 ? 33.773 10.659 -36.408 1.00 36.30 229 LEU C O 1
ATOM 6276 N N . MET C 1 230 ? 35.537 11.470 -35.254 1.00 49.24 230 MET C N 1
ATOM 6277 C CA . MET C 1 230 ? 35.091 12.879 -35.208 1.00 45.96 230 MET C CA 1
ATOM 6278 C C . MET C 1 230 ? 35.155 13.455 -36.619 1.00 47.27 230 MET C C 1
ATOM 6279 O O . MET C 1 230 ? 34.291 14.231 -36.969 1.00 49.90 230 MET C O 1
ATOM 6284 N N . ARG C 1 231 ? 36.157 13.072 -37.396 1.00 47.21 231 ARG C N 1
ATOM 6285 C CA . ARG C 1 231 ? 36.281 13.597 -38.773 1.00 46.09 231 ARG C CA 1
ATOM 6286 C C . ARG C 1 231 ? 35.198 13.005 -39.666 1.00 43.11 231 ARG C C 1
ATOM 6287 O O . ARG C 1 231 ? 34.802 13.659 -40.609 1.00 42.65 231 ARG C O 1
ATOM 6295 N N . GLN C 1 232 ? 34.749 11.794 -39.376 1.00 43.22 232 GLN C N 1
ATOM 6296 C CA . GLN C 1 232 ? 33.743 11.147 -40.245 1.00 35.40 232 GLN C CA 1
ATOM 6297 C C . GLN C 1 232 ? 32.346 11.622 -39.871 1.00 34.45 232 GLN C C 1
ATOM 6298 O O . GLN C 1 232 ? 31.437 11.376 -40.634 1.00 34.17 232 GLN C O 1
ATOM 6304 N N . GLY C 1 233 ? 32.198 12.244 -38.711 1.00 37.91 233 GLY C N 1
ATOM 6305 C CA . GLY C 1 233 ? 30.891 12.759 -38.284 1.00 33.38 233 GLY C CA 1
ATOM 6306 C C . GLY C 1 233 ? 30.134 11.767 -37.439 1.00 44.31 233 GLY C C 1
ATOM 6307 O O . GLY C 1 233 ? 28.996 12.046 -37.112 1.00 55.18 233 GLY C O 1
ATOM 6308 N N . ARG C 1 234 ? 30.763 10.657 -37.070 1.00 43.53 234 ARG C N 1
ATOM 6309 C CA . ARG C 1 234 ? 30.074 9.635 -36.247 1.00 50.53 234 ARG C CA 1
ATOM 6310 C C . ARG C 1 234 ? 30.207 10.003 -34.774 1.00 49.35 234 ARG C C 1
ATOM 6311 O O . ARG C 1 234 ? 30.891 9.290 -34.077 1.00 54.75 234 ARG C O 1
ATOM 6319 N N . MET C 1 235 ? 29.509 11.049 -34.339 1.00 39.82 235 MET C N 1
ATOM 6320 C CA . MET C 1 235 ? 29.585 11.556 -32.953 1.00 36.12 235 MET C CA 1
ATOM 6321 C C . MET C 1 235 ? 28.765 10.682 -32.008 1.00 47.12 235 MET C C 1
ATOM 6322 O O . MET C 1 235 ? 29.105 10.619 -30.838 1.00 42.72 235 MET C O 1
ATOM 6327 N N . GLU C 1 236 ? 27.723 10.036 -32.515 1.00 59.01 236 GLU C N 1
ATOM 6328 C CA . GLU C 1 236 ? 26.867 9.165 -31.676 1.00 56.70 236 GLU C CA 1
ATOM 6329 C C . GLU C 1 236 ? 27.721 8.012 -31.177 1.00 52.71 236 GLU C C 1
ATOM 6330 O O . GLU C 1 236 ? 27.643 7.698 -30.003 1.00 58.21 236 GLU C O 1
ATOM 6336 N N . GLU C 1 237 ? 28.527 7.444 -32.067 1.00 47.06 237 GLU C N 1
ATOM 6337 C CA . GLU C 1 237 ? 29.426 6.317 -31.735 1.00 52.17 237 GLU C CA 1
ATOM 6338 C C . GLU C 1 237 ? 30.563 6.813 -30.846 1.00 55.16 237 GLU C C 1
ATOM 6339 O O . GLU C 1 237 ? 31.058 6.032 -30.051 1.00 53.23 237 GLU C O 1
ATOM 6345 N N . VAL C 1 238 ? 30.955 8.072 -31.004 1.00 48.58 238 VAL C N 1
ATOM 6346 C CA . VAL C 1 238 ? 32.037 8.693 -30.198 1.00 38.63 238 VAL C CA 1
ATOM 6347 C C . VAL C 1 238 ? 31.579 8.764 -28.748 1.00 41.44 238 VAL C C 1
ATOM 6348 O O . VAL C 1 238 ? 32.361 8.466 -27.879 1.00 38.56 238 VAL C O 1
ATOM 6352 N N . PHE C 1 239 ? 30.326 9.132 -28.524 1.00 50.49 239 PHE C N 1
ATOM 6353 C CA . PHE C 1 239 ? 29.792 9.266 -27.149 1.00 41.42 239 PHE C CA 1
ATOM 6354 C C . PHE C 1 239 ? 29.461 7.894 -26.566 1.00 43.31 239 PHE C C 1
ATOM 6355 O O . PHE C 1 239 ? 29.333 7.802 -25.362 1.00 57.31 239 PHE C O 1
ATOM 6363 N N . GLN C 1 240 ? 29.322 6.867 -27.397 1.00 46.54 240 GLN C N 1
ATOM 6364 C CA . GLN C 1 240 ? 29.055 5.513 -26.864 1.00 54.90 240 GLN C CA 1
ATOM 6365 C C . GLN C 1 240 ? 30.379 4.937 -26.382 1.00 50.99 240 GLN C C 1
ATOM 6366 O O . GLN C 1 240 ? 30.372 4.119 -25.476 1.00 55.49 240 GLN C O 1
ATOM 6372 N N . LEU C 1 241 ? 31.473 5.377 -26.987 1.00 46.13 241 LEU C N 1
ATOM 6373 C CA . LEU C 1 241 ? 32.817 4.868 -26.633 1.00 51.39 241 LEU C CA 1
ATOM 6374 C C . LEU C 1 241 ? 33.485 5.799 -25.628 1.00 51.82 241 LEU C C 1
ATOM 6375 O O . LEU C 1 241 ? 34.564 5.459 -25.177 1.00 51.64 241 LEU C O 1
ATOM 6380 N N . LEU C 1 242 ? 32.850 6.907 -25.268 1.00 46.44 242 LEU C N 1
ATOM 6381 C CA . LEU C 1 242 ? 33.520 7.875 -24.363 1.00 44.52 242 LEU C CA 1
ATOM 6382 C C . LEU C 1 242 ? 33.910 7.224 -23.038 1.00 47.08 242 LEU C C 1
ATOM 6383 O O . LEU C 1 242 ? 35.051 7.360 -22.645 1.00 43.42 242 LEU C O 1
ATOM 6388 N N . PRO C 1 243 ? 33.020 6.531 -22.316 1.00 40.07 243 PRO C N 1
ATOM 6389 C CA . PRO C 1 243 ? 33.399 5.914 -21.060 1.00 44.48 243 PRO C CA 1
ATOM 6390 C C . PRO C 1 243 ? 34.607 4.975 -21.161 1.00 44.42 243 PRO C C 1
ATOM 6391 O O . PRO C 1 243 ? 35.476 5.087 -20.367 1.00 43.87 243 PRO C O 1
ATOM 6395 N N . GLN C 1 244 ? 34.626 4.089 -22.148 1.00 41.63 244 GLN C N 1
ATOM 6396 C CA . GLN C 1 244 ? 35.735 3.119 -22.301 1.00 38.06 244 GLN C CA 1
ATOM 6397 C C . GLN C 1 244 ? 37.028 3.853 -22.623 1.00 46.28 244 GLN C C 1
ATOM 6398 O O . GLN C 1 244 ? 38.065 3.416 -22.155 1.00 47.10 244 GLN C O 1
ATOM 6404 N N . PHE C 1 245 ? 36.932 4.907 -23.425 1.00 39.73 245 PHE C N 1
ATOM 6405 C CA . PHE C 1 245 ? 38.077 5.751 -23.834 1.00 31.91 245 PHE C CA 1
ATOM 6406 C C . PHE C 1 245 ? 38.643 6.447 -22.603 1.00 44.91 245 PHE C C 1
ATOM 6407 O O . PHE C 1 245 ? 39.844 6.544 -22.469 1.00 43.12 245 PHE C O 1
ATOM 6415 N N . ILE C 1 246 ? 37.757 6.905 -21.728 1.00 45.24 246 ILE C N 1
ATOM 6416 C CA . ILE C 1 246 ? 38.133 7.634 -20.488 1.00 38.71 246 ILE C CA 1
ATOM 6417 C C . ILE C 1 246 ? 38.796 6.668 -19.513 1.00 44.59 246 ILE C C 1
ATOM 6418 O O . ILE C 1 246 ? 39.693 7.087 -18.819 1.00 46.35 246 ILE C O 1
ATOM 6423 N N . GLU C 1 247 ? 38.329 5.427 -19.450 1.00 43.90 247 GLU C N 1
ATOM 6424 C CA . GLU C 1 247 ? 38.884 4.441 -18.492 1.00 47.08 247 GLU C CA 1
ATOM 6425 C C . GLU C 1 247 ? 40.205 3.893 -19.022 1.00 47.18 247 GLU C C 1
ATOM 6426 O O . GLU C 1 247 ? 41.159 3.844 -18.255 1.00 45.10 247 GLU C O 1
ATOM 6432 N N . GLU C 1 248 ? 40.240 3.539 -20.303 1.00 45.29 248 GLU C N 1
ATOM 6433 C CA . GLU C 1 248 ? 41.425 2.904 -20.926 1.00 39.76 248 GLU C CA 1
ATOM 6434 C C . GLU C 1 248 ? 42.507 3.893 -21.341 1.00 43.14 248 GLU C C 1
ATOM 6435 O O . GLU C 1 248 ? 43.636 3.445 -21.453 1.00 35.59 248 GLU C O 1
ATOM 6441 N N . ALA C 1 249 ? 42.176 5.155 -21.607 1.00 38.84 249 ALA C N 1
ATOM 6442 C CA . ALA C 1 249 ? 43.224 6.104 -22.048 1.00 34.06 249 ALA C CA 1
ATOM 6443 C C . ALA C 1 249 ? 43.397 7.237 -21.048 1.00 35.23 249 ALA C C 1
ATOM 6444 O O . ALA C 1 249 ? 44.154 8.127 -21.345 1.00 37.60 249 ALA C O 1
ATOM 6446 N N . PHE C 1 250 ? 42.629 7.229 -19.961 1.00 33.29 250 PHE C N 1
ATOM 6447 C CA . PHE C 1 250 ? 42.674 8.268 -18.899 1.00 37.72 250 PHE C CA 1
ATOM 6448 C C . PHE C 1 250 ? 42.415 9.657 -19.493 1.00 39.94 250 PHE C C 1
ATOM 6449 O O . PHE C 1 250 ? 42.984 10.618 -19.001 1.00 38.21 250 PHE C O 1
ATOM 6457 N N . ALA C 1 251 ? 41.496 9.752 -20.447 1.00 31.89 251 ALA C N 1
ATOM 6458 C CA . ALA C 1 251 ? 41.246 11.000 -21.183 1.00 39.50 251 ALA C CA 1
ATOM 6459 C C . ALA C 1 251 ? 40.779 12.072 -20.220 1.00 43.16 251 ALA C C 1
ATOM 6460 O O . ALA C 1 251 ? 39.966 11.756 -19.380 1.00 45.56 251 ALA C O 1
ATOM 6462 N N . GLU C 1 252 ? 41.158 13.326 -20.485 1.00 38.91 252 GLU C N 1
ATOM 6463 C CA . GLU C 1 252 ? 40.824 14.504 -19.648 1.00 26.80 252 GLU C CA 1
ATOM 6464 C C . GLU C 1 252 ? 39.452 15.069 -20.018 1.00 37.39 252 GLU C C 1
ATOM 6465 O O . GLU C 1 252 ? 39.076 16.031 -19.402 1.00 30.77 252 GLU C O 1
ATOM 6471 N N . VAL C 1 253 ? 38.682 14.383 -20.876 1.00 34.68 253 VAL C N 1
ATOM 6472 C CA . VAL C 1 253 ? 37.292 14.688 -21.333 1.00 32.64 253 VAL C CA 1
ATOM 6473 C C . VAL C 1 253 ? 36.295 14.205 -20.279 1.00 37.29 253 VAL C C 1
ATOM 6474 O O . VAL C 1 253 ? 35.113 14.492 -20.419 1.00 44.63 253 VAL C O 1
ATOM 6478 N N . LYS C 1 254 ? 36.791 13.511 -19.255 1.00 40.63 254 LYS C N 1
ATOM 6479 C CA . LYS C 1 254 ? 36.093 13.033 -18.048 1.00 40.95 254 LYS C CA 1
ATOM 6480 C C . LYS C 1 254 ? 35.699 14.247 -17.206 1.00 42.80 254 LYS C C 1
ATOM 6481 O O . LYS C 1 254 ? 34.726 14.137 -16.491 1.00 42.97 254 LYS C O 1
ATOM 6487 N N . SER C 1 255 ? 36.455 15.350 -17.286 1.00 33.21 255 SER C N 1
ATOM 6488 C CA . SER C 1 255 ? 36.156 16.627 -16.594 1.00 24.67 255 SER C CA 1
ATOM 6489 C C . SER C 1 255 ? 34.762 17.098 -17.001 1.00 35.21 255 SER C C 1
ATOM 6490 O O . SER C 1 255 ? 34.069 17.619 -16.145 1.00 42.08 255 SER C O 1
ATOM 6493 N N . GLY C 1 256 ? 34.415 17.011 -18.283 1.00 26.28 256 GLY C N 1
ATOM 6494 C CA . GLY C 1 256 ? 33.045 17.337 -18.701 1.00 34.33 256 GLY C CA 1
ATOM 6495 C C . GLY C 1 256 ? 32.940 18.397 -19.764 1.00 40.40 256 GLY C C 1
ATOM 6496 O O . GLY C 1 256 ? 31.863 18.567 -20.287 1.00 52.19 256 GLY C O 1
ATOM 6497 N N . ALA C 1 257 ? 34.016 19.078 -20.109 1.00 41.21 257 ALA C N 1
ATOM 6498 C CA . ALA C 1 257 ? 33.866 20.142 -21.120 1.00 47.80 257 ALA C CA 1
ATOM 6499 C C . ALA C 1 257 ? 33.429 19.553 -22.454 1.00 40.03 257 ALA C C 1
ATOM 6500 O O . ALA C 1 257 ? 32.636 20.173 -23.122 1.00 36.69 257 ALA C O 1
ATOM 6502 N N . PHE C 1 258 ? 33.968 18.404 -22.831 1.00 36.91 258 PHE C N 1
ATOM 6503 C CA . PHE C 1 258 ? 33.580 17.804 -24.123 1.00 32.88 258 PHE C CA 1
ATOM 6504 C C . PHE C 1 258 ? 32.075 17.592 -24.163 1.00 37.89 258 PHE C C 1
ATOM 6505 O O . PHE C 1 258 ? 31.471 17.990 -25.133 1.00 42.81 258 PHE C O 1
ATOM 6513 N N . THR C 1 259 ? 31.510 16.964 -23.137 1.00 42.89 259 THR C N 1
ATOM 6514 C CA . THR C 1 259 ? 30.054 16.686 -23.118 1.00 35.80 259 THR C CA 1
ATOM 6515 C C . THR C 1 259 ? 29.285 17.994 -22.989 1.00 37.25 259 THR C C 1
ATOM 6516 O O . THR C 1 259 ? 28.236 18.117 -23.597 1.00 34.87 259 THR C O 1
ATOM 6520 N N . TRP C 1 260 ? 29.811 18.930 -22.216 1.00 33.46 260 TRP C N 1
ATOM 6521 C CA . TRP C 1 260 ? 29.131 20.231 -22.046 1.00 40.18 260 TRP C CA 1
ATOM 6522 C C . TRP C 1 260 ? 28.993 20.919 -23.399 1.00 43.75 260 TRP C C 1
ATOM 6523 O O . TRP C 1 260 ? 27.913 21.393 -23.703 1.00 47.15 260 TRP C O 1
ATOM 6534 N N . MET C 1 261 ? 30.070 20.963 -24.170 1.00 39.18 261 MET C N 1
ATOM 6535 C CA . MET C 1 261 ? 30.068 21.671 -25.469 1.00 42.95 261 MET C CA 1
ATOM 6536 C C . MET C 1 261 ? 29.158 20.988 -26.484 1.00 47.14 261 MET C C 1
ATOM 6537 O O . MET C 1 261 ? 28.394 21.682 -27.113 1.00 44.15 261 MET C O 1
ATOM 6542 N N . HIS C 1 262 ? 29.231 19.671 -26.620 1.00 43.83 262 HIS C N 1
ATOM 6543 C CA . HIS C 1 262 ? 28.397 18.956 -27.621 1.00 47.04 262 HIS C CA 1
ATOM 6544 C C . HIS C 1 262 ? 26.917 18.978 -27.253 1.00 48.11 262 HIS C C 1
ATOM 6545 O O . HIS C 1 262 ? 26.097 18.944 -28.148 1.00 38.62 262 HIS C O 1
ATOM 6552 N N . ALA C 1 263 ? 26.603 19.057 -25.969 1.00 52.43 263 ALA C N 1
ATOM 6553 C CA . ALA C 1 263 ? 25.196 19.090 -25.528 1.00 43.12 263 ALA C CA 1
ATOM 6554 C C . ALA C 1 263 ? 24.576 20.430 -25.901 1.00 44.09 263 ALA C C 1
ATOM 6555 O O . ALA C 1 263 ? 23.385 20.457 -26.172 1.00 49.53 263 ALA C O 1
ATOM 6557 N N . ALA C 1 264 ? 25.373 21.491 -25.916 1.00 35.81 264 ALA C N 1
ATOM 6558 C CA . ALA C 1 264 ? 24.862 22.835 -26.241 1.00 41.13 264 ALA C CA 1
ATOM 6559 C C . ALA C 1 264 ? 24.767 23.011 -27.753 1.00 50.17 264 ALA C C 1
ATOM 6560 O O . ALA C 1 264 ? 24.118 23.953 -28.179 1.00 54.81 264 ALA C O 1
ATOM 6562 N N . MET C 1 265 ? 25.426 22.144 -28.520 1.00 50.03 265 MET C N 1
ATOM 6563 C CA . MET C 1 265 ? 25.387 22.203 -29.998 1.00 38.03 265 MET C CA 1
ATOM 6564 C C . MET C 1 265 ? 24.322 21.232 -30.493 1.00 38.45 265 MET C C 1
ATOM 6565 O O . MET C 1 265 ? 24.221 21.055 -31.695 1.00 39.29 265 MET C O 1
ATOM 6570 N N . GLN C 1 266 ? 23.576 20.647 -29.560 1.00 42.37 266 GLN C N 1
ATOM 6571 C CA . GLN C 1 266 ? 22.489 19.676 -29.816 1.00 46.60 266 GLN C CA 1
ATOM 6572 C C . GLN C 1 266 ? 23.055 18.438 -30.498 1.00 52.71 266 GLN C C 1
ATOM 6573 O O . GLN C 1 266 ? 22.421 17.923 -31.410 1.00 55.49 266 GLN C O 1
ATOM 6579 N N . TYR C 1 267 ? 24.221 18.006 -30.034 1.00 48.47 267 TYR C N 1
ATOM 6580 C CA . TYR C 1 267 ? 24.895 16.778 -30.513 1.00 47.78 267 TYR C CA 1
ATOM 6581 C C . TYR C 1 267 ? 24.913 16.717 -32.035 1.00 53.17 267 TYR C C 1
ATOM 6582 O O . TYR C 1 267 ? 24.277 15.843 -32.604 1.00 52.48 267 TYR C O 1
ATOM 6591 N N . PRO C 1 268 ? 25.669 17.594 -32.714 1.00 51.74 268 PRO C N 1
ATOM 6592 C CA . PRO C 1 268 ? 25.739 17.571 -34.159 1.00 47.14 268 PRO C CA 1
ATOM 6593 C C . PRO C 1 268 ? 26.448 16.311 -34.656 1.00 51.48 268 PRO C C 1
ATOM 6594 O O . PRO C 1 268 ? 27.317 15.853 -33.993 1.00 55.45 268 PRO C O 1
ATOM 6598 N N . ASN C 1 269 ? 26.019 15.779 -35.795 1.00 51.25 269 ASN C N 1
ATOM 6599 C CA . ASN C 1 269 ? 26.683 14.598 -36.397 1.00 44.96 269 ASN C CA 1
ATOM 6600 C C . ASN C 1 269 ? 27.402 15.083 -37.651 1.00 57.71 269 ASN C C 1
ATOM 6601 O O . ASN C 1 269 ? 27.567 14.307 -38.573 1.00 61.89 269 ASN C O 1
ATOM 6606 N N . LEU C 1 270 ? 27.795 16.351 -37.636 1.00 62.55 270 LEU C N 1
ATOM 6607 C CA . LEU C 1 270 ? 28.500 17.022 -38.751 1.00 60.53 270 LEU C CA 1
ATOM 6608 C C . LEU C 1 270 ? 29.979 16.649 -38.687 1.00 62.58 270 LEU C C 1
ATOM 6609 O O . LEU C 1 270 ? 30.491 16.522 -37.589 1.00 69.11 270 LEU C O 1
ATOM 6614 N N . PRO C 1 271 ? 30.681 16.438 -39.814 1.00 56.05 271 PRO C N 1
ATOM 6615 C CA . PRO C 1 271 ? 32.082 16.068 -39.783 1.00 50.30 271 PRO C CA 1
ATOM 6616 C C . PRO C 1 271 ? 32.923 17.181 -39.164 1.00 47.24 271 PRO C C 1
ATOM 6617 O O . PRO C 1 271 ? 32.772 18.291 -39.537 1.00 55.36 271 PRO C O 1
ATOM 6621 N N . ALA C 1 272 ? 33.794 16.813 -38.239 1.00 41.03 272 ALA C N 1
ATOM 6622 C CA . ALA C 1 272 ? 34.658 17.796 -37.566 1.00 44.64 272 ALA C CA 1
ATOM 6623 C C . ALA C 1 272 ? 35.911 18.003 -38.392 1.00 44.46 272 ALA C C 1
ATOM 6624 O O . ALA C 1 272 ? 36.202 17.185 -39.239 1.00 48.89 272 ALA C O 1
ATOM 6626 N N . GLU C 1 273 ? 36.629 19.075 -38.099 1.00 37.27 273 GLU C N 1
ATOM 6627 C CA . GLU C 1 273 ? 37.884 19.344 -38.816 1.00 40.05 273 GLU C CA 1
ATOM 6628 C C . GLU C 1 273 ? 39.038 19.263 -37.826 1.00 42.45 273 GLU C C 1
ATOM 6629 O O . GLU C 1 273 ? 38.999 19.964 -36.844 1.00 37.94 273 GLU C O 1
ATOM 6635 N N . LEU C 1 274 ? 40.010 18.398 -38.086 1.00 41.32 274 LEU C N 1
ATOM 6636 C CA . LEU C 1 274 ? 41.190 18.289 -37.207 1.00 39.64 274 LEU C CA 1
ATOM 6637 C C . LEU C 1 274 ? 42.202 19.333 -37.655 1.00 38.38 274 LEU C C 1
ATOM 6638 O O . LEU C 1 274 ? 42.657 19.252 -38.772 1.00 44.17 274 LEU C O 1
ATOM 6643 N N . HIS C 1 275 ? 42.515 20.280 -36.785 1.00 33.46 275 HIS C N 1
ATOM 6644 C CA . HIS C 1 275 ? 43.496 21.335 -37.116 1.00 40.66 275 HIS C CA 1
ATOM 6645 C C . HIS C 1 275 ? 44.890 20.790 -36.850 1.00 46.18 275 HIS C C 1
ATOM 6646 O O . HIS C 1 275 ? 45.831 21.345 -37.376 1.00 54.34 275 HIS C O 1
ATOM 6653 N N . GLY C 1 276 ? 44.992 19.743 -36.043 1.00 36.38 276 GLY C N 1
ATOM 6654 C CA . GLY C 1 276 ? 46.302 19.142 -35.762 1.00 40.22 276 GLY C CA 1
ATOM 6655 C C . GLY C 1 276 ? 46.303 18.343 -34.483 1.00 45.13 276 GLY C C 1
ATOM 6656 O O . GLY C 1 276 ? 45.463 18.583 -33.654 1.00 45.32 276 GLY C O 1
ATOM 6657 N N . TYR C 1 277 ? 47.240 17.411 -34.360 1.00 43.63 277 TYR C N 1
ATOM 6658 C CA . TYR C 1 277 ? 47.384 16.580 -33.146 1.00 32.61 277 TYR C CA 1
ATOM 6659 C C . TYR C 1 277 ? 48.857 16.568 -32.755 1.00 33.03 277 TYR C C 1
ATOM 6660 O O . TYR C 1 277 ? 49.710 16.524 -33.609 1.00 44.11 277 TYR C O 1
ATOM 6669 N N . GLY C 1 278 ? 49.136 16.655 -31.468 1.00 36.90 278 GLY C N 1
ATOM 6670 C CA . GLY C 1 278 ? 50.531 16.604 -31.020 1.00 45.55 278 GLY C CA 1
ATOM 6671 C C . GLY C 1 278 ? 50.635 15.957 -29.665 1.00 46.29 278 GLY C C 1
ATOM 6672 O O . GLY C 1 278 ? 49.625 15.671 -29.080 1.00 47.65 278 GLY C O 1
ATOM 6673 N N . THR C 1 279 ? 51.842 15.753 -29.176 1.00 43.70 279 THR C N 1
ATOM 6674 C CA . THR C 1 279 ? 51.985 15.140 -27.841 1.00 45.25 279 THR C CA 1
ATOM 6675 C C . THR C 1 279 ? 52.671 16.160 -26.936 1.00 46.37 279 THR C C 1
ATOM 6676 O O . THR C 1 279 ? 53.452 16.942 -27.443 1.00 48.19 279 THR C O 1
ATOM 6680 N N . VAL C 1 280 ? 52.263 16.203 -25.677 1.00 37.08 280 VAL C N 1
ATOM 6681 C CA . VAL C 1 280 ? 52.850 17.030 -24.622 1.00 34.19 280 VAL C CA 1
ATOM 6682 C C . VAL C 1 280 ? 53.078 16.166 -23.390 1.00 39.69 280 VAL C C 1
ATOM 6683 O O . VAL C 1 280 ? 52.113 15.662 -22.797 1.00 36.62 280 VAL C O 1
ATOM 6687 N N . ILE C 1 281 ? 54.345 16.069 -22.965 1.00 37.02 281 ILE C N 1
ATOM 6688 C CA . ILE C 1 281 ? 54.859 15.073 -22.019 1.00 39.70 281 ILE C CA 1
ATOM 6689 C C . ILE C 1 281 ? 53.972 13.837 -22.097 1.00 40.11 281 ILE C C 1
ATOM 6690 O O . ILE C 1 281 ? 53.420 13.389 -21.086 1.00 41.97 281 ILE C O 1
ATOM 6695 N N . GLY C 1 282 ? 53.822 13.279 -23.299 1.00 33.21 282 GLY C N 1
ATOM 6696 C CA . GLY C 1 282 ? 53.173 12.002 -23.475 1.00 39.20 282 GLY C CA 1
ATOM 6697 C C . GLY C 1 282 ? 51.665 12.036 -23.608 1.00 37.64 282 GLY C C 1
ATOM 6698 O O . GLY C 1 282 ? 51.082 11.027 -24.034 1.00 33.82 282 GLY C O 1
ATOM 6699 N N . THR C 1 283 ? 51.011 13.149 -23.263 1.00 30.81 283 THR C N 1
ATOM 6700 C CA . THR C 1 283 ? 49.558 13.228 -23.347 1.00 31.72 283 THR C CA 1
ATOM 6701 C C . THR C 1 283 ? 49.150 13.632 -24.755 1.00 36.33 283 THR C C 1
ATOM 6702 O O . THR C 1 283 ? 49.859 14.387 -25.426 1.00 46.74 283 THR C O 1
ATOM 6706 N N . GLY C 1 284 ? 48.004 13.115 -25.199 1.00 33.58 284 GLY C N 1
ATOM 6707 C CA . GLY C 1 284 ? 47.493 13.403 -26.537 1.00 37.54 284 GLY C CA 1
ATOM 6708 C C . GLY C 1 284 ? 46.639 14.661 -26.595 1.00 37.01 284 GLY C C 1
ATOM 6709 O O . GLY C 1 284 ? 45.695 14.821 -25.817 1.00 34.46 284 GLY C O 1
ATOM 6710 N N . ASN C 1 285 ? 46.957 15.544 -27.536 1.00 30.59 285 ASN C N 1
ATOM 6711 C CA . ASN C 1 285 ? 46.234 16.800 -27.658 1.00 31.00 285 ASN C CA 1
ATOM 6712 C C . ASN C 1 285 ? 45.796 17.017 -29.096 1.00 45.93 285 ASN C C 1
ATOM 6713 O O . ASN C 1 285 ? 46.630 17.041 -30.012 1.00 49.63 285 ASN C O 1
ATOM 6718 N N . ALA C 1 286 ? 44.484 17.147 -29.290 1.00 39.47 286 ALA C N 1
ATOM 6719 C CA . ALA C 1 286 ? 43.921 17.494 -30.578 1.00 33.14 286 ALA C CA 1
ATOM 6720 C C . ALA C 1 286 ? 43.240 18.848 -30.473 1.00 37.71 286 ALA C C 1
ATOM 6721 O O . ALA C 1 286 ? 42.590 19.140 -29.464 1.00 43.46 286 ALA C O 1
ATOM 6723 N N . VAL C 1 287 ? 43.454 19.682 -31.492 1.00 31.64 287 VAL C N 1
ATOM 6724 C CA . VAL C 1 287 ? 42.633 20.853 -31.779 1.00 30.42 287 VAL C CA 1
ATOM 6725 C C . VAL C 1 287 ? 41.662 20.449 -32.877 1.00 35.62 287 VAL C C 1
ATOM 6726 O O . VAL C 1 287 ? 42.088 20.030 -33.960 1.00 37.74 287 VAL C O 1
ATOM 6730 N N . VAL C 1 288 ? 40.361 20.544 -32.592 1.00 34.49 288 VAL C N 1
ATOM 6731 C CA . VAL C 1 288 ? 39.291 20.017 -33.448 1.00 27.91 288 VAL C CA 1
ATOM 6732 C C . VAL C 1 288 ? 38.159 21.037 -33.406 1.00 41.78 288 VAL C C 1
ATOM 6733 O O . VAL C 1 288 ? 37.874 21.598 -32.342 1.00 45.46 288 VAL C O 1
ATOM 6737 N N . GLU C 1 289 ? 37.518 21.295 -34.555 1.00 43.77 289 GLU C N 1
ATOM 6738 C CA . GLU C 1 289 ? 36.504 22.348 -34.658 1.00 35.90 289 GLU C CA 1
ATOM 6739 C C . GLU C 1 289 ? 35.259 21.832 -35.371 1.00 46.50 289 GLU C C 1
ATOM 6740 O O . GLU C 1 289 ? 35.352 21.132 -36.391 1.00 48.04 289 GLU C O 1
ATOM 6746 N N . TRP C 1 290 ? 34.095 22.163 -34.806 1.00 46.04 290 TRP C N 1
ATOM 6747 C CA . TRP C 1 290 ? 32.781 21.928 -35.411 1.00 40.86 290 TRP C CA 1
ATOM 6748 C C . TRP C 1 290 ? 32.248 23.299 -35.813 1.00 47.23 290 TRP C C 1
ATOM 6749 O O . TRP C 1 290 ? 31.709 24.027 -34.975 1.00 41.41 290 TRP C O 1
ATOM 6760 N N . ASN C 1 291 ? 32.423 23.669 -37.083 1.00 48.94 291 ASN C N 1
ATOM 6761 C CA . ASN C 1 291 ? 32.103 25.015 -37.554 1.00 44.56 291 ASN C CA 1
ATOM 6762 C C . ASN C 1 291 ? 30.665 25.037 -38.066 1.00 52.28 291 ASN C C 1
ATOM 6763 O O . ASN C 1 291 ? 30.403 24.704 -39.224 1.00 68.89 291 ASN C O 1
ATOM 6768 N N . LEU C 1 292 ? 29.725 25.446 -37.206 1.00 43.41 292 LEU C N 1
ATOM 6769 C CA . LEU C 1 292 ? 28.315 25.479 -37.596 1.00 50.70 292 LEU C CA 1
ATOM 6770 C C . LEU C 1 292 ? 28.010 26.550 -38.649 1.00 60.13 292 LEU C C 1
ATOM 6771 O O . LEU C 1 292 ? 26.946 26.490 -39.275 1.00 56.44 292 LEU C O 1
ATOM 6776 N N . VAL C 1 293 ? 28.904 27.522 -38.859 1.00 61.82 293 VAL C N 1
ATOM 6777 C CA . VAL C 1 293 ? 28.676 28.532 -39.887 1.00 52.37 293 VAL C CA 1
ATOM 6778 C C . VAL C 1 293 ? 28.978 27.965 -41.262 1.00 57.52 293 VAL C C 1
ATOM 6779 O O . VAL C 1 293 ? 28.146 28.050 -42.173 1.00 67.21 293 VAL C O 1
ATOM 6783 N N . LYS C 1 294 ? 30.169 27.372 -41.439 1.00 57.17 294 LYS C N 1
ATOM 6784 C CA . LYS C 1 294 ? 30.505 26.812 -42.747 1.00 60.83 294 LYS C CA 1
ATOM 6785 C C . LYS C 1 294 ? 29.585 25.659 -43.119 1.00 62.13 294 LYS C C 1
ATOM 6786 O O . LYS C 1 294 ? 29.464 25.349 -44.307 1.00 68.80 294 LYS C O 1
ATOM 6792 N N . ALA C 1 295 ? 28.890 25.068 -42.144 1.00 62.89 295 ALA C N 1
ATOM 6793 C CA . ALA C 1 295 ? 27.899 24.021 -42.382 1.00 65.84 295 ALA C CA 1
ATOM 6794 C C . ALA C 1 295 ? 26.479 24.561 -42.544 1.00 74.00 295 ALA C C 1
ATOM 6795 O O . ALA C 1 295 ? 25.522 23.781 -42.450 1.00 76.29 295 ALA C O 1
ATOM 6797 N N . GLY C 1 296 ? 26.324 25.870 -42.753 1.00 72.70 296 GLY C N 1
ATOM 6798 C CA . GLY C 1 296 ? 25.030 26.490 -42.985 1.00 73.33 296 GLY C CA 1
ATOM 6799 C C . GLY C 1 296 ? 23.948 26.301 -41.934 1.00 76.10 296 GLY C C 1
ATOM 6800 O O . GLY C 1 296 ? 22.761 26.283 -42.280 1.00 76.93 296 GLY C O 1
ATOM 6801 N N . LEU C 1 297 ? 24.322 26.158 -40.658 1.00 80.69 297 LEU C N 1
ATOM 6802 C CA . LEU C 1 297 ? 23.362 26.139 -39.554 1.00 89.44 297 LEU C CA 1
ATOM 6803 C C . LEU C 1 297 ? 23.500 27.335 -38.616 1.00 95.53 297 LEU C C 1
ATOM 6804 O O . LEU C 1 297 ? 22.805 27.387 -37.591 1.00 97.87 297 LEU C O 1
ATOM 6809 N N . ALA C 1 298 ? 24.375 28.292 -38.937 1.00 91.72 298 ALA C N 1
ATOM 6810 C CA . ALA C 1 298 ? 24.455 29.573 -38.247 1.00 79.74 298 ALA C CA 1
ATOM 6811 C C . ALA C 1 298 ? 24.935 30.608 -39.251 1.00 84.05 298 ALA C C 1
ATOM 6812 O O . ALA C 1 298 ? 25.776 30.291 -40.097 1.00 82.45 298 ALA C O 1
ATOM 6814 N N . ARG C 1 299 ? 24.398 31.835 -39.155 1.00 84.45 299 ARG C N 1
ATOM 6815 C CA . ARG C 1 299 ? 24.694 32.895 -40.121 1.00 78.33 299 ARG C CA 1
ATOM 6816 C C . ARG C 1 299 ? 26.156 33.351 -40.037 1.00 72.51 299 ARG C C 1
ATOM 6817 O O . ARG C 1 299 ? 26.831 33.220 -39.014 1.00 65.27 299 ARG C O 1
ATOM 6825 N N . VAL C 1 300 ? 26.638 33.912 -41.144 1.00 81.25 300 VAL C N 1
ATOM 6826 C CA . VAL C 1 300 ? 27.998 34.435 -41.228 1.00 85.41 300 VAL C CA 1
ATOM 6827 C C . VAL C 1 300 ? 28.059 35.781 -40.516 1.00 93.99 300 VAL C C 1
ATOM 6828 O O . VAL C 1 300 ? 27.018 36.378 -40.212 1.00 99.29 300 VAL C O 1
ATOM 6832 N N . ALA C 1 301 ? 29.275 36.266 -40.259 1.00 92.60 301 ALA C N 1
ATOM 6833 C CA . ALA C 1 301 ? 29.501 37.578 -39.637 1.00 88.88 301 ALA C CA 1
ATOM 6834 C C . ALA C 1 301 ? 28.616 38.683 -40.216 1.00 94.08 301 ALA C C 1
ATOM 6835 O O . ALA C 1 301 ? 28.835 39.152 -41.336 1.00 97.74 301 ALA C O 1
ATOM 6837 N N . THR D 2 1 ? 65.280 16.862 16.192 1.00 38.65 2 THR D N 1
ATOM 6838 C CA . THR D 2 1 ? 64.375 15.859 16.803 1.00 58.04 2 THR D CA 1
ATOM 6839 C C . THR D 2 1 ? 62.943 16.392 16.816 1.00 60.23 2 THR D C 1
ATOM 6840 O O . THR D 2 1 ? 62.767 17.600 16.790 1.00 62.38 2 THR D O 1
ATOM 6844 N N . ILE D 2 2 ? 61.965 15.498 16.824 1.00 41.88 3 ILE D N 1
ATOM 6845 C CA . ILE D 2 2 ? 60.542 15.917 16.853 1.00 43.86 3 ILE D CA 1
ATOM 6846 C C . ILE D 2 2 ? 60.254 16.409 18.263 1.00 51.30 3 ILE D C 1
ATOM 6847 O O . ILE D 2 2 ? 60.721 15.775 19.184 1.00 59.46 3 ILE D O 1
ATOM 6852 N N . VAL D 2 3 ? 59.529 17.512 18.407 1.00 39.01 4 VAL D N 1
ATOM 6853 C CA . VAL D 2 3 ? 59.220 18.047 19.759 1.00 32.23 4 VAL D CA 1
ATOM 6854 C C . VAL D 2 3 ? 57.710 18.219 19.889 1.00 43.70 4 VAL D C 1
ATOM 6855 O O . VAL D 2 3 ? 57.227 18.181 21.003 1.00 45.08 4 VAL D O 1
ATOM 6859 N N . SER D 2 4 ? 57.005 18.405 18.777 1.00 43.31 5 SER D N 1
ATOM 6860 C CA . SER D 2 4 ? 55.527 18.516 18.817 1.00 45.39 5 SER D CA 1
ATOM 6861 C C . SER D 2 4 ? 54.959 17.956 17.517 1.00 56.85 5 SER D C 1
ATOM 6862 O O . SER D 2 4 ? 55.690 17.921 16.541 1.00 52.79 5 SER D O 1
ATOM 6865 N N . ALA D 2 5 ? 53.704 17.517 17.534 1.00 50.51 6 ALA D N 1
ATOM 6866 C CA . ALA D 2 5 ? 53.063 16.948 16.333 1.00 41.12 6 ALA D CA 1
ATOM 6867 C C . ALA D 2 5 ? 51.579 17.288 16.374 1.00 41.88 6 ALA D C 1
ATOM 6868 O O . ALA D 2 5 ? 50.973 17.066 17.397 1.00 43.23 6 ALA D O 1
ATOM 6870 N N . PHE D 2 6 ? 51.045 17.884 15.309 1.00 34.42 7 PHE D N 1
ATOM 6871 C CA . PHE D 2 6 ? 49.618 18.286 15.291 1.00 36.77 7 PHE D CA 1
ATOM 6872 C C . PHE D 2 6 ? 48.966 17.932 13.959 1.00 44.93 7 PHE D C 1
ATOM 6873 O O . PHE D 2 6 ? 49.643 17.869 12.963 1.00 45.88 7 PHE D O 1
ATOM 6881 N N . LEU D 2 7 ? 47.659 17.697 13.989 1.00 42.66 8 LEU D N 1
ATOM 6882 C CA . LEU D 2 7 ? 46.853 17.459 12.774 1.00 47.38 8 LEU D CA 1
ATOM 6883 C C . LEU D 2 7 ? 45.805 18.563 12.760 1.00 49.47 8 LEU D C 1
ATOM 6884 O O . LEU D 2 7 ? 45.128 18.701 13.757 1.00 46.95 8 LEU D O 1
ATOM 6889 N N . VAL D 2 8 ? 45.710 19.346 11.692 1.00 43.47 9 VAL D N 1
ATOM 6890 C CA . VAL D 2 8 ? 44.708 20.445 11.697 1.00 39.53 9 VAL D CA 1
ATOM 6891 C C . VAL D 2 8 ? 43.942 20.417 10.384 1.00 52.53 9 VAL D C 1
ATOM 6892 O O . VAL D 2 8 ? 44.488 19.954 9.394 1.00 57.88 9 VAL D O 1
ATOM 6896 N N . PRO D 2 9 ? 42.674 20.855 10.372 1.00 45.45 10 PRO D N 1
ATOM 6897 C CA . PRO D 2 9 ? 41.889 20.883 9.160 1.00 42.64 10 PRO D CA 1
ATOM 6898 C C . PRO D 2 9 ? 42.409 21.937 8.179 1.00 46.05 10 PRO D C 1
ATOM 6899 O O . PRO D 2 9 ? 42.921 22.908 8.621 1.00 52.55 10 PRO D O 1
ATOM 6903 N N . GLY D 2 10 ? 42.230 21.714 6.878 1.00 42.53 11 GLY D N 1
ATOM 6904 C CA . GLY D 2 10 ? 42.710 22.664 5.860 1.00 40.02 11 GLY D CA 1
ATOM 6905 C C . GLY D 2 10 ? 41.617 23.565 5.324 1.00 46.35 11 GLY D C 1
ATOM 6906 O O . GLY D 2 10 ? 41.924 24.399 4.505 1.00 43.40 11 GLY D O 1
ATOM 6907 N N . SER D 2 11 ? 40.384 23.398 5.789 1.00 42.67 12 SER D N 1
ATOM 6908 C CA . SER D 2 11 ? 39.234 24.221 5.344 1.00 40.37 12 SER D CA 1
ATOM 6909 C C . SER D 2 11 ? 39.444 25.690 5.699 1.00 41.45 12 SER D C 1
ATOM 6910 O O . SER D 2 11 ? 40.005 25.956 6.751 1.00 48.94 12 SER D O 1
ATOM 6913 N N . PRO D 2 12 ? 39.026 26.651 4.856 1.00 33.96 13 PRO D N 1
ATOM 6914 C CA . PRO D 2 12 ? 39.147 28.057 5.191 1.00 38.75 13 PRO D CA 1
ATOM 6915 C C . PRO D 2 12 ? 37.884 28.571 5.887 1.00 35.52 13 PRO D C 1
ATOM 6916 O O . PRO D 2 12 ? 37.886 29.658 6.322 1.00 31.70 13 PRO D O 1
ATOM 6920 N N . LEU D 2 13 ? 36.871 27.723 6.003 1.00 32.43 14 LEU D N 1
ATOM 6921 C CA . LEU D 2 13 ? 35.552 28.066 6.583 1.00 39.98 14 LEU D CA 1
ATOM 6922 C C . LEU D 2 13 ? 35.687 28.552 8.027 1.00 44.53 14 LEU D C 1
ATOM 6923 O O . LEU D 2 13 ? 35.014 29.502 8.385 1.00 37.42 14 LEU D O 1
ATOM 6928 N N . PRO D 2 14 ? 36.524 27.948 8.886 1.00 42.70 15 PRO D N 1
ATOM 6929 C CA . PRO D 2 14 ? 36.702 28.436 10.245 1.00 40.82 15 PRO D CA 1
ATOM 6930 C C . PRO D 2 14 ? 37.339 29.824 10.331 1.00 40.54 15 PRO D C 1
ATOM 6931 O O . PRO D 2 14 ? 37.109 30.494 11.275 1.00 43.09 15 PRO D O 1
ATOM 6935 N N . HIS D 2 15 ? 38.140 30.185 9.336 1.00 33.02 16 HIS D N 1
ATOM 6936 C CA . HIS D 2 15 ? 38.887 31.459 9.306 1.00 32.08 16 HIS D CA 1
ATOM 6937 C C . HIS D 2 15 ? 38.183 32.504 8.446 1.00 37.47 16 HIS D C 1
ATOM 6938 O O . HIS D 2 15 ? 38.414 33.672 8.678 1.00 39.65 16 HIS D O 1
ATOM 6945 N N . LEU D 2 16 ? 37.364 32.090 7.490 1.00 33.50 17 LEU D N 1
ATOM 6946 C CA . LEU D 2 16 ? 36.663 33.063 6.618 1.00 38.80 17 LEU D CA 1
ATOM 6947 C C . LEU D 2 16 ? 35.303 33.388 7.224 1.00 47.35 17 LEU D C 1
ATOM 6948 O O . LEU D 2 16 ? 34.829 34.498 7.036 1.00 47.05 17 LEU D O 1
ATOM 6953 N N . ARG D 2 17 ? 34.696 32.428 7.912 1.00 45.83 18 ARG D N 1
ATOM 6954 C CA . ARG D 2 17 ? 33.355 32.652 8.495 1.00 40.48 18 ARG D CA 1
ATOM 6955 C C . ARG D 2 17 ? 33.351 32.237 9.960 1.00 45.58 18 ARG D C 1
ATOM 6956 O O . ARG D 2 17 ? 32.615 31.324 10.298 1.00 42.40 18 ARG D O 1
ATOM 6964 N N . PRO D 2 18 ? 34.080 32.925 10.859 1.00 42.82 19 PRO D N 1
ATOM 6965 C CA . PRO D 2 18 ? 34.084 32.600 12.279 1.00 37.89 19 PRO D CA 1
ATOM 6966 C C . PRO D 2 18 ? 32.908 33.147 13.100 1.00 37.21 19 PRO D C 1
ATOM 6967 O O . PRO D 2 18 ? 32.946 33.064 14.277 1.00 36.03 19 PRO D O 1
ATOM 6971 N N . ASP D 2 19 ? 31.890 33.674 12.428 1.00 32.74 20 ASP D N 1
ATOM 6972 C CA . ASP D 2 19 ? 30.637 34.176 13.030 1.00 30.75 20 ASP D CA 1
ATOM 6973 C C . ASP D 2 19 ? 29.697 32.986 13.222 1.00 39.79 20 ASP D C 1
ATOM 6974 O O . ASP D 2 19 ? 28.714 33.125 13.943 1.00 41.72 20 ASP D O 1
ATOM 6979 N N . VAL D 2 20 ? 29.988 31.878 12.544 1.00 34.06 21 VAL D N 1
ATOM 6980 C CA . VAL D 2 20 ? 29.244 30.601 12.659 1.00 43.17 21 VAL D CA 1
ATOM 6981 C C . VAL D 2 20 ? 29.892 29.855 13.814 1.00 50.34 21 VAL D C 1
ATOM 6982 O O . VAL D 2 20 ? 30.965 29.333 13.612 1.00 57.64 21 VAL D O 1
ATOM 6986 N N . LYS D 2 21 ? 29.224 29.798 14.964 1.00 49.80 22 LYS D N 1
ATOM 6987 C CA . LYS D 2 21 ? 29.722 29.154 16.208 1.00 43.55 22 LYS D CA 1
ATOM 6988 C C . LYS D 2 21 ? 30.381 27.803 15.927 1.00 43.29 22 LYS D C 1
ATOM 6989 O O . LYS D 2 21 ? 31.486 27.602 16.400 1.00 40.91 22 LYS D O 1
ATOM 6991 N N . SER D 2 22 ? 29.710 26.929 15.180 1.00 43.27 23 SER D N 1
ATOM 6992 C CA . SER D 2 22 ? 30.174 25.574 14.793 1.00 33.79 23 SER D CA 1
ATOM 6993 C C . SER D 2 22 ? 31.541 25.597 14.096 1.00 44.57 23 SER D C 1
ATOM 6994 O O . SER D 2 22 ? 32.306 24.667 14.299 1.00 46.81 23 SER D O 1
ATOM 6997 N N . TRP D 2 23 ? 31.831 26.617 13.293 1.00 42.67 24 TRP D N 1
ATOM 6998 C CA . TRP D 2 23 ? 33.107 26.684 12.545 1.00 41.13 24 TRP D CA 1
ATOM 6999 C C . TRP D 2 23 ? 34.168 27.460 13.324 1.00 48.51 24 TRP D C 1
ATOM 7000 O O . TRP D 2 23 ? 35.337 27.209 13.102 1.00 46.32 24 TRP D O 1
ATOM 7011 N N . GLU D 2 24 ? 33.774 28.341 14.240 1.00 44.35 25 GLU D N 1
ATOM 7012 C CA . GLU D 2 24 ? 34.762 29.127 15.023 1.00 40.89 25 GLU D CA 1
ATOM 7013 C C . GLU D 2 24 ? 35.507 28.221 16.001 1.00 35.92 25 GLU D C 1
ATOM 7014 O O . GLU D 2 24 ? 36.635 28.510 16.310 1.00 36.31 25 GLU D O 1
ATOM 7020 N N . SER D 2 25 ? 34.873 27.148 16.456 1.00 41.63 26 SER D N 1
ATOM 7021 C CA . SER D 2 25 ? 35.454 26.162 17.397 1.00 47.69 26 SER D CA 1
ATOM 7022 C C . SER D 2 25 ? 36.795 25.637 16.893 1.00 51.87 26 SER D C 1
ATOM 7023 O O . SER D 2 25 ? 37.673 25.453 17.715 1.00 52.61 26 SER D O 1
ATOM 7026 N N . PHE D 2 26 ? 36.900 25.342 15.600 1.00 46.73 27 PHE D N 1
ATOM 7027 C CA . PHE D 2 26 ? 38.148 24.865 14.965 1.00 38.92 27 PHE D CA 1
ATOM 7028 C C . PHE D 2 26 ? 39.176 25.986 14.962 1.00 36.37 27 PHE D C 1
ATOM 7029 O O . PHE D 2 26 ? 40.342 25.724 15.118 1.00 36.30 27 PHE D O 1
ATOM 7037 N N . LYS D 2 27 ? 38.724 27.213 14.761 1.00 41.86 28 LYS D N 1
ATOM 7038 C CA . LYS D 2 27 ? 39.655 28.360 14.742 1.00 33.11 28 LYS D CA 1
ATOM 7039 C C . LYS D 2 27 ? 40.303 28.491 16.113 1.00 40.75 28 LYS D C 1
ATOM 7040 O O . LYS D 2 27 ? 41.512 28.515 16.165 1.00 57.91 28 LYS D O 1
ATOM 7046 N N . VAL D 2 28 ? 39.518 28.517 17.184 1.00 32.83 29 VAL D N 1
ATOM 7047 C CA . VAL D 2 28 ? 40.133 28.695 18.529 1.00 43.96 29 VAL D CA 1
ATOM 7048 C C . VAL D 2 28 ? 40.969 27.474 18.905 1.00 45.79 29 VAL D C 1
ATOM 7049 O O . VAL D 2 28 ? 41.978 27.648 19.558 1.00 53.48 29 VAL D O 1
ATOM 7053 N N . ALA D 2 29 ? 40.588 26.283 18.470 1.00 43.58 30 ALA D N 1
ATOM 7054 C CA . ALA D 2 29 ? 41.385 25.093 18.814 1.00 41.32 30 ALA D CA 1
ATOM 7055 C C . ALA D 2 29 ? 42.724 25.183 18.093 1.00 49.44 30 ALA D C 1
ATOM 7056 O O . ALA D 2 29 ? 43.732 24.825 18.685 1.00 49.41 30 ALA D O 1
ATOM 7058 N N . MET D 2 30 ? 42.710 25.659 16.853 1.00 46.51 31 MET D N 1
ATOM 7059 C CA . MET D 2 30 ? 43.940 25.794 16.040 1.00 37.81 31 MET D CA 1
ATOM 7060 C C . MET D 2 30 ? 44.822 26.887 16.641 1.00 49.65 31 MET D C 1
ATOM 7061 O O . MET D 2 30 ? 46.036 26.754 16.583 1.00 46.60 31 MET D O 1
ATOM 7066 N N . GLN D 2 31 ? 44.218 27.926 17.209 1.00 48.18 32 GLN D N 1
ATOM 7067 C CA . GLN D 2 31 ? 44.987 29.030 17.829 1.00 44.46 32 GLN D CA 1
ATOM 7068 C C . GLN D 2 31 ? 45.648 28.511 19.104 1.00 47.56 32 GLN D C 1
ATOM 7069 O O . GLN D 2 31 ? 46.735 28.953 19.416 1.00 51.27 32 GLN D O 1
ATOM 7075 N N . ASN D 2 32 ? 44.979 27.600 19.800 1.00 40.69 33 ASN D N 1
ATOM 7076 C CA . ASN D 2 32 ? 45.484 26.983 21.048 1.00 42.76 33 ASN D CA 1
ATOM 7077 C C . ASN D 2 32 ? 46.617 26.013 20.732 1.00 42.98 33 ASN D C 1
ATOM 7078 O O . ASN D 2 32 ? 47.552 25.955 21.498 1.00 38.78 33 ASN D O 1
ATOM 7083 N N . VAL D 2 33 ? 46.554 25.291 19.617 1.00 39.39 34 VAL D N 1
ATOM 7084 C CA . VAL D 2 33 ? 47.662 24.333 19.331 1.00 45.17 34 VAL D CA 1
ATOM 7085 C C . VAL D 2 33 ? 48.925 25.075 18.900 1.00 43.14 34 VAL D C 1
ATOM 7086 O O . VAL D 2 33 ? 49.979 24.485 19.011 1.00 46.66 34 VAL D O 1
ATOM 7090 N N . GLY D 2 34 ? 48.810 26.296 18.388 1.00 35.81 35 GLY D N 1
ATOM 7091 C CA . GLY D 2 34 ? 50.002 27.077 18.036 1.00 40.80 35 GLY D CA 1
ATOM 7092 C C . GLY D 2 34 ? 50.701 27.507 19.301 1.00 44.62 35 GLY D C 1
ATOM 7093 O O . GLY D 2 34 ? 51.921 27.533 19.328 1.00 49.54 35 GLY D O 1
ATOM 7094 N N . GLU D 2 35 ? 49.924 27.815 20.328 1.00 41.12 36 GLU D N 1
ATOM 7095 C CA . GLU D 2 35 ? 50.489 28.215 21.633 1.00 44.65 36 GLU D CA 1
ATOM 7096 C C . GLU D 2 35 ? 51.254 27.026 22.211 1.00 50.07 36 GLU D C 1
ATOM 7097 O O . GLU D 2 35 ? 52.318 27.231 22.773 1.00 48.89 36 GLU D O 1
ATOM 7103 N N . LYS D 2 36 ? 50.694 25.831 22.081 1.00 49.11 37 LYS D N 1
ATOM 7104 C CA . LYS D 2 36 ? 51.335 24.595 22.575 1.00 48.69 37 LYS D CA 1
ATOM 7105 C C . LYS D 2 36 ? 52.513 24.261 21.664 1.00 51.46 37 LYS D C 1
ATOM 7106 O O . LYS D 2 36 ? 53.469 23.682 22.146 1.00 57.76 37 LYS D O 1
ATOM 7112 N N . LEU D 2 37 ? 52.425 24.606 20.386 1.00 41.22 38 LEU D N 1
ATOM 7113 C CA . LEU D 2 37 ? 53.521 24.298 19.438 1.00 46.35 38 LEU D CA 1
ATOM 7114 C C . LEU D 2 37 ? 54.710 25.198 19.731 1.00 50.62 38 LEU D C 1
ATOM 7115 O O . LEU D 2 37 ? 55.828 24.741 19.582 1.00 50.46 38 LEU D O 1
ATOM 7120 N N . ARG D 2 38 ? 54.454 26.430 20.158 1.00 41.43 39 ARG D N 1
ATOM 7121 C CA . ARG D 2 38 ? 55.553 27.381 20.440 1.00 41.26 39 ARG D CA 1
ATOM 7122 C C . ARG D 2 38 ? 56.149 27.090 21.814 1.00 47.80 39 ARG D C 1
ATOM 7123 O O . ARG D 2 38 ? 57.296 27.434 22.033 1.00 46.16 39 ARG D O 1
ATOM 7131 N N . ALA D 2 39 ? 55.418 26.369 22.659 1.00 45.99 40 ALA D N 1
ATOM 7132 C CA . ALA D 2 39 ? 55.886 25.975 24.001 1.00 37.95 40 ALA D CA 1
ATOM 7133 C C . ALA D 2 39 ? 56.901 24.839 23.908 1.00 43.79 40 ALA D C 1
ATOM 7134 O O . ALA D 2 39 ? 57.611 24.634 24.868 1.00 57.34 40 ALA D O 1
ATOM 7136 N N . SER D 2 40 ? 56.899 24.130 22.784 1.00 42.02 41 SER D N 1
ATOM 7137 C CA . SER D 2 40 ? 57.865 23.036 22.526 1.00 47.54 41 SER D CA 1
ATOM 7138 C C . SER D 2 40 ? 59.185 23.642 22.063 1.00 51.05 41 SER D C 1
ATOM 7139 O O . SER D 2 40 ? 60.136 22.899 21.911 1.00 49.17 41 SER D O 1
ATOM 7142 N N . LYS D 2 41 ? 59.204 24.951 21.841 1.00 48.88 42 LYS D N 1
ATOM 7143 C CA . LYS D 2 41 ? 60.415 25.683 21.416 1.00 49.75 42 LYS D CA 1
ATOM 7144 C C . LYS D 2 41 ? 61.056 24.985 20.224 1.00 54.98 42 LYS D C 1
ATOM 7145 O O . LYS D 2 41 ? 62.191 24.539 20.357 1.00 57.09 42 LYS D O 1
ATOM 7151 N N . PRO D 2 42 ? 60.372 24.879 19.072 1.00 45.93 43 PRO D N 1
ATOM 7152 C CA . PRO D 2 42 ? 60.942 24.251 17.900 1.00 40.19 43 PRO D CA 1
ATOM 7153 C C . PRO D 2 42 ? 61.743 25.270 17.097 1.00 43.90 43 PRO D C 1
ATOM 7154 O O . PRO D 2 42 ? 61.519 26.419 17.258 1.00 41.90 43 PRO D O 1
ATOM 7158 N N . ASP D 2 43 ? 62.639 24.784 16.245 1.00 47.18 44 ASP D N 1
ATOM 7159 C CA . ASP D 2 43 ? 63.511 25.642 15.413 1.00 38.99 44 ASP D CA 1
ATOM 7160 C C . ASP D 2 43 ? 62.953 25.708 13.996 1.00 41.56 44 ASP D C 1
ATOM 7161 O O . ASP D 2 43 ? 63.389 26.555 13.240 1.00 42.41 44 ASP D O 1
ATOM 7166 N N . VAL D 2 44 ? 62.018 24.826 13.672 1.00 43.05 45 VAL D N 1
ATOM 7167 C CA . VAL D 2 44 ? 61.412 24.798 12.316 1.00 41.07 45 VAL D CA 1
ATOM 7168 C C . VAL D 2 44 ? 60.112 24.007 12.388 1.00 44.84 45 VAL D C 1
ATOM 7169 O O . VAL D 2 44 ? 60.018 23.135 13.217 1.00 56.50 45 VAL D O 1
ATOM 7173 N N . VAL D 2 45 ? 59.139 24.363 11.561 1.00 35.24 46 VAL D N 1
ATOM 7174 C CA . VAL D 2 45 ? 57.846 23.636 11.519 1.00 32.93 46 VAL D CA 1
ATOM 7175 C C . VAL D 2 45 ? 57.804 22.911 10.183 1.00 42.77 46 VAL D C 1
ATOM 7176 O O . VAL D 2 45 ? 57.954 23.556 9.181 1.00 42.10 46 VAL D O 1
ATOM 7180 N N . LEU D 2 46 ? 57.634 21.594 10.217 1.00 47.37 47 LEU D N 1
ATOM 7181 C CA . LEU D 2 46 ? 57.577 20.755 9.000 1.00 38.47 47 LEU D CA 1
ATOM 7182 C C . LEU D 2 46 ? 56.108 20.550 8.649 1.00 41.64 47 LEU D C 1
ATOM 7183 O O . LEU D 2 46 ? 55.417 19.936 9.435 1.00 38.09 47 LEU D O 1
ATOM 7188 N N . ILE D 2 47 ? 55.685 21.013 7.478 1.00 37.18 48 ILE D N 1
ATOM 7189 C CA . ILE D 2 47 ? 54.244 20.962 7.113 1.00 36.19 48 ILE D CA 1
ATOM 7190 C C . ILE D 2 47 ? 54.013 20.182 5.825 1.00 43.12 48 ILE D C 1
ATOM 7191 O O . ILE D 2 47 ? 54.783 20.319 4.909 1.00 46.19 48 ILE D O 1
ATOM 7196 N N . TYR D 2 48 ? 52.954 19.389 5.811 1.00 37.07 49 TYR D N 1
ATOM 7197 C CA . TYR D 2 48 ? 52.491 18.676 4.607 1.00 36.33 49 TYR D CA 1
ATOM 7198 C C . TYR D 2 48 ? 50.985 18.883 4.556 1.00 36.39 49 TYR D C 1
ATOM 7199 O O . TYR D 2 48 ? 50.334 18.584 5.520 1.00 31.78 49 TYR D O 1
ATOM 7208 N N . SER D 2 49 ? 50.495 19.466 3.471 1.00 38.15 50 SER D N 1
ATOM 7209 C CA . SER D 2 49 ? 49.053 19.745 3.299 1.00 38.43 50 SER D CA 1
ATOM 7210 C C . SER D 2 49 ? 48.533 18.931 2.125 1.00 38.64 50 SER D C 1
ATOM 7211 O O . SER D 2 49 ? 49.284 18.730 1.198 1.00 50.73 50 SER D O 1
ATOM 7214 N N . THR D 2 50 ? 47.273 18.522 2.182 1.00 25.84 51 THR D N 1
ATOM 7215 C CA . THR D 2 50 ? 46.662 17.687 1.131 1.00 29.28 51 THR D CA 1
ATOM 7216 C C . THR D 2 50 ? 46.332 18.502 -0.111 1.00 34.89 51 THR D C 1
ATOM 7217 O O . THR D 2 50 ? 46.229 17.898 -1.154 1.00 43.36 51 THR D O 1
ATOM 7221 N N . GLN D 2 51 ? 46.197 19.816 0.003 1.00 26.88 52 GLN D N 1
ATOM 7222 C CA . GLN D 2 51 ? 45.754 20.633 -1.152 1.00 34.03 52 GLN D CA 1
ATOM 7223 C C . GLN D 2 51 ? 46.903 21.122 -2.032 1.00 42.49 52 GLN D C 1
ATOM 7224 O O . GLN D 2 51 ? 46.608 21.725 -3.059 1.00 42.72 52 GLN D O 1
ATOM 7230 N N . TRP D 2 52 ? 48.152 20.917 -1.634 1.00 32.70 53 TRP D N 1
ATOM 7231 C CA . TRP D 2 52 ? 49.257 21.312 -2.534 1.00 23.07 53 TRP D CA 1
ATOM 7232 C C . TRP D 2 52 ? 49.657 20.079 -3.335 1.00 43.59 53 TRP D C 1
ATOM 7233 O O . TRP D 2 52 ? 50.272 19.189 -2.781 1.00 34.92 53 TRP D O 1
ATOM 7244 N N . PHE D 2 53 ? 49.327 20.073 -4.616 1.00 45.31 54 PHE D N 1
ATOM 7245 C CA . PHE D 2 53 ? 49.569 18.902 -5.481 1.00 43.67 54 PHE D CA 1
ATOM 7246 C C . PHE D 2 53 ? 50.894 18.992 -6.223 1.00 42.35 54 PHE D C 1
ATOM 7247 O O . PHE D 2 53 ? 51.363 20.065 -6.536 1.00 45.46 54 PHE D O 1
ATOM 7255 N N . ALA D 2 54 ? 51.430 17.815 -6.508 1.00 39.16 55 ALA D N 1
ATOM 7256 C CA . ALA D 2 54 ? 52.638 17.593 -7.317 1.00 30.24 55 ALA D CA 1
ATOM 7257 C C . ALA D 2 54 ? 52.309 16.429 -8.251 1.00 35.66 55 ALA D C 1
ATOM 7258 O O . ALA D 2 54 ? 51.564 15.565 -7.846 1.00 40.54 55 ALA D O 1
ATOM 7260 N N . VAL D 2 55 ? 52.781 16.436 -9.494 1.00 41.58 56 VAL D N 1
ATOM 7261 C CA . VAL D 2 55 ? 52.439 15.293 -10.393 1.00 42.67 56 VAL D CA 1
ATOM 7262 C C . VAL D 2 55 ? 53.708 14.686 -10.985 1.00 38.58 56 VAL D C 1
ATOM 7263 O O . VAL D 2 55 ? 53.665 13.524 -11.342 1.00 41.21 56 VAL D O 1
ATOM 7267 N N . LEU D 2 56 ? 54.787 15.454 -11.076 1.00 39.31 57 LEU D N 1
ATOM 7268 C CA . LEU D 2 56 ? 56.061 14.923 -11.611 1.00 36.87 57 LEU D CA 1
ATOM 7269 C C . LEU D 2 56 ? 57.024 14.743 -10.444 1.00 37.88 57 LEU D C 1
ATOM 7270 O O . LEU D 2 56 ? 56.926 13.741 -9.763 1.00 47.70 57 LEU D O 1
ATOM 7275 N N . ASP D 2 57 ? 57.884 15.720 -10.198 1.00 28.88 58 ASP D N 1
ATOM 7276 C CA . ASP D 2 57 ? 58.844 15.634 -9.074 1.00 37.23 58 ASP D CA 1
ATOM 7277 C C . ASP D 2 57 ? 58.137 16.016 -7.774 1.00 39.30 58 ASP D C 1
ATOM 7278 O O . ASP D 2 57 ? 57.079 16.616 -7.840 1.00 35.73 58 ASP D O 1
ATOM 7283 N N . GLU D 2 58 ? 58.722 15.663 -6.634 1.00 34.95 59 GLU D N 1
ATOM 7284 C CA . GLU D 2 58 ? 58.184 16.099 -5.326 1.00 39.10 59 GLU D CA 1
ATOM 7285 C C . GLU D 2 58 ? 58.638 17.541 -5.157 1.00 45.07 59 GLU D C 1
ATOM 7286 O O . GLU D 2 58 ? 59.805 17.790 -5.356 1.00 44.91 59 GLU D O 1
ATOM 7292 N N . ILE D 2 59 ? 57.738 18.437 -4.779 1.00 47.67 60 ILE D N 1
ATOM 7293 C CA . ILE D 2 59 ? 58.107 19.872 -4.692 1.00 39.82 60 ILE D CA 1
ATOM 7294 C C . ILE D 2 59 ? 58.255 20.312 -3.243 1.00 40.28 60 ILE D C 1
ATOM 7295 O O . ILE D 2 59 ? 57.427 19.952 -2.430 1.00 38.15 60 ILE D O 1
ATOM 7300 N N . TRP D 2 60 ? 59.290 21.102 -2.985 1.00 49.35 61 TRP D N 1
ATOM 7301 C CA . TRP D 2 60 ? 59.567 21.693 -1.655 1.00 42.13 61 TRP D CA 1
ATOM 7302 C C . TRP D 2 60 ? 59.520 23.204 -1.835 1.00 42.13 61 TRP D C 1
ATOM 7303 O O . TRP D 2 60 ? 60.070 23.666 -2.797 1.00 54.67 61 TRP D O 1
ATOM 7314 N N . LEU D 2 61 ? 58.833 23.916 -0.954 1.00 40.35 62 LEU D N 1
ATOM 7315 C CA . LEU D 2 61 ? 58.714 25.387 -1.055 1.00 35.33 62 LEU D CA 1
ATOM 7316 C C . LEU D 2 61 ? 60.050 25.987 -0.654 1.00 34.67 62 LEU D C 1
ATOM 7317 O O . LEU D 2 61 ? 60.412 25.809 0.479 1.00 44.13 62 LEU D O 1
ATOM 7322 N N . THR D 2 62 ? 60.742 26.664 -1.565 1.00 33.09 63 THR D N 1
ATOM 7323 C CA . THR D 2 62 ? 62.078 27.217 -1.235 1.00 41.17 63 THR D CA 1
ATOM 7324 C C . THR D 2 62 ? 62.094 28.741 -1.345 1.00 43.92 63 THR D C 1
ATOM 7325 O O . THR D 2 62 ? 63.171 29.298 -1.413 1.00 40.92 63 THR D O 1
ATOM 7329 N N . ARG D 2 63 ? 60.929 29.375 -1.360 1.00 44.58 64 ARG D N 1
ATOM 7330 C CA . ARG D 2 63 ? 60.882 30.851 -1.411 1.00 40.98 64 ARG D CA 1
ATOM 7331 C C . ARG D 2 63 ? 61.118 31.362 0.004 1.00 42.76 64 ARG D C 1
ATOM 7332 O O . ARG D 2 63 ? 60.357 31.003 0.884 1.00 49.94 64 ARG D O 1
ATOM 7340 N N . GLN D 2 64 ? 62.154 32.171 0.185 1.00 41.55 65 GLN D N 1
ATOM 7341 C CA . GLN D 2 64 ? 62.529 32.710 1.510 1.00 49.79 65 GLN D CA 1
ATOM 7342 C C . GLN D 2 64 ? 61.313 33.353 2.159 1.00 46.56 65 GLN D C 1
ATOM 7343 O O . GLN D 2 64 ? 60.982 32.984 3.270 1.00 50.92 65 GLN D O 1
ATOM 7349 N N . ARG D 2 65 ? 60.709 34.318 1.486 1.00 42.69 66 ARG D N 1
ATOM 7350 C CA . ARG D 2 65 ? 59.506 34.977 2.040 1.00 41.08 66 ARG D CA 1
ATOM 7351 C C . ARG D 2 65 ? 58.436 34.989 0.960 1.00 43.10 66 ARG D C 1
ATOM 7352 O O . ARG D 2 65 ? 58.675 35.524 -0.101 1.00 44.33 66 ARG D O 1
ATOM 7360 N N . SER D 2 66 ? 57.314 34.355 1.249 1.00 42.12 67 SER D N 1
ATOM 7361 C CA . SER D 2 66 ? 56.177 34.284 0.309 1.00 36.36 67 SER D CA 1
ATOM 7362 C C . SER D 2 66 ? 55.070 35.147 0.894 1.00 37.70 67 SER D C 1
ATOM 7363 O O . SER D 2 66 ? 54.410 34.695 1.799 1.00 37.89 67 SER D O 1
ATOM 7366 N N . LEU D 2 67 ? 54.943 36.371 0.402 1.00 38.36 68 LEU D N 1
ATOM 7367 C CA . LEU D 2 67 ? 53.935 37.333 0.894 1.00 31.59 68 LEU D CA 1
ATOM 7368 C C . LEU D 2 67 ? 52.889 37.533 -0.193 1.00 38.01 68 LEU D C 1
ATOM 7369 O O . LEU D 2 67 ? 53.256 38.032 -1.228 1.00 54.13 68 LEU D O 1
ATOM 7374 N N . ASP D 2 68 ? 51.634 37.187 0.068 1.00 29.38 69 ASP D N 1
ATOM 7375 C CA . ASP D 2 68 ? 50.587 37.336 -0.967 1.00 37.74 69 ASP D CA 1
ATOM 7376 C C . ASP D 2 68 ? 49.201 37.257 -0.333 1.00 40.90 69 ASP D C 1
ATOM 7377 O O . ASP D 2 68 ? 49.110 37.298 0.876 1.00 27.61 69 ASP D O 1
ATOM 7382 N N . ILE D 2 69 ? 48.182 37.181 -1.182 1.00 43.96 70 ILE D N 1
ATOM 7383 C CA . ILE D 2 69 ? 46.749 37.037 -0.806 1.00 39.45 70 ILE D CA 1
ATOM 7384 C C . ILE D 2 69 ? 46.181 35.937 -1.703 1.00 46.90 70 ILE D C 1
ATOM 7385 O O . ILE D 2 69 ? 46.569 35.889 -2.857 1.00 49.51 70 ILE D O 1
ATOM 7390 N N . HIS D 2 70 ? 45.329 35.070 -1.171 1.00 25.62 71 HIS D N 1
ATOM 7391 C CA . HIS D 2 70 ? 44.756 33.958 -1.959 1.00 27.09 71 HIS D CA 1
ATOM 7392 C C . HIS D 2 70 ? 43.245 33.887 -1.775 1.00 34.83 71 HIS D C 1
ATOM 7393 O O . HIS D 2 70 ? 42.784 34.034 -0.671 1.00 43.66 71 HIS D O 1
ATOM 7400 N N . VAL D 2 71 ? 42.512 33.699 -2.861 1.00 30.40 72 VAL D N 1
ATOM 7401 C CA . VAL D 2 71 ? 41.036 33.536 -2.794 1.00 38.46 72 VAL D CA 1
ATOM 7402 C C . VAL D 2 71 ? 40.739 32.066 -3.058 1.00 36.42 72 VAL D C 1
ATOM 7403 O O . VAL D 2 71 ? 41.079 31.600 -4.118 1.00 42.31 72 VAL D O 1
ATOM 7407 N N . ASP D 2 72 ? 40.095 31.378 -2.126 1.00 32.14 73 ASP D N 1
ATOM 7408 C CA . ASP D 2 72 ? 39.784 29.944 -2.318 1.00 35.07 73 ASP D CA 1
ATOM 7409 C C . ASP D 2 72 ? 38.989 29.749 -3.606 1.00 41.51 73 ASP D C 1
ATOM 7410 O O . ASP D 2 72 ? 38.068 30.501 -3.856 1.00 46.96 73 ASP D O 1
ATOM 7415 N N . GLU D 2 73 ? 39.261 28.663 -4.321 1.00 43.53 74 GLU D N 1
ATOM 7416 C CA . GLU D 2 73 ? 38.580 28.330 -5.594 1.00 43.65 74 GLU D CA 1
ATOM 7417 C C . GLU D 2 73 ? 37.144 27.895 -5.338 1.00 40.71 74 GLU D C 1
ATOM 7418 O O . GLU D 2 73 ? 36.363 27.959 -6.262 1.00 44.37 74 GLU D O 1
ATOM 7424 N N . ASN D 2 74 ? 36.847 27.410 -4.139 1.00 41.15 75 ASN D N 1
ATOM 7425 C CA . ASN D 2 74 ? 35.489 26.962 -3.773 1.00 36.69 75 ASN D CA 1
ATOM 7426 C C . ASN D 2 74 ? 34.826 28.001 -2.878 1.00 44.71 75 ASN D C 1
ATOM 7427 O O . ASN D 2 74 ? 33.672 28.307 -3.117 1.00 63.91 75 ASN D O 1
ATOM 7432 N N . TRP D 2 75 ? 35.539 28.526 -1.889 1.00 38.48 76 TRP D N 1
ATOM 7433 C CA . TRP D 2 75 ? 34.915 29.485 -0.944 1.00 41.68 76 TRP D CA 1
ATOM 7434 C C . TRP D 2 75 ? 35.389 30.908 -1.203 1.00 49.41 76 TRP D C 1
ATOM 7435 O O . TRP D 2 75 ? 35.834 31.563 -0.272 1.00 46.59 76 TRP D O 1
ATOM 7446 N N . HIS D 2 76 ? 35.191 31.365 -2.433 1.00 49.80 77 HIS D N 1
ATOM 7447 C CA . HIS D 2 76 ? 35.610 32.708 -2.890 1.00 38.77 77 HIS D CA 1
ATOM 7448 C C . HIS D 2 76 ? 34.595 33.761 -2.465 1.00 34.53 77 HIS D C 1
ATOM 7449 O O . HIS D 2 76 ? 34.932 34.922 -2.498 1.00 36.75 77 HIS D O 1
ATOM 7456 N N . GLU D 2 77 ? 33.419 33.343 -2.023 1.00 40.86 78 GLU D N 1
ATOM 7457 C CA . GLU D 2 77 ? 32.352 34.291 -1.639 1.00 39.54 78 GLU D CA 1
ATOM 7458 C C . GLU D 2 77 ? 32.445 34.673 -0.169 1.00 42.23 78 GLU D C 1
ATOM 7459 O O . GLU D 2 77 ? 31.574 35.390 0.274 1.00 45.51 78 GLU D O 1
ATOM 7465 N N . PHE D 2 78 ? 33.485 34.248 0.536 1.00 43.75 79 PHE D N 1
ATOM 7466 C CA . PHE D 2 78 ? 33.564 34.529 1.986 1.00 47.30 79 PHE D CA 1
ATOM 7467 C C . PHE D 2 78 ? 34.729 35.459 2.306 1.00 50.16 79 PHE D C 1
ATOM 7468 O O . PHE D 2 78 ? 34.809 35.918 3.435 1.00 54.74 79 PHE D O 1
ATOM 7476 N N . GLY D 2 79 ? 35.581 35.748 1.331 1.00 44.74 80 GLY D N 1
ATOM 7477 C CA . GLY D 2 79 ? 36.692 36.674 1.592 1.00 40.41 80 GLY D CA 1
ATOM 7478 C C . GLY D 2 79 ? 37.983 36.265 0.929 1.00 42.10 80 GLY D C 1
ATOM 7479 O O . GLY D 2 79 ? 37.941 35.563 -0.064 1.00 43.48 80 GLY D O 1
ATOM 7480 N N . GLU D 2 80 ? 39.095 36.717 1.493 1.00 39.86 81 GLU D N 1
ATOM 7481 C CA . GLU D 2 80 ? 40.439 36.405 0.962 1.00 42.63 81 GLU D CA 1
ATOM 7482 C C . GLU D 2 80 ? 41.338 36.008 2.129 1.00 44.65 81 GLU D C 1
ATOM 7483 O O . GLU D 2 80 ? 41.030 36.365 3.250 1.00 41.47 81 GLU D O 1
ATOM 7489 N N . LEU D 2 81 ? 42.416 35.290 1.845 1.00 38.89 82 LEU D N 1
ATOM 7490 C CA . LEU D 2 81 ? 43.337 34.832 2.906 1.00 38.69 82 LEU D CA 1
ATOM 7491 C C . LEU D 2 81 ? 44.720 35.423 2.661 1.00 42.49 82 LEU D C 1
ATOM 7492 O O . LEU D 2 81 ? 45.424 34.892 1.831 1.00 44.72 82 LEU D O 1
ATOM 7497 N N . PRO D 2 82 ? 45.142 36.474 3.388 1.00 37.94 83 PRO D N 1
ATOM 7498 C CA . PRO D 2 82 ? 46.437 37.084 3.205 1.00 35.06 83 PRO D CA 1
ATOM 7499 C C . PRO D 2 82 ? 47.462 36.262 3.978 1.00 44.68 83 PRO D C 1
ATOM 7500 O O . PRO D 2 82 ? 47.129 35.788 4.999 1.00 56.03 83 PRO D O 1
ATOM 7504 N N . TYR D 2 83 ? 48.685 36.161 3.482 1.00 38.97 84 TYR D N 1
ATOM 7505 C CA . TYR D 2 83 ? 49.680 35.337 4.202 1.00 49.65 84 TYR D CA 1
ATOM 7506 C C . TYR D 2 83 ? 51.076 35.924 4.035 1.00 50.12 84 TYR D C 1
ATOM 7507 O O . TYR D 2 83 ? 51.319 36.617 3.070 1.00 47.92 84 TYR D O 1
ATOM 7516 N N . ASP D 2 84 ? 51.931 35.649 5.010 1.00 40.27 85 ASP D N 1
ATOM 7517 C CA . ASP D 2 84 ? 53.348 36.068 5.025 1.00 33.10 85 ASP D CA 1
ATOM 7518 C C . ASP D 2 84 ? 54.114 34.867 5.558 1.00 41.82 85 ASP D C 1
ATOM 7519 O O . ASP D 2 84 ? 54.305 34.797 6.764 1.00 49.89 85 ASP D O 1
ATOM 7524 N N . ILE D 2 85 ? 54.509 33.956 4.672 1.00 38.23 86 ILE D N 1
ATOM 7525 C CA . ILE D 2 85 ? 55.152 32.682 5.096 1.00 36.51 86 ILE D CA 1
ATOM 7526 C C . ILE D 2 85 ? 56.655 32.675 4.819 1.00 46.68 86 ILE D C 1
ATOM 7527 O O . ILE D 2 85 ? 57.031 32.692 3.670 1.00 54.21 86 ILE D O 1
ATOM 7532 N N . TYR D 2 86 ? 57.470 32.601 5.868 1.00 45.44 87 TYR D N 1
ATOM 7533 C CA . TYR D 2 86 ? 58.939 32.525 5.710 1.00 48.57 87 TYR D CA 1
ATOM 7534 C C . TYR D 2 86 ? 59.362 31.063 5.830 1.00 48.64 87 TYR D C 1
ATOM 7535 O O . TYR D 2 86 ? 59.037 30.448 6.828 1.00 44.09 87 TYR D O 1
ATOM 7544 N N . SER D 2 87 ? 60.106 30.557 4.850 1.00 49.26 88 SER D N 1
ATOM 7545 C CA . SER D 2 87 ? 60.563 29.147 4.844 1.00 46.36 88 SER D CA 1
ATOM 7546 C C . SER D 2 87 ? 62.052 29.079 5.156 1.00 47.83 88 SER D C 1
ATOM 7547 O O . SER D 2 87 ? 62.727 30.048 4.899 1.00 62.33 88 SER D O 1
ATOM 7550 N N . ASP D 2 88 ? 62.516 27.964 5.712 1.00 43.70 89 ASP D N 1
ATOM 7551 C CA . ASP D 2 88 ? 63.965 27.766 5.958 1.00 49.11 89 ASP D CA 1
ATOM 7552 C C . ASP D 2 88 ? 64.533 27.243 4.651 1.00 47.84 89 ASP D C 1
ATOM 7553 O O . ASP D 2 88 ? 64.355 26.067 4.392 1.00 47.91 89 ASP D O 1
ATOM 7558 N N . VAL D 2 89 ? 65.163 28.109 3.867 1.00 43.83 90 VAL D N 1
ATOM 7559 C CA . VAL D 2 89 ? 65.677 27.733 2.522 1.00 42.22 90 VAL D CA 1
ATOM 7560 C C . VAL D 2 89 ? 66.730 26.639 2.640 1.00 49.65 90 VAL D C 1
ATOM 7561 O O . VAL D 2 89 ? 66.645 25.674 1.905 1.00 47.68 90 VAL D O 1
ATOM 7565 N N . ASP D 2 90 ? 67.685 26.795 3.541 1.00 48.57 91 ASP D N 1
ATOM 7566 C CA . ASP D 2 90 ? 68.747 25.775 3.688 1.00 47.42 91 ASP D CA 1
ATOM 7567 C C . ASP D 2 90 ? 68.127 24.407 3.968 1.00 46.20 91 ASP D C 1
ATOM 7568 O O . ASP D 2 90 ? 68.526 23.454 3.320 1.00 44.32 91 ASP D O 1
ATOM 7573 N N . LEU D 2 91 ? 67.194 24.329 4.909 1.00 32.91 92 LEU D N 1
ATOM 7574 C CA . LEU D 2 91 ? 66.575 23.039 5.295 1.00 41.77 92 LEU D CA 1
ATOM 7575 C C . LEU D 2 91 ? 65.711 22.487 4.161 1.00 49.42 92 LEU D C 1
ATOM 7576 O O . LEU D 2 91 ? 65.686 21.278 3.990 1.00 45.21 92 LEU D O 1
ATOM 7581 N N . ALA D 2 92 ? 65.013 23.347 3.431 1.00 47.78 93 ALA D N 1
ATOM 7582 C CA . ALA D 2 92 ? 64.159 22.870 2.327 1.00 48.06 93 ALA D CA 1
ATOM 7583 C C . ALA D 2 92 ? 65.039 22.250 1.253 1.00 48.27 93 ALA D C 1
ATOM 7584 O O . ALA D 2 92 ? 64.709 21.185 0.760 1.00 45.21 93 ALA D O 1
ATOM 7586 N N . ASN D 2 93 ? 66.156 22.901 0.954 1.00 47.19 94 ASN D N 1
ATOM 7587 C CA . ASN D 2 93 ? 67.095 22.435 -0.092 1.00 42.36 94 ASN D CA 1
ATOM 7588 C C . ASN D 2 93 ? 67.772 21.150 0.373 1.00 43.50 94 ASN D C 1
ATOM 7589 O O . ASN D 2 93 ? 68.093 20.333 -0.469 1.00 48.53 94 ASN D O 1
ATOM 7594 N N . ALA D 2 94 ? 67.987 20.997 1.674 1.00 44.44 95 ALA D N 1
ATOM 7595 C CA . ALA D 2 94 ? 68.604 19.774 2.220 1.00 42.57 95 ALA D CA 1
ATOM 7596 C C . ALA D 2 94 ? 67.658 18.601 1.990 1.00 46.66 95 ALA D C 1
ATOM 7597 O O . ALA D 2 94 ? 68.131 17.524 1.679 1.00 48.37 95 ALA D O 1
ATOM 7599 N N . CYS D 2 95 ? 66.360 18.829 2.142 1.00 40.57 96 CYS D N 1
ATOM 7600 C CA . CYS D 2 95 ? 65.356 17.768 1.904 1.00 53.28 96 CYS D CA 1
ATOM 7601 C C . CYS D 2 95 ? 65.305 17.446 0.412 1.00 50.34 96 CYS D C 1
ATOM 7602 O O . CYS D 2 95 ? 65.066 16.317 0.066 1.00 46.43 96 CYS D O 1
ATOM 7605 N N . ILE D 2 96 ? 65.507 18.437 -0.438 1.00 49.03 97 ILE D N 1
ATOM 7606 C CA . ILE D 2 96 ? 65.525 18.168 -1.899 1.00 46.94 97 ILE D CA 1
ATOM 7607 C C . ILE D 2 96 ? 66.709 17.247 -2.170 1.00 52.19 97 ILE D C 1
ATOM 7608 O O . ILE D 2 96 ? 66.522 16.256 -2.840 1.00 53.95 97 ILE D O 1
ATOM 7613 N N . GLU D 2 97 ? 67.874 17.560 -1.614 1.00 54.03 98 GLU D N 1
ATOM 7614 C CA . GLU D 2 97 ? 69.092 16.746 -1.843 1.00 59.96 98 GLU D CA 1
ATOM 7615 C C . GLU D 2 97 ? 68.935 15.375 -1.190 1.00 57.40 98 GLU D C 1
ATOM 7616 O O . GLU D 2 97 ? 69.427 14.413 -1.751 1.00 53.42 98 GLU D O 1
ATOM 7622 N N . SER D 2 98 ? 68.285 15.306 -0.035 1.00 48.43 99 SER D N 1
ATOM 7623 C CA . SER D 2 98 ? 68.106 14.004 0.650 1.00 48.98 99 SER D CA 1
ATOM 7624 C C . SER D 2 98 ? 67.197 13.091 -0.170 1.00 55.51 99 SER D C 1
ATOM 7625 O O . SER D 2 98 ? 67.420 11.888 -0.171 1.00 53.12 99 SER D O 1
ATOM 7628 N N . CYS D 2 99 ? 66.197 13.666 -0.824 1.00 47.68 100 CYS D N 1
ATOM 7629 C CA . CYS D 2 99 ? 65.225 12.898 -1.633 1.00 46.89 100 CYS D CA 1
ATOM 7630 C C . CYS D 2 99 ? 65.936 12.315 -2.840 1.00 53.06 100 CYS D C 1
ATOM 7631 O O . CYS D 2 99 ? 65.725 11.159 -3.135 1.00 50.01 100 CYS D O 1
ATOM 7634 N N . ARG D 2 100 ? 66.762 13.125 -3.492 1.00 46.23 101 ARG D N 1
ATOM 7635 C CA . ARG D 2 100 ? 67.512 12.722 -4.702 1.00 42.26 101 ARG D CA 1
ATOM 7636 C C . ARG D 2 100 ? 68.419 11.538 -4.383 1.00 45.81 101 ARG D C 1
ATOM 7637 O O . ARG D 2 100 ? 68.482 10.628 -5.198 1.00 45.79 101 ARG D O 1
ATOM 7645 N N . ALA D 2 101 ? 69.040 11.527 -3.206 1.00 41.27 102 ALA D N 1
ATOM 7646 C CA . ALA D 2 101 ? 69.905 10.415 -2.770 1.00 43.15 102 ALA D CA 1
ATOM 7647 C C . ALA D 2 101 ? 69.096 9.131 -2.560 1.00 46.94 102 ALA D C 1
ATOM 7648 O O . ALA D 2 101 ? 69.684 8.070 -2.671 1.00 59.83 102 ALA D O 1
ATOM 7650 N N . ALA D 2 102 ? 67.807 9.219 -2.238 1.00 40.40 103 ALA D N 1
ATOM 7651 C CA . ALA D 2 102 ? 66.971 8.019 -2.034 1.00 42.25 103 ALA D CA 1
ATOM 7652 C C . ALA D 2 102 ? 66.233 7.670 -3.326 1.00 49.71 103 ALA D C 1
ATOM 7653 O O . ALA D 2 102 ? 65.385 6.780 -3.305 1.00 37.30 103 ALA D O 1
ATOM 7655 N N . GLY D 2 103 ? 66.547 8.363 -4.411 1.00 49.25 104 GLY D N 1
ATOM 7656 C CA . GLY D 2 103 ? 65.924 8.037 -5.700 1.00 49.62 104 GLY D CA 1
ATOM 7657 C C . GLY D 2 103 ? 64.567 8.669 -5.852 1.00 52.48 104 GLY D C 1
ATOM 7658 O O . GLY D 2 103 ? 63.806 8.218 -6.700 1.00 60.00 104 GLY D O 1
ATOM 7659 N N . VAL D 2 104 ? 64.274 9.666 -5.031 1.00 47.46 105 VAL D N 1
ATOM 7660 C CA . VAL D 2 104 ? 62.978 10.381 -5.143 1.00 39.35 105 VAL D CA 1
ATOM 7661 C C . VAL D 2 104 ? 63.257 11.681 -5.882 1.00 41.17 105 VAL D C 1
ATOM 7662 O O . VAL D 2 104 ? 63.908 12.540 -5.326 1.00 33.22 105 VAL D O 1
ATOM 7666 N N . ASN D 2 105 ? 62.826 11.766 -7.132 1.00 46.81 106 ASN D N 1
ATOM 7667 C CA . ASN D 2 105 ? 63.029 12.993 -7.932 1.00 46.28 106 ASN D CA 1
ATOM 7668 C C . ASN D 2 105 ? 62.413 14.155 -7.164 1.00 54.17 106 ASN D C 1
ATOM 7669 O O . ASN D 2 105 ? 61.227 14.086 -6.891 1.00 52.99 106 ASN D O 1
ATOM 7674 N N . ALA D 2 106 ? 63.206 15.179 -6.851 1.00 58.25 107 ALA D N 1
ATOM 7675 C CA . ALA D 2 106 ? 62.683 16.322 -6.078 1.00 55.31 107 ALA D CA 1
ATOM 7676 C C . ALA D 2 106 ? 63.268 17.638 -6.585 1.00 51.16 107 ALA D C 1
ATOM 7677 O O . ALA D 2 106 ? 64.344 17.625 -7.149 1.00 51.77 107 ALA D O 1
ATOM 7679 N N . ARG D 2 107 ? 62.551 18.732 -6.369 1.00 38.36 108 ARG D N 1
ATOM 7680 C CA . ARG D 2 107 ? 63.025 20.073 -6.776 1.00 32.92 108 ARG D CA 1
ATOM 7681 C C . ARG D 2 107 ? 62.336 21.138 -5.917 1.00 38.29 108 ARG D C 1
ATOM 7682 O O . ARG D 2 107 ? 61.443 20.794 -5.171 1.00 43.91 108 ARG D O 1
ATOM 7690 N N . GLY D 2 108 ? 62.746 22.396 -6.036 1.00 40.89 109 GLY D N 1
ATOM 7691 C CA . GLY D 2 108 ? 62.172 23.459 -5.199 1.00 31.21 109 GLY D CA 1
ATOM 7692 C C . GLY D 2 108 ? 61.194 24.346 -5.930 1.00 48.04 109 GLY D C 1
ATOM 7693 O O . GLY D 2 108 ? 61.001 24.159 -7.124 1.00 50.71 109 GLY D O 1
ATOM 7694 N N . ALA D 2 109 ? 60.603 25.294 -5.209 1.00 48.66 110 ALA D N 1
ATOM 7695 C CA . ALA D 2 109 ? 59.631 26.235 -5.796 1.00 49.74 110 ALA D CA 1
ATOM 7696 C C . ALA D 2 109 ? 59.868 27.634 -5.243 1.00 49.94 110 ALA D C 1
ATOM 7697 O O . ALA D 2 109 ? 59.263 27.966 -4.249 1.00 49.93 110 ALA D O 1
ATOM 7699 N N . ASP D 2 110 ? 60.687 28.425 -5.922 1.00 52.07 111 ASP D N 1
ATOM 7700 C CA . ASP D 2 110 ? 60.981 29.811 -5.494 1.00 50.70 111 ASP D CA 1
ATOM 7701 C C . ASP D 2 110 ? 60.492 30.766 -6.577 1.00 48.43 111 ASP D C 1
ATOM 7702 O O . ASP D 2 110 ? 61.304 31.183 -7.373 1.00 50.49 111 ASP D O 1
ATOM 7707 N N . TYR D 2 111 ? 59.202 31.086 -6.595 1.00 42.89 112 TYR D N 1
ATOM 7708 C CA . TYR D 2 111 ? 58.663 31.987 -7.639 1.00 40.62 112 TYR D CA 1
ATOM 7709 C C . TYR D 2 111 ? 57.673 32.972 -7.031 1.00 45.33 112 TYR D C 1
ATOM 7710 O O . TYR D 2 111 ? 56.893 32.592 -6.187 1.00 37.24 112 TYR D O 1
ATOM 7719 N N . GLU D 2 112 ? 57.741 34.227 -7.458 1.00 45.93 113 GLU D N 1
ATOM 7720 C CA . GLU D 2 112 ? 56.753 35.231 -7.015 1.00 39.88 113 GLU D CA 1
ATOM 7721 C C . GLU D 2 112 ? 55.459 34.867 -7.725 1.00 42.05 113 GLU D C 1
ATOM 7722 O O . GLU D 2 112 ? 55.550 34.504 -8.898 1.00 45.01 113 GLU D O 1
ATOM 7728 N N . SER D 2 113 ? 54.349 34.918 -6.990 1.00 37.65 114 SER D N 1
ATOM 7729 C CA . SER D 2 113 ? 52.959 34.583 -7.391 1.00 35.82 114 SER D CA 1
ATOM 7730 C C . SER D 2 113 ? 52.767 33.071 -7.445 1.00 41.90 114 SER D C 1
ATOM 7731 O O . SER D 2 113 ? 51.769 32.631 -8.006 1.00 53.37 114 SER D O 1
ATOM 7734 N N . PHE D 2 114 ? 53.672 32.310 -6.845 1.00 30.43 115 PHE D N 1
ATOM 7735 C CA . PHE D 2 114 ? 53.496 30.845 -6.846 1.00 31.46 115 PHE D CA 1
ATOM 7736 C C . PHE D 2 114 ? 52.256 30.528 -6.026 1.00 31.59 115 PHE D C 1
ATOM 7737 O O . PHE D 2 114 ? 52.087 31.128 -4.974 1.00 39.11 115 PHE D O 1
ATOM 7745 N N . PRO D 2 115 ? 51.383 29.613 -6.482 1.00 30.49 116 PRO D N 1
ATOM 7746 C CA . PRO D 2 115 ? 50.169 29.275 -5.761 1.00 27.28 116 PRO D CA 1
ATOM 7747 C C . PRO D 2 115 ? 50.256 28.323 -4.562 1.00 34.96 116 PRO D C 1
ATOM 7748 O O . PRO D 2 115 ? 50.153 27.158 -4.740 1.00 33.91 116 PRO D O 1
ATOM 7752 N N . ILE D 2 116 ? 50.407 28.870 -3.363 1.00 36.84 117 ILE D N 1
ATOM 7753 C CA . ILE D 2 116 ? 50.397 28.067 -2.115 1.00 26.19 117 ILE D CA 1
ATOM 7754 C C . ILE D 2 116 ? 48.935 27.713 -1.855 1.00 35.77 117 ILE D C 1
ATOM 7755 O O . ILE D 2 116 ? 48.072 28.523 -2.205 1.00 46.23 117 ILE D O 1
ATOM 7760 N N . ASP D 2 117 ? 48.675 26.544 -1.272 1.00 36.81 118 ASP D N 1
ATOM 7761 C CA . ASP D 2 117 ? 47.285 26.064 -1.083 1.00 41.26 118 ASP D CA 1
ATOM 7762 C C . ASP D 2 117 ? 46.604 26.768 0.082 1.00 45.51 118 ASP D C 1
ATOM 7763 O O . ASP D 2 117 ? 47.295 27.342 0.891 1.00 44.25 118 ASP D O 1
ATOM 7768 N N . THR D 2 118 ? 45.280 26.649 0.160 1.00 40.65 119 THR D N 1
ATOM 7769 C CA . THR D 2 118 ? 44.496 27.256 1.252 1.00 31.75 119 THR D CA 1
ATOM 7770 C C . THR D 2 118 ? 44.870 26.608 2.582 1.00 39.03 119 THR D C 1
ATOM 7771 O O . THR D 2 118 ? 44.867 27.305 3.570 1.00 41.43 119 THR D O 1
ATOM 7775 N N . GLY D 2 119 ? 45.169 25.315 2.592 1.00 41.16 120 GLY D N 1
ATOM 7776 C CA . GLY D 2 119 ? 45.489 24.599 3.835 1.00 37.86 120 GLY D CA 1
ATOM 7777 C C . GLY D 2 119 ? 46.788 25.038 4.459 1.00 38.29 120 GLY D C 1
ATOM 7778 O O . GLY D 2 119 ? 46.829 25.188 5.655 1.00 40.66 120 GLY D O 1
ATOM 7779 N N . THR D 2 120 ? 47.832 25.216 3.668 1.00 33.10 121 THR D N 1
ATOM 7780 C CA . THR D 2 120 ? 49.109 25.658 4.260 1.00 34.91 121 THR D CA 1
ATOM 7781 C C . THR D 2 120 ? 48.945 27.072 4.800 1.00 42.51 121 THR D C 1
ATOM 7782 O O . THR D 2 120 ? 49.503 27.346 5.835 1.00 42.74 121 THR D O 1
ATOM 7786 N N . ILE D 2 121 ? 48.210 27.923 4.093 1.00 38.16 122 ILE D N 1
ATOM 7787 C CA . ILE D 2 121 ? 47.999 29.333 4.512 1.00 33.44 122 ILE D CA 1
ATOM 7788 C C . ILE D 2 121 ? 47.252 29.385 5.839 1.00 46.50 122 ILE D C 1
ATOM 7789 O O . ILE D 2 121 ? 47.749 30.014 6.746 1.00 48.93 122 ILE D O 1
ATOM 7794 N N . VAL D 2 122 ? 46.091 28.755 5.943 1.00 44.30 123 VAL D N 1
ATOM 7795 C CA . VAL D 2 122 ? 45.310 28.871 7.209 1.00 39.27 123 VAL D CA 1
ATOM 7796 C C . VAL D 2 122 ? 46.034 28.217 8.383 1.00 44.33 123 VAL D C 1
ATOM 7797 O O . VAL D 2 122 ? 45.745 28.602 9.500 1.00 45.34 123 VAL D O 1
ATOM 7801 N N . ALA D 2 123 ? 46.881 27.223 8.143 1.00 33.68 124 ALA D N 1
ATOM 7802 C CA . ALA D 2 123 ? 47.593 26.555 9.246 1.00 31.45 124 ALA D CA 1
ATOM 7803 C C . ALA D 2 123 ? 48.706 27.464 9.746 1.00 34.48 124 ALA D C 1
ATOM 7804 O O . ALA D 2 123 ? 48.967 27.468 10.922 1.00 48.92 124 ALA D O 1
ATOM 7806 N N . CYS D 2 124 ? 49.313 28.229 8.856 1.00 38.16 125 CYS D N 1
ATOM 7807 C CA . CYS D 2 124 ? 50.417 29.144 9.219 1.00 31.74 125 CYS D CA 1
ATOM 78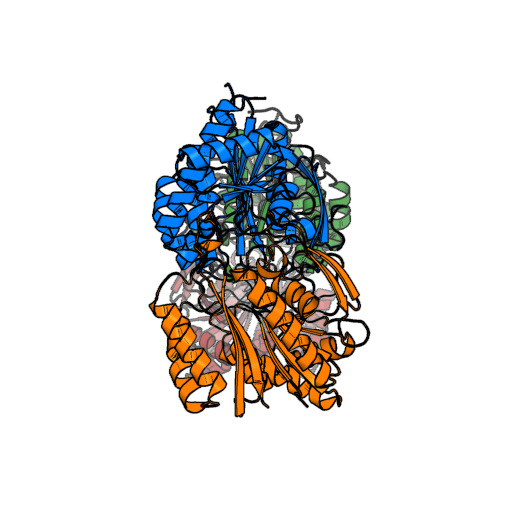08 C C . CYS D 2 124 ? 49.865 30.377 9.929 1.00 35.87 125 CYS D C 1
ATOM 7809 O O . CYS D 2 124 ? 50.539 30.908 10.781 1.00 32.00 125 CYS D O 1
ATOM 7812 N N . ASN D 2 125 ? 48.651 30.784 9.584 1.00 45.30 126 ASN D N 1
ATOM 7813 C CA . ASN D 2 125 ? 48.021 32.003 10.143 1.00 38.68 126 ASN D CA 1
ATOM 7814 C C . ASN D 2 125 ? 47.383 31.713 11.494 1.00 39.46 126 ASN D C 1
ATOM 7815 O O . ASN D 2 125 ? 47.449 32.568 12.363 1.00 48.59 126 ASN D O 1
ATOM 7820 N N . ALA D 2 126 ? 46.755 30.558 11.640 1.00 36.18 127 ALA D N 1
ATOM 7821 C CA . ALA D 2 126 ? 46.075 30.240 12.909 1.00 36.33 127 ALA D CA 1
ATOM 7822 C C . ALA D 2 126 ? 47.091 29.800 13.953 1.00 41.50 127 ALA D C 1
ATOM 7823 O O . ALA D 2 126 ? 46.913 30.135 15.106 1.00 55.39 127 ALA D O 1
ATOM 7825 N N . LEU D 2 127 ? 48.126 29.079 13.544 1.00 39.43 128 LEU D N 1
ATOM 7826 C CA . LEU D 2 127 ? 49.124 28.588 14.520 1.00 42.23 128 LEU D CA 1
ATOM 7827 C C . LEU D 2 127 ? 50.265 29.589 14.654 1.00 41.80 128 LEU D C 1
ATOM 7828 O O . LEU D 2 127 ? 51.159 29.332 15.427 1.00 49.25 128 LEU D O 1
ATOM 7833 N N . LYS D 2 128 ? 50.218 30.682 13.909 1.00 41.20 129 LYS D N 1
ATOM 7834 C CA . LYS D 2 128 ? 51.262 31.729 13.965 1.00 39.06 129 LYS D CA 1
ATOM 7835 C C . LYS D 2 128 ? 52.636 31.103 13.760 1.00 41.90 129 LYS D C 1
ATOM 7836 O O . LYS D 2 128 ? 53.529 31.376 14.540 1.00 51.26 129 LYS D O 1
ATOM 7842 N N . VAL D 2 129 ? 52.770 30.304 12.711 1.00 40.66 130 VAL D N 1
ATOM 7843 C CA . VAL D 2 129 ? 54.063 29.672 12.335 1.00 47.52 130 VAL D CA 1
ATOM 7844 C C . VAL D 2 129 ? 54.452 30.176 10.947 1.00 45.44 130 VAL D C 1
ATOM 7845 O O . VAL D 2 129 ? 53.626 30.781 10.282 1.00 40.60 130 VAL D O 1
ATOM 7849 N N . GLY D 2 130 ? 55.686 29.943 10.528 1.00 41.70 131 GLY D N 1
ATOM 7850 C CA . GLY D 2 130 ? 56.086 30.453 9.211 1.00 40.41 131 GLY D CA 1
ATOM 7851 C C . GLY D 2 130 ? 56.444 31.914 9.306 1.00 40.15 131 GLY D C 1
ATOM 7852 O O . GLY D 2 130 ? 56.281 32.624 8.337 1.00 37.01 131 GLY D O 1
ATOM 7853 N N . THR D 2 131 ? 56.905 32.341 10.471 1.00 37.93 132 THR D N 1
ATOM 7854 C CA . THR D 2 131 ? 57.304 33.751 10.655 1.00 41.21 132 THR D CA 1
ATOM 7855 C C . THR D 2 131 ? 58.820 33.861 10.540 1.00 45.33 132 THR D C 1
ATOM 7856 O O . THR D 2 131 ? 59.452 32.898 10.163 1.00 46.33 132 THR D O 1
ATOM 7860 N N . SER D 2 132 ? 59.379 35.014 10.861 1.00 55.59 133 SER D N 1
ATOM 7861 C CA . SER D 2 132 ? 60.846 35.171 10.714 1.00 65.82 133 SER D CA 1
ATOM 7862 C C . SER D 2 132 ? 61.576 34.402 11.812 1.00 64.16 133 SER D C 1
ATOM 7863 O O . SER D 2 132 ? 62.646 33.865 11.534 1.00 66.10 133 SER D O 1
ATOM 7866 N N . ASP D 2 133 ? 60.980 34.322 12.996 1.00 60.00 134 ASP D N 1
ATOM 7867 C CA . ASP D 2 133 ? 61.636 33.647 14.138 1.00 61.37 134 ASP D CA 1
ATOM 7868 C C . ASP D 2 133 ? 61.272 32.168 14.150 1.00 52.79 134 ASP D C 1
ATOM 7869 O O . ASP D 2 133 ? 61.926 31.419 14.869 1.00 51.96 134 ASP D O 1
ATOM 7874 N N . LEU D 2 134 ? 60.267 31.780 13.373 1.00 50.15 135 LEU D N 1
ATOM 7875 C CA . LEU D 2 134 ? 59.836 30.361 13.308 1.00 45.56 135 LEU D CA 1
ATOM 7876 C C . LEU D 2 134 ? 59.533 30.013 11.857 1.00 41.46 135 LEU D C 1
ATOM 7877 O O . LEU D 2 134 ? 58.373 30.067 11.486 1.00 35.81 135 LEU D O 1
ATOM 7882 N N . PRO D 2 135 ? 60.535 29.651 11.037 1.00 43.42 136 PRO D N 1
ATOM 7883 C CA . PRO D 2 135 ? 60.319 29.335 9.643 1.00 41.67 136 PRO D CA 1
ATOM 7884 C C . PRO D 2 135 ? 59.658 27.968 9.448 1.00 45.83 136 PRO D C 1
ATOM 7885 O O . PRO D 2 135 ? 59.621 27.181 10.338 1.00 35.19 136 PRO D O 1
ATOM 7889 N N . VAL D 2 136 ? 59.182 27.735 8.237 1.00 42.53 137 VAL D N 1
ATOM 7890 C CA . VAL D 2 136 ? 58.448 26.490 7.905 1.00 39.69 137 VAL D CA 1
ATOM 7891 C C . VAL D 2 136 ? 59.173 25.765 6.776 1.00 37.39 137 VAL D C 1
ATOM 7892 O O . VAL D 2 136 ? 60.006 26.367 6.148 1.00 32.98 137 VAL D O 1
ATOM 7896 N N . VAL D 2 137 ? 58.931 24.468 6.624 1.00 25.63 138 VAL D N 1
ATOM 7897 C CA . VAL D 2 137 ? 59.466 23.683 5.476 1.00 31.63 138 VAL D CA 1
ATOM 7898 C C . VAL D 2 137 ? 58.252 22.928 4.960 1.00 34.94 138 VAL D C 1
ATOM 7899 O O . VAL D 2 137 ? 57.760 22.086 5.669 1.00 33.97 138 VAL D O 1
ATOM 7903 N N . VAL D 2 138 ? 57.769 23.281 3.781 1.00 27.65 139 VAL D N 1
ATOM 7904 C CA . VAL D 2 138 ? 56.511 22.653 3.303 1.00 36.93 139 VAL D CA 1
ATOM 7905 C C . VAL D 2 138 ? 56.798 21.624 2.220 1.00 36.60 139 VAL D C 1
ATOM 7906 O O . VAL D 2 138 ? 57.548 21.929 1.329 1.00 43.09 139 VAL D O 1
ATOM 7910 N N . ALA D 2 139 ? 56.207 20.441 2.343 1.00 25.20 140 ALA D N 1
ATOM 7911 C CA . ALA D 2 139 ? 56.362 19.379 1.330 1.00 34.91 140 ALA D CA 1
ATOM 7912 C C . ALA D 2 139 ? 55.046 19.232 0.569 1.00 42.45 140 ALA D C 1
ATOM 7913 O O . ALA D 2 139 ? 53.995 19.283 1.181 1.00 37.16 140 ALA D O 1
ATOM 7915 N N . SER D 2 140 ? 55.119 19.019 -0.737 1.00 24.03 141 SER D N 1
ATOM 7916 C CA . SER D 2 140 ? 53.887 18.904 -1.544 1.00 36.55 141 SER D CA 1
ATOM 7917 C C . SER D 2 140 ? 53.268 17.519 -1.448 1.00 38.07 141 SER D C 1
ATOM 7918 O O . SER D 2 140 ? 53.853 16.624 -0.864 1.00 44.23 141 SER D O 1
ATOM 7921 N N . ASN D 2 141 ? 52.084 17.383 -2.016 1.00 35.28 142 ASN D N 1
ATOM 7922 C CA . ASN D 2 141 ? 51.389 16.083 -2.011 1.00 30.14 142 ASN D CA 1
ATOM 7923 C C . ASN D 2 141 ? 51.494 15.497 -3.409 1.00 36.75 142 ASN D C 1
ATOM 7924 O O . ASN D 2 141 ? 50.695 15.851 -4.244 1.00 42.47 142 ASN D O 1
ATOM 7929 N N . ASN D 2 142 ? 52.502 14.675 -3.651 1.00 31.48 143 ASN D N 1
ATOM 7930 C CA . ASN D 2 142 ? 52.589 14.013 -4.968 1.00 31.00 143 ASN D CA 1
ATOM 7931 C C . ASN D 2 142 ? 51.418 13.041 -5.047 1.00 40.71 143 ASN D C 1
ATOM 7932 O O . ASN D 2 142 ? 51.232 12.281 -4.122 1.00 32.45 143 ASN D O 1
ATOM 7937 N N . LEU D 2 143 ? 50.677 13.055 -6.148 1.00 40.40 144 LEU D N 1
ATOM 7938 C CA . LEU D 2 143 ? 49.454 12.232 -6.255 1.00 25.14 144 LEU D CA 1
ATOM 7939 C C . LEU D 2 143 ? 49.789 10.792 -6.620 1.00 44.27 144 LEU D C 1
ATOM 7940 O O . LEU D 2 143 ? 48.899 9.959 -6.527 1.00 53.93 144 LEU D O 1
ATOM 7945 N N . TYR D 2 144 ? 51.020 10.528 -7.036 1.00 38.56 145 TYR D N 1
ATOM 7946 C CA . TYR D 2 144 ? 51.452 9.152 -7.364 1.00 35.86 145 TYR D CA 1
ATOM 7947 C C . TYR D 2 144 ? 52.128 8.535 -6.148 1.00 39.30 145 TYR D C 1
ATOM 7948 O O . TYR D 2 144 ? 52.574 7.406 -6.233 1.00 51.60 145 TYR D O 1
ATOM 7957 N N . ASP D 2 145 ? 52.202 9.282 -5.052 1.00 41.99 146 ASP D N 1
ATOM 7958 C CA . ASP D 2 145 ? 52.787 8.763 -3.797 1.00 46.38 146 ASP D CA 1
ATOM 7959 C C . ASP D 2 145 ? 51.652 8.147 -3.001 1.00 47.90 146 ASP D C 1
ATOM 7960 O O . ASP D 2 145 ? 50.603 8.753 -2.954 1.00 54.75 146 ASP D O 1
ATOM 7965 N N . ASP D 2 146 ? 51.878 6.992 -2.395 1.00 44.81 147 ASP D N 1
ATOM 7966 C CA . ASP D 2 146 ? 50.790 6.340 -1.636 1.00 42.01 147 ASP D CA 1
ATOM 7967 C C . ASP D 2 146 ? 51.030 6.531 -0.146 1.00 46.67 147 ASP D C 1
ATOM 7968 O O . ASP D 2 146 ? 51.909 7.292 0.221 1.00 42.49 147 ASP D O 1
ATOM 7973 N N . GLN D 2 147 ? 50.243 5.860 0.676 1.00 41.18 148 GLN D N 1
ATOM 7974 C CA . GLN D 2 147 ? 50.404 6.006 2.133 1.00 41.10 148 GLN D CA 1
ATOM 7975 C C . GLN D 2 147 ? 51.821 5.593 2.527 1.00 45.70 148 GLN D C 1
ATOM 7976 O O . GLN D 2 147 ? 52.483 6.353 3.201 1.00 47.24 148 GLN D O 1
ATOM 7982 N N . ALA D 2 148 ? 52.267 4.428 2.083 1.00 47.84 149 ALA D N 1
ATOM 7983 C CA . ALA D 2 148 ? 53.616 3.930 2.417 1.00 45.65 149 ALA D CA 1
ATOM 7984 C C . ALA D 2 148 ? 54.676 4.927 1.965 1.00 49.49 149 ALA D C 1
ATOM 7985 O O . ALA D 2 148 ? 55.587 5.199 2.725 1.00 39.03 149 ALA D O 1
ATOM 7987 N N . ALA D 2 149 ? 54.539 5.453 0.757 1.00 50.72 150 ALA D N 1
ATOM 7988 C CA . ALA D 2 149 ? 55.533 6.400 0.212 1.00 44.13 150 ALA D CA 1
ATOM 7989 C C . ALA D 2 149 ? 55.534 7.709 0.994 1.00 47.33 150 ALA D C 1
ATOM 7990 O O . ALA D 2 149 ? 56.595 8.314 1.075 1.00 42.47 150 ALA D O 1
ATOM 7992 N N . THR D 2 150 ? 54.379 8.124 1.511 1.00 40.52 151 THR D N 1
ATOM 7993 C CA . THR D 2 150 ? 54.255 9.390 2.270 1.00 36.70 151 THR D CA 1
ATOM 7994 C C . THR D 2 150 ? 54.936 9.256 3.629 1.00 49.00 151 THR D C 1
ATOM 7995 O O . THR D 2 150 ? 55.465 10.247 4.107 1.00 49.82 151 THR D O 1
ATOM 7999 N N . GLU D 2 151 ? 54.923 8.066 4.223 1.00 43.86 152 GLU D N 1
ATOM 8000 C CA . GLU D 2 151 ? 55.576 7.872 5.539 1.00 45.38 152 GLU D CA 1
ATOM 8001 C C . GLU D 2 151 ? 57.092 7.908 5.365 1.00 46.94 152 GLU D C 1
ATOM 8002 O O . GLU D 2 151 ? 57.782 8.306 6.276 1.00 29.95 152 GLU D O 1
ATOM 8008 N N . ARG D 2 152 ? 57.564 7.445 4.220 1.00 52.62 153 ARG D N 1
ATOM 8009 C CA . ARG D 2 152 ? 59.004 7.389 3.914 1.00 45.81 153 ARG D CA 1
ATOM 8010 C C . ARG D 2 152 ? 59.513 8.805 3.688 1.00 45.06 153 ARG D C 1
ATOM 8011 O O . ARG D 2 152 ? 60.657 9.074 4.022 1.00 39.58 153 ARG D O 1
ATOM 8019 N N . LEU D 2 153 ? 58.676 9.655 3.109 1.00 39.86 154 LEU D N 1
ATOM 8020 C CA . LEU D 2 153 ? 59.057 11.048 2.793 1.00 37.58 154 LEU D CA 1
ATOM 8021 C C . LEU D 2 153 ? 59.212 11.831 4.087 1.00 40.29 154 LEU D C 1
ATOM 8022 O O . LEU D 2 153 ? 60.140 12.606 4.188 1.00 40.34 154 LEU D O 1
ATOM 8027 N N . ALA D 2 154 ? 58.318 11.596 5.033 1.00 40.50 155 ALA D N 1
ATOM 8028 C CA . ALA D 2 154 ? 58.348 12.273 6.340 1.00 42.89 155 ALA D CA 1
ATOM 8029 C C . ALA D 2 154 ? 59.579 11.827 7.124 1.00 46.69 155 ALA D C 1
ATOM 8030 O O . ALA D 2 154 ? 60.206 12.655 7.756 1.00 48.38 155 ALA D O 1
ATOM 8032 N N . ALA D 2 155 ? 59.903 10.545 7.089 1.00 44.76 156 ALA D N 1
ATOM 8033 C CA . ALA D 2 155 ? 61.074 10.058 7.838 1.00 44.50 156 ALA D CA 1
ATOM 8034 C C . ALA D 2 155 ? 62.326 10.676 7.227 1.00 47.68 156 ALA D C 1
ATOM 8035 O O . ALA D 2 155 ? 63.191 11.132 7.957 1.00 48.19 156 ALA D O 1
ATOM 8037 N N . LEU D 2 156 ? 62.372 10.699 5.908 1.00 47.50 157 LEU D N 1
ATOM 8038 C CA . LEU D 2 156 ? 63.482 11.281 5.123 1.00 48.57 157 LEU D CA 1
ATOM 8039 C C . LEU D 2 156 ? 63.718 12.728 5.551 1.00 45.59 157 LEU D C 1
ATOM 8040 O O . LEU D 2 156 ? 64.860 13.107 5.719 1.00 42.24 157 LEU D O 1
ATOM 8045 N N . ALA D 2 157 ? 62.648 13.506 5.666 1.00 45.69 158 ALA D N 1
ATOM 8046 C CA . ALA D 2 157 ? 62.711 14.931 6.045 1.00 42.83 158 ALA D CA 1
ATOM 8047 C C . ALA D 2 157 ? 63.074 15.063 7.520 1.00 51.49 158 ALA D C 1
ATOM 8048 O O . ALA D 2 157 ? 63.880 15.916 7.861 1.00 51.01 158 ALA D O 1
ATOM 8050 N N . VAL D 2 158 ? 62.490 14.223 8.363 1.00 54.52 159 VAL D N 1
ATOM 8051 C CA . VAL D 2 158 ? 62.774 14.315 9.820 1.00 56.32 159 VAL D CA 1
ATOM 8052 C C . VAL D 2 158 ? 64.216 13.888 10.090 1.00 52.83 159 VAL D C 1
ATOM 8053 O O . VAL D 2 158 ? 64.813 14.436 11.004 1.00 49.54 159 VAL D O 1
ATOM 8057 N N . ALA D 2 159 ? 64.748 12.945 9.320 1.00 42.79 160 ALA D N 1
ATOM 8058 C CA . ALA D 2 159 ? 66.142 12.505 9.521 1.00 41.59 160 ALA D CA 1
ATOM 8059 C C . ALA D 2 159 ? 67.089 13.594 9.031 1.00 47.57 160 ALA D C 1
ATOM 8060 O O . ALA D 2 159 ? 68.010 13.945 9.738 1.00 49.24 160 ALA D O 1
ATOM 8062 N N . CYS D 2 160 ? 66.852 14.080 7.828 1.00 43.80 161 CYS D N 1
ATOM 8063 C CA . CYS D 2 160 ? 67.677 15.139 7.215 1.00 46.07 161 CYS D CA 1
ATOM 8064 C C . CYS D 2 160 ? 67.753 16.349 8.145 1.00 54.88 161 CYS D C 1
ATOM 8065 O O . CYS D 2 160 ? 68.848 16.831 8.388 1.00 63.57 161 CYS D O 1
ATOM 8068 N N . ILE D 2 161 ? 66.615 16.803 8.658 1.00 53.72 162 ILE D N 1
ATOM 8069 C CA . ILE D 2 161 ? 66.570 18.034 9.496 1.00 51.04 162 ILE D CA 1
ATOM 8070 C C . ILE D 2 161 ? 67.130 17.787 10.896 1.00 48.59 162 ILE D C 1
ATOM 8071 O O . ILE D 2 161 ? 67.688 18.705 11.443 1.00 52.42 162 ILE D O 1
ATOM 8076 N N . SER D 2 162 ? 66.994 16.586 11.444 1.00 42.48 163 SER D N 1
ATOM 8077 C CA . SER D 2 162 ? 67.497 16.321 12.812 1.00 40.05 163 SER D CA 1
ATOM 8078 C C . SER D 2 162 ? 69.020 16.276 12.856 1.00 49.22 163 SER D C 1
ATOM 8079 O O . SER D 2 162 ? 69.561 16.583 13.908 1.00 49.67 163 SER D O 1
ATOM 8082 N N . GLU D 2 163 ? 69.675 15.957 11.734 1.00 45.43 164 GLU D N 1
ATOM 8083 C CA . GLU D 2 163 ? 71.154 15.847 11.618 1.00 38.32 164 GLU D CA 1
ATOM 8084 C C . GLU D 2 163 ? 71.808 17.222 11.739 1.00 46.99 164 GLU D C 1
ATOM 8085 O O . GLU D 2 163 ? 72.971 17.276 12.116 1.00 51.70 164 GLU D O 1
ATOM 8091 N N . LYS D 2 164 ? 71.074 18.291 11.433 1.00 48.25 165 LYS D N 1
ATOM 8092 C CA . LYS D 2 164 ? 71.559 19.684 11.546 1.00 47.84 165 LYS D CA 1
ATOM 8093 C C . LYS D 2 164 ? 71.222 20.247 12.931 1.00 52.03 165 LYS D C 1
ATOM 8094 O O . LYS D 2 164 ? 71.410 21.432 13.128 1.00 55.22 165 LYS D O 1
ATOM 8100 N N . GLY D 2 165 ? 70.730 19.412 13.842 1.00 54.64 166 GLY D N 1
ATOM 8101 C CA . GLY D 2 165 ? 70.467 19.795 15.238 1.00 57.76 166 GLY D CA 1
ATOM 8102 C C . GLY D 2 165 ? 69.310 20.745 15.394 1.00 59.07 166 GLY D C 1
ATOM 8103 O O . GLY D 2 165 ? 69.420 21.660 16.203 1.00 63.17 166 GLY D O 1
ATOM 8104 N N . LYS D 2 166 ? 68.220 20.498 14.680 1.00 54.82 167 LYS D N 1
ATOM 8105 C CA . LYS D 2 166 ? 67.039 21.381 14.770 1.00 49.97 167 LYS D CA 1
ATOM 8106 C C . LYS D 2 166 ? 65.903 20.640 15.459 1.00 42.54 167 LYS D C 1
ATOM 8107 O O . LYS D 2 166 ? 65.725 19.468 15.179 1.00 34.65 167 LYS D O 1
ATOM 8113 N N . ARG D 2 167 ? 65.204 21.333 16.351 1.00 36.44 168 ARG D N 1
ATOM 8114 C CA . ARG D 2 167 ? 64.015 20.783 17.029 1.00 41.75 168 ARG D CA 1
ATOM 8115 C C . ARG D 2 167 ? 62.873 20.976 16.042 1.00 46.82 168 ARG D C 1
ATOM 8116 O O . ARG D 2 167 ? 62.740 22.076 15.558 1.00 43.90 168 ARG D O 1
ATOM 8124 N N . ILE D 2 168 ? 62.088 19.939 15.768 1.00 46.11 169 ILE D N 1
ATOM 8125 C CA . ILE D 2 168 ? 61.031 20.074 14.731 1.00 44.77 169 ILE D CA 1
ATOM 8126 C C . ILE D 2 168 ? 59.638 19.956 15.329 1.00 44.03 169 ILE D C 1
ATOM 8127 O O . ILE D 2 168 ? 59.440 19.113 16.168 1.00 56.76 169 ILE D O 1
ATOM 8132 N N . ALA D 2 169 ? 58.724 20.806 14.880 1.00 42.18 170 ALA D N 1
ATOM 8133 C CA . ALA D 2 169 ? 57.292 20.686 15.211 1.00 39.66 170 ALA D CA 1
ATOM 8134 C C . ALA D 2 169 ? 56.670 20.321 13.874 1.00 40.15 170 ALA D C 1
ATOM 8135 O O . ALA D 2 169 ? 56.917 21.037 12.929 1.00 37.09 170 ALA D O 1
ATOM 8137 N N . VAL D 2 170 ? 55.962 19.204 13.801 1.00 31.35 171 VAL D N 1
ATOM 8138 C CA . VAL D 2 170 ? 55.442 18.733 12.522 1.00 33.02 171 VAL D CA 1
ATOM 8139 C C . VAL D 2 170 ? 53.917 18.813 12.508 1.00 36.81 171 VAL D C 1
ATOM 8140 O O . VAL D 2 170 ? 53.256 18.503 13.505 1.00 42.20 171 VAL D O 1
ATOM 8144 N N . ILE D 2 171 ? 53.369 19.249 11.366 1.00 35.90 172 ILE D N 1
ATOM 8145 C CA . ILE D 2 171 ? 51.936 19.425 11.145 1.00 34.52 172 ILE D CA 1
ATOM 8146 C C . ILE D 2 171 ? 51.524 18.708 9.865 1.00 45.27 172 ILE D C 1
ATOM 8147 O O . ILE D 2 171 ? 52.158 18.885 8.818 1.00 53.43 172 ILE D O 1
ATOM 8152 N N . GLY D 2 172 ? 50.447 17.930 9.942 1.00 47.49 173 GLY D N 1
ATOM 8153 C CA . GLY D 2 172 ? 49.757 17.413 8.769 1.00 36.98 173 GLY D CA 1
ATOM 8154 C C . GLY D 2 172 ? 48.403 18.094 8.640 1.00 42.12 173 GLY D C 1
ATOM 8155 O O . GLY D 2 172 ? 47.629 18.160 9.609 1.00 43.55 173 GLY D O 1
ATOM 8156 N N . VAL D 2 173 ? 48.136 18.614 7.446 1.00 33.43 174 VAL D N 1
ATOM 8157 C CA . VAL D 2 173 ? 47.028 19.536 7.233 1.00 33.32 174 VAL D CA 1
ATOM 8158 C C . VAL D 2 173 ? 46.014 18.868 6.328 1.00 35.76 174 VAL D C 1
ATOM 8159 O O . VAL D 2 173 ? 46.266 18.685 5.131 1.00 44.08 174 VAL D O 1
ATOM 8163 N N . GLY D 2 174 ? 44.857 18.540 6.892 1.00 41.93 175 GLY D N 1
ATOM 8164 C CA . GLY D 2 174 ? 43.826 17.822 6.160 1.00 43.46 175 GLY D CA 1
ATOM 8165 C C . GLY D 2 174 ? 42.726 17.368 7.093 1.00 44.32 175 GLY D C 1
ATOM 8166 O O . GLY D 2 174 ? 42.817 17.490 8.318 1.00 57.96 175 GLY D O 1
ATOM 8167 N N . GLY D 2 175 ? 41.659 16.851 6.488 1.00 26.19 176 GLY D N 1
ATOM 8168 C CA . GLY D 2 175 ? 40.461 16.484 7.212 1.00 30.35 176 GLY D CA 1
ATOM 8169 C C . GLY D 2 175 ? 40.367 14.993 7.504 1.00 37.17 176 GLY D C 1
ATOM 8170 O O . GLY D 2 175 ? 41.328 14.228 7.358 1.00 28.88 176 GLY D O 1
ATOM 8171 N N . LEU D 2 176 ? 39.172 14.584 7.921 1.00 36.33 177 LEU D N 1
ATOM 8172 C CA . LEU D 2 176 ? 38.866 13.166 8.224 1.00 37.07 177 LEU D CA 1
ATOM 8173 C C . LEU D 2 176 ? 37.960 12.635 7.118 1.00 39.21 177 LEU D C 1
ATOM 8174 O O . LEU D 2 176 ? 38.423 12.525 6.012 1.00 46.54 177 LEU D O 1
ATOM 8179 N N . SER D 2 177 ? 36.699 12.354 7.408 1.00 42.54 178 SER D N 1
ATOM 8180 C CA . SER D 2 177 ? 35.764 11.878 6.363 1.00 42.47 178 SER D CA 1
ATOM 8181 C C . SER D 2 177 ? 35.618 12.985 5.324 1.00 52.69 178 SER D C 1
ATOM 8182 O O . SER D 2 177 ? 35.487 14.131 5.721 1.00 36.91 178 SER D O 1
ATOM 8185 N N . GLY D 2 178 ? 35.576 12.641 4.040 1.00 61.23 179 GLY D N 1
ATOM 8186 C CA . GLY D 2 178 ? 35.580 13.698 3.014 1.00 58.19 179 GLY D CA 1
ATOM 8187 C C . GLY D 2 178 ? 34.285 13.913 2.268 1.00 54.72 179 GLY D C 1
ATOM 8188 O O . GLY D 2 178 ? 34.334 14.588 1.253 1.00 62.68 179 GLY D O 1
ATOM 8189 N N . SER D 2 179 ? 33.162 13.413 2.762 1.00 46.03 180 SER D N 1
ATOM 8190 C CA . SER D 2 179 ? 31.894 13.630 2.030 1.00 55.83 180 SER D CA 1
ATOM 8191 C C . SER D 2 179 ? 31.294 14.997 2.350 1.00 53.90 180 SER D C 1
ATOM 8192 O O . SER D 2 179 ? 30.646 15.103 3.367 1.00 64.27 180 SER D O 1
ATOM 8195 N N . VAL D 2 180 ? 31.497 15.991 1.492 1.00 49.79 181 VAL D N 1
ATOM 8196 C CA . VAL D 2 180 ? 30.873 17.308 1.672 1.00 40.76 181 VAL D CA 1
ATOM 8197 C C . VAL D 2 180 ? 29.428 17.369 1.194 1.00 38.20 181 VAL D C 1
ATOM 8198 O O . VAL D 2 180 ? 28.948 16.487 0.470 1.00 39.87 181 VAL D O 1
ATOM 8202 N N . PHE D 2 181 ? 28.741 18.439 1.568 1.00 46.08 182 PHE D N 1
ATOM 8203 C CA . PHE D 2 181 ? 27.468 18.797 0.945 1.00 41.10 182 PHE D CA 1
ATOM 8204 C C . PHE D 2 181 ? 27.734 19.382 -0.433 1.00 42.47 182 PHE D C 1
ATOM 8205 O O . PHE D 2 181 ? 28.743 20.056 -0.648 1.00 50.65 182 PHE D O 1
ATOM 8213 N N . THR D 2 182 ? 26.833 19.110 -1.374 1.00 50.05 183 THR D N 1
ATOM 8214 C CA . THR D 2 182 ? 26.986 19.532 -2.762 1.00 44.49 183 THR D CA 1
ATOM 8215 C C . THR D 2 182 ? 25.913 20.534 -3.173 1.00 37.58 183 THR D C 1
ATOM 8216 O O . THR D 2 182 ? 25.699 20.775 -4.368 1.00 45.68 183 THR D O 1
ATOM 8220 N N . THR D 2 183 ? 25.236 21.111 -2.182 1.00 30.03 184 THR D N 1
ATOM 8221 C CA . THR D 2 183 ? 24.203 22.129 -2.335 1.00 34.57 184 THR D CA 1
ATOM 8222 C C . THR D 2 183 ? 24.425 23.227 -1.298 1.00 34.74 184 THR D C 1
ATOM 8223 O O . THR D 2 183 ? 25.120 23.034 -0.301 1.00 36.04 184 THR D O 1
ATOM 8227 N N . ALA D 2 184 ? 23.825 24.387 -1.530 1.00 44.77 185 ALA D N 1
ATOM 8228 C CA . ALA D 2 184 ? 23.926 25.460 -0.549 1.00 48.58 185 ALA D CA 1
ATOM 8229 C C . ALA D 2 184 ? 23.058 25.140 0.665 1.00 50.08 185 ALA D C 1
ATOM 8230 O O . ALA D 2 184 ? 21.886 24.778 0.527 1.00 53.49 185 ALA D O 1
ATOM 8232 N N . ILE D 2 185 ? 23.644 25.259 1.856 1.00 49.12 186 ILE D N 1
ATOM 8233 C CA . ILE D 2 185 ? 22.986 24.895 3.103 1.00 48.64 186 ILE D CA 1
ATOM 8234 C C . ILE D 2 185 ? 23.135 26.035 4.100 1.00 47.37 186 ILE D C 1
ATOM 8235 O O . ILE D 2 185 ? 24.041 26.867 4.006 1.00 57.40 186 ILE D O 1
ATOM 8240 N N . ASP D 2 186 ? 22.217 26.059 5.052 1.00 45.93 187 ASP D N 1
ATOM 8241 C CA . ASP D 2 186 ? 22.323 26.909 6.232 1.00 51.26 187 ASP D CA 1
ATOM 8242 C C . ASP D 2 186 ? 23.483 26.415 7.098 1.00 51.69 187 ASP D C 1
ATOM 8243 O O . ASP D 2 186 ? 23.498 25.237 7.481 1.00 56.84 187 ASP D O 1
ATOM 8248 N N . PRO D 2 187 ? 24.486 27.244 7.395 1.00 43.57 188 PRO D N 1
ATOM 8249 C CA . PRO D 2 187 ? 25.607 26.763 8.227 1.00 43.07 188 PRO D CA 1
ATOM 8250 C C . PRO D 2 187 ? 25.179 26.247 9.587 1.00 46.69 188 PRO D C 1
ATOM 8251 O O . PRO D 2 187 ? 25.821 25.328 10.115 1.00 46.04 188 PRO D O 1
ATOM 8255 N N . ALA D 2 188 ? 24.097 26.785 10.158 1.00 50.34 189 ALA D N 1
ATOM 8256 C CA . ALA D 2 188 ? 23.585 26.285 11.432 1.00 50.51 189 ALA D CA 1
ATOM 8257 C C . ALA D 2 188 ? 23.059 24.855 11.364 1.00 49.17 189 ALA D C 1
ATOM 8258 O O . ALA D 2 188 ? 22.794 24.278 12.419 1.00 56.48 189 ALA D O 1
ATOM 8260 N N . GLU D 2 189 ? 23.009 24.272 10.174 1.00 47.55 190 GLU D N 1
ATOM 8261 C CA . GLU D 2 189 ? 22.560 22.867 10.052 1.00 53.62 190 GLU D CA 1
ATOM 8262 C C . GLU D 2 189 ? 23.747 21.979 9.693 1.00 48.35 190 GLU D C 1
ATOM 8263 O O . GLU D 2 189 ? 23.528 20.824 9.389 1.00 51.37 190 GLU D O 1
ATOM 8269 N N . ASP D 2 190 ? 24.958 22.510 9.746 1.00 36.01 191 ASP D N 1
ATOM 8270 C CA . ASP D 2 190 ? 26.145 21.704 9.380 1.00 36.48 191 ASP D CA 1
ATOM 8271 C C . ASP D 2 190 ? 26.229 20.477 10.279 1.00 33.09 191 ASP D C 1
ATOM 8272 O O . ASP D 2 190 ? 26.142 20.628 11.480 1.00 41.00 191 ASP D O 1
ATOM 8277 N N . ARG D 2 191 ? 26.419 19.312 9.675 1.00 38.49 192 ARG D N 1
ATOM 8278 C CA . ARG D 2 191 ? 26.544 18.023 10.392 1.00 36.36 192 ARG D CA 1
ATOM 8279 C C . ARG D 2 191 ? 27.357 17.057 9.529 1.00 49.70 192 ARG D C 1
ATOM 8280 O O . ARG D 2 191 ? 27.563 17.345 8.368 1.00 60.53 192 ARG D O 1
ATOM 8288 N N . VAL D 2 192 ? 27.846 15.960 10.091 1.00 42.79 193 VAL D N 1
ATOM 8289 C CA . VAL D 2 192 ? 28.549 14.980 9.219 1.00 47.57 193 VAL D CA 1
ATOM 8290 C C . VAL D 2 192 ? 27.457 14.225 8.463 1.00 63.41 193 VAL D C 1
ATOM 8291 O O . VAL D 2 192 ? 26.483 13.817 9.086 1.00 63.93 193 VAL D O 1
ATOM 8295 N N . VAL D 2 193 ? 27.645 14.043 7.158 1.00 67.84 194 VAL D N 1
ATOM 8296 C CA . VAL D 2 193 ? 26.666 13.410 6.227 1.00 76.09 194 VAL D CA 1
ATOM 8297 C C . VAL D 2 193 ? 26.120 12.076 6.746 1.00 72.88 194 VAL D C 1
ATOM 8298 O O . VAL D 2 193 ? 24.962 12.038 7.174 1.00 65.62 194 VAL D O 1
ATOM 8302 N N . LYS D 2 194 ? 26.912 11.011 6.635 1.00 73.29 195 LYS D N 1
ATOM 8303 C CA . LYS D 2 194 ? 26.471 9.648 7.010 1.00 61.89 195 LYS D CA 1
ATOM 8304 C C . LYS D 2 194 ? 26.929 9.299 8.420 1.00 53.96 195 LYS D C 1
ATOM 8305 O O . LYS D 2 194 ? 28.054 9.633 8.768 1.00 57.79 195 LYS D O 1
ATOM 8311 N N . ALA D 2 195 ? 26.066 8.637 9.182 1.00 49.30 196 ALA D N 1
ATOM 8312 C CA . ALA D 2 195 ? 26.425 8.198 10.528 1.00 48.12 196 ALA D CA 1
ATOM 8313 C C . ALA D 2 195 ? 27.592 7.210 10.530 1.00 59.14 196 ALA D C 1
ATOM 8314 O O . ALA D 2 195 ? 28.375 7.165 11.495 1.00 61.84 196 ALA D O 1
ATOM 8316 N N . VAL D 2 196 ? 27.720 6.392 9.485 1.00 48.96 197 VAL D N 1
ATOM 8317 C CA . VAL D 2 196 ? 28.856 5.485 9.449 1.00 51.82 197 VAL D CA 1
ATOM 8318 C C . VAL D 2 196 ? 30.152 6.275 9.416 1.00 54.18 197 VAL D C 1
ATOM 8319 O O . VAL D 2 196 ? 31.104 5.964 10.140 1.00 54.89 197 VAL D O 1
ATOM 8323 N N . GLU D 2 197 ? 30.202 7.318 8.589 1.00 57.28 198 GLU D N 1
ATOM 8324 C CA . GLU D 2 197 ? 31.354 8.214 8.577 1.00 53.12 198 GLU D CA 1
ATOM 8325 C C . GLU D 2 197 ? 31.590 8.834 9.952 1.00 52.27 198 GLU D C 1
ATOM 8326 O O . GLU D 2 197 ? 32.715 8.825 10.466 1.00 42.72 198 GLU D O 1
ATOM 8332 N N . ASP D 2 198 ? 30.532 9.364 10.568 1.00 48.04 199 ASP D N 1
ATOM 8333 C CA . ASP D 2 198 ? 30.669 9.963 11.888 1.00 39.64 199 ASP D CA 1
ATOM 8334 C C . ASP D 2 198 ? 31.323 8.995 12.865 1.00 46.46 199 ASP D C 1
ATOM 8335 O O . ASP D 2 198 ? 32.236 9.367 13.616 1.00 44.44 199 ASP D O 1
ATOM 8340 N N . ASP D 2 199 ? 30.892 7.728 12.835 1.00 48.46 200 ASP D N 1
ATOM 8341 C CA . ASP D 2 199 ? 31.391 6.738 13.786 1.00 50.63 200 ASP D CA 1
ATOM 8342 C C . ASP D 2 199 ? 32.857 6.379 13.527 1.00 51.28 200 ASP D C 1
ATOM 8343 O O . ASP D 2 199 ? 33.631 6.188 14.477 1.00 53.31 200 ASP D O 1
ATOM 8348 N N . CYS D 2 200 ? 33.251 6.260 12.250 1.00 45.44 201 CYS D N 1
ATOM 8349 C CA . CYS D 2 200 ? 34.641 5.953 11.932 1.00 41.63 201 CYS D CA 1
ATOM 8350 C C . CYS D 2 200 ? 35.563 7.053 12.393 1.00 44.43 201 CYS D C 1
ATOM 8351 O O . CYS D 2 200 ? 36.674 6.789 12.866 1.00 55.84 201 CYS D O 1
ATOM 8354 N N . ASN D 2 201 ? 35.152 8.298 12.201 1.00 42.51 202 ASN D N 1
ATOM 8355 C CA . ASN D 2 201 ? 35.967 9.410 12.651 1.00 42.55 202 ASN D CA 1
ATOM 8356 C C . ASN D 2 201 ? 36.199 9.307 14.144 1.00 44.59 202 ASN D C 1
ATOM 8357 O O . ASN D 2 201 ? 37.348 9.306 14.608 1.00 44.81 202 ASN D O 1
ATOM 8362 N N . LYS D 2 202 ? 35.108 9.171 14.911 1.00 41.88 203 LYS D N 1
ATOM 8363 C CA . LYS D 2 202 ? 35.222 9.068 16.366 1.00 40.15 203 LYS D CA 1
ATOM 8364 C C . LYS D 2 202 ? 36.096 7.895 16.783 1.00 42.11 203 LYS D C 1
ATOM 8365 O O . LYS D 2 202 ? 36.812 7.982 17.789 1.00 39.53 203 LYS D O 1
ATOM 8371 N N . ASN D 2 203 ? 36.037 6.808 16.023 1.00 40.35 204 ASN D N 1
ATOM 8372 C CA . ASN D 2 203 ? 36.826 5.593 16.340 1.00 40.01 204 ASN D CA 1
ATOM 8373 C C . ASN D 2 203 ? 38.302 5.818 16.028 1.00 49.80 204 ASN D C 1
ATOM 8374 O O . ASN D 2 203 ? 39.113 5.473 16.853 1.00 57.54 204 ASN D O 1
ATOM 8379 N N . ILE D 2 204 ? 38.643 6.360 14.864 1.00 47.02 205 ILE D N 1
ATOM 8380 C CA . ILE D 2 204 ? 40.089 6.575 14.567 1.00 50.47 205 ILE D CA 1
ATOM 8381 C C . ILE D 2 204 ? 40.634 7.640 15.518 1.00 46.86 205 ILE D C 1
ATOM 8382 O O . ILE D 2 204 ? 41.820 7.652 15.754 1.00 48.76 205 ILE D O 1
ATOM 8387 N N . LEU D 2 205 ? 39.775 8.488 16.063 1.00 44.15 206 LEU D N 1
ATOM 8388 C CA . LEU D 2 205 ? 40.255 9.551 16.972 1.00 44.97 206 LEU D CA 1
ATOM 8389 C C . LEU D 2 205 ? 40.483 8.969 18.364 1.00 50.49 206 LEU D C 1
ATOM 8390 O O . LEU D 2 205 ? 41.424 9.380 19.018 1.00 46.04 206 LEU D O 1
ATOM 8395 N N . SER D 2 206 ? 39.663 8.006 18.769 1.00 46.59 207 SER D N 1
ATOM 8396 C CA . SER D 2 206 ? 39.791 7.392 20.111 1.00 39.43 207 SER D CA 1
ATOM 8397 C C . SER D 2 206 ? 41.018 6.489 20.168 1.00 47.61 207 SER D C 1
ATOM 8398 O O . SER D 2 206 ? 41.583 6.337 21.239 1.00 48.36 207 SER D O 1
ATOM 8401 N N . LEU D 2 207 ? 41.425 5.937 19.034 1.00 43.04 208 LEU D N 1
ATOM 8402 C CA . LEU D 2 207 ? 42.620 5.067 19.003 1.00 40.03 208 LEU D CA 1
ATOM 8403 C C . LEU D 2 207 ? 43.859 5.941 19.149 1.00 47.83 208 LEU D C 1
ATOM 8404 O O . LEU D 2 207 ? 44.838 5.484 19.707 1.00 47.94 208 LEU D O 1
ATOM 8409 N N . MET D 2 208 ? 43.792 7.163 18.642 1.00 51.31 209 MET D N 1
ATOM 8410 C CA . MET D 2 208 ? 44.899 8.133 18.772 1.00 51.83 209 MET D CA 1
ATOM 8411 C C . MET D 2 208 ? 44.997 8.539 20.239 1.00 55.75 209 MET D C 1
ATOM 8412 O O . MET D 2 208 ? 46.058 8.396 20.792 1.00 60.20 209 MET D O 1
ATOM 8417 N N . GLU D 2 209 ? 43.895 8.988 20.833 1.00 55.27 210 GLU D N 1
ATOM 8418 C CA . GLU D 2 209 ? 43.841 9.417 22.231 1.00 49.89 210 GLU D CA 1
ATOM 8419 C C . GLU D 2 209 ? 44.526 8.430 23.175 1.00 44.25 210 GLU D C 1
ATOM 8420 O O . GLU D 2 209 ? 45.237 8.828 24.104 1.00 42.15 210 GLU D O 1
ATOM 8426 N N . SER D 2 210 ? 44.323 7.139 22.947 1.00 47.97 211 SER D N 1
ATOM 8427 C CA . SER D 2 210 ? 44.877 6.112 23.819 1.00 48.59 211 SER D CA 1
ATOM 8428 C C . SER D 2 210 ? 46.180 5.529 23.306 1.00 48.60 211 SER D C 1
ATOM 8429 O O . SER D 2 210 ? 46.750 4.658 23.972 1.00 45.14 211 SER D O 1
ATOM 8432 N N . GLY D 2 211 ? 46.662 5.976 22.149 1.00 39.27 212 GLY D N 1
ATOM 8433 C CA . GLY D 2 211 ? 47.967 5.544 21.692 1.00 46.29 212 GLY D CA 1
ATOM 8434 C C . GLY D 2 211 ? 48.055 4.086 21.317 1.00 45.00 212 GLY D C 1
ATOM 8435 O O . GLY D 2 211 ? 49.157 3.547 21.222 1.00 44.39 212 GLY D O 1
ATOM 8436 N N . ASN D 2 212 ? 46.914 3.437 21.097 1.00 47.63 213 ASN D N 1
ATOM 8437 C CA . ASN D 2 212 ? 46.851 2.040 20.681 1.00 45.47 213 ASN D CA 1
ATOM 8438 C C . ASN D 2 212 ? 47.329 1.927 19.232 1.00 48.97 213 ASN D C 1
ATOM 8439 O O . ASN D 2 212 ? 46.546 1.856 18.280 1.00 46.71 213 ASN D O 1
ATOM 8444 N N . ILE D 2 213 ? 48.653 1.904 19.066 1.00 51.53 214 ILE D N 1
ATOM 8445 C CA . ILE D 2 213 ? 49.233 1.947 17.724 1.00 52.95 214 ILE D CA 1
ATOM 8446 C C . ILE D 2 213 ? 48.847 0.709 16.922 1.00 50.86 214 ILE D C 1
ATOM 8447 O O . ILE D 2 213 ? 48.560 0.793 15.721 1.00 45.24 214 ILE D O 1
ATOM 8452 N N . GLN D 2 214 ? 48.821 -0.454 17.578 1.00 51.88 215 GLN D N 1
ATOM 8453 C CA . GLN D 2 214 ? 48.490 -1.703 16.895 1.00 55.32 215 GLN D CA 1
ATOM 8454 C C . GLN D 2 214 ? 47.052 -1.690 16.371 1.00 55.61 215 GLN D C 1
ATOM 8455 O O . GLN D 2 214 ? 46.797 -2.083 15.223 1.00 58.01 215 GLN D O 1
ATOM 8461 N N . ALA D 2 215 ? 46.098 -1.221 17.185 1.00 40.90 216 ALA D N 1
ATOM 8462 C CA . ALA D 2 215 ? 44.716 -1.138 16.711 1.00 36.20 216 ALA D CA 1
ATOM 8463 C C . ALA D 2 215 ? 44.515 -0.042 15.676 1.00 46.09 216 ALA D C 1
ATOM 8464 O O . ALA D 2 215 ? 43.633 -0.167 14.817 1.00 50.94 216 ALA D O 1
ATOM 8466 N N . LEU D 2 216 ? 45.284 1.050 15.764 1.00 48.04 217 LEU D N 1
ATOM 8467 C CA . LEU D 2 216 ? 45.190 2.115 14.769 1.00 45.03 217 LEU D CA 1
ATOM 8468 C C . LEU D 2 216 ? 45.604 1.624 13.382 1.00 50.88 217 LEU D C 1
ATOM 8469 O O . LEU D 2 216 ? 44.923 1.904 12.381 1.00 48.47 217 LEU D O 1
ATOM 8474 N N . ARG D 2 217 ? 46.725 0.891 13.302 1.00 46.90 218 ARG D N 1
ATOM 8475 C CA . ARG D 2 217 ? 47.154 0.315 12.027 1.00 43.21 218 ARG D CA 1
ATOM 8476 C C . ARG D 2 217 ? 46.074 -0.592 11.447 1.00 53.77 218 ARG D C 1
ATOM 8477 O O . ARG D 2 217 ? 45.770 -0.535 10.248 1.00 66.84 218 ARG D O 1
ATOM 8485 N N . GLU D 2 218 ? 45.490 -1.445 12.290 1.00 47.19 219 GLU D N 1
ATOM 8486 C CA . GLU D 2 218 ? 44.416 -2.328 11.848 1.00 41.30 219 GLU D CA 1
ATOM 8487 C C . GLU D 2 218 ? 43.241 -1.523 11.300 1.00 47.92 219 GLU D C 1
ATOM 8488 O O . GLU D 2 218 ? 42.705 -1.826 10.224 1.00 48.80 219 GLU D O 1
ATOM 8494 N N . ALA D 2 219 ? 42.838 -0.473 12.024 1.00 40.50 220 ALA D N 1
ATOM 8495 C CA . ALA D 2 219 ? 41.752 0.368 11.551 1.00 34.87 220 ALA D CA 1
ATOM 8496 C C . ALA D 2 219 ? 42.121 1.041 10.244 1.00 46.47 220 ALA D C 1
ATOM 8497 O O . ALA D 2 219 ? 41.272 1.187 9.358 1.00 58.53 220 ALA D O 1
ATOM 8499 N N . LEU D 2 220 ? 43.392 1.440 10.098 1.00 38.84 221 LEU D N 1
ATOM 8500 C CA . LEU D 2 220 ? 43.831 2.122 8.883 1.00 40.36 221 LEU D CA 1
ATOM 8501 C C . LEU D 2 220 ? 43.756 1.236 7.635 1.00 45.21 221 LEU D C 1
ATOM 8502 O O . LEU D 2 220 ? 43.680 1.767 6.522 1.00 52.89 221 LEU D O 1
ATOM 8507 N N . LYS D 2 221 ? 43.771 -0.094 7.789 1.00 43.23 222 LYS D N 1
ATOM 8508 C CA . LYS D 2 221 ? 43.508 -0.987 6.662 1.00 40.65 222 LYS D CA 1
ATOM 8509 C C . LYS D 2 221 ? 42.214 -0.638 5.930 1.00 52.65 222 LYS D C 1
ATOM 8510 O O . LYS D 2 221 ? 42.133 -0.794 4.703 1.00 65.67 222 LYS D O 1
ATOM 8516 N N . SER D 2 222 ? 41.203 -0.145 6.644 1.00 47.36 223 SER D N 1
ATOM 8517 C CA . SER D 2 222 ? 39.912 0.105 6.024 1.00 45.17 223 SER D CA 1
ATOM 8518 C C . SER D 2 222 ? 39.351 1.518 6.216 1.00 45.74 223 SER D C 1
ATOM 8519 O O . SER D 2 222 ? 38.298 1.822 5.640 1.00 46.10 223 SER D O 1
ATOM 8522 N N . TYR D 2 223 ? 39.982 2.359 7.027 1.00 45.40 224 TYR D N 1
ATOM 8523 C CA . TYR D 2 223 ? 39.393 3.683 7.364 1.00 49.03 224 TYR D CA 1
ATOM 8524 C C . TYR D 2 223 ? 39.183 4.604 6.161 1.00 50.82 224 TYR D C 1
ATOM 8525 O O . TYR D 2 223 ? 38.149 5.256 6.090 1.00 35.07 224 TYR D O 1
ATOM 8534 N N . SER D 2 224 ? 40.177 4.696 5.287 1.00 52.98 225 SER D N 1
ATOM 8535 C CA . SER D 2 224 ? 40.140 5.612 4.124 1.00 46.62 225 SER D CA 1
ATOM 8536 C C . SER D 2 224 ? 38.995 5.274 3.175 1.00 48.08 225 SER D C 1
ATOM 8537 O O . SER D 2 224 ? 38.376 6.191 2.663 1.00 40.65 225 SER D O 1
ATOM 8540 N N . LYS D 2 225 ? 38.753 3.993 2.938 1.00 47.86 226 LYS D N 1
ATOM 8541 C CA . LYS D 2 225 ? 37.715 3.591 1.966 1.00 51.54 226 LYS D CA 1
ATOM 8542 C C . LYS D 2 225 ? 36.321 3.695 2.580 1.00 52.88 226 LYS D C 1
ATOM 8543 O O . LYS D 2 225 ? 35.402 4.068 1.865 1.00 51.09 226 LYS D O 1
ATOM 8545 N N . GLU D 2 226 ? 36.190 3.390 3.865 1.00 50.52 227 GLU D N 1
ATOM 8546 C CA . GLU D 2 226 ? 34.866 3.388 4.529 1.00 57.28 227 GLU D CA 1
ATOM 8547 C C . GLU D 2 226 ? 34.389 4.804 4.835 1.00 62.15 227 GLU D C 1
ATOM 8548 O O . GLU D 2 226 ? 33.191 5.050 4.723 1.00 62.09 227 GLU D O 1
ATOM 8554 N N . ALA D 2 227 ? 35.294 5.679 5.252 1.00 62.88 228 ALA D N 1
ATOM 8555 C CA . ALA D 2 227 ? 34.962 7.061 5.571 1.00 55.51 228 ALA D CA 1
ATOM 8556 C C . ALA D 2 227 ? 35.143 8.005 4.394 1.00 59.64 228 ALA D C 1
ATOM 8557 O O . ALA D 2 227 ? 34.901 9.209 4.549 1.00 64.30 228 ALA D O 1
ATOM 8559 N N . ARG D 2 228 ? 35.618 7.466 3.274 1.00 54.55 229 ARG D N 1
ATOM 8560 C CA . ARG D 2 228 ? 35.958 8.286 2.090 1.00 50.70 229 ARG D CA 1
ATOM 8561 C C . ARG D 2 228 ? 36.852 9.408 2.599 1.00 49.69 229 ARG D C 1
ATOM 8562 O O . ARG D 2 228 ? 36.607 10.559 2.270 1.00 55.83 229 ARG D O 1
ATOM 8570 N N . ALA D 2 229 ? 37.842 9.065 3.432 1.00 44.48 230 ALA D N 1
ATOM 8571 C CA . ALA D 2 229 ? 38.775 10.024 4.010 1.00 39.85 230 ALA D CA 1
ATOM 8572 C C . ALA D 2 229 ? 39.436 10.865 2.928 1.00 48.59 230 ALA D C 1
ATOM 8573 O O . ALA D 2 229 ? 39.730 10.366 1.832 1.00 52.64 230 ALA D O 1
ATOM 8575 N N . GLU D 2 230 ? 39.663 12.149 3.247 1.00 42.34 231 GLU D N 1
ATOM 8576 C CA . GLU D 2 230 ? 40.358 13.050 2.330 1.00 41.96 231 GLU D CA 1
ATOM 8577 C C . GLU D 2 230 ? 41.699 12.466 1.902 1.00 50.62 231 GLU D C 1
ATOM 8578 O O . GLU D 2 230 ? 42.493 12.027 2.742 1.00 50.70 231 GLU D O 1
ATOM 8584 N N . MET D 2 231 ? 41.927 12.433 0.581 1.00 48.23 232 MET D N 1
ATOM 8585 C CA . MET D 2 231 ? 43.253 12.164 0.012 1.00 45.60 232 MET D CA 1
ATOM 8586 C C . MET D 2 231 ? 43.868 10.895 0.603 1.00 46.05 232 MET D C 1
ATOM 8587 O O . MET D 2 231 ? 45.045 10.854 0.968 1.00 39.59 232 MET D O 1
ATOM 8592 N N . GLY D 2 232 ? 43.048 9.857 0.723 1.00 46.57 233 GLY D N 1
ATOM 8593 C CA . GLY D 2 232 ? 43.498 8.593 1.265 1.00 40.63 233 GLY D CA 1
ATOM 8594 C C . GLY D 2 232 ? 44.072 8.675 2.652 1.00 44.04 233 GLY D C 1
ATOM 8595 O O . GLY D 2 232 ? 44.888 7.828 3.019 1.00 53.10 233 GLY D O 1
ATOM 8596 N N . PHE D 2 233 ? 43.679 9.681 3.435 1.00 40.72 234 PHE D N 1
ATOM 8597 C CA . PHE D 2 233 ? 44.246 9.949 4.757 1.00 44.02 234 PHE D CA 1
ATOM 8598 C C . PHE D 2 233 ? 45.775 10.137 4.714 1.00 43.98 234 PHE D C 1
ATOM 8599 O O . PHE D 2 233 ? 46.449 10.024 5.741 1.00 42.58 234 PHE D O 1
ATOM 8607 N N . LYS D 2 234 ? 46.343 10.457 3.545 1.00 45.15 235 LYS D N 1
ATOM 8608 C CA . LYS D 2 234 ? 47.798 10.495 3.417 1.00 40.12 235 LYS D CA 1
ATOM 8609 C C . LYS D 2 234 ? 48.408 11.467 4.404 1.00 38.60 235 LYS D C 1
ATOM 8610 O O . LYS D 2 234 ? 49.478 11.200 4.964 1.00 42.74 235 LYS D O 1
ATOM 8616 N N . HIS D 2 235 ? 47.738 12.592 4.650 1.00 37.21 236 HIS D N 1
ATOM 8617 C CA . HIS D 2 235 ? 48.307 13.578 5.565 1.00 48.71 236 HIS D CA 1
ATOM 8618 C C . HIS D 2 235 ? 48.488 13.007 6.965 1.00 50.26 236 HIS D C 1
ATOM 8619 O O . HIS D 2 235 ? 49.363 13.461 7.711 1.00 42.71 236 HIS D O 1
ATOM 8626 N N . PHE D 2 236 ? 47.694 12.003 7.342 1.00 50.98 237 PHE D N 1
ATOM 8627 C CA . PHE D 2 236 ? 47.965 11.363 8.619 1.00 39.89 237 PHE D CA 1
ATOM 8628 C C . PHE D 2 236 ? 49.144 10.396 8.532 1.00 41.55 237 PHE D C 1
ATOM 8629 O O . PHE D 2 236 ? 49.844 10.187 9.530 1.00 41.29 237 PHE D O 1
ATOM 8637 N N . HIS D 2 237 ? 49.389 9.801 7.363 1.00 43.17 238 HIS D N 1
ATOM 8638 C CA . HIS D 2 237 ? 50.600 9.002 7.211 1.00 48.68 238 HIS D CA 1
ATOM 8639 C C . HIS D 2 237 ? 51.846 9.882 7.215 1.00 47.73 238 HIS D C 1
ATOM 8640 O O . HIS D 2 237 ? 52.931 9.422 7.571 1.00 47.59 238 HIS D O 1
ATOM 8647 N N . TRP D 2 238 ? 51.708 11.151 6.851 1.00 43.43 239 TRP D N 1
ATOM 8648 C CA . TRP D 2 238 ? 52.812 12.083 7.031 1.00 39.63 239 TRP D CA 1
ATOM 8649 C C . TRP D 2 238 ? 53.202 12.204 8.501 1.00 41.17 239 TRP D C 1
ATOM 8650 O O . TRP D 2 238 ? 54.393 12.212 8.838 1.00 48.31 239 TRP D O 1
ATOM 8661 N N . LEU D 2 239 ? 52.218 12.291 9.396 1.00 40.16 240 LEU D N 1
ATOM 8662 C CA . LEU D 2 239 ? 52.539 12.355 10.820 1.00 39.13 240 LEU D CA 1
ATOM 8663 C C . LEU D 2 239 ? 53.155 11.054 11.314 1.00 43.62 240 LEU D C 1
ATOM 8664 O O . LEU D 2 239 ? 54.145 11.078 12.056 1.00 48.96 240 LEU D O 1
ATOM 8669 N N . LEU D 2 240 ? 52.594 9.908 10.919 1.00 42.86 241 LEU D N 1
ATOM 8670 C CA . LEU D 2 240 ? 53.136 8.632 11.386 1.00 43.63 241 LEU D CA 1
ATOM 8671 C C . LEU D 2 240 ? 54.589 8.455 10.951 1.00 53.10 241 LEU D C 1
ATOM 8672 O O . LEU D 2 240 ? 55.450 8.095 11.763 1.00 58.31 241 LEU D O 1
ATOM 8677 N N . GLY D 2 241 ? 54.879 8.706 9.666 1.00 49.81 242 GLY D N 1
ATOM 8678 C CA . GLY D 2 241 ? 56.244 8.584 9.175 1.00 54.25 242 GLY D CA 1
ATOM 8679 C C . GLY D 2 241 ? 57.222 9.510 9.875 1.00 61.12 242 GLY D C 1
ATOM 8680 O O . GLY D 2 241 ? 58.412 9.202 9.985 1.00 70.57 242 GLY D O 1
ATOM 8681 N N . ALA D 2 242 ? 56.739 10.644 10.366 1.00 54.27 243 ALA D N 1
ATOM 8682 C CA . ALA D 2 242 ? 57.598 11.581 11.065 1.00 48.93 243 ALA D CA 1
ATOM 8683 C C . ALA D 2 242 ? 57.867 11.168 12.509 1.00 49.39 243 ALA D C 1
ATOM 8684 O O . ALA D 2 242 ? 58.886 11.577 13.083 1.00 56.03 243 ALA D O 1
ATOM 8686 N N . LEU D 2 243 ? 56.974 10.386 13.110 1.00 47.58 244 LEU D N 1
ATOM 8687 C CA . LEU D 2 243 ? 57.146 9.883 14.468 1.00 43.93 244 LEU D CA 1
ATOM 8688 C C . LEU D 2 243 ? 57.622 8.437 14.506 1.00 43.05 244 LEU D C 1
ATOM 8689 O O . LEU D 2 243 ? 57.663 7.843 15.578 1.00 47.93 244 LEU D O 1
ATOM 8694 N N . ASP D 2 244 ? 57.941 7.856 13.356 1.00 51.97 245 ASP D N 1
ATOM 8695 C CA . ASP D 2 244 ? 58.376 6.463 13.251 1.00 61.86 245 ASP D CA 1
ATOM 8696 C C . ASP D 2 244 ? 57.320 5.498 13.758 1.00 50.59 245 ASP D C 1
ATOM 8697 O O . ASP D 2 244 ? 57.636 4.448 14.313 1.00 50.73 245 ASP D O 1
ATOM 8702 N N . GLY D 2 245 ? 56.055 5.838 13.515 1.00 46.11 246 GLY D N 1
ATOM 8703 C CA . GLY D 2 245 ? 54.969 4.930 13.805 1.00 45.99 246 GLY D CA 1
ATOM 8704 C C . GLY D 2 245 ? 54.628 4.795 15.267 1.00 50.30 246 GLY D C 1
ATOM 8705 O O . GLY D 2 245 ? 53.819 3.935 15.614 1.00 57.96 246 GLY D O 1
ATOM 8706 N N . HIS D 2 246 ? 55.217 5.613 16.141 1.00 41.35 247 HIS D N 1
ATOM 8707 C CA . HIS D 2 246 ? 54.932 5.535 17.562 1.00 47.40 247 HIS D CA 1
ATOM 8708 C C . HIS D 2 246 ? 54.620 6.917 18.128 1.00 51.30 247 HIS D C 1
ATOM 8709 O O . HIS D 2 246 ? 55.277 7.905 17.780 1.00 49.99 247 HIS D O 1
ATOM 8716 N N . PHE D 2 247 ? 53.597 6.971 18.987 1.00 41.89 248 PHE D N 1
ATOM 8717 C CA . PHE D 2 247 ? 53.408 8.077 19.911 1.00 42.29 248 PHE D CA 1
ATOM 8718 C C . PHE D 2 247 ? 52.688 7.557 21.161 1.00 43.51 248 PHE D C 1
ATOM 8719 O O . PHE D 2 247 ? 52.121 6.459 21.168 1.00 42.61 248 PHE D O 1
ATOM 8727 N N . LYS D 2 248 ? 52.748 8.339 22.244 1.00 44.86 249 LYS D N 1
ATOM 8728 C CA . LYS D 2 248 ? 52.237 7.845 23.522 1.00 42.58 249 LYS D CA 1
ATOM 8729 C C . LYS D 2 248 ? 50.723 7.971 23.613 1.00 39.63 249 LYS D C 1
ATOM 8730 O O . LYS D 2 248 ? 50.071 7.189 24.315 1.00 46.65 249 LYS D O 1
ATOM 8736 N N . GLY D 2 249 ? 50.146 8.916 22.889 1.00 42.43 250 GLY D N 1
ATOM 8737 C CA . GLY D 2 249 ? 48.738 9.215 23.033 1.00 36.38 250 GLY D CA 1
ATOM 8738 C C . GLY D 2 249 ? 48.448 10.527 22.342 1.00 39.47 250 GLY D C 1
ATOM 8739 O O . GLY D 2 249 ? 49.311 11.083 21.665 1.00 55.60 250 GLY D O 1
ATOM 8740 N N . ALA D 2 250 ? 47.229 11.020 22.525 1.00 35.41 251 ALA D N 1
ATOM 8741 C CA . ALA D 2 250 ? 46.845 12.240 21.831 1.00 36.44 251 ALA D CA 1
ATOM 8742 C C . ALA D 2 250 ? 45.752 12.956 22.603 1.00 40.42 251 ALA D C 1
ATOM 8743 O O . ALA D 2 250 ? 44.989 12.343 23.349 1.00 40.01 251 ALA D O 1
ATOM 8745 N N . THR D 2 251 ? 45.686 14.272 22.394 1.00 44.50 252 THR D N 1
ATOM 8746 C CA . THR D 2 251 ? 44.606 15.128 22.874 1.00 48.14 252 THR D CA 1
ATOM 8747 C C . THR D 2 251 ? 43.776 15.632 21.698 1.00 56.81 252 THR D C 1
ATOM 8748 O O . THR D 2 251 ? 44.292 16.337 20.824 1.00 58.17 252 THR D O 1
ATOM 8752 N N . VAL D 2 252 ? 42.487 15.322 21.692 1.00 53.92 253 VAL D N 1
ATOM 8753 C CA . VAL D 2 252 ? 41.596 15.881 20.686 1.00 41.09 253 VAL D CA 1
ATOM 8754 C C . VAL D 2 252 ? 41.042 17.199 21.203 1.00 41.52 253 VAL D C 1
ATOM 8755 O O . VAL D 2 252 ? 40.170 17.211 22.073 1.00 57.06 253 VAL D O 1
ATOM 8759 N N . HIS D 2 253 ? 41.524 18.309 20.648 1.00 41.49 254 HIS D N 1
ATOM 8760 C CA . HIS D 2 253 ? 41.048 19.633 21.045 1.00 36.40 254 HIS D CA 1
ATOM 8761 C C . HIS D 2 253 ? 39.685 19.998 20.438 1.00 40.63 254 HIS D C 1
ATOM 8762 O O . HIS D 2 253 ? 38.990 20.850 20.996 1.00 45.89 254 HIS D O 1
ATOM 8769 N N . HIS D 2 254 ? 39.293 19.412 19.301 1.00 44.08 255 HIS D N 1
ATOM 8770 C CA . HIS D 2 254 ? 37.951 19.617 18.753 1.00 32.67 255 HIS D CA 1
ATOM 8771 C C . HIS D 2 254 ? 37.674 18.654 17.600 1.00 39.03 255 HIS D C 1
ATOM 8772 O O . HIS D 2 254 ? 38.569 18.348 16.800 1.00 39.06 255 HIS D O 1
ATOM 8779 N N . TYR D 2 255 ? 36.425 18.198 17.515 1.00 41.75 256 TYR D N 1
ATOM 8780 C CA . TYR D 2 255 ? 35.954 17.385 16.400 1.00 43.04 256 TYR D CA 1
ATOM 8781 C C . TYR D 2 255 ? 34.558 17.846 16.003 1.00 43.59 256 TYR D C 1
ATOM 8782 O O . TYR D 2 255 ? 33.718 18.135 16.860 1.00 39.89 256 TYR D O 1
ATOM 8791 N N . GLY D 2 256 ? 34.315 17.915 14.705 1.00 38.09 257 GLY D N 1
ATOM 8792 C CA . GLY D 2 256 ? 33.021 18.353 14.232 1.00 37.21 257 GLY D CA 1
ATOM 8793 C C . GLY D 2 256 ? 32.918 18.289 12.724 1.00 39.16 257 GLY D C 1
ATOM 8794 O O . GLY D 2 256 ? 33.684 17.586 12.059 1.00 40.45 257 GLY D O 1
ATOM 8795 N N . ALA D 2 257 ? 31.957 19.042 12.194 1.00 33.04 258 ALA D N 1
ATOM 8796 C CA . ALA D 2 257 ? 31.682 19.065 10.765 1.00 41.34 258 ALA D CA 1
ATOM 8797 C C . ALA D 2 257 ? 32.086 20.403 10.135 1.00 49.38 258 ALA D C 1
ATOM 8798 O O . ALA D 2 257 ? 31.913 21.474 10.735 1.00 52.53 258 ALA D O 1
ATOM 8800 N N . LEU D 2 258 ? 32.637 20.321 8.922 1.00 47.00 259 LEU D N 1
ATOM 8801 C CA . LEU D 2 258 ? 32.941 21.472 8.063 1.00 48.61 259 LEU D CA 1
ATOM 8802 C C . LEU D 2 258 ? 32.358 21.181 6.675 1.00 46.59 259 LEU D C 1
ATOM 8803 O O . LEU D 2 258 ? 32.967 20.458 5.874 1.00 40.90 259 LEU D O 1
ATOM 8808 N N . TYR D 2 259 ? 31.175 21.743 6.409 1.00 33.89 260 TYR D N 1
ATOM 8809 C CA . TYR D 2 259 ? 30.408 21.501 5.175 1.00 41.65 260 TYR D CA 1
ATOM 8810 C C . TYR D 2 259 ? 30.275 20.002 4.855 1.00 39.56 260 TYR D C 1
ATOM 8811 O O . TYR D 2 259 ? 30.315 19.581 3.695 1.00 35.43 260 TYR D O 1
ATOM 8820 N N . GLY D 2 260 ? 30.068 19.194 5.897 1.00 36.23 261 GLY D N 1
ATOM 8821 C CA . GLY D 2 260 ? 29.770 17.790 5.760 1.00 40.15 261 GLY D CA 1
ATOM 8822 C C . GLY D 2 260 ? 30.966 16.891 5.957 1.00 51.19 261 GLY D C 1
ATOM 8823 O O . GLY D 2 260 ? 30.793 15.688 6.231 1.00 57.31 261 GLY D O 1
ATOM 8824 N N . SER D 2 261 ? 32.169 17.441 5.804 1.00 50.03 262 SER D N 1
ATOM 8825 C CA . SER D 2 261 ? 33.395 16.702 6.033 1.00 49.78 262 SER D CA 1
ATOM 8826 C C . SER D 2 261 ? 33.616 16.545 7.527 1.00 45.99 262 SER D C 1
ATOM 8827 O O . SER D 2 261 ? 33.102 17.318 8.337 1.00 45.49 262 SER D O 1
ATOM 8830 N N . GLY D 2 262 ? 34.378 15.516 7.886 1.00 41.81 263 GLY D N 1
ATOM 8831 C CA . GLY D 2 262 ? 34.835 15.360 9.246 1.00 42.81 263 GLY D CA 1
ATOM 8832 C C . GLY D 2 262 ? 36.191 16.027 9.398 1.00 44.28 263 GLY D C 1
ATOM 8833 O O . GLY D 2 262 ? 37.051 15.917 8.526 1.00 44.52 263 GLY D O 1
ATOM 8834 N N . ALA D 2 263 ? 36.367 16.733 10.515 1.00 41.68 264 ALA D N 1
ATOM 8835 C CA . ALA D 2 263 ? 37.615 17.439 10.752 1.00 39.88 264 ALA D CA 1
ATOM 8836 C C . ALA D 2 263 ? 37.907 17.462 12.240 1.00 36.41 264 ALA D C 1
ATOM 8837 O O . ALA D 2 263 ? 36.991 17.474 13.060 1.00 44.05 264 ALA D O 1
ATOM 8839 N N . ALA D 2 264 ? 39.195 17.484 12.578 1.00 38.55 265 ALA D N 1
ATOM 8840 C CA . ALA D 2 264 ? 39.627 17.427 13.970 1.00 39.02 265 ALA D CA 1
ATOM 8841 C C . ALA D 2 264 ? 40.914 18.221 14.134 1.00 37.23 265 ALA D C 1
ATOM 8842 O O . ALA D 2 264 ? 41.694 18.365 13.187 1.00 44.65 265 ALA D O 1
ATOM 8844 N N . VAL D 2 265 ? 41.106 18.767 15.335 1.00 35.17 266 VAL D N 1
ATOM 8845 C CA . VAL D 2 265 ? 42.379 19.344 15.760 1.00 37.13 266 VAL D CA 1
ATOM 8846 C C . VAL D 2 265 ? 42.944 18.418 16.820 1.00 42.13 266 VAL D C 1
ATOM 8847 O O . VAL D 2 265 ? 42.316 18.222 17.871 1.00 46.17 266 VAL D O 1
ATOM 8851 N N . VAL D 2 266 ? 44.126 17.858 16.560 1.00 31.72 267 VAL D N 1
ATOM 8852 C CA . VAL D 2 266 ? 44.702 16.825 17.415 1.00 40.53 267 VAL D CA 1
ATOM 8853 C C . VAL D 2 266 ? 46.151 17.188 17.740 1.00 38.31 267 VAL D C 1
ATOM 8854 O O . VAL D 2 266 ? 46.955 17.407 16.827 1.00 40.36 267 VAL D O 1
ATOM 8858 N N . GLU D 2 267 ? 46.476 17.256 19.035 1.00 39.27 268 GLU D N 1
ATOM 8859 C CA . GLU D 2 267 ? 47.848 17.323 19.531 1.00 46.02 268 GLU D CA 1
ATOM 8860 C C . GLU D 2 267 ? 48.284 15.915 19.920 1.00 45.20 268 GLU D C 1
ATOM 8861 O O . GLU D 2 267 ? 47.480 15.131 20.432 1.00 46.38 268 GLU D O 1
ATOM 8867 N N . PHE D 2 268 ? 49.553 15.591 19.675 1.00 45.89 269 PHE D N 1
ATOM 8868 C CA . PHE D 2 268 ? 50.067 14.240 19.882 1.00 37.74 269 PHE D CA 1
ATOM 8869 C C . PHE D 2 268 ? 51.080 14.220 21.016 1.00 47.47 269 PHE D C 1
ATOM 8870 O O . PHE D 2 268 ? 51.978 15.067 21.073 1.00 60.83 269 PHE D O 1
ATOM 8878 N N . SER D 2 269 ? 50.915 13.257 21.918 1.00 53.72 270 SER D N 1
ATOM 8879 C CA . SER D 2 269 ? 51.843 13.038 23.019 1.00 54.22 270 SER D CA 1
ATOM 8880 C C . SER D 2 269 ? 53.007 12.211 22.493 1.00 61.59 270 SER D C 1
ATOM 8881 O O . SER D 2 269 ? 52.840 11.038 22.151 1.00 58.13 270 SER D O 1
ATOM 8884 N N . ILE D 2 270 ? 54.178 12.829 22.412 1.00 67.70 271 ILE D N 1
ATOM 8885 C CA . ILE D 2 270 ? 55.345 12.212 21.817 1.00 69.26 271 ILE D CA 1
ATOM 8886 C C . ILE D 2 270 ? 56.009 11.261 22.814 1.00 76.79 271 ILE D C 1
ATOM 8887 O O . ILE D 2 270 ? 56.594 10.243 22.429 1.00 78.14 271 ILE D O 1
#